Protein AF-0000000069705086 (afdb_homodimer)

InterPro domains:
  IPR003439 ABC transporter-like, ATP-binding domain [PF00005] (368-516)
  IPR003439 ABC transporter-like, ATP-binding domain [PS50893] (351-586)
  IPR003593 AAA+ ATPase domain [SM00382] (377-563)
  IPR011527 ABC transporter type 1, transmembrane domain [PF00664] (18-307)
  IPR011527 ABC transporter type 1, transmembrane domain [PS50929] (19-319)
  IPR017871 ABC transporter-like, conserved site [PS00211] (489-503)
  IPR027417 P-loop containing nucleoside triphosphate hydrolase [G3DSA:3.40.50.300] (343-595)
  IPR027417 P-loop containing nucleoside triphosphate hydrolase [SSF52540] (345-587)
  IPR036640 ABC transporter type 1, transmembrane domain superfamily [G3DSA:1.20.1560.10] (1-334)
  IPR036640 ABC transporter type 1, transmembrane domain superfamily [SSF90123] (6-336)
  IPR039421 Type 1 protein exporter [PTHR43394] (4-590)

Structure (mmCIF, N/CA/C/O backbone):
data_AF-0000000069705086-model_v1
#
loop_
_entity.id
_entity.type
_entity.pdbx_description
1 polymer 'ATP-binding cassette subfamily B protein'
#
loop_
_atom_site.group_PDB
_atom_site.id
_atom_site.type_symbol
_atom_site.label_atom_id
_atom_site.label_alt_id
_atom_site.label_comp_id
_atom_site.label_asym_id
_atom_site.label_entity_id
_atom_site.label_seq_id
_atom_site.pdbx_PDB_ins_code
_atom_site.Cartn_x
_atom_site.Cartn_y
_atom_site.Cartn_z
_atom_site.occupancy
_atom_site.B_iso_or_equiv
_atom_site.auth_seq_id
_atom_site.auth_comp_id
_atom_site.auth_asym_id
_atom_site.auth_atom_id
_atom_site.pdbx_PDB_model_num
ATOM 1 N N . MET A 1 1 ? 15.562 -1.798 -23.812 1 63.78 1 MET A N 1
ATOM 2 C CA . MET A 1 1 ? 15.875 -2.342 -22.5 1 63.78 1 MET A CA 1
ATOM 3 C C . MET A 1 1 ? 17.094 -1.66 -21.891 1 63.78 1 MET A C 1
ATOM 5 O O . MET A 1 1 ? 17.828 -2.27 -21.125 1 63.78 1 MET A O 1
ATOM 9 N N . LYS A 1 2 ? 17.266 -0.542 -22.422 1 75.88 2 LYS A N 1
ATOM 10 C CA . LYS A 1 2 ? 18.422 0.333 -22.25 1 75.88 2 LYS A CA 1
ATOM 11 C C . LYS A 1 2 ? 18.625 0.719 -20.797 1 75.88 2 LYS A C 1
ATOM 13 O O . LYS A 1 2 ? 19.734 0.63 -20.266 1 75.88 2 LYS A O 1
ATOM 18 N N . PRO A 1 3 ? 17.5 0.874 -20.062 1 84.94 3 PRO A N 1
ATOM 19 C CA . PRO A 1 3 ? 17.719 1.307 -18.688 1 84.94 3 PRO A CA 1
ATOM 20 C C . PRO A 1 3 ? 18.234 0.184 -17.781 1 84.94 3 PRO A C 1
ATOM 22 O O . PRO A 1 3 ? 18.891 0.449 -16.766 1 84.94 3 PRO A O 1
ATOM 25 N N . LEU A 1 4 ? 18.078 -1.014 -18.234 1 91.62 4 LEU A N 1
ATOM 26 C CA . LEU A 1 4 ? 18.453 -2.146 -17.406 1 91.62 4 LEU A CA 1
ATOM 27 C C . LEU A 1 4 ? 19.938 -2.453 -17.547 1 91.62 4 LEU A C 1
ATOM 29 O O . LEU A 1 4 ? 20.5 -3.238 -16.766 1 91.62 4 LEU A O 1
ATOM 33 N N . TRP A 1 5 ? 20.641 -1.789 -18.438 1 90.75 5 TRP A N 1
ATOM 34 C CA . TRP A 1 5 ? 22.062 -2.043 -18.688 1 90.75 5 TRP A CA 1
ATOM 35 C C . TRP A 1 5 ? 22.906 -1.62 -17.5 1 90.75 5 TRP A C 1
ATOM 37 O O . TRP A 1 5 ? 24 -2.166 -17.281 1 90.75 5 TRP A O 1
ATOM 47 N N . ARG A 1 6 ? 22.469 -0.673 -16.781 1 91.69 6 ARG A N 1
ATOM 48 C CA . ARG A 1 6 ? 23.219 -0.196 -15.609 1 91.69 6 ARG A CA 1
ATOM 49 C C . ARG A 1 6 ? 23.312 -1.278 -14.539 1 91.69 6 ARG A C 1
ATOM 51 O O . ARG A 1 6 ? 24.172 -1.22 -13.664 1 91.69 6 ARG A O 1
ATOM 58 N N . LEU A 1 7 ? 22.438 -2.26 -14.664 1 94.06 7 LEU A N 1
ATOM 59 C CA . LEU A 1 7 ? 22.422 -3.34 -13.688 1 94.06 7 LEU A CA 1
ATOM 60 C C . LEU A 1 7 ? 23.531 -4.348 -13.961 1 94.06 7 LEU A C 1
ATOM 62 O O . LEU A 1 7 ? 23.844 -5.18 -13.109 1 94.06 7 LEU A O 1
ATOM 66 N N . ASN A 1 8 ? 24.188 -4.238 -15.125 1 93.62 8 ASN A N 1
ATOM 67 C CA . ASN A 1 8 ? 25.234 -5.176 -15.516 1 93.62 8 ASN A CA 1
ATOM 68 C C . ASN A 1 8 ? 26.422 -5.121 -14.562 1 93.62 8 ASN A C 1
ATOM 70 O O . ASN A 1 8 ? 27.125 -6.113 -14.383 1 93.62 8 ASN A O 1
ATOM 74 N N . LYS A 1 9 ? 26.641 -3.955 -13.945 1 93.94 9 LYS A N 1
ATOM 75 C CA . LYS A 1 9 ? 27.734 -3.838 -12.984 1 93.94 9 LYS A CA 1
ATOM 76 C C . LYS A 1 9 ? 27.531 -4.781 -11.805 1 93.94 9 LYS A C 1
ATOM 78 O O . LYS A 1 9 ? 28.484 -5.379 -11.305 1 93.94 9 LYS A O 1
ATOM 83 N N . TYR A 1 10 ? 26.297 -4.961 -11.406 1 95.12 10 TYR A N 1
ATOM 84 C CA . TYR A 1 10 ? 26 -5.859 -10.297 1 95.12 10 TYR A CA 1
ATOM 85 C C . TYR A 1 10 ? 26.078 -7.316 -10.734 1 95.12 10 TYR A C 1
ATOM 87 O O . TYR A 1 10 ? 26.562 -8.172 -9.984 1 95.12 10 TYR A O 1
ATOM 95 N N . LEU A 1 11 ? 25.562 -7.594 -11.953 1 94.94 11 LEU A N 1
ATOM 96 C CA . LEU A 1 11 ? 25.625 -8.953 -12.477 1 94.94 11 LEU A CA 1
ATOM 97 C C . LEU A 1 11 ? 27.062 -9.422 -12.625 1 94.94 11 LEU A C 1
ATOM 99 O O . LEU A 1 11 ? 27.359 -10.602 -12.422 1 94.94 11 LEU A O 1
ATOM 103 N N . PHE A 1 12 ? 27.938 -8.477 -12.953 1 94.62 12 PHE A N 1
ATOM 104 C CA . PHE A 1 12 ? 29.359 -8.789 -13.086 1 94.62 12 PHE A CA 1
ATOM 105 C C . PHE A 1 12 ? 29.984 -9.039 -11.719 1 94.62 12 PHE A C 1
ATOM 107 O O . PHE A 1 12 ? 30.859 -9.898 -11.57 1 94.62 12 PHE A O 1
ATOM 114 N N . LYS A 1 13 ? 29.578 -8.297 -10.766 1 95.81 13 LYS A N 1
ATOM 115 C CA . LYS A 1 13 ? 30.078 -8.484 -9.406 1 95.81 13 LYS A CA 1
ATOM 116 C C . LYS A 1 13 ? 29.75 -9.883 -8.883 1 95.81 13 LYS A C 1
ATOM 118 O O . LYS A 1 13 ? 30.562 -10.523 -8.227 1 95.81 13 LYS A O 1
ATOM 123 N N . TYR A 1 14 ? 28.562 -10.305 -9.211 1 96.94 14 TYR A N 1
ATOM 124 C CA . TYR A 1 14 ? 28.109 -11.617 -8.742 1 96.94 14 TYR A CA 1
ATOM 125 C C . TYR A 1 14 ? 28.078 -12.617 -9.891 1 96.94 14 TYR A C 1
ATOM 127 O O . TYR A 1 14 ? 27.156 -13.445 -9.969 1 96.94 14 TYR A O 1
ATOM 135 N N . LYS A 1 15 ? 29 -12.586 -10.781 1 96.44 15 LYS A N 1
ATOM 136 C CA . LYS A 1 15 ? 29.062 -13.438 -11.961 1 96.44 15 LYS A CA 1
ATOM 137 C C . LYS A 1 15 ? 29.172 -14.914 -11.578 1 96.44 15 LYS A C 1
ATOM 139 O O . LYS A 1 15 ? 28.672 -15.781 -12.297 1 96.44 15 LYS A O 1
ATOM 144 N N . GLY A 1 16 ? 29.766 -15.172 -10.43 1 96.75 16 GLY A N 1
ATOM 145 C CA . GLY A 1 16 ? 29.859 -16.547 -9.961 1 96.75 16 GLY A CA 1
ATOM 146 C C . GLY A 1 16 ? 28.5 -17.203 -9.742 1 96.75 16 GLY A C 1
ATOM 147 O O . GLY A 1 16 ? 28.266 -18.328 -10.164 1 96.75 16 GLY A O 1
ATOM 148 N N . TYR A 1 17 ? 27.609 -16.453 -9.094 1 96.94 17 TYR A N 1
ATOM 149 C CA . TYR A 1 17 ? 26.266 -16.938 -8.852 1 96.94 17 TYR A CA 1
ATOM 150 C C . TYR A 1 17 ? 25.516 -17.141 -10.172 1 96.94 17 TYR A C 1
ATOM 152 O O . TYR A 1 17 ? 24.812 -18.141 -10.344 1 96.94 17 TYR A O 1
ATOM 160 N N . LEU A 1 18 ? 25.703 -16.203 -11.039 1 96.69 18 LEU A N 1
ATOM 161 C CA . LEU A 1 18 ? 25.016 -16.266 -12.312 1 96.69 18 LEU A CA 1
ATOM 162 C C . LEU A 1 18 ? 25.5 -17.453 -13.148 1 96.69 18 LEU A C 1
ATOM 164 O O . LEU A 1 18 ? 24.688 -18.203 -13.695 1 96.69 18 LEU A O 1
ATOM 168 N N . LEU A 1 19 ? 26.797 -17.656 -13.242 1 97.38 19 LEU A N 1
ATOM 169 C CA . LEU A 1 19 ? 27.359 -18.75 -14.031 1 97.38 19 LEU A CA 1
ATOM 170 C C . LEU A 1 19 ? 26.984 -20.109 -13.438 1 97.38 19 LEU A C 1
ATOM 172 O O . LEU A 1 19 ? 26.672 -21.047 -14.172 1 97.38 19 LEU A O 1
ATOM 176 N N . LEU A 1 20 ? 27.031 -20.141 -12.164 1 97.19 20 LEU A N 1
ATOM 177 C CA . LEU A 1 20 ? 26.609 -21.375 -11.508 1 97.19 20 LEU A CA 1
ATOM 178 C C . LEU A 1 20 ? 25.125 -21.641 -11.742 1 97.19 20 LEU A C 1
ATOM 180 O O . LEU A 1 20 ? 24.719 -22.797 -11.93 1 97.19 20 LEU A O 1
ATOM 184 N N . GLY A 1 21 ? 24.391 -20.562 -11.656 1 96.94 21 GLY A N 1
ATOM 185 C CA . GLY A 1 21 ? 22.969 -20.703 -11.938 1 96.94 21 GLY A CA 1
ATOM 186 C C . GLY A 1 21 ? 22.688 -21.219 -13.344 1 96.94 21 GLY A C 1
ATOM 187 O O . GLY A 1 21 ? 21.828 -22.078 -13.539 1 96.94 21 GLY A O 1
ATOM 188 N N . ILE A 1 22 ? 23.391 -20.719 -14.281 1 97.31 22 ILE A N 1
ATOM 189 C CA . ILE A 1 22 ? 23.25 -21.156 -15.664 1 97.31 22 ILE A CA 1
ATOM 190 C C . ILE A 1 22 ? 23.625 -22.625 -15.781 1 97.31 22 ILE A C 1
ATOM 192 O O . ILE A 1 22 ? 22.906 -23.422 -16.406 1 97.31 22 ILE A O 1
ATOM 196 N N . LEU A 1 23 ? 24.656 -23 -15.125 1 97.62 23 LEU A N 1
ATOM 197 C CA . LEU A 1 23 ? 25.125 -24.375 -15.148 1 97.62 23 LEU A CA 1
ATOM 198 C C . LEU A 1 23 ? 24.094 -25.312 -14.531 1 97.62 23 LEU A C 1
ATOM 200 O O . LEU A 1 23 ? 23.766 -26.344 -15.109 1 97.62 23 LEU A O 1
ATOM 204 N N . PHE A 1 24 ? 23.625 -24.922 -13.406 1 97.38 24 PHE A N 1
ATOM 205 C CA . PHE A 1 24 ? 22.641 -25.75 -12.727 1 97.38 24 PHE A CA 1
ATOM 206 C C . PHE A 1 24 ? 21.359 -25.844 -13.539 1 97.38 24 PHE A C 1
ATOM 208 O O . PHE A 1 24 ? 20.688 -26.875 -13.531 1 97.38 24 PHE A O 1
ATOM 215 N N . THR A 1 25 ? 21.047 -24.75 -14.25 1 96.19 25 THR A N 1
ATOM 216 C CA . THR A 1 25 ? 19.859 -24.766 -15.102 1 96.19 25 THR A CA 1
ATOM 217 C C . THR A 1 25 ? 20.031 -25.75 -16.25 1 96.19 25 THR A C 1
ATOM 219 O O . THR A 1 25 ? 19.125 -26.516 -16.578 1 96.19 25 THR A O 1
ATOM 222 N N . ILE A 1 26 ? 21.156 -25.812 -16.844 1 96.75 26 ILE A N 1
ATOM 223 C CA . ILE A 1 26 ? 21.453 -26.734 -17.938 1 96.75 26 ILE A CA 1
ATOM 224 C C . ILE A 1 26 ? 21.344 -28.188 -17.438 1 96.75 26 ILE A C 1
ATOM 226 O O . ILE A 1 26 ? 20.672 -29.016 -18.047 1 96.75 26 ILE A O 1
ATOM 230 N N . ILE A 1 27 ? 21.906 -28.422 -16.312 1 96.69 27 ILE A N 1
ATOM 231 C CA . ILE A 1 27 ? 21.922 -29.766 -15.75 1 96.69 27 ILE A CA 1
ATOM 232 C C . ILE A 1 27 ? 20.5 -30.188 -15.383 1 96.69 27 ILE A C 1
ATOM 234 O O . ILE A 1 27 ? 20.094 -31.312 -15.664 1 96.69 27 ILE A O 1
ATOM 238 N N . SER A 1 28 ? 19.828 -29.25 -14.773 1 93.88 28 SER A N 1
ATOM 239 C CA . SER A 1 28 ? 18.469 -29.547 -14.383 1 93.88 28 SER A CA 1
ATOM 240 C C . SER A 1 28 ? 17.609 -29.891 -15.594 1 93.88 28 SER A C 1
ATOM 242 O O . SER A 1 28 ? 16.781 -30.812 -15.531 1 93.88 28 SER A O 1
ATOM 244 N N . ASN A 1 29 ? 17.797 -29.172 -16.672 1 94.25 29 ASN A N 1
ATOM 245 C CA . ASN A 1 29 ? 17.016 -29.406 -17.891 1 94.25 29 ASN A CA 1
ATOM 246 C C . ASN A 1 29 ? 17.391 -30.75 -18.531 1 94.25 29 ASN A C 1
ATOM 248 O O . ASN A 1 29 ? 16.531 -31.406 -19.141 1 94.25 29 ASN A O 1
ATOM 252 N N . ILE A 1 30 ? 18.562 -31.203 -18.359 1 94.5 30 ILE A N 1
ATOM 253 C CA . ILE A 1 30 ? 18.969 -32.5 -18.844 1 94.5 30 ILE A CA 1
ATOM 254 C C . ILE A 1 30 ? 18.203 -33.594 -18.109 1 94.5 30 ILE A C 1
ATOM 256 O O . ILE A 1 30 ? 17.719 -34.562 -18.719 1 94.5 30 ILE A O 1
ATOM 260 N N . PHE A 1 31 ? 18.031 -33.406 -16.859 1 92 31 PHE A N 1
ATOM 261 C CA . PHE A 1 31 ? 17.375 -34.406 -16.031 1 92 31 PHE A CA 1
ATOM 262 C C . PHE A 1 31 ? 15.875 -34.438 -16.281 1 92 31 PHE A C 1
ATOM 264 O O . PHE A 1 31 ? 15.195 -35.406 -15.953 1 92 31 PHE A O 1
ATOM 271 N N . VAL A 1 32 ? 15.375 -33.406 -16.875 1 88.06 32 VAL A N 1
ATOM 272 C CA . VAL A 1 32 ? 13.945 -33.406 -17.172 1 88.06 32 VAL A CA 1
ATOM 273 C C . VAL A 1 32 ? 13.711 -34 -18.562 1 88.06 32 VAL A C 1
ATOM 275 O O . VAL A 1 32 ? 12.641 -34.562 -18.828 1 88.06 32 VAL A O 1
ATOM 278 N N . ILE A 1 33 ? 14.695 -34.031 -19.391 1 90.94 33 ILE A N 1
ATOM 279 C CA . ILE A 1 33 ? 14.578 -34.5 -20.766 1 90.94 33 ILE A CA 1
ATOM 280 C C . ILE A 1 33 ? 14.789 -36.031 -20.797 1 90.94 33 ILE A C 1
ATOM 282 O O . ILE A 1 33 ? 14.078 -36.719 -21.5 1 90.94 33 ILE A O 1
ATOM 286 N N . ILE A 1 34 ? 15.602 -36.562 -19.953 1 89 34 ILE A N 1
ATOM 287 C CA . ILE A 1 34 ? 16.047 -37.969 -19.984 1 89 34 ILE A CA 1
ATOM 288 C C . ILE A 1 34 ? 14.875 -38.906 -19.703 1 89 34 ILE A C 1
ATOM 290 O O . ILE A 1 34 ? 14.719 -39.938 -20.359 1 89 34 ILE A O 1
ATOM 294 N N . PRO A 1 35 ? 14.062 -38.5 -18.812 1 85.19 35 PRO A N 1
ATOM 295 C CA . PRO A 1 35 ? 12.945 -39.406 -18.516 1 85.19 35 PRO A CA 1
ATOM 296 C C . PRO A 1 35 ? 12.062 -39.656 -19.734 1 85.19 35 PRO A C 1
ATOM 298 O O . PRO A 1 35 ? 11.523 -40.75 -19.906 1 85.19 35 PRO A O 1
ATOM 301 N N . ALA A 1 36 ? 11.875 -38.656 -20.562 1 84.06 36 ALA A N 1
ATOM 302 C CA . ALA A 1 36 ? 11.086 -38.844 -21.781 1 84.06 36 ALA A CA 1
ATOM 303 C C . ALA A 1 36 ? 11.734 -39.906 -22.688 1 84.06 36 ALA A C 1
ATOM 305 O O . ALA A 1 36 ? 11.039 -40.688 -23.312 1 84.06 36 ALA A O 1
ATOM 306 N N . GLN A 1 37 ? 13.016 -40 -22.734 1 86.06 37 GLN A N 1
ATOM 307 C CA . GLN A 1 37 ? 13.734 -40.969 -23.531 1 86.06 37 GLN A CA 1
ATOM 308 C C . GLN A 1 37 ? 13.617 -42.375 -22.906 1 86.06 37 GLN A C 1
ATOM 310 O O . GLN A 1 37 ? 13.508 -43.375 -23.625 1 86.06 37 GLN A O 1
ATOM 315 N N . LEU A 1 38 ? 13.664 -42.344 -21.625 1 81.19 38 LEU A N 1
ATOM 316 C CA . LEU A 1 38 ? 13.523 -43.625 -20.922 1 81.19 38 LEU A CA 1
ATOM 317 C C . LEU A 1 38 ? 12.141 -44.219 -21.141 1 81.19 38 LEU A C 1
ATOM 319 O O . LEU A 1 38 ? 11.992 -45.438 -21.266 1 81.19 38 LEU A O 1
ATOM 323 N N . VAL A 1 39 ? 11.188 -43.375 -21.172 1 76.12 39 VAL A N 1
ATOM 324 C CA . VAL A 1 39 ? 9.82 -43.812 -21.422 1 76.12 39 VAL A CA 1
ATOM 325 C C . VAL A 1 39 ? 9.727 -44.406 -22.844 1 76.12 39 VAL A C 1
ATOM 327 O O . VAL A 1 39 ? 9.062 -45.406 -23.062 1 76.12 39 VAL A O 1
ATOM 330 N N . ARG A 1 40 ? 10.367 -43.844 -23.781 1 79.75 40 ARG A N 1
ATOM 331 C CA . ARG A 1 40 ? 10.406 -44.344 -25.141 1 79.75 40 ARG A CA 1
ATOM 332 C C . ARG A 1 40 ? 10.992 -45.75 -25.172 1 79.75 40 ARG A C 1
ATOM 334 O O . ARG A 1 40 ? 10.391 -46.688 -25.734 1 79.75 40 ARG A O 1
ATOM 341 N N . ILE A 1 41 ? 12.109 -45.906 -24.516 1 77.88 41 ILE A N 1
ATOM 342 C CA . ILE A 1 41 ? 12.805 -47.188 -24.516 1 77.88 41 ILE A CA 1
ATOM 343 C C . ILE A 1 41 ? 11.945 -48.219 -23.812 1 77.88 41 ILE A C 1
ATOM 345 O O . ILE A 1 41 ? 11.859 -49.375 -24.266 1 77.88 41 ILE A O 1
ATOM 349 N N . ALA A 1 42 ? 11.352 -47.781 -22.766 1 72.25 42 ALA A N 1
ATOM 350 C CA . ALA A 1 42 ? 10.508 -48.688 -22.016 1 72.25 42 ALA A CA 1
ATOM 351 C C . ALA A 1 42 ? 9.336 -49.188 -22.859 1 72.25 42 ALA A C 1
ATOM 353 O O . ALA A 1 42 ? 9.031 -50.375 -22.891 1 72.25 42 ALA A O 1
ATOM 354 N N . ILE A 1 43 ? 8.734 -48.312 -23.578 1 69 43 ILE A N 1
ATOM 355 C CA . ILE A 1 43 ? 7.578 -48.656 -24.406 1 69 43 ILE A CA 1
ATOM 356 C C . ILE A 1 43 ? 8.023 -49.531 -25.578 1 69 43 ILE A C 1
ATOM 358 O O . ILE A 1 43 ? 7.375 -50.562 -25.875 1 69 43 ILE A O 1
ATOM 362 N N . ASP A 1 44 ? 9.133 -49.281 -26.156 1 70.56 44 ASP A N 1
ATOM 363 C CA . ASP A 1 44 ? 9.641 -50.062 -27.266 1 70.56 44 ASP A CA 1
ATOM 364 C C . ASP A 1 44 ? 10.023 -51.469 -26.797 1 70.56 44 ASP A C 1
ATOM 366 O O . ASP A 1 44 ? 9.773 -52.469 -27.5 1 70.56 44 ASP A O 1
ATOM 370 N N . TYR A 1 45 ? 10.586 -51.469 -25.578 1 68.06 45 TYR A N 1
ATOM 371 C CA . TYR A 1 45 ? 10.992 -52.75 -25.031 1 68.06 45 TYR A CA 1
ATOM 372 C C . TYR A 1 45 ? 9.781 -53.625 -24.688 1 68.06 45 TYR A C 1
ATOM 374 O O . TYR A 1 45 ? 9.789 -54.844 -24.891 1 68.06 45 TYR A O 1
ATOM 382 N N . VAL A 1 46 ? 8.828 -53.031 -24.141 1 64.5 46 VAL A N 1
ATOM 383 C CA . VAL A 1 46 ? 7.613 -53.75 -23.781 1 64.5 46 VAL A CA 1
ATOM 384 C C . VAL A 1 46 ? 6.953 -54.312 -25.047 1 64.5 46 VAL A C 1
ATOM 386 O O . VAL A 1 46 ? 6.512 -55.469 -25.062 1 64.5 46 VAL A O 1
ATOM 389 N N . VAL A 1 47 ? 6.988 -53.594 -26.031 1 62.56 47 VAL A N 1
ATOM 390 C CA . VAL A 1 47 ? 6.363 -54 -27.281 1 62.56 47 VAL A CA 1
ATOM 391 C C . VAL A 1 47 ? 7.168 -55.125 -27.906 1 62.56 47 VAL A C 1
ATOM 393 O O . VAL A 1 47 ? 6.598 -56.125 -28.391 1 62.56 47 VAL A O 1
ATOM 396 N N . GLU A 1 48 ? 8.43 -55.031 -27.781 1 63.38 48 GLU A N 1
ATOM 397 C CA . GLU A 1 48 ? 9.289 -56.031 -28.375 1 63.38 48 GLU A CA 1
ATOM 398 C C . GLU A 1 48 ? 9.25 -57.344 -27.562 1 63.38 48 GLU A C 1
ATOM 400 O O . GLU A 1 48 ? 9.25 -58.406 -28.141 1 63.38 48 GLU A O 1
ATOM 405 N N . SER A 1 49 ? 9.312 -57.156 -26.234 1 61.97 49 SER A N 1
ATOM 406 C CA . SER A 1 49 ? 9.305 -58.344 -25.375 1 61.97 49 SER A CA 1
ATOM 407 C C . SER A 1 49 ? 7.988 -59.094 -25.484 1 61.97 49 SER A C 1
ATOM 409 O O . SER A 1 49 ? 7.969 -60.312 -25.438 1 61.97 49 SER A O 1
ATOM 411 N N . PHE A 1 50 ? 7.07 -58.375 -25.5 1 56.75 50 PHE A N 1
ATOM 412 C CA . PHE A 1 50 ? 5.77 -59.031 -25.641 1 56.75 50 PHE A CA 1
ATOM 413 C C . PHE A 1 50 ? 5.699 -59.812 -26.938 1 56.75 50 PHE A C 1
ATOM 415 O O . PHE A 1 50 ? 5.129 -60.906 -26.969 1 56.75 50 PHE A O 1
ATOM 422 N N . SER A 1 51 ? 6.332 -59.281 -27.891 1 55.31 51 SER A N 1
ATOM 423 C CA . SER A 1 51 ? 6.391 -60 -29.156 1 55.31 51 SER A CA 1
ATOM 424 C C . SER A 1 51 ? 7.184 -61.281 -29.016 1 55.31 51 SER A C 1
ATOM 426 O O . SER A 1 51 ? 6.801 -62.312 -29.578 1 55.31 51 SER A O 1
ATOM 428 N N . PHE A 1 52 ? 8.117 -61.156 -28.25 1 53.22 52 PHE A N 1
ATOM 429 C CA . PHE A 1 52 ? 8.969 -62.312 -28.062 1 53.22 52 PHE A CA 1
ATOM 430 C C . PHE A 1 52 ? 8.281 -63.344 -27.188 1 53.22 52 PHE A C 1
ATOM 432 O O . PHE A 1 52 ? 8.367 -64.562 -27.469 1 53.22 52 PHE A O 1
ATOM 439 N N . TYR A 1 53 ? 7.672 -62.969 -26.141 1 54.41 53 TYR A N 1
ATOM 440 C CA . TYR A 1 53 ? 7.016 -63.875 -25.219 1 54.41 53 TYR A CA 1
ATOM 441 C C . TYR A 1 53 ? 5.879 -64.625 -25.906 1 54.41 53 TYR A C 1
ATOM 443 O O . TYR A 1 53 ? 5.699 -65.812 -25.672 1 54.41 53 TYR A O 1
ATOM 451 N N . GLN A 1 54 ? 5.047 -64.062 -26.484 1 49.81 54 GLN A N 1
ATOM 452 C CA . GLN A 1 54 ? 3.928 -64.688 -27.125 1 49.81 54 GLN A CA 1
ATOM 453 C C . GLN A 1 54 ? 4.414 -65.688 -28.172 1 49.81 54 GLN A C 1
ATOM 455 O O . GLN A 1 54 ? 3.807 -66.75 -28.375 1 49.81 54 GLN A O 1
ATOM 460 N N . ALA A 1 55 ? 5.531 -65.375 -28.734 1 49.62 55 ALA A N 1
ATOM 461 C CA . ALA A 1 55 ? 6.094 -66.312 -29.719 1 49.62 55 ALA A CA 1
ATOM 462 C C . ALA A 1 55 ? 6.656 -67.562 -29.062 1 49.62 55 ALA A C 1
ATOM 464 O O . ALA A 1 55 ? 6.609 -68.688 -29.625 1 49.62 55 ALA A O 1
ATOM 465 N N . PHE A 1 56 ? 7.098 -67.375 -27.891 1 48.34 56 PHE A N 1
ATOM 466 C CA . PHE A 1 56 ? 7.723 -68.5 -27.266 1 48.34 56 PHE A CA 1
ATOM 467 C C . PHE A 1 56 ? 6.895 -69 -26.078 1 48.34 56 PHE A C 1
ATOM 469 O O . PHE A 1 56 ? 7.402 -69.688 -25.219 1 48.34 56 PHE A O 1
ATOM 476 N N . SER A 1 57 ? 5.766 -68.438 -25.703 1 52.19 57 SER A N 1
ATOM 477 C CA . SER A 1 57 ? 4.906 -68.875 -24.609 1 52.19 57 SER A CA 1
ATOM 478 C C . SER A 1 57 ? 4.742 -70.375 -24.625 1 52.19 57 SER A C 1
ATOM 480 O O . SER A 1 57 ? 4.527 -71 -23.578 1 52.19 57 SER A O 1
ATOM 482 N N . GLY A 1 58 ? 4.711 -71.125 -25.625 1 47.59 58 GLY A N 1
ATOM 483 C CA . GLY A 1 58 ? 4.582 -72.562 -25.641 1 47.59 58 GLY A CA 1
ATOM 484 C C . GLY A 1 58 ? 5.793 -73.25 -25.062 1 47.59 58 GLY A C 1
ATOM 485 O O . GLY A 1 58 ? 5.73 -74.438 -24.766 1 47.59 58 GLY A O 1
ATOM 486 N N . LEU A 1 59 ? 6.922 -72.75 -25.094 1 46.03 59 LEU A N 1
ATOM 487 C CA . LEU A 1 59 ? 8.102 -73.5 -24.781 1 46.03 59 LEU A CA 1
ATOM 488 C C . LEU A 1 59 ? 8.586 -73.25 -23.359 1 46.03 59 LEU A C 1
ATOM 490 O O . LEU A 1 59 ? 9.727 -73.562 -23.016 1 46.03 59 LEU A O 1
ATOM 494 N N . GLY A 1 60 ? 7.691 -72.812 -22.344 1 51.06 60 GLY A N 1
ATOM 495 C CA . GLY A 1 60 ? 8.086 -72.75 -20.938 1 51.06 60 GLY A CA 1
ATOM 496 C C . GLY A 1 60 ? 8.875 -71.5 -20.609 1 51.06 60 GLY A C 1
ATOM 497 O O . GLY A 1 60 ? 9.25 -71.312 -19.453 1 51.06 60 GLY A O 1
ATOM 498 N N . LEU A 1 61 ? 9.406 -70.75 -21.484 1 51.41 61 LEU A N 1
ATOM 499 C CA . LEU A 1 61 ? 10.32 -69.625 -21.297 1 51.41 61 LEU A CA 1
ATOM 500 C C . LEU A 1 61 ? 9.555 -68.375 -20.922 1 51.41 61 LEU A C 1
ATOM 502 O O . LEU A 1 61 ? 10.156 -67.312 -20.719 1 51.41 61 LEU A O 1
ATOM 506 N N . ALA A 1 62 ? 8.336 -68.562 -20.766 1 56.31 62 ALA A N 1
ATOM 507 C CA . ALA A 1 62 ? 7.445 -67.438 -20.469 1 56.31 62 ALA A CA 1
ATOM 508 C C . ALA A 1 62 ? 7.766 -66.875 -19.094 1 56.31 62 ALA A C 1
ATOM 510 O O . ALA A 1 62 ? 7.746 -65.625 -18.922 1 56.31 62 ALA A O 1
ATOM 511 N N . GLY A 1 63 ? 8.062 -67.75 -18.156 1 55.88 63 GLY A N 1
ATOM 512 C CA . GLY A 1 63 ? 8.352 -67.312 -16.812 1 55.88 63 GLY A CA 1
ATOM 513 C C . GLY A 1 63 ? 9.602 -66.438 -16.719 1 55.88 63 GLY A C 1
ATOM 514 O O . GLY A 1 63 ? 9.594 -65.375 -16.062 1 55.88 63 GLY A O 1
ATOM 515 N N . VAL A 1 64 ? 10.664 -66.875 -17.391 1 53.94 64 VAL A N 1
ATOM 516 C CA . VAL A 1 64 ? 11.938 -66.125 -17.359 1 53.94 64 VAL A CA 1
ATOM 517 C C . VAL A 1 64 ? 11.789 -64.812 -18.062 1 53.94 64 VAL A C 1
ATOM 519 O O . VAL A 1 64 ? 12.305 -63.781 -17.594 1 53.94 64 VAL A O 1
ATOM 522 N N . ALA A 1 65 ? 11.062 -64.812 -19.094 1 58.12 65 ALA A N 1
ATOM 523 C CA . ALA A 1 65 ? 10.844 -63.562 -19.859 1 58.12 65 ALA A CA 1
ATOM 524 C C . ALA A 1 65 ? 10.031 -62.562 -19.047 1 58.12 65 ALA A C 1
ATOM 526 O O . ALA A 1 65 ? 10.305 -61.375 -19.094 1 58.12 65 ALA A O 1
ATOM 527 N N . ARG A 1 66 ? 9.211 -63.156 -18.266 1 61.94 66 ARG A N 1
ATOM 528 C CA . ARG A 1 66 ? 8.383 -62.312 -17.422 1 61.94 66 ARG A CA 1
ATOM 529 C C . ARG A 1 66 ? 9.211 -61.656 -16.328 1 61.94 66 ARG A C 1
ATOM 531 O O . ARG A 1 66 ? 9.031 -60.469 -16.031 1 61.94 66 ARG A O 1
ATOM 538 N N . SER A 1 67 ? 10.062 -62.438 -15.789 1 61.84 67 SER A N 1
ATOM 539 C CA . SER A 1 67 ? 10.906 -61.906 -14.719 1 61.84 67 SER A CA 1
ATOM 540 C C . SER A 1 67 ? 11.867 -60.844 -15.242 1 61.84 67 SER A C 1
ATOM 542 O O . SER A 1 67 ? 12.109 -59.844 -14.578 1 61.84 67 SER A O 1
ATOM 544 N N . GLN A 1 68 ? 12.375 -61 -16.375 1 64.31 68 GLN A N 1
ATOM 545 C CA . GLN A 1 68 ? 13.297 -60.031 -16.953 1 64.31 68 GLN A CA 1
ATOM 546 C C . GLN A 1 68 ? 12.578 -58.75 -17.328 1 64.31 68 GLN A C 1
ATOM 548 O O . GLN A 1 68 ? 13.133 -57.656 -17.156 1 64.31 68 GLN A O 1
ATOM 553 N N . PHE A 1 69 ? 11.398 -58.875 -17.672 1 65.5 69 PHE A N 1
ATOM 554 C CA . PHE A 1 69 ? 10.578 -57.719 -18.016 1 65.5 69 PHE A CA 1
ATOM 555 C C . PHE A 1 69 ? 10.336 -56.844 -16.797 1 65.5 69 PHE A C 1
ATOM 557 O O . PHE A 1 69 ? 10.484 -55.625 -16.859 1 65.5 69 PHE A O 1
ATOM 564 N N . LEU A 1 70 ? 10.07 -57.469 -15.734 1 65.44 70 LEU A N 1
ATOM 565 C CA . LEU A 1 70 ? 9.805 -56.719 -14.508 1 65.44 70 LEU A CA 1
ATOM 566 C C . LEU A 1 70 ? 11.062 -56.031 -14 1 65.44 70 LEU A C 1
ATOM 568 O O . LEU A 1 70 ? 11 -54.906 -13.469 1 65.44 70 LEU A O 1
ATOM 572 N N . GLN A 1 71 ? 12.047 -56.75 -14.18 1 71.12 71 GLN A N 1
ATOM 573 C CA . GLN A 1 71 ? 13.305 -56.156 -13.742 1 71.12 71 GLN A CA 1
ATOM 574 C C . GLN A 1 71 ? 13.648 -54.906 -14.57 1 71.12 71 GLN A C 1
ATOM 576 O O . GLN A 1 71 ? 14.125 -53.906 -14.023 1 71.12 71 GLN A O 1
ATOM 581 N N . TYR A 1 72 ? 13.312 -54.906 -15.797 1 71.44 72 TYR A N 1
ATOM 582 C CA . TYR A 1 72 ? 13.602 -53.75 -16.656 1 71.44 72 TYR A CA 1
ATOM 583 C C . TYR A 1 72 ? 12.688 -52.594 -16.344 1 71.44 72 TYR A C 1
ATOM 585 O O . TYR A 1 72 ? 13.133 -51.438 -16.281 1 71.44 72 TYR A O 1
ATOM 593 N N . ILE A 1 73 ? 11.523 -52.906 -16.094 1 71 73 ILE A N 1
ATOM 594 C CA . ILE A 1 73 ? 10.57 -51.844 -15.789 1 71 73 ILE A CA 1
ATOM 595 C C . ILE A 1 73 ? 10.938 -51.188 -14.461 1 71 73 ILE A C 1
ATOM 597 O O . ILE A 1 73 ? 10.836 -49.969 -14.32 1 71 73 ILE A O 1
ATOM 601 N N . LEU A 1 74 ? 11.344 -52 -13.562 1 73.12 74 LEU A N 1
ATOM 602 C CA . LEU A 1 74 ? 11.758 -51.5 -12.266 1 73.12 74 LEU A CA 1
ATOM 603 C C . LEU A 1 74 ? 13 -50.625 -12.398 1 73.12 74 LEU A C 1
ATOM 605 O O . LEU A 1 74 ? 13.109 -49.562 -11.758 1 73.12 74 LEU A O 1
ATOM 609 N N . VAL A 1 75 ? 13.867 -51.125 -13.219 1 78.44 75 VAL A N 1
ATOM 610 C CA . VAL A 1 75 ? 15.102 -50.375 -13.406 1 78.44 75 VAL A CA 1
ATOM 611 C C . VAL A 1 75 ? 14.789 -49 -14.055 1 78.44 75 VAL A C 1
ATOM 613 O O . VAL A 1 75 ? 15.312 -47.969 -13.641 1 78.44 75 VAL A O 1
ATOM 616 N N . PHE A 1 76 ? 13.891 -48.969 -15.008 1 76.56 76 PHE A N 1
ATOM 617 C CA . PHE A 1 76 ? 13.523 -47.719 -15.68 1 76.56 76 PHE A CA 1
ATOM 618 C C . PHE A 1 76 ? 12.758 -46.812 -14.734 1 76.56 76 PHE A C 1
ATOM 620 O O . PHE A 1 76 ? 12.961 -45.594 -14.75 1 76.56 76 PHE A O 1
ATOM 627 N N . GLY A 1 77 ? 11.906 -47.406 -13.93 1 74 77 GLY A N 1
ATOM 628 C CA . GLY A 1 77 ? 11.188 -46.625 -12.938 1 74 77 GLY A CA 1
ATOM 629 C C . GLY A 1 77 ? 12.109 -45.969 -11.93 1 74 77 GLY A C 1
ATOM 630 O O . GLY A 1 77 ? 11.945 -44.781 -11.625 1 74 77 GLY A O 1
ATOM 631 N N . VAL A 1 78 ? 13.047 -46.688 -11.469 1 79.69 78 VAL A N 1
ATOM 632 C CA . VAL A 1 78 ? 13.992 -46.188 -10.492 1 79.69 78 VAL A CA 1
ATOM 633 C C . VAL A 1 78 ? 14.852 -45.094 -11.141 1 79.69 78 VAL A C 1
ATOM 635 O O . VAL A 1 78 ? 15.164 -44.062 -10.516 1 79.69 78 VAL A O 1
ATOM 638 N N . LEU A 1 79 ? 15.188 -45.344 -12.391 1 85.25 79 LEU A N 1
ATOM 639 C CA . LEU A 1 79 ? 16 -44.344 -13.102 1 85.25 79 LEU A CA 1
ATOM 640 C C . LEU A 1 79 ? 15.242 -43.031 -13.273 1 85.25 79 LEU A C 1
ATOM 642 O O . LEU A 1 79 ? 15.82 -41.969 -13.133 1 85.25 79 LEU A O 1
ATOM 646 N N . ILE A 1 80 ? 14 -43.125 -13.617 1 82.12 80 ILE A N 1
ATOM 647 C CA . ILE A 1 80 ? 13.18 -41.938 -13.789 1 82.12 80 ILE A CA 1
ATOM 648 C C . ILE A 1 80 ? 13.062 -41.188 -12.461 1 82.12 80 ILE A C 1
ATOM 650 O O . ILE A 1 80 ? 13.133 -39.969 -12.422 1 82.12 80 ILE A O 1
ATOM 654 N N . LEU A 1 81 ? 12.969 -41.875 -11.367 1 81.06 81 LEU A N 1
ATOM 655 C CA . LEU A 1 81 ? 12.875 -41.281 -10.039 1 81.06 81 LEU A CA 1
ATOM 656 C C . LEU A 1 81 ? 14.172 -40.562 -9.672 1 81.06 81 LEU A C 1
ATOM 658 O O . LEU A 1 81 ? 14.148 -39.469 -9.117 1 81.06 81 LEU A O 1
ATOM 662 N N . VAL A 1 82 ? 15.227 -41.281 -9.898 1 86.69 82 VAL A N 1
ATOM 663 C CA . VAL A 1 82 ? 16.531 -40.688 -9.602 1 86.69 82 VAL A CA 1
ATOM 664 C C . VAL A 1 82 ? 16.703 -39.406 -10.391 1 86.69 82 VAL A C 1
ATOM 666 O O . VAL A 1 82 ? 17.203 -38.406 -9.867 1 86.69 82 VAL A O 1
ATOM 669 N N . MET A 1 83 ? 16.25 -39.406 -11.625 1 87.94 83 MET A N 1
ATOM 670 C CA . MET A 1 83 ? 16.359 -38.219 -12.461 1 87.94 83 MET A CA 1
ATOM 671 C C . MET A 1 83 ? 15.461 -37.094 -11.914 1 87.94 83 MET A C 1
ATOM 673 O O . MET A 1 83 ? 15.844 -35.938 -11.953 1 87.94 83 MET A O 1
ATOM 677 N N . ALA A 1 84 ? 14.344 -37.5 -11.469 1 85 84 ALA A N 1
ATOM 678 C CA . ALA A 1 84 ? 13.438 -36.5 -10.891 1 85 84 ALA A CA 1
ATOM 679 C C . ALA A 1 84 ? 14.023 -35.875 -9.633 1 85 84 ALA A C 1
ATOM 681 O O . ALA A 1 84 ? 13.938 -34.656 -9.422 1 85 84 ALA A O 1
ATOM 682 N N . LEU A 1 85 ? 14.602 -36.656 -8.773 1 87.81 85 LEU A N 1
ATOM 683 C CA . LEU A 1 85 ? 15.211 -36.188 -7.539 1 87.81 85 LEU A CA 1
ATOM 684 C C . LEU A 1 85 ? 16.406 -35.281 -7.84 1 87.81 85 LEU A C 1
ATOM 686 O O . LEU A 1 85 ? 16.609 -34.281 -7.176 1 87.81 85 LEU A O 1
ATOM 690 N N . LEU A 1 86 ? 17.156 -35.75 -8.828 1 91.5 86 LEU A N 1
ATOM 691 C CA . LEU A 1 86 ? 18.281 -34.906 -9.219 1 91.5 86 LEU A CA 1
ATOM 692 C C . LEU A 1 86 ? 17.812 -33.594 -9.797 1 91.5 86 LEU A C 1
ATOM 694 O O . LEU A 1 86 ? 18.422 -32.531 -9.531 1 91.5 86 LEU A O 1
ATOM 698 N N . ARG A 1 87 ? 16.781 -33.656 -10.539 1 91 87 ARG A N 1
ATOM 699 C CA . ARG A 1 87 ? 16.219 -32.406 -11.062 1 91 87 ARG A CA 1
ATOM 700 C C . ARG A 1 87 ? 15.773 -31.484 -9.938 1 91 87 ARG A C 1
ATOM 702 O O . ARG A 1 87 ? 16.047 -30.297 -9.969 1 91 87 ARG A O 1
ATOM 709 N N . GLY A 1 88 ? 15.086 -32.094 -8.953 1 89.31 88 GLY A N 1
ATOM 710 C CA . GLY A 1 88 ? 14.672 -31.297 -7.801 1 89.31 88 GLY A CA 1
ATOM 711 C C . GLY A 1 88 ? 15.828 -30.672 -7.055 1 89.31 88 GLY A C 1
ATOM 712 O O . GLY A 1 88 ? 15.75 -29.516 -6.637 1 89.31 88 GLY A O 1
ATOM 713 N N . PHE A 1 89 ? 16.828 -31.391 -6.938 1 91.5 89 PHE A N 1
ATOM 714 C CA . PHE A 1 89 ? 18.031 -30.906 -6.258 1 91.5 89 PHE A CA 1
ATOM 715 C C . PHE A 1 89 ? 18.641 -29.734 -7.012 1 91.5 89 PHE A C 1
ATOM 717 O O . PHE A 1 89 ? 19.016 -28.734 -6.406 1 91.5 89 PHE A O 1
ATOM 724 N N . PHE A 1 90 ? 18.719 -29.859 -8.273 1 93.88 90 PHE A N 1
ATOM 725 C CA . PHE A 1 90 ? 19.344 -28.797 -9.047 1 93.88 90 PHE A CA 1
ATOM 726 C C . PHE A 1 90 ? 18.406 -27.594 -9.148 1 93.88 90 PHE A C 1
ATOM 728 O O . PHE A 1 90 ? 18.875 -26.453 -9.234 1 93.88 90 PHE A O 1
ATOM 735 N N . LEU A 1 91 ? 17.141 -27.828 -9.102 1 91.94 91 LEU A N 1
ATOM 736 C CA . LEU A 1 91 ? 16.219 -26.703 -9.031 1 91.94 91 LEU A CA 1
ATOM 737 C C . LEU A 1 91 ? 16.422 -25.922 -7.742 1 91.94 91 LEU A C 1
ATOM 739 O O . LEU A 1 91 ? 16.328 -24.688 -7.742 1 91.94 91 LEU A O 1
ATOM 743 N N . PHE A 1 92 ? 16.656 -26.703 -6.73 1 92.31 92 PHE A N 1
ATOM 744 C CA . PHE A 1 92 ? 16.984 -26.094 -5.449 1 92.31 92 PHE A CA 1
ATOM 745 C C . PHE A 1 92 ? 18.234 -25.234 -5.555 1 92.31 92 PHE A C 1
ATOM 747 O O . PHE A 1 92 ? 18.266 -24.094 -5.082 1 92.31 92 PHE A O 1
ATOM 754 N N . LEU A 1 93 ? 19.141 -25.734 -6.215 1 95.25 93 LEU A N 1
ATOM 755 C CA . LEU A 1 93 ? 20.422 -25.031 -6.344 1 95.25 93 LEU A CA 1
ATOM 756 C C . LEU A 1 93 ? 20.281 -23.797 -7.227 1 95.25 93 LEU A C 1
ATOM 758 O O . LEU A 1 93 ? 20.953 -22.797 -7.004 1 95.25 93 LEU A O 1
ATOM 762 N N . ILE A 1 94 ? 19.453 -23.875 -8.18 1 95.44 94 ILE A N 1
ATOM 763 C CA . ILE A 1 94 ? 19.203 -22.719 -9.039 1 95.44 94 ILE A CA 1
ATOM 764 C C . ILE A 1 94 ? 18.672 -21.562 -8.203 1 95.44 94 ILE A C 1
ATOM 766 O O . ILE A 1 94 ? 19.125 -20.422 -8.359 1 95.44 94 ILE A O 1
ATOM 770 N N . ARG A 1 95 ? 17.828 -21.875 -7.324 1 94.06 95 ARG A N 1
ATOM 771 C CA . ARG A 1 95 ? 17.234 -20.828 -6.488 1 94.06 95 ARG A CA 1
ATOM 772 C C . ARG A 1 95 ? 18.266 -20.297 -5.496 1 94.06 95 ARG A C 1
ATOM 774 O O . ARG A 1 95 ? 18.25 -19.109 -5.172 1 94.06 95 ARG A O 1
ATOM 781 N N . GLN A 1 96 ? 19.172 -21.25 -5.098 1 94.5 96 GLN A N 1
ATOM 782 C CA . GLN A 1 96 ? 20.188 -20.844 -4.145 1 94.5 96 GLN A CA 1
ATOM 783 C C . GLN A 1 96 ? 21.281 -20.031 -4.824 1 94.5 96 GLN A C 1
ATOM 785 O O . GLN A 1 96 ? 22.156 -19.469 -4.152 1 94.5 96 GLN A O 1
ATOM 790 N N . THR A 1 97 ? 21.219 -19.906 -6.082 1 96.69 97 THR A N 1
ATOM 791 C CA . THR A 1 97 ? 22.203 -19.109 -6.793 1 96.69 97 THR A CA 1
ATOM 792 C C . THR A 1 97 ? 21.562 -17.875 -7.414 1 96.69 97 THR A C 1
ATOM 794 O O . THR A 1 97 ? 21.766 -16.766 -6.934 1 96.69 97 THR A O 1
ATOM 797 N N . ILE A 1 98 ? 20.562 -18.109 -8.25 1 96.62 98 ILE A N 1
ATOM 798 C CA . ILE A 1 98 ? 19.984 -17 -9.016 1 96.62 98 ILE A CA 1
ATOM 799 C C . ILE A 1 98 ? 19.141 -16.125 -8.094 1 96.62 98 ILE A C 1
ATOM 801 O O . ILE A 1 98 ? 19.266 -14.891 -8.117 1 96.62 98 ILE A O 1
ATOM 805 N N . ILE A 1 99 ? 18.344 -16.656 -7.234 1 96.19 99 ILE A N 1
ATOM 806 C CA . ILE A 1 99 ? 17.469 -15.875 -6.371 1 96.19 99 ILE A CA 1
ATOM 807 C C . ILE A 1 99 ? 18.281 -15.195 -5.277 1 96.19 99 ILE A C 1
ATOM 809 O O . ILE A 1 99 ? 18.016 -14.047 -4.922 1 96.19 99 ILE A O 1
ATOM 813 N N . ILE A 1 100 ? 19.25 -15.93 -4.781 1 95.94 100 ILE A N 1
ATOM 814 C CA . ILE A 1 100 ? 20.109 -15.328 -3.773 1 95.94 100 ILE A CA 1
ATOM 815 C C . ILE A 1 100 ? 20.891 -14.172 -4.387 1 95.94 100 ILE A C 1
ATOM 817 O O . ILE A 1 100 ? 21.094 -13.133 -3.746 1 95.94 100 ILE A O 1
ATOM 821 N N . MET A 1 101 ? 21.359 -14.406 -5.578 1 96.81 101 MET A N 1
ATOM 822 C CA . MET A 1 101 ? 22.031 -13.32 -6.285 1 96.81 101 MET A CA 1
ATOM 823 C C . MET A 1 101 ? 21.141 -12.086 -6.355 1 96.81 101 MET A C 1
ATOM 825 O O . MET A 1 101 ? 21.609 -10.969 -6.125 1 96.81 101 MET A O 1
ATOM 829 N N . SER A 1 102 ? 19.844 -12.258 -6.668 1 97 102 SER A N 1
ATOM 830 C CA . SER A 1 102 ? 18.922 -11.133 -6.762 1 97 102 SER A CA 1
ATOM 831 C C . SER A 1 102 ? 18.781 -10.422 -5.426 1 97 102 SER A C 1
ATOM 833 O O . SER A 1 102 ? 18.656 -9.195 -5.383 1 97 102 SER A O 1
ATOM 835 N N . ARG A 1 103 ? 18.906 -11.172 -4.344 1 95.25 103 ARG A N 1
ATOM 836 C CA . ARG A 1 103 ? 18.797 -10.578 -3.014 1 95.25 103 ARG A CA 1
ATOM 837 C C . ARG A 1 103 ? 20.062 -9.797 -2.66 1 95.25 103 ARG A C 1
ATOM 839 O O . ARG A 1 103 ? 20 -8.75 -2.023 1 95.25 103 ARG A O 1
ATOM 846 N N . LEU A 1 104 ? 21.156 -10.328 -3.049 1 96.75 104 LEU A N 1
ATOM 847 C CA . LEU A 1 104 ? 22.422 -9.641 -2.814 1 96.75 104 LEU A CA 1
ATOM 848 C C . LEU A 1 104 ? 22.484 -8.328 -3.594 1 96.75 104 LEU A C 1
ATOM 850 O O . LEU A 1 104 ? 22.938 -7.309 -3.07 1 96.75 104 LEU A O 1
ATOM 854 N N . ILE A 1 105 ? 21.984 -8.398 -4.746 1 97.19 105 ILE A N 1
ATOM 855 C CA . ILE A 1 105 ? 21.969 -7.199 -5.574 1 97.19 105 ILE A CA 1
ATOM 856 C C . ILE A 1 105 ? 20.984 -6.188 -4.996 1 97.19 105 ILE A C 1
ATOM 858 O O . ILE A 1 105 ? 21.234 -4.98 -5.023 1 97.19 105 ILE A O 1
ATOM 862 N N . GLU A 1 106 ? 19.859 -6.699 -4.559 1 96.31 106 GLU A N 1
ATOM 863 C CA . GLU A 1 106 ? 18.891 -5.828 -3.893 1 96.31 106 GLU A CA 1
ATOM 864 C C . GLU A 1 106 ? 19.531 -5.07 -2.734 1 96.31 106 GLU A C 1
ATOM 866 O O . GLU A 1 106 ? 19.297 -3.875 -2.557 1 96.31 106 GLU A O 1
ATOM 871 N N . TYR A 1 107 ? 20.328 -5.738 -1.993 1 95.31 107 TYR A N 1
ATOM 872 C CA . TYR A 1 107 ? 21.062 -5.156 -0.88 1 95.31 107 TYR A CA 1
ATOM 873 C C . TYR A 1 107 ? 22 -4.062 -1.365 1 95.31 107 TYR A C 1
ATOM 875 O O . TYR A 1 107 ? 22.047 -2.965 -0.8 1 95.31 107 TYR A O 1
ATOM 883 N N . ASP A 1 108 ? 22.703 -4.344 -2.393 1 96.31 108 ASP A N 1
ATOM 884 C CA . ASP A 1 108 ? 23.656 -3.385 -2.938 1 96.31 108 ASP A CA 1
ATOM 885 C C . ASP A 1 108 ? 22.938 -2.152 -3.488 1 96.31 108 ASP A C 1
ATOM 887 O O . ASP A 1 108 ? 23.406 -1.024 -3.299 1 96.31 108 ASP A O 1
ATOM 891 N N . MET A 1 109 ? 21.875 -2.408 -4.105 1 96 109 MET A N 1
ATOM 892 C CA . MET A 1 109 ? 21.125 -1.312 -4.707 1 96 109 MET A CA 1
ATOM 893 C C . MET A 1 109 ? 20.547 -0.393 -3.637 1 96 109 MET A C 1
ATOM 895 O O . MET A 1 109 ? 20.594 0.832 -3.766 1 96 109 MET A O 1
ATOM 899 N N . LYS A 1 110 ? 19.984 -0.97 -2.65 1 95.62 110 LYS A N 1
ATOM 900 C CA . LYS A 1 110 ? 19.422 -0.161 -1.568 1 95.62 110 LYS A CA 1
ATOM 901 C C . LYS A 1 110 ? 20.5 0.687 -0.907 1 95.62 110 LYS A C 1
ATOM 903 O O . LYS A 1 110 ? 20.281 1.862 -0.608 1 95.62 110 LYS A O 1
ATOM 908 N N . ASN A 1 111 ? 21.656 0.121 -0.735 1 94.88 111 ASN A N 1
ATOM 909 C CA . ASN A 1 111 ? 22.766 0.854 -0.134 1 94.88 111 ASN A CA 1
ATOM 910 C C . ASN A 1 111 ? 23.25 1.973 -1.047 1 94.88 111 ASN A C 1
ATOM 912 O O . ASN A 1 111 ? 23.562 3.072 -0.581 1 94.88 111 ASN A O 1
ATOM 916 N N . GLU A 1 112 ? 23.312 1.66 -2.266 1 94.62 112 GLU A N 1
ATOM 917 C CA . GLU A 1 112 ? 23.75 2.668 -3.229 1 94.62 112 GLU A CA 1
ATOM 918 C C . GLU A 1 112 ? 22.766 3.83 -3.295 1 94.62 112 GLU A C 1
ATOM 920 O O . GLU A 1 112 ? 23.172 4.992 -3.334 1 94.62 112 GLU A O 1
ATOM 925 N N . ILE A 1 113 ? 21.516 3.502 -3.338 1 94.88 113 ILE A N 1
ATOM 926 C CA . ILE A 1 113 ? 20.469 4.52 -3.408 1 94.88 113 ILE A CA 1
ATOM 927 C C . ILE A 1 113 ? 20.484 5.371 -2.141 1 94.88 113 ILE A C 1
ATOM 929 O O . ILE A 1 113 ? 20.406 6.598 -2.209 1 94.88 113 ILE A O 1
ATOM 933 N N . PHE A 1 114 ? 20.672 4.738 -1.067 1 94.25 114 PHE A N 1
ATOM 934 C CA . PHE A 1 114 ? 20.688 5.484 0.187 1 94.25 114 PHE A CA 1
ATOM 935 C C . PHE A 1 114 ? 21.922 6.375 0.271 1 94.25 114 PHE A C 1
ATOM 937 O O . PHE A 1 114 ? 21.844 7.5 0.77 1 94.25 114 PHE A O 1
ATOM 944 N N . GLU A 1 115 ? 23 5.902 -0.126 1 93.44 115 GLU A N 1
ATOM 945 C CA . GLU A 1 115 ? 24.219 6.711 -0.165 1 93.44 115 GLU A CA 1
ATOM 946 C C . GLU A 1 115 ? 24.047 7.934 -1.058 1 93.44 115 GLU A C 1
ATOM 948 O O . GLU A 1 115 ? 24.5 9.023 -0.724 1 93.44 115 GLU A O 1
ATOM 953 N N . GLN A 1 116 ? 23.406 7.66 -2.148 1 93.38 116 GLN A N 1
ATOM 954 C CA . GLN A 1 116 ? 23.125 8.773 -3.049 1 93.38 116 GLN A CA 1
ATOM 955 C C . GLN A 1 116 ? 22.219 9.797 -2.387 1 93.38 116 GLN A C 1
ATOM 957 O O . GLN A 1 116 ? 22.391 11.008 -2.578 1 93.38 116 GLN A O 1
ATOM 962 N N . TYR A 1 117 ? 21.25 9.375 -1.638 1 92.69 117 TYR A N 1
ATOM 963 C CA . TYR A 1 117 ? 20.375 10.273 -0.887 1 92.69 117 TYR A CA 1
ATOM 964 C C . TYR A 1 117 ? 21.188 11.18 0.029 1 92.69 117 TYR A C 1
ATOM 966 O O . TYR A 1 117 ? 20.922 12.383 0.126 1 92.69 117 TYR A O 1
ATOM 974 N N . GLN A 1 118 ? 22.172 10.617 0.602 1 89.75 118 GLN A N 1
ATOM 975 C CA . GLN A 1 118 ? 22.969 11.359 1.563 1 89.75 118 GLN A CA 1
ATOM 976 C C . GLN A 1 118 ? 23.859 12.391 0.863 1 89.75 118 GLN A C 1
ATOM 978 O O . GLN A 1 118 ? 24.188 13.422 1.443 1 89.75 118 GLN A O 1
ATOM 983 N N . ASN A 1 119 ? 24.109 12.18 -0.358 1 90.94 119 ASN A N 1
ATOM 984 C CA . ASN A 1 119 ? 25.047 13.031 -1.085 1 90.94 119 ASN A CA 1
ATOM 985 C C . ASN A 1 119 ? 24.328 14.203 -1.751 1 90.94 119 ASN A C 1
ATOM 987 O O . ASN A 1 119 ? 24.969 15.203 -2.098 1 90.94 119 ASN A O 1
ATOM 991 N N . LEU A 1 120 ? 23.078 14.172 -1.867 1 91.81 120 LEU A N 1
ATOM 992 C CA . LEU A 1 120 ? 22.344 15.195 -2.604 1 91.81 120 LEU A CA 1
ATOM 993 C C . LEU A 1 120 ? 22.094 16.422 -1.728 1 91.81 120 LEU A C 1
ATOM 995 O O . LEU A 1 120 ? 22.047 16.312 -0.5 1 91.81 120 LEU A O 1
ATOM 999 N N . PRO A 1 121 ? 21.984 17.547 -2.387 1 90.69 121 PRO A N 1
ATOM 1000 C CA . PRO A 1 121 ? 21.781 18.781 -1.63 1 90.69 121 PRO A CA 1
ATOM 1001 C C . PRO A 1 121 ? 20.359 18.906 -1.08 1 90.69 121 PRO A C 1
ATOM 1003 O O . PRO A 1 121 ? 19.453 18.188 -1.518 1 90.69 121 PRO A O 1
ATOM 1006 N N . LEU A 1 122 ? 20.203 19.797 -0.188 1 87.88 122 LEU A N 1
ATOM 1007 C CA . LEU A 1 122 ? 18.922 20.016 0.465 1 87.88 122 LEU A CA 1
ATOM 1008 C C . LEU A 1 122 ? 17.859 20.422 -0.552 1 87.88 122 LEU A C 1
ATOM 1010 O O . LEU A 1 122 ? 16.672 20.109 -0.386 1 87.88 122 LEU A O 1
ATOM 1014 N N . SER A 1 123 ? 18.266 21.125 -1.6 1 87.62 123 SER A N 1
ATOM 1015 C CA . SER A 1 123 ? 17.328 21.578 -2.631 1 87.62 123 SER A CA 1
ATOM 1016 C C . SER A 1 123 ? 16.594 20.406 -3.264 1 87.62 123 SER A C 1
ATOM 1018 O O . SER A 1 123 ? 15.43 20.531 -3.646 1 87.62 123 SER A O 1
ATOM 1020 N N . PHE A 1 124 ? 17.266 19.312 -3.285 1 89.44 124 PHE A N 1
ATOM 1021 C CA . PHE A 1 124 ? 16.672 18.125 -3.861 1 89.44 124 PHE A CA 1
ATOM 1022 C C . PHE A 1 124 ? 15.484 17.656 -3.021 1 89.44 124 PHE A C 1
ATOM 1024 O O . PHE A 1 124 ? 14.438 17.281 -3.561 1 89.44 124 PHE A O 1
ATOM 1031 N N . TYR A 1 125 ? 15.617 17.641 -1.749 1 87.56 125 TYR A N 1
ATOM 1032 C CA . TYR A 1 125 ? 14.602 17.125 -0.832 1 87.56 125 TYR A CA 1
ATOM 1033 C C . TYR A 1 125 ? 13.391 18.047 -0.785 1 87.56 125 TYR A C 1
ATOM 1035 O O . TYR A 1 125 ? 12.273 17.609 -0.507 1 87.56 125 TYR A O 1
ATOM 1043 N N . ARG A 1 126 ? 13.602 19.266 -1.004 1 82.25 126 ARG A N 1
ATOM 1044 C CA . ARG A 1 126 ? 12.5 20.219 -1.032 1 82.25 126 ARG A CA 1
ATOM 1045 C C . ARG A 1 126 ? 11.68 20.062 -2.305 1 82.25 126 ARG A C 1
ATOM 1047 O O . ARG A 1 126 ? 10.477 20.344 -2.311 1 82.25 126 ARG A O 1
ATOM 1054 N N . ARG A 1 127 ? 12.359 19.594 -3.359 1 84.62 127 ARG A N 1
ATOM 1055 C CA . ARG A 1 127 ? 11.703 19.469 -4.656 1 84.62 127 ARG A CA 1
ATOM 1056 C C . ARG A 1 127 ? 10.977 18.125 -4.762 1 84.62 127 ARG A C 1
ATOM 1058 O O . ARG A 1 127 ? 10.117 17.953 -5.629 1 84.62 127 ARG A O 1
ATOM 1065 N N . ASN A 1 128 ? 11.352 17.219 -3.881 1 86.56 128 ASN A N 1
ATOM 1066 C CA . ASN A 1 128 ? 10.773 15.883 -3.963 1 86.56 128 ASN A CA 1
ATOM 1067 C C . ASN A 1 128 ? 10 15.531 -2.695 1 86.56 128 ASN A C 1
ATOM 1069 O O . ASN A 1 128 ? 10.422 15.875 -1.59 1 86.56 128 ASN A O 1
ATOM 1073 N N . SER A 1 129 ? 8.906 14.859 -2.881 1 84.81 129 SER A N 1
ATOM 1074 C CA . SER A 1 129 ? 8.109 14.438 -1.733 1 84.81 129 SER A CA 1
ATOM 1075 C C . SER A 1 129 ? 8.727 13.227 -1.047 1 84.81 129 SER A C 1
ATOM 1077 O O . SER A 1 129 ? 9.391 12.406 -1.693 1 84.81 129 SER A O 1
ATOM 1079 N N . THR A 1 130 ? 8.508 13.148 0.224 1 84.38 130 THR A N 1
ATOM 1080 C CA . THR A 1 130 ? 9.031 12.031 1.009 1 84.38 130 THR A CA 1
ATOM 1081 C C . THR A 1 130 ? 8.484 10.703 0.488 1 84.38 130 THR A C 1
ATOM 1083 O O . THR A 1 130 ? 9.203 9.711 0.433 1 84.38 130 THR A O 1
ATOM 1086 N N . GLY A 1 131 ? 7.258 10.711 0.109 1 79.69 131 GLY A N 1
ATOM 1087 C CA . GLY A 1 131 ? 6.66 9.5 -0.437 1 79.69 131 GLY A CA 1
ATOM 1088 C C . GLY A 1 131 ? 7.371 8.992 -1.676 1 79.69 131 GLY A C 1
ATOM 1089 O O . GLY A 1 131 ? 7.598 7.789 -1.815 1 79.69 131 GLY A O 1
ATOM 1090 N N . ASP A 1 132 ? 7.664 9.859 -2.484 1 84.94 132 ASP A N 1
ATOM 1091 C CA . ASP A 1 132 ? 8.352 9.5 -3.721 1 84.94 132 ASP A CA 1
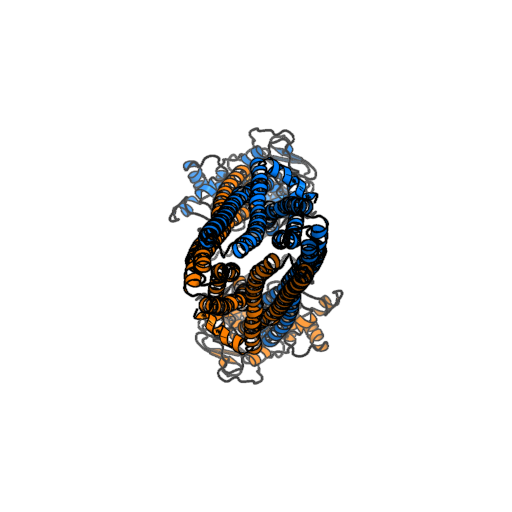ATOM 1092 C C . ASP A 1 132 ? 9.742 8.945 -3.434 1 84.94 132 ASP A C 1
ATOM 1094 O O . ASP A 1 132 ? 10.18 7.984 -4.074 1 84.94 132 ASP A O 1
ATOM 1098 N N . LEU A 1 133 ? 10.367 9.586 -2.525 1 88.62 133 LEU A N 1
ATOM 1099 C CA . LEU A 1 133 ? 11.703 9.133 -2.15 1 88.62 133 LEU A CA 1
ATOM 1100 C C . LEU A 1 133 ? 11.648 7.734 -1.542 1 88.62 133 LEU A C 1
ATOM 1102 O O . LEU A 1 133 ? 12.477 6.883 -1.866 1 88.62 133 LEU A O 1
ATOM 1106 N N . MET A 1 134 ? 10.672 7.555 -0.805 1 89.62 134 MET A N 1
ATOM 1107 C CA . MET A 1 134 ? 10.492 6.25 -0.17 1 89.62 134 MET A CA 1
ATOM 1108 C C . MET A 1 134 ? 10.164 5.18 -1.205 1 89.62 134 MET A C 1
ATOM 1110 O O . MET A 1 134 ? 10.664 4.059 -1.123 1 89.62 134 MET A O 1
ATOM 1114 N N . ALA A 1 135 ? 9.383 5.426 -2.156 1 87.19 135 ALA A N 1
ATOM 1115 C CA . ALA A 1 135 ? 8.953 4.477 -3.18 1 87.19 135 ALA A CA 1
ATOM 1116 C C . ALA A 1 135 ? 10.148 3.967 -3.984 1 87.19 135 ALA A C 1
ATOM 1118 O O . ALA A 1 135 ? 10.18 2.805 -4.395 1 87.19 135 ALA A O 1
ATOM 1119 N N . ARG A 1 136 ? 11.047 4.766 -4.191 1 88.62 136 ARG A N 1
ATOM 1120 C CA . ARG A 1 136 ? 12.211 4.395 -4.996 1 88.62 136 ARG A CA 1
ATOM 1121 C C . ARG A 1 136 ? 13.016 3.297 -4.312 1 88.62 136 ARG A C 1
ATOM 1123 O O . ARG A 1 136 ? 13.383 2.307 -4.945 1 88.62 136 ARG A O 1
ATOM 1130 N N . ILE A 1 137 ? 13.203 3.445 -3.066 1 90.56 137 ILE A N 1
ATOM 1131 C CA . ILE A 1 137 ? 14.094 2.521 -2.371 1 90.56 137 ILE A CA 1
ATOM 1132 C C . ILE A 1 137 ? 13.328 1.25 -2.006 1 90.56 137 ILE A C 1
ATOM 1134 O O . ILE A 1 137 ? 13.93 0.184 -1.844 1 90.56 137 ILE A O 1
ATOM 1138 N N . THR A 1 138 ? 12.031 1.316 -1.954 1 88.06 138 THR A N 1
ATOM 1139 C CA . THR A 1 138 ? 11.266 0.15 -1.533 1 88.06 138 THR A CA 1
ATOM 1140 C C . THR A 1 138 ? 10.602 -0.524 -2.732 1 88.06 138 THR A C 1
ATOM 1142 O O . THR A 1 138 ? 11.039 -1.59 -3.172 1 88.06 138 THR A O 1
ATOM 1145 N N . GLU A 1 139 ? 9.773 0.17 -3.439 1 88.81 139 GLU A N 1
ATOM 1146 C CA . GLU A 1 139 ? 8.961 -0.424 -4.5 1 88.81 139 GLU A CA 1
ATOM 1147 C C . GLU A 1 139 ? 9.781 -0.628 -5.77 1 88.81 139 GLU A C 1
ATOM 1149 O O . GLU A 1 139 ? 9.781 -1.718 -6.348 1 88.81 139 GLU A O 1
ATOM 1154 N N . ASP A 1 140 ? 10.438 0.404 -6.164 1 92.88 140 ASP A N 1
ATOM 1155 C CA . ASP A 1 140 ? 11.18 0.336 -7.422 1 92.88 140 ASP A CA 1
ATOM 1156 C C . ASP A 1 140 ? 12.289 -0.714 -7.348 1 92.88 140 ASP A C 1
ATOM 1158 O O . ASP A 1 140 ? 12.469 -1.491 -8.289 1 92.88 140 ASP A O 1
ATOM 1162 N N . VAL A 1 141 ? 12.977 -0.721 -6.234 1 95.5 141 VAL A N 1
ATOM 1163 C CA . VAL A 1 141 ? 14.055 -1.693 -6.078 1 95.5 141 VAL A CA 1
ATOM 1164 C C . VAL A 1 141 ? 13.477 -3.107 -6.07 1 95.5 141 VAL A C 1
ATOM 1166 O O . VAL A 1 141 ? 14.086 -4.035 -6.613 1 95.5 141 VAL A O 1
ATOM 1169 N N . SER A 1 142 ? 12.352 -3.268 -5.535 1 94.25 142 SER A N 1
ATOM 1170 C CA . SER A 1 142 ? 11.703 -4.574 -5.5 1 94.25 142 SER A CA 1
ATOM 1171 C C . SER A 1 142 ? 11.32 -5.043 -6.898 1 94.25 142 SER A C 1
ATOM 1173 O O . SER A 1 142 ? 11.461 -6.223 -7.227 1 94.25 142 SER A O 1
ATOM 1175 N N . ARG A 1 143 ? 10.828 -4.172 -7.715 1 94 143 ARG A N 1
ATOM 1176 C CA . ARG A 1 143 ? 10.492 -4.504 -9.094 1 94 143 ARG A CA 1
ATOM 1177 C C . ARG A 1 143 ? 11.734 -4.918 -9.875 1 94 143 ARG A C 1
ATOM 1179 O O . ARG A 1 143 ? 11.68 -5.852 -10.68 1 94 143 ARG A O 1
ATOM 1186 N N . VAL A 1 144 ? 12.758 -4.215 -9.617 1 96.12 144 VAL A N 1
ATOM 1187 C CA . VAL A 1 144 ? 14.016 -4.539 -10.289 1 96.12 144 VAL A CA 1
ATOM 1188 C C . VAL A 1 144 ? 14.523 -5.898 -9.812 1 96.12 144 VAL A C 1
ATOM 1190 O O . VAL A 1 144 ? 15.07 -6.672 -10.594 1 96.12 144 VAL A O 1
ATOM 1193 N N . ARG A 1 145 ? 14.352 -6.129 -8.539 1 95.62 145 ARG A N 1
ATOM 1194 C CA . ARG A 1 145 ? 14.75 -7.422 -7.992 1 95.62 145 ARG A CA 1
ATOM 1195 C C . ARG A 1 145 ? 14 -8.562 -8.672 1 95.62 145 ARG A C 1
ATOM 1197 O O . ARG A 1 145 ? 14.57 -9.625 -8.93 1 95.62 145 ARG A O 1
ATOM 1204 N N . MET A 1 146 ? 12.805 -8.391 -9.008 1 95.62 146 MET A N 1
ATOM 1205 C CA . MET A 1 146 ? 12.016 -9.414 -9.688 1 95.62 146 MET A CA 1
ATOM 1206 C C . MET A 1 146 ? 12.594 -9.719 -11.062 1 95.62 146 MET A C 1
ATOM 1208 O O . MET A 1 146 ? 12.516 -10.859 -11.539 1 95.62 146 MET A O 1
ATOM 1212 N N . TYR A 1 147 ? 13.141 -8.758 -11.68 1 95.38 147 TYR A N 1
ATOM 1213 C CA . TYR A 1 147 ? 13.828 -8.953 -12.953 1 95.38 147 TYR A CA 1
ATOM 1214 C C . TYR A 1 147 ? 15.109 -9.758 -12.766 1 95.38 147 TYR A C 1
ATOM 1216 O O . TYR A 1 147 ? 15.359 -10.719 -13.492 1 95.38 147 TYR A O 1
ATOM 1224 N N . LEU A 1 148 ? 15.828 -9.461 -11.703 1 96.06 148 LEU A N 1
ATOM 1225 C CA . LEU A 1 148 ? 17.141 -10.039 -11.469 1 96.06 148 LEU A CA 1
ATOM 1226 C C . LEU A 1 148 ? 17.031 -11.469 -10.945 1 96.06 148 LEU A C 1
ATOM 1228 O O . LEU A 1 148 ? 17.984 -12.242 -11.016 1 96.06 148 LEU A O 1
ATOM 1232 N N . GLY A 1 149 ? 15.891 -11.719 -10.438 1 95.44 149 GLY A N 1
ATOM 1233 C CA . GLY A 1 149 ? 15.695 -13.047 -9.883 1 95.44 149 GLY A CA 1
ATOM 1234 C C . GLY A 1 149 ? 14.766 -13.914 -10.719 1 95.44 149 GLY A C 1
ATOM 1235 O O . GLY A 1 149 ? 15.219 -14.641 -11.602 1 95.44 149 GLY A O 1
ATOM 1236 N N . PRO A 1 150 ? 13.492 -13.789 -10.516 1 93.88 150 PRO A N 1
ATOM 1237 C CA . PRO A 1 150 ? 12.531 -14.656 -11.203 1 93.88 150 PRO A CA 1
ATOM 1238 C C . PRO A 1 150 ? 12.57 -14.5 -12.719 1 93.88 150 PRO A C 1
ATOM 1240 O O . PRO A 1 150 ? 12.523 -15.492 -13.445 1 93.88 150 PRO A O 1
ATOM 1243 N N . ALA A 1 151 ? 12.625 -13.336 -13.234 1 94.88 151 ALA A N 1
ATOM 1244 C CA . ALA A 1 151 ? 12.609 -13.125 -14.68 1 94.88 151 ALA A CA 1
ATOM 1245 C C . ALA A 1 151 ? 13.836 -13.766 -15.328 1 94.88 151 ALA A C 1
ATOM 1247 O O . ALA A 1 151 ? 13.727 -14.391 -16.391 1 94.88 151 ALA A O 1
ATOM 1248 N N . ILE A 1 152 ? 14.93 -13.609 -14.719 1 95.25 152 ILE A N 1
ATOM 1249 C CA . ILE A 1 152 ? 16.141 -14.219 -15.242 1 95.25 152 ILE A CA 1
ATOM 1250 C C . ILE A 1 152 ? 16.047 -15.742 -15.141 1 95.25 152 ILE A C 1
ATOM 1252 O O . ILE A 1 152 ? 16.422 -16.453 -16.062 1 95.25 152 ILE A O 1
ATOM 1256 N N . MET A 1 153 ? 15.578 -16.172 -14.023 1 94.62 153 MET A N 1
ATOM 1257 C CA . MET A 1 153 ? 15.461 -17.609 -13.805 1 94.62 153 MET A CA 1
ATOM 1258 C C . MET A 1 153 ? 14.562 -18.25 -14.852 1 94.62 153 MET A C 1
ATOM 1260 O O . MET A 1 153 ? 14.945 -19.219 -15.508 1 94.62 153 MET A O 1
ATOM 1264 N N . TYR A 1 154 ? 13.375 -17.719 -15.078 1 93.12 154 TYR A N 1
ATOM 1265 C CA . TYR A 1 154 ? 12.43 -18.297 -16.031 1 93.12 154 TYR A CA 1
ATOM 1266 C C . TYR A 1 154 ? 12.883 -18.031 -17.469 1 93.12 154 TYR A C 1
ATOM 1268 O O . TYR A 1 154 ? 12.68 -18.875 -18.359 1 93.12 154 TYR A O 1
ATOM 1276 N N . GLY A 1 155 ? 13.5 -16.938 -17.688 1 92.88 155 GLY A N 1
ATOM 1277 C CA . GLY A 1 155 ? 14.055 -16.656 -19 1 92.88 155 GLY A CA 1
ATOM 1278 C C . GLY A 1 155 ? 15.172 -17.609 -19.406 1 92.88 155 GLY A C 1
ATOM 1279 O O . GLY A 1 155 ? 15.188 -18.109 -20.531 1 92.88 155 GLY A O 1
ATOM 1280 N N . LEU A 1 156 ? 16.047 -17.875 -18.469 1 94.38 156 LEU A N 1
ATOM 1281 C CA . LEU A 1 156 ? 17.141 -18.812 -18.719 1 94.38 156 LEU A CA 1
ATOM 1282 C C . LEU A 1 156 ? 16.594 -20.203 -19 1 94.38 156 LEU A C 1
ATOM 1284 O O . LEU A 1 156 ? 17.125 -20.922 -19.859 1 94.38 156 LEU A O 1
ATOM 1288 N N . ASN A 1 157 ? 15.641 -20.516 -18.25 1 93.81 157 ASN A N 1
ATOM 1289 C CA . ASN A 1 157 ? 15.039 -21.828 -18.469 1 93.81 157 ASN A CA 1
ATOM 1290 C C . ASN A 1 157 ? 14.469 -21.953 -19.875 1 93.81 157 ASN A C 1
ATOM 1292 O O . ASN A 1 157 ? 14.641 -23 -20.531 1 93.81 157 ASN A O 1
ATOM 1296 N N . LEU A 1 158 ? 13.82 -20.984 -20.312 1 92.44 158 LEU A N 1
ATOM 1297 C CA . LEU A 1 158 ? 13.266 -20.984 -21.656 1 92.44 158 LEU A CA 1
ATOM 1298 C C . LEU A 1 158 ? 14.367 -21.062 -22.703 1 92.44 158 LEU A C 1
ATOM 1300 O O . LEU A 1 158 ? 14.305 -21.875 -23.625 1 92.44 158 LEU A O 1
ATOM 1304 N N . LEU A 1 159 ? 15.391 -20.359 -22.562 1 93.62 159 LEU A N 1
ATOM 1305 C CA . LEU A 1 159 ? 16.469 -20.234 -23.547 1 93.62 159 LEU A CA 1
ATOM 1306 C C . LEU A 1 159 ? 17.281 -21.531 -23.625 1 93.62 159 LEU A C 1
ATOM 1308 O O . LEU A 1 159 ? 17.844 -21.844 -24.672 1 93.62 159 LEU A O 1
ATOM 1312 N N . ILE A 1 160 ? 17.328 -22.203 -22.531 1 95.38 160 ILE A N 1
ATOM 1313 C CA . ILE A 1 160 ? 18.141 -23.406 -22.484 1 95.38 160 ILE A CA 1
ATOM 1314 C C . ILE A 1 160 ? 17.297 -24.625 -22.844 1 95.38 160 ILE A C 1
ATOM 1316 O O . ILE A 1 160 ? 17.703 -25.469 -23.656 1 95.38 160 ILE A O 1
ATOM 1320 N N . LEU A 1 161 ? 16.109 -24.688 -22.281 1 94.81 161 LEU A N 1
ATOM 1321 C CA . LEU A 1 161 ? 15.242 -25.844 -22.469 1 94.81 161 LEU A CA 1
ATOM 1322 C C . LEU A 1 161 ? 14.789 -25.969 -23.922 1 94.81 161 LEU A C 1
ATOM 1324 O O . LEU A 1 161 ? 14.766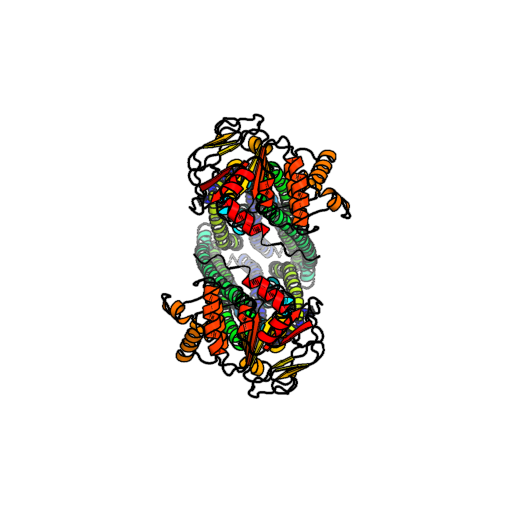 -27.062 -24.484 1 94.81 161 LEU A O 1
ATOM 1328 N N . PHE A 1 162 ? 14.484 -24.906 -24.547 1 93.81 162 PHE A N 1
ATOM 1329 C CA . PHE A 1 162 ? 13.938 -24.906 -25.906 1 93.81 162 PHE A CA 1
ATOM 1330 C C . PHE A 1 162 ? 14.922 -25.5 -26.891 1 93.81 162 PHE A C 1
ATOM 1332 O O . PHE A 1 162 ? 14.602 -26.469 -27.594 1 93.81 162 PHE A O 1
ATOM 1339 N N . PRO A 1 163 ? 16.125 -24.938 -26.969 1 94.56 163 PRO A N 1
ATOM 1340 C CA . PRO A 1 163 ? 17.062 -25.531 -27.922 1 94.56 163 PRO A CA 1
ATOM 1341 C C . PRO A 1 163 ? 17.422 -26.984 -27.594 1 94.56 163 PRO A C 1
ATOM 1343 O O . PRO A 1 163 ? 17.625 -27.781 -28.5 1 94.56 163 PRO A O 1
ATOM 1346 N N . MET A 1 164 ? 17.453 -27.328 -26.359 1 95.38 164 MET A N 1
ATOM 1347 C CA . MET A 1 164 ? 17.812 -28.688 -25.969 1 95.38 164 MET A CA 1
ATOM 1348 C C . MET A 1 164 ? 16.734 -29.672 -26.375 1 95.38 164 MET A C 1
ATOM 1350 O O . MET A 1 164 ? 17.016 -30.688 -27.016 1 95.38 164 MET A O 1
ATOM 1354 N N . VAL A 1 165 ? 15.484 -29.375 -26.062 1 95.19 165 VAL A N 1
ATOM 1355 C CA . VAL A 1 165 ? 14.375 -30.281 -26.359 1 95.19 165 VAL A CA 1
ATOM 1356 C C . VAL A 1 165 ? 14.133 -30.328 -27.859 1 95.19 165 VAL A C 1
ATOM 1358 O O . VAL A 1 165 ? 13.969 -31.406 -28.438 1 95.19 165 VAL A O 1
ATOM 1361 N N . ILE A 1 166 ? 14.117 -29.203 -28.5 1 95 166 ILE A N 1
ATOM 1362 C CA . ILE A 1 166 ? 13.891 -29.156 -29.953 1 95 166 ILE A CA 1
ATOM 1363 C C . ILE A 1 166 ? 15.039 -29.844 -30.672 1 95 166 ILE A C 1
ATOM 1365 O O . ILE A 1 166 ? 14.82 -30.562 -31.656 1 95 166 ILE A O 1
ATOM 1369 N N . GLY A 1 167 ? 16.281 -29.578 -30.25 1 94.88 167 GLY A N 1
ATOM 1370 C CA . GLY A 1 167 ? 17.422 -30.25 -30.844 1 94.88 167 GLY A CA 1
ATOM 1371 C C . GLY A 1 167 ? 17.312 -31.766 -30.766 1 94.88 167 GLY A C 1
ATOM 1372 O O . GLY A 1 167 ? 17.578 -32.438 -31.766 1 94.88 167 GLY A O 1
ATOM 1373 N N . TYR A 1 168 ? 16.875 -32.25 -29.641 1 93.25 168 TYR A N 1
ATOM 1374 C CA . TYR A 1 168 ? 16.719 -33.688 -29.469 1 93.25 168 TYR A CA 1
ATOM 1375 C C . TYR A 1 168 ? 15.578 -34.188 -30.328 1 93.25 168 TYR A C 1
ATOM 1377 O O . TYR A 1 168 ? 15.688 -35.281 -30.922 1 93.25 168 TYR A O 1
ATOM 1385 N N . MET A 1 169 ? 14.492 -33.531 -30.391 1 95 169 MET A N 1
ATOM 1386 C CA . MET A 1 169 ? 13.352 -33.938 -31.203 1 95 169 MET A CA 1
ATOM 1387 C C . MET A 1 169 ? 13.734 -34 -32.688 1 95 169 MET A C 1
ATOM 1389 O O . MET A 1 169 ? 13.359 -34.938 -33.375 1 95 169 MET A O 1
ATOM 1393 N N . LEU A 1 170 ? 14.516 -33.094 -33.156 1 95.44 170 LEU A N 1
ATOM 1394 C CA . LEU A 1 170 ? 14.953 -33.062 -34.531 1 95.44 170 LEU A CA 1
ATOM 1395 C C . LEU A 1 170 ? 15.898 -34.219 -34.844 1 95.44 170 LEU A C 1
ATOM 1397 O O . LEU A 1 170 ? 15.93 -34.719 -35.969 1 95.44 170 LEU A O 1
ATOM 1401 N N . SER A 1 171 ? 16.672 -34.656 -33.875 1 94.12 171 SER A N 1
ATOM 1402 C CA . SER A 1 171 ? 17.594 -35.781 -34.062 1 94.12 171 SER A CA 1
ATOM 1403 C C . SER A 1 171 ? 16.859 -37.094 -34.156 1 94.12 171 SER A C 1
ATOM 1405 O O . SER A 1 171 ? 17.375 -38.062 -34.75 1 94.12 171 SER A O 1
ATOM 1407 N N . VAL A 1 172 ? 15.703 -37.156 -33.594 1 92.38 172 VAL A N 1
ATOM 1408 C CA . VAL A 1 172 ? 14.914 -38.375 -33.625 1 92.38 172 VAL A CA 1
ATOM 1409 C C . VAL A 1 172 ? 14.109 -38.438 -34.906 1 92.38 172 VAL A C 1
ATOM 1411 O O . VAL A 1 172 ? 14.219 -39.406 -35.688 1 92.38 172 VAL A O 1
ATOM 1414 N N . ASN A 1 173 ? 13.266 -37.375 -35.188 1 94.94 173 ASN A N 1
ATOM 1415 C CA . ASN A 1 173 ? 12.469 -37.312 -36.406 1 94.94 173 ASN A CA 1
ATOM 1416 C C . ASN A 1 173 ? 12.086 -35.875 -36.719 1 94.94 173 ASN A C 1
ATOM 1418 O O . ASN A 1 173 ? 11.305 -35.25 -36.031 1 94.94 173 ASN A O 1
ATOM 1422 N N . VAL A 1 174 ? 12.508 -35.344 -37.812 1 95.12 174 VAL A N 1
ATOM 1423 C CA . VAL A 1 174 ? 12.344 -33.969 -38.188 1 95.12 174 VAL A CA 1
ATOM 1424 C C . VAL A 1 174 ? 10.883 -33.688 -38.562 1 95.12 174 VAL A C 1
ATOM 1426 O O . VAL A 1 174 ? 10.305 -32.688 -38.094 1 95.12 174 VAL A O 1
ATOM 1429 N N . GLU A 1 175 ? 10.234 -34.594 -39.281 1 94.56 175 GLU A N 1
ATOM 1430 C CA . GLU A 1 175 ? 8.852 -34.406 -39.719 1 94.56 175 GLU A CA 1
ATOM 1431 C C . GLU A 1 175 ? 7.895 -34.375 -38.531 1 94.56 175 GLU A C 1
ATOM 1433 O O . GLU A 1 175 ? 7.043 -33.469 -38.438 1 94.56 175 GLU A O 1
ATOM 1438 N N . LEU A 1 176 ? 8.094 -35.25 -37.625 1 94.38 176 LEU A N 1
ATOM 1439 C CA . LEU A 1 176 ? 7.242 -35.312 -36.438 1 94.38 176 LEU A CA 1
ATOM 1440 C C . LEU A 1 176 ? 7.445 -34.094 -35.562 1 94.38 176 LEU A C 1
ATOM 1442 O O . LEU A 1 176 ? 6.496 -33.625 -34.938 1 94.38 176 LEU A O 1
ATOM 1446 N N . THR A 1 177 ? 8.664 -33.656 -35.531 1 95.94 177 THR A N 1
ATOM 1447 C CA . THR A 1 177 ? 8.984 -32.469 -34.719 1 95.94 177 THR A CA 1
ATOM 1448 C C . THR A 1 177 ? 8.25 -31.25 -35.25 1 95.94 177 THR A C 1
ATOM 1450 O O . THR A 1 177 ? 7.645 -30.516 -34.438 1 95.94 177 THR A O 1
ATOM 1453 N N . ILE A 1 178 ? 8.211 -30.984 -36.438 1 95.38 178 ILE A N 1
ATOM 1454 C CA . ILE A 1 178 ? 7.598 -29.797 -37.031 1 95.38 178 ILE A CA 1
ATOM 1455 C C . ILE A 1 178 ? 6.09 -29.812 -36.781 1 95.38 178 ILE A C 1
ATOM 1457 O O . ILE A 1 178 ? 5.52 -28.812 -36.344 1 95.38 178 ILE A O 1
ATOM 1461 N N . TYR A 1 179 ? 5.477 -30.953 -36.938 1 92.31 179 TYR A N 1
ATOM 1462 C CA . TYR A 1 179 ? 4.031 -31.047 -36.75 1 92.31 179 TYR A CA 1
ATOM 1463 C C . TYR A 1 179 ? 3.646 -30.938 -35.281 1 92.31 179 TYR A C 1
ATOM 1465 O O . TYR A 1 179 ? 2.631 -30.328 -34.938 1 92.31 179 TYR A O 1
ATOM 1473 N N . SER A 1 180 ? 4.469 -31.547 -34.438 1 93.06 180 SER A N 1
ATOM 1474 C CA . SER A 1 180 ? 4.164 -31.531 -33.031 1 93.06 180 SER A CA 1
ATOM 1475 C C . SER A 1 180 ? 4.328 -30.125 -32.438 1 93.06 180 SER A C 1
ATOM 1477 O O . SER A 1 180 ? 3.639 -29.75 -31.5 1 93.06 180 SER A O 1
ATOM 1479 N N . LEU A 1 181 ? 5.219 -29.312 -33 1 94.25 181 LEU A N 1
ATOM 1480 C CA . LEU A 1 181 ? 5.543 -28.016 -32.406 1 94.25 181 LEU A CA 1
ATOM 1481 C C . LEU A 1 181 ? 4.793 -26.906 -33.125 1 94.25 181 LEU A C 1
ATOM 1483 O O . LEU A 1 181 ? 4.777 -25.75 -32.656 1 94.25 181 LEU A O 1
ATOM 1487 N N . LEU A 1 182 ? 4.066 -27.156 -34.125 1 92.31 182 LEU A N 1
ATOM 1488 C CA . LEU A 1 182 ? 3.367 -26.188 -34.938 1 92.31 182 LEU A CA 1
ATOM 1489 C C . LEU A 1 182 ? 2.379 -25.375 -34.094 1 92.31 182 LEU A C 1
ATOM 1491 O O . LEU A 1 182 ? 2.25 -24.156 -34.281 1 92.31 182 LEU A O 1
ATOM 1495 N N . PRO A 1 183 ? 1.723 -25.969 -33.094 1 90.69 183 PRO A N 1
ATOM 1496 C CA . PRO A 1 183 ? 0.746 -25.219 -32.312 1 90.69 183 PRO A CA 1
ATOM 1497 C C . PRO A 1 183 ? 1.402 -24.266 -31.297 1 90.69 183 PRO A C 1
ATOM 1499 O O . PRO A 1 183 ? 0.746 -23.359 -30.781 1 90.69 183 PRO A O 1
ATOM 1502 N N . LEU A 1 184 ? 2.631 -24.484 -31.062 1 88.81 184 LEU A N 1
ATOM 1503 C CA . LEU A 1 184 ? 3.287 -23.75 -29.984 1 88.81 184 LEU A CA 1
ATOM 1504 C C . LEU A 1 184 ? 3.408 -22.266 -30.328 1 88.81 184 LEU A C 1
ATOM 1506 O O . LEU A 1 184 ? 3.131 -21.406 -29.5 1 88.81 184 LEU A O 1
ATOM 1510 N N . PRO A 1 185 ? 3.82 -21.891 -31.531 1 87.75 185 PRO A N 1
ATOM 1511 C CA . PRO A 1 185 ? 3.84 -20.469 -31.891 1 87.75 185 PRO A CA 1
ATOM 1512 C C . PRO A 1 185 ? 2.457 -19.828 -31.812 1 87.75 185 PRO A C 1
ATOM 1514 O O . PRO A 1 185 ? 2.338 -18.656 -31.453 1 87.75 185 PRO A O 1
ATOM 1517 N N . ILE A 1 186 ? 1.452 -20.562 -32.094 1 89.06 186 ILE A N 1
ATOM 1518 C CA . ILE A 1 186 ? 0.081 -20.078 -32 1 89.06 186 ILE A CA 1
ATOM 1519 C C . ILE A 1 186 ? -0.288 -19.859 -30.531 1 89.06 186 ILE A C 1
ATOM 1521 O O . ILE A 1 186 ? -0.947 -18.859 -30.203 1 89.06 186 ILE A O 1
ATOM 1525 N N . LEU A 1 187 ? 0.184 -20.75 -29.797 1 86.25 187 LEU A N 1
ATOM 1526 C CA . LEU A 1 187 ? -0.047 -20.609 -28.359 1 86.25 187 LEU A CA 1
ATOM 1527 C C . LEU A 1 187 ? 0.632 -19.359 -27.812 1 86.25 187 LEU A C 1
ATOM 1529 O O . LEU A 1 187 ? 0.03 -18.609 -27.047 1 86.25 187 LEU A O 1
ATOM 1533 N N . SER A 1 188 ? 1.839 -19.141 -28.25 1 86.44 188 SER A N 1
ATOM 1534 C CA . SER A 1 188 ? 2.607 -18 -27.781 1 86.44 188 SER A CA 1
ATOM 1535 C C . SER A 1 188 ? 1.932 -16.688 -28.156 1 86.44 188 SER A C 1
ATOM 1537 O O . SER A 1 188 ? 1.835 -15.766 -27.344 1 86.44 188 SER A O 1
ATOM 1539 N N . LEU A 1 189 ? 1.432 -16.625 -29.281 1 86.94 189 LEU A N 1
ATOM 1540 C CA . LEU A 1 189 ? 0.756 -15.422 -29.766 1 86.94 189 LEU A CA 1
ATOM 1541 C C . LEU A 1 189 ? -0.58 -15.227 -29.062 1 86.94 189 LEU A C 1
ATOM 1543 O O . LEU A 1 189 ? -0.943 -14.109 -28.703 1 86.94 189 LEU A O 1
ATOM 1547 N N . SER A 1 190 ? -1.279 -16.312 -28.828 1 88.12 190 SER A N 1
ATOM 1548 C CA . SER A 1 190 ? -2.562 -16.266 -28.141 1 88.12 190 SER A CA 1
ATOM 1549 C C . SER A 1 190 ? -2.393 -15.797 -26.703 1 88.12 190 SER A C 1
ATOM 1551 O O . SER A 1 190 ? -3.162 -14.969 -26.219 1 88.12 190 SER A O 1
ATOM 1553 N N . ILE A 1 191 ? -1.39 -16.297 -26.125 1 84.94 191 ILE A N 1
ATOM 1554 C CA . ILE A 1 191 ? -1.131 -15.945 -24.734 1 84.94 191 ILE A CA 1
ATOM 1555 C C . ILE A 1 191 ? -0.732 -14.477 -24.641 1 84.94 191 ILE A C 1
ATOM 1557 O O . ILE A 1 191 ? -1.137 -13.773 -23.719 1 84.94 191 ILE A O 1
ATOM 1561 N N . TYR A 1 192 ? -0.007 -14.102 -25.625 1 83.62 192 TYR A N 1
ATOM 1562 C CA . TYR A 1 192 ? 0.403 -12.703 -25.656 1 83.62 192 TYR A CA 1
ATOM 1563 C C . TYR A 1 192 ? -0.806 -11.781 -25.766 1 83.62 192 TYR A C 1
ATOM 1565 O O . TYR A 1 192 ? -0.911 -10.781 -25.047 1 83.62 192 TYR A O 1
ATOM 1573 N N . PHE A 1 193 ? -1.688 -12.125 -26.547 1 87.25 193 PHE A N 1
ATOM 1574 C CA . PHE A 1 193 ? -2.883 -11.32 -26.766 1 87.25 193 PHE A CA 1
ATOM 1575 C C . PHE A 1 193 ? -3.766 -11.312 -25.531 1 87.25 193 PHE A C 1
ATOM 1577 O O . PHE A 1 193 ? -4.27 -10.258 -25.125 1 87.25 193 PHE A O 1
ATOM 1584 N N . VAL A 1 194 ? -3.959 -12.391 -24.969 1 87.69 194 VAL A N 1
ATOM 1585 C CA . VAL A 1 194 ? -4.809 -12.516 -23.797 1 87.69 194 VAL A CA 1
ATOM 1586 C C . VAL A 1 194 ? -4.18 -11.766 -22.625 1 87.69 194 VAL A C 1
ATOM 1588 O O . VAL A 1 194 ? -4.879 -11.078 -21.859 1 87.69 194 VAL A O 1
ATOM 1591 N N . ASN A 1 195 ? -2.957 -11.891 -22.5 1 85.81 195 ASN A N 1
ATOM 1592 C CA . ASN A 1 195 ? -2.264 -11.203 -21.422 1 85.81 195 ASN A CA 1
ATOM 1593 C C . ASN A 1 195 ? -2.363 -9.688 -21.562 1 85.81 195 ASN A C 1
ATOM 1595 O O . ASN A 1 195 ? -2.484 -8.977 -20.578 1 85.81 195 ASN A O 1
ATOM 1599 N N . ASN A 1 196 ? -2.287 -9.242 -22.766 1 85.06 196 ASN A N 1
ATOM 1600 C CA . ASN A 1 196 ? -2.445 -7.812 -23 1 85.06 196 ASN A CA 1
ATOM 1601 C C . ASN A 1 196 ? -3.852 -7.34 -22.656 1 85.06 196 ASN A C 1
ATOM 1603 O O . ASN A 1 196 ? -4.023 -6.246 -22.109 1 85.06 196 ASN A O 1
ATOM 1607 N N . MET A 1 197 ? -4.762 -8.164 -22.938 1 89.56 197 MET A N 1
ATOM 1608 C CA . MET A 1 197 ? -6.145 -7.848 -22.594 1 89.56 197 MET A CA 1
ATOM 1609 C C . MET A 1 197 ? -6.336 -7.848 -21.078 1 89.56 197 MET A C 1
ATOM 1611 O O . MET A 1 197 ? -7.062 -7.012 -20.531 1 89.56 197 MET A O 1
ATOM 1615 N N . ILE A 1 198 ? -5.746 -8.719 -20.469 1 89.38 198 ILE A N 1
ATOM 1616 C CA . ILE A 1 198 ? -5.812 -8.812 -19.016 1 89.38 198 ILE A CA 1
ATOM 1617 C C . ILE A 1 198 ? -5.203 -7.562 -18.391 1 89.38 198 ILE A C 1
ATOM 1619 O O . ILE A 1 198 ? -5.797 -6.957 -17.484 1 89.38 198 ILE A O 1
ATOM 1623 N N . ASN A 1 199 ? -4.156 -7.141 -18.953 1 85.81 199 ASN A N 1
ATOM 1624 C CA . ASN A 1 199 ? -3.475 -5.965 -18.406 1 85.81 199 ASN A CA 1
ATOM 1625 C C . ASN A 1 199 ? -4.312 -4.703 -18.594 1 85.81 199 ASN A C 1
ATOM 1627 O O . ASN A 1 199 ? -4.418 -3.893 -17.672 1 85.81 199 ASN A O 1
ATOM 1631 N N . GLU A 1 200 ? -4.891 -4.574 -19.656 1 90.25 200 GLU A N 1
ATOM 1632 C CA . GLU A 1 200 ? -5.727 -3.414 -19.953 1 90.25 200 GLU A CA 1
ATOM 1633 C C . GLU A 1 200 ? -6.934 -3.363 -19.016 1 90.25 200 GLU A C 1
ATOM 1635 O O . GLU A 1 200 ? -7.25 -2.312 -18.453 1 90.25 200 GLU A O 1
ATOM 1640 N N . ARG A 1 201 ? -7.551 -4.465 -18.891 1 91.5 201 ARG A N 1
ATOM 1641 C CA . ARG A 1 201 ? -8.734 -4.523 -18.047 1 91.5 201 ARG A CA 1
ATOM 1642 C C . ARG A 1 201 ? -8.367 -4.387 -16.578 1 91.5 201 ARG A C 1
ATOM 1644 O O . ARG A 1 201 ? -9.125 -3.816 -15.789 1 91.5 201 ARG A O 1
ATOM 1651 N N . SER A 1 202 ? -7.234 -4.852 -16.266 1 90.44 202 SER A N 1
ATOM 1652 C CA . SER A 1 202 ? -6.742 -4.699 -14.898 1 90.44 202 SER A CA 1
ATOM 1653 C C . SER A 1 202 ? -6.512 -3.234 -14.555 1 90.44 202 SER A C 1
ATOM 1655 O O . SER A 1 202 ? -6.82 -2.797 -13.438 1 90.44 202 SER A O 1
ATOM 1657 N N . GLU A 1 203 ? -6.059 -2.521 -15.477 1 89.19 203 GLU A N 1
ATOM 1658 C CA . GLU A 1 203 ? -5.836 -1.093 -15.273 1 89.19 203 GLU A CA 1
ATOM 1659 C C . GLU A 1 203 ? -7.156 -0.351 -15.078 1 89.19 203 GLU A C 1
ATOM 1661 O O . GLU A 1 203 ? -7.246 0.562 -14.25 1 89.19 203 GLU A O 1
ATOM 1666 N N . LYS A 1 204 ? -8.109 -0.754 -15.758 1 91.94 204 LYS A N 1
ATOM 1667 C CA . LYS A 1 204 ? -9.43 -0.138 -15.641 1 91.94 204 LYS A CA 1
ATOM 1668 C C . LYS A 1 204 ? -10.031 -0.406 -14.266 1 91.94 204 LYS A C 1
ATOM 1670 O O . LYS A 1 204 ? -10.648 0.481 -13.664 1 91.94 204 LYS A O 1
ATOM 1675 N N . ILE A 1 205 ? -9.859 -1.529 -13.758 1 91.31 205 ILE A N 1
ATOM 1676 C CA . ILE A 1 205 ? -10.359 -1.903 -12.438 1 91.31 205 ILE A CA 1
ATOM 1677 C C . ILE A 1 205 ? -9.625 -1.104 -11.359 1 91.31 205 ILE A C 1
ATOM 1679 O O . ILE A 1 205 ? -10.242 -0.649 -10.391 1 91.31 205 ILE A O 1
ATOM 1683 N N . GLN A 1 206 ? -8.375 -0.963 -11.617 1 87.94 206 GLN A N 1
ATOM 1684 C CA . GLN A 1 206 ? -7.59 -0.219 -10.641 1 87.94 206 GLN A CA 1
ATOM 1685 C C . GLN A 1 206 ? -8.023 1.243 -10.578 1 87.94 206 GLN A C 1
ATOM 1687 O O . GLN A 1 206 ? -8.125 1.824 -9.5 1 87.94 206 GLN A O 1
ATOM 1692 N N . ARG A 1 207 ? -8.336 1.815 -11.664 1 89.38 207 ARG A N 1
ATOM 1693 C CA . ARG A 1 207 ? -8.836 3.184 -11.711 1 89.38 207 ARG A CA 1
ATOM 1694 C C . ARG A 1 207 ? -10.195 3.297 -11.023 1 89.38 207 ARG A C 1
ATOM 1696 O O . ARG A 1 207 ? -10.453 4.266 -10.312 1 89.38 207 ARG A O 1
ATOM 1703 N N . SER A 1 208 ? -10.953 2.316 -11.242 1 91.56 208 SER A N 1
ATOM 1704 C CA . SER A 1 208 ? -12.266 2.305 -10.609 1 91.56 208 SER A CA 1
ATOM 1705 C C . SER A 1 208 ? -12.156 2.148 -9.102 1 91.56 208 SER A C 1
ATOM 1707 O O . SER A 1 208 ? -12.922 2.758 -8.352 1 91.56 208 SER A O 1
ATOM 1709 N N . LEU A 1 209 ? -11.266 1.373 -8.719 1 89.62 209 LEU A N 1
ATOM 1710 C CA . LEU A 1 209 ? -11.039 1.183 -7.293 1 89.62 209 LEU A CA 1
ATOM 1711 C C . LEU A 1 209 ? -10.531 2.467 -6.648 1 89.62 209 LEU A C 1
ATOM 1713 O O . LEU A 1 209 ? -10.914 2.801 -5.527 1 89.62 209 LEU A O 1
ATOM 1717 N N . SER A 1 210 ? -9.727 3.123 -7.328 1 86.88 210 SER A N 1
ATOM 1718 C CA . SER A 1 210 ? -9.234 4.41 -6.852 1 86.88 210 SER A CA 1
ATOM 1719 C C . SER A 1 210 ? -10.367 5.422 -6.719 1 86.88 210 SER A C 1
ATOM 1721 O O . SER A 1 210 ? -10.414 6.18 -5.746 1 86.88 210 SER A O 1
ATOM 1723 N N . GLY A 1 211 ? -11.156 5.434 -7.652 1 88.56 211 GLY A N 1
ATOM 1724 C CA . GLY A 1 211 ? -12.32 6.301 -7.574 1 88.56 211 GLY A CA 1
ATOM 1725 C C . GLY A 1 211 ? -13.227 5.98 -6.398 1 88.56 211 GLY A C 1
ATOM 1726 O O . GLY A 1 211 ? -13.695 6.887 -5.703 1 88.56 211 GLY A O 1
ATOM 1727 N N . LEU A 1 212 ? -13.422 4.754 -6.195 1 90.06 212 LEU A N 1
ATOM 1728 C CA . LEU A 1 212 ? -14.234 4.305 -5.066 1 90.06 212 LEU A CA 1
ATOM 1729 C C . LEU A 1 212 ? -13.594 4.703 -3.742 1 90.06 212 LEU A C 1
ATOM 1731 O O . LEU A 1 212 ? -14.289 5.156 -2.826 1 90.06 212 LEU A O 1
ATOM 1735 N N . SER A 1 213 ? -12.359 4.523 -3.699 1 87.88 213 SER A N 1
ATOM 1736 C CA . SER A 1 213 ? -11.625 4.883 -2.494 1 87.88 213 SER A CA 1
ATOM 1737 C C . SER A 1 213 ? -11.695 6.383 -2.23 1 87.88 213 SER A C 1
ATOM 1739 O O . SER A 1 213 ? -11.852 6.809 -1.085 1 87.88 213 SER A O 1
ATOM 1741 N N . THR A 1 214 ? -11.617 7.113 -3.221 1 87.62 214 THR A N 1
ATOM 1742 C CA . THR A 1 214 ? -11.727 8.562 -3.102 1 87.62 214 THR A CA 1
ATOM 1743 C C . THR A 1 214 ? -13.117 8.969 -2.635 1 87.62 214 THR A C 1
ATOM 1745 O O . THR A 1 214 ? -13.266 9.859 -1.796 1 87.62 214 THR A O 1
ATOM 1748 N N . PHE A 1 215 ? -14.039 8.375 -3.178 1 90.25 215 PHE A N 1
ATOM 1749 C CA . PHE A 1 215 ? -15.422 8.656 -2.797 1 90.25 215 PHE A CA 1
ATOM 1750 C C . PHE A 1 215 ? -15.641 8.383 -1.312 1 90.25 215 PHE A C 1
ATOM 1752 O O . PHE A 1 215 ? -16.234 9.195 -0.609 1 90.25 215 PHE A O 1
ATOM 1759 N N . VAL A 1 216 ? -15.195 7.316 -0.893 1 91.06 216 VAL A N 1
ATOM 1760 C CA . VAL A 1 216 ? -15.359 6.926 0.503 1 91.06 216 VAL A CA 1
ATOM 1761 C C . VAL A 1 216 ? -14.594 7.895 1.406 1 91.06 216 VAL A C 1
ATOM 1763 O O . VAL A 1 216 ? -15.102 8.305 2.453 1 91.06 216 VAL A O 1
ATOM 1766 N N . GLN A 1 217 ? -13.461 8.203 1.017 1 89.69 217 GLN A N 1
ATOM 1767 C CA . GLN A 1 217 ? -12.641 9.133 1.788 1 89.69 217 GLN A CA 1
ATOM 1768 C C . GLN A 1 217 ? -13.328 10.492 1.913 1 89.69 217 GLN A C 1
ATOM 1770 O O . GLN A 1 217 ? -13.328 11.094 2.986 1 89.69 217 GLN A O 1
ATOM 1775 N N . GLU A 1 218 ? -13.891 10.953 0.887 1 89 218 GLU A N 1
ATOM 1776 C CA . GLU A 1 218 ? -14.625 12.211 0.903 1 89 218 GLU A CA 1
ATOM 1777 C C . GLU A 1 218 ? -15.859 12.117 1.8 1 89 218 GLU A C 1
ATOM 1779 O O . GLU A 1 218 ? -16.172 13.062 2.525 1 89 218 GLU A O 1
ATOM 1784 N N . ALA A 1 219 ? -16.484 11.062 1.68 1 90.81 219 ALA A N 1
ATOM 1785 C CA . ALA A 1 219 ? -17.672 10.852 2.506 1 90.81 219 ALA A CA 1
ATOM 1786 C C . ALA A 1 219 ? -17.328 10.875 3.99 1 90.81 219 ALA A C 1
ATOM 1788 O O . ALA A 1 219 ? -18.062 11.438 4.801 1 90.81 219 ALA A O 1
ATOM 1789 N N . PHE A 1 220 ? -16.188 10.414 4.289 1 89.62 220 PHE A N 1
ATOM 1790 C CA . PHE A 1 220 ? -15.758 10.375 5.68 1 89.62 220 PHE A CA 1
ATOM 1791 C C . PHE A 1 220 ? -15.305 11.75 6.148 1 89.62 220 PHE A C 1
ATOM 1793 O O . PHE A 1 220 ? -15.625 12.172 7.262 1 89.62 220 PHE A O 1
ATOM 1800 N N . SER A 1 221 ? -14.641 12.352 5.277 1 87.19 221 SER A N 1
ATOM 1801 C CA . SER A 1 221 ? -14.203 13.703 5.609 1 87.19 221 SER A CA 1
ATOM 1802 C C . SER A 1 221 ? -15.391 14.648 5.773 1 87.19 221 SER A C 1
ATOM 1804 O O . SER A 1 221 ? -15.344 15.57 6.594 1 87.19 221 SER A O 1
ATOM 1806 N N . GLY A 1 222 ? -16.359 14.422 5.023 1 90.06 222 GLY A N 1
ATOM 1807 C CA . GLY A 1 222 ? -17.547 15.258 5.062 1 90.06 222 GLY A CA 1
ATOM 1808 C C . GLY A 1 222 ? -18.703 14.617 5.816 1 90.06 222 GLY A C 1
ATOM 1809 O O . GLY A 1 222 ? -19.875 14.945 5.578 1 90.06 222 GLY A O 1
ATOM 1810 N N . ILE A 1 223 ? -18.438 13.734 6.691 1 90.94 223 ILE A N 1
ATOM 1811 C CA . ILE A 1 223 ? -19.484 12.953 7.336 1 90.94 223 ILE A CA 1
ATOM 1812 C C . ILE A 1 223 ? -20.406 13.875 8.125 1 90.94 223 ILE A C 1
ATOM 1814 O O . ILE A 1 223 ? -21.609 13.641 8.195 1 90.94 223 ILE A O 1
ATOM 1818 N N . ARG A 1 224 ? -19.859 14.906 8.766 1 89.19 224 ARG A N 1
ATOM 1819 C CA . ARG A 1 224 ? -20.641 15.859 9.531 1 89.19 224 ARG A CA 1
ATOM 1820 C C . ARG A 1 224 ? -21.641 16.578 8.641 1 89.19 224 ARG A C 1
ATOM 1822 O O . ARG A 1 224 ? -22.797 16.781 9.031 1 89.19 224 ARG A O 1
ATOM 1829 N N . VAL A 1 225 ? -21.188 16.953 7.535 1 91.38 225 VAL A N 1
ATOM 1830 C CA . VAL A 1 225 ? -22.047 17.641 6.578 1 91.38 225 VAL A CA 1
ATOM 1831 C C . VAL A 1 225 ? -23.094 16.688 6.027 1 91.38 225 VAL A C 1
ATOM 1833 O O . VAL A 1 225 ? -24.266 17.047 5.902 1 91.38 225 VAL A O 1
ATOM 1836 N N . LEU A 1 226 ? -22.719 15.516 5.742 1 92.88 226 LEU A N 1
ATOM 1837 C CA . LEU A 1 226 ? -23.641 14.508 5.227 1 92.88 226 LEU A CA 1
ATOM 1838 C C . LEU A 1 226 ? -24.781 14.266 6.207 1 92.88 226 LEU A C 1
ATOM 1840 O O . LEU A 1 226 ? -25.938 14.172 5.805 1 92.88 226 LEU A O 1
ATOM 1844 N N . LYS A 1 227 ? -24.438 14.25 7.422 1 91.56 227 LYS A N 1
ATOM 1845 C CA . LYS A 1 227 ? -25.438 13.992 8.445 1 91.56 227 LYS A CA 1
ATOM 1846 C C . LYS A 1 227 ? -26.281 15.234 8.711 1 91.56 227 LYS A C 1
ATOM 1848 O O . LYS A 1 227 ? -27.5 15.141 8.906 1 91.56 227 LYS A O 1
ATOM 1853 N N . ALA A 1 228 ? -25.609 16.344 8.766 1 91.75 228 ALA A N 1
ATOM 1854 C CA . ALA A 1 228 ? -26.297 17.594 9.047 1 91.75 228 ALA A CA 1
ATOM 1855 C C . ALA A 1 228 ? -27.344 17.906 7.973 1 91.75 228 ALA A C 1
ATOM 1857 O O . ALA A 1 228 ? -28.391 18.484 8.258 1 91.75 228 ALA A O 1
ATOM 1858 N N . PHE A 1 229 ? -27.094 17.422 6.809 1 92.38 229 PHE A N 1
ATOM 1859 C CA . PHE A 1 229 ? -27.984 17.766 5.707 1 92.38 229 PHE A CA 1
ATOM 1860 C C . PHE A 1 229 ? -28.766 16.547 5.25 1 92.38 229 PHE A C 1
ATOM 1862 O O . PHE A 1 229 ? -29.438 16.578 4.215 1 92.38 229 PHE A O 1
ATOM 1869 N N . VAL A 1 230 ? -28.719 15.445 5.902 1 91.19 230 VAL A N 1
ATOM 1870 C CA . VAL A 1 230 ? -29.516 14.25 5.727 1 91.19 230 VAL A CA 1
ATOM 1871 C C . VAL A 1 230 ? -29.359 13.719 4.305 1 91.19 230 VAL A C 1
ATOM 1873 O O . VAL A 1 230 ? -30.344 13.508 3.592 1 91.19 230 VAL A O 1
ATOM 1876 N N . ARG A 1 231 ? -28.125 13.547 3.938 1 91.38 231 ARG A N 1
ATOM 1877 C CA . ARG A 1 231 ? -27.844 13.086 2.582 1 91.38 231 ARG A CA 1
ATOM 1878 C C . ARG A 1 231 ? -27.172 11.719 2.6 1 91.38 231 ARG A C 1
ATOM 1880 O O . ARG A 1 231 ? -26.469 11.352 1.646 1 91.38 231 ARG A O 1
ATOM 1887 N N . GLU A 1 232 ? -27.391 10.969 3.598 1 91.94 232 GLU A N 1
ATOM 1888 C CA . GLU A 1 232 ? -26.781 9.656 3.744 1 91.94 232 GLU A CA 1
ATOM 1889 C C . GLU A 1 232 ? -27.266 8.695 2.662 1 91.94 232 GLU A C 1
ATOM 1891 O O . GLU A 1 232 ? -26.484 7.961 2.068 1 91.94 232 GLU A O 1
ATOM 1896 N N . ASN A 1 233 ? -28.547 8.75 2.365 1 90.94 233 ASN A N 1
ATOM 1897 C CA . ASN A 1 233 ? -29.125 7.855 1.365 1 90.94 233 ASN A CA 1
ATOM 1898 C C . ASN A 1 233 ? -28.609 8.18 -0.035 1 90.94 233 ASN A C 1
ATOM 1900 O O . ASN A 1 233 ? -28.344 7.277 -0.832 1 90.94 233 ASN A O 1
ATOM 1904 N N . ASP A 1 234 ? -28.469 9.461 -0.276 1 91.12 234 ASP A N 1
ATOM 1905 C CA . ASP A 1 234 ? -27.922 9.859 -1.568 1 91.12 234 ASP A CA 1
ATOM 1906 C C . ASP A 1 234 ? -26.484 9.398 -1.72 1 91.12 234 ASP A C 1
ATOM 1908 O O . ASP A 1 234 ? -26.078 8.938 -2.791 1 91.12 234 ASP A O 1
ATOM 1912 N N . SER A 1 235 ? -25.812 9.578 -0.688 1 92.88 235 SER A N 1
ATOM 1913 C CA . SER A 1 235 ? -24.422 9.133 -0.684 1 92.88 235 SER A CA 1
ATOM 1914 C C . SER A 1 235 ? -24.328 7.621 -0.877 1 92.88 235 SER A C 1
ATOM 1916 O O . SER A 1 235 ? -23.469 7.141 -1.634 1 92.88 235 SER A O 1
ATOM 1918 N N . ALA A 1 236 ? -25.203 6.922 -0.26 1 93.44 236 ALA A N 1
ATOM 1919 C CA . ALA A 1 236 ? -25.234 5.465 -0.39 1 93.44 236 ALA A CA 1
ATOM 1920 C C . ALA A 1 236 ? -25.594 5.051 -1.812 1 93.44 236 ALA A C 1
ATOM 1922 O O . ALA A 1 236 ? -25.016 4.102 -2.354 1 93.44 236 ALA A O 1
ATOM 1923 N N . ASN A 1 237 ? -26.516 5.734 -2.357 1 93.38 237 ASN A N 1
ATOM 1924 C CA . ASN A 1 237 ? -26.938 5.434 -3.723 1 93.38 237 ASN A CA 1
ATOM 1925 C C . ASN A 1 237 ? -25.828 5.727 -4.727 1 93.38 237 ASN A C 1
ATOM 1927 O O . ASN A 1 237 ? -25.625 4.969 -5.68 1 93.38 237 ASN A O 1
ATOM 1931 N N . GLU A 1 238 ? -25.172 6.789 -4.496 1 92.31 238 GLU A N 1
ATOM 1932 C CA . GLU A 1 238 ? -24.062 7.125 -5.379 1 92.31 238 GLU A CA 1
ATOM 1933 C C . GLU A 1 238 ? -22.922 6.102 -5.258 1 92.31 238 GLU A C 1
ATOM 1935 O O . GLU A 1 238 ? -22.297 5.754 -6.25 1 92.31 238 GLU A O 1
ATOM 1940 N N . PHE A 1 239 ? -22.734 5.656 -4.094 1 94.12 239 PHE A N 1
ATOM 1941 C CA . PHE A 1 239 ? -21.734 4.617 -3.887 1 94.12 239 PHE A CA 1
ATOM 1942 C C . PHE A 1 239 ? -22.109 3.338 -4.617 1 94.12 239 PHE A C 1
ATOM 1944 O O . PHE A 1 239 ? -21.266 2.691 -5.238 1 94.12 239 PHE A O 1
ATOM 1951 N N . ALA A 1 240 ? -23.328 3.01 -4.5 1 94.06 240 ALA A N 1
ATOM 1952 C CA . ALA A 1 240 ? -23.812 1.8 -5.16 1 94.06 240 ALA A CA 1
ATOM 1953 C C . ALA A 1 240 ? -23.625 1.879 -6.668 1 94.06 240 ALA A C 1
ATOM 1955 O O . ALA A 1 240 ? -23.266 0.889 -7.309 1 94.06 240 ALA A O 1
ATOM 1956 N N . LYS A 1 241 ? -23.812 3.023 -7.152 1 93.5 241 LYS A N 1
ATOM 1957 C CA . LYS A 1 241 ? -23.625 3.219 -8.586 1 93.5 241 LYS A CA 1
ATOM 1958 C C . LYS A 1 241 ? -22.156 3.086 -8.977 1 93.5 241 LYS A C 1
ATOM 1960 O O . LYS A 1 241 ? -21.828 2.42 -9.961 1 93.5 241 LYS A O 1
ATOM 1965 N N . THR A 1 242 ? -21.328 3.674 -8.219 1 92.31 242 THR A N 1
ATOM 1966 C CA . THR A 1 242 ? -19.891 3.6 -8.484 1 92.31 242 THR A CA 1
ATOM 1967 C C . THR A 1 242 ? -19.375 2.174 -8.289 1 92.31 242 THR A C 1
ATOM 1969 O O . THR A 1 242 ? -18.531 1.71 -9.047 1 92.31 242 THR A O 1
ATOM 1972 N N . SER A 1 243 ? -19.906 1.573 -7.34 1 94.25 243 SER A N 1
ATOM 1973 C CA . SER A 1 243 ? -19.531 0.19 -7.062 1 94.25 243 SER A CA 1
ATOM 1974 C C . SER A 1 243 ? -20.016 -0.743 -8.172 1 94.25 243 SER A C 1
ATOM 1976 O O . SER A 1 243 ? -19.391 -1.773 -8.438 1 94.25 243 SER A O 1
ATOM 1978 N N . GLU A 1 244 ? -21.109 -0.408 -8.805 1 95 244 GLU A N 1
ATOM 1979 C CA . GLU A 1 244 ? -21.625 -1.199 -9.922 1 95 244 GLU A CA 1
ATOM 1980 C C . GLU A 1 244 ? -20.656 -1.168 -11.109 1 95 244 GLU A C 1
ATOM 1982 O O . GLU A 1 244 ? -20.438 -2.191 -11.758 1 95 244 GLU A O 1
ATOM 1987 N N . ASP A 1 245 ? -20.141 -0.055 -11.328 1 93.56 245 ASP A N 1
ATOM 1988 C CA . ASP A 1 245 ? -19.141 0.073 -12.383 1 93.56 245 ASP A CA 1
ATOM 1989 C C . ASP A 1 245 ? -17.922 -0.798 -12.094 1 93.56 245 ASP A C 1
ATOM 1991 O O . ASP A 1 245 ? -17.406 -1.475 -12.984 1 93.56 245 ASP A O 1
ATOM 1995 N N . TYR A 1 246 ? -17.469 -0.785 -10.914 1 94 246 TYR A N 1
ATOM 1996 C CA . TYR A 1 246 ? -16.344 -1.624 -10.484 1 94 246 TYR A CA 1
ATOM 1997 C C . TYR A 1 246 ? -16.672 -3.102 -10.68 1 94 246 TYR A C 1
ATOM 1999 O O . TYR A 1 246 ? -15.844 -3.865 -11.172 1 94 246 TYR A O 1
ATOM 2007 N N . LYS A 1 247 ? -17.859 -3.424 -10.289 1 94.69 247 LYS A N 1
ATOM 2008 C CA . LYS A 1 247 ? -18.312 -4.805 -10.43 1 94.69 247 LYS A CA 1
ATOM 2009 C C . LYS A 1 247 ? -18.312 -5.242 -11.891 1 94.69 247 LYS A C 1
ATOM 2011 O O . LYS A 1 247 ? -17.797 -6.309 -12.219 1 94.69 247 LYS A O 1
ATOM 2016 N N . GLU A 1 248 ? -18.812 -4.492 -12.766 1 95.81 248 GLU A N 1
ATOM 2017 C CA . GLU A 1 248 ? -18.891 -4.832 -14.18 1 95.81 248 GLU A CA 1
ATOM 2018 C C . GLU A 1 248 ? -17.5 -5.008 -14.789 1 95.81 248 GLU A C 1
ATOM 2020 O O . GLU A 1 248 ? -17.266 -5.941 -15.555 1 95.81 248 GLU A O 1
ATOM 2025 N N . LYS A 1 249 ? -16.672 -4.121 -14.445 1 94.88 249 LYS A N 1
ATOM 2026 C CA . LYS A 1 249 ? -15.305 -4.211 -14.945 1 94.88 249 LYS A CA 1
ATOM 2027 C C . LYS A 1 249 ? -14.602 -5.438 -14.383 1 94.88 249 LYS A C 1
ATOM 2029 O O . LYS A 1 249 ? -13.82 -6.09 -15.086 1 94.88 249 LYS A O 1
ATOM 2034 N N . SER A 1 250 ? -14.852 -5.758 -13.156 1 94.12 250 SER A N 1
ATOM 2035 C CA . SER A 1 250 ? -14.266 -6.934 -12.531 1 94.12 250 SER A CA 1
ATOM 2036 C C . SER A 1 250 ? -14.75 -8.219 -13.195 1 94.12 250 SER A C 1
ATOM 2038 O O . SER A 1 250 ? -13.969 -9.156 -13.391 1 94.12 250 SER A O 1
ATOM 2040 N N . ILE A 1 251 ? -16.031 -8.227 -13.531 1 94.19 251 ILE A N 1
ATOM 2041 C CA . ILE A 1 251 ? -16.625 -9.391 -14.188 1 94.19 251 ILE A CA 1
ATOM 2042 C C . ILE A 1 251 ? -16.031 -9.539 -15.594 1 94.19 251 ILE A C 1
ATOM 2044 O O . ILE A 1 251 ? -15.734 -10.648 -16.031 1 94.19 251 ILE A O 1
ATOM 2048 N N . SER A 1 252 ? -15.781 -8.438 -16.234 1 93.75 252 SER A N 1
ATOM 2049 C CA . SER A 1 252 ? -15.188 -8.469 -17.578 1 93.75 252 SER A CA 1
ATOM 2050 C C . SER A 1 252 ? -13.766 -9.031 -17.531 1 93.75 252 SER A C 1
ATOM 2052 O O . SER A 1 252 ? -13.359 -9.758 -18.453 1 93.75 252 SER A O 1
ATOM 2054 N N . LEU A 1 253 ? -13.055 -8.688 -16.516 1 91.94 253 LEU A N 1
ATOM 2055 C CA . LEU A 1 253 ? -11.711 -9.219 -16.344 1 91.94 253 LEU A CA 1
ATOM 2056 C C . LEU A 1 253 ? -11.742 -10.727 -16.125 1 91.94 253 LEU A C 1
ATOM 2058 O O . LEU A 1 253 ? -10.914 -11.453 -16.672 1 91.94 253 LEU A O 1
ATOM 2062 N N . THR A 1 254 ? -12.727 -11.133 -15.383 1 91.31 254 THR A N 1
ATOM 2063 C CA . THR A 1 254 ? -12.844 -12.555 -15.078 1 91.31 254 THR A CA 1
ATOM 2064 C C . THR A 1 254 ? -13.109 -13.359 -16.344 1 91.31 254 THR A C 1
ATOM 2066 O O . THR A 1 254 ? -12.594 -14.469 -16.5 1 91.31 254 THR A O 1
ATOM 2069 N N . LEU A 1 255 ? -13.82 -12.844 -17.234 1 92.31 255 LEU A N 1
ATOM 2070 C CA . LEU A 1 255 ? -14.109 -13.508 -18.5 1 92.31 255 LEU A CA 1
ATOM 2071 C C . LEU A 1 255 ? -12.836 -13.742 -19.312 1 92.31 255 LEU A C 1
ATOM 2073 O O . LEU A 1 255 ? -12.609 -14.844 -19.797 1 92.31 255 LEU A O 1
ATOM 2077 N N . VAL A 1 256 ? -12.031 -12.75 -19.328 1 90.81 256 VAL A N 1
ATOM 2078 C CA . VAL A 1 256 ? -10.805 -12.836 -20.109 1 90.81 256 VAL A CA 1
ATOM 2079 C C . VAL A 1 256 ? -9.82 -13.781 -19.422 1 90.81 256 VAL A C 1
ATOM 2081 O O . VAL A 1 256 ? -9.164 -14.586 -20.078 1 90.81 256 VAL A O 1
ATOM 2084 N N . GLN A 1 257 ? -9.734 -13.758 -18.141 1 90.19 257 GLN A N 1
ATOM 2085 C CA . GLN A 1 257 ? -8.836 -14.609 -17.375 1 90.19 257 GLN A CA 1
ATOM 2086 C C . GLN A 1 257 ? -9.219 -16.078 -17.516 1 90.19 257 GLN A C 1
ATOM 2088 O O . GLN A 1 257 ? -8.352 -16.953 -17.484 1 90.19 257 GLN A O 1
ATOM 2093 N N . SER A 1 258 ? -10.516 -16.297 -17.641 1 89.94 258 SER A N 1
ATOM 2094 C CA . SER A 1 258 ? -11.008 -17.656 -17.688 1 89.94 258 SER A CA 1
ATOM 2095 C C . SER A 1 258 ? -10.648 -18.344 -19 1 89.94 258 SER A C 1
ATOM 2097 O O . SER A 1 258 ? -10.688 -19.562 -19.109 1 89.94 258 SER A O 1
ATOM 2099 N N . LEU A 1 259 ? -10.133 -17.562 -19.906 1 87.5 259 LEU A N 1
ATOM 2100 C CA . LEU A 1 259 ? -9.812 -18.109 -21.234 1 87.5 259 LEU A CA 1
ATOM 2101 C C . LEU A 1 259 ? -8.391 -18.656 -21.25 1 87.5 259 LEU A C 1
ATOM 2103 O O . LEU A 1 259 ? -8.031 -19.422 -22.156 1 87.5 259 LEU A O 1
ATOM 2107 N N . PHE A 1 260 ? -7.613 -18.391 -20.297 1 84.44 260 PHE A N 1
ATOM 2108 C CA . PHE A 1 260 ? -6.188 -18.703 -20.312 1 84.44 260 PHE A CA 1
ATOM 2109 C C . PHE A 1 260 ? -5.957 -20.203 -20.312 1 84.44 260 PHE A C 1
ATOM 2111 O O . PHE A 1 260 ? -5.316 -20.734 -21.219 1 84.44 260 PHE A O 1
ATOM 2118 N N . PHE A 1 261 ? -6.508 -20.922 -19.422 1 82.62 261 PHE A N 1
ATOM 2119 C CA . PHE A 1 261 ? -6.238 -22.344 -19.234 1 82.62 261 PHE A CA 1
ATOM 2120 C C . PHE A 1 261 ? -6.871 -23.172 -20.344 1 82.62 261 PHE A C 1
ATOM 2122 O O . PHE A 1 261 ? -6.23 -24.047 -20.906 1 82.62 261 PHE A O 1
ATOM 2129 N N . PRO A 1 262 ? -8.125 -22.812 -20.734 1 82 262 PRO A N 1
ATOM 2130 C CA . PRO A 1 262 ? -8.719 -23.547 -21.859 1 82 262 PRO A CA 1
ATOM 2131 C C . PRO A 1 262 ? -7.906 -23.406 -23.141 1 82 262 PRO A C 1
ATOM 2133 O O . PRO A 1 262 ? -7.805 -24.375 -23.906 1 82 262 PRO A O 1
ATOM 2136 N N . LEU A 1 263 ? -7.34 -22.281 -23.281 1 84.38 263 LEU A N 1
ATOM 2137 C CA . LEU A 1 263 ? -6.531 -22.078 -24.484 1 84.38 263 LEU A CA 1
ATOM 2138 C C . LEU A 1 263 ? -5.27 -22.938 -24.453 1 84.38 263 LEU A C 1
ATOM 2140 O O . LEU A 1 263 ? -4.879 -23.5 -25.469 1 84.38 263 LEU A O 1
ATOM 2144 N N . ILE A 1 264 ? -4.68 -23.094 -23.344 1 86 264 ILE A N 1
ATOM 2145 C CA . ILE A 1 264 ? -3.484 -23.906 -23.172 1 86 264 ILE A CA 1
ATOM 2146 C C . ILE A 1 264 ? -3.826 -25.375 -23.406 1 86 264 ILE A C 1
ATOM 2148 O O . ILE A 1 264 ? -3.135 -26.078 -24.156 1 86 264 ILE A O 1
ATOM 2152 N N . MET A 1 265 ? -4.914 -25.797 -22.906 1 83.06 265 MET A N 1
ATOM 2153 C CA . MET A 1 265 ? -5.336 -27.188 -23.047 1 83.06 265 MET A CA 1
ATOM 2154 C C . MET A 1 265 ? -5.672 -27.516 -24.5 1 83.06 265 MET A C 1
ATOM 2156 O O . MET A 1 265 ? -5.336 -28.594 -24.984 1 83.06 265 MET A O 1
ATOM 2160 N N . ALA A 1 266 ? -6.328 -26.547 -25.125 1 83.38 266 ALA A N 1
ATOM 2161 C CA . ALA A 1 266 ? -6.707 -26.734 -26.516 1 83.38 266 ALA A CA 1
ATOM 2162 C C . ALA A 1 266 ? -5.477 -26.891 -27.406 1 83.38 266 ALA A C 1
ATOM 2164 O O . ALA A 1 266 ? -5.422 -27.781 -28.266 1 83.38 266 ALA A O 1
ATOM 2165 N N . LEU A 1 267 ? -4.535 -26.156 -27.188 1 84.81 267 LEU A N 1
ATOM 2166 C CA . LEU A 1 267 ? -3.361 -26.172 -28.047 1 84.81 267 LEU A CA 1
ATOM 2167 C C . LEU A 1 267 ? -2.484 -27.391 -27.75 1 84.81 267 LEU A C 1
ATOM 2169 O O . LEU A 1 267 ? -1.904 -27.969 -28.672 1 84.81 267 LEU A O 1
ATOM 2173 N N . ILE A 1 268 ? -2.338 -27.797 -26.516 1 84.62 268 ILE A N 1
ATOM 2174 C CA . ILE A 1 268 ? -1.64 -29.016 -26.156 1 84.62 268 ILE A CA 1
ATOM 2175 C C . ILE A 1 268 ? -2.367 -30.219 -26.766 1 84.62 268 ILE A C 1
ATOM 2177 O O . ILE A 1 268 ? -1.732 -31.141 -27.281 1 84.62 268 ILE A O 1
ATOM 2181 N N . GLY A 1 269 ? -3.701 -30.094 -26.719 1 80.25 269 GLY A N 1
ATOM 2182 C CA . GLY A 1 269 ? -4.5 -31.156 -27.312 1 80.25 269 GLY A CA 1
ATOM 2183 C C . GLY A 1 269 ? -4.277 -31.281 -28.812 1 80.25 269 GLY A C 1
ATOM 2184 O O . GLY A 1 269 ? -4.098 -32.375 -29.328 1 80.25 269 GLY A O 1
ATOM 2185 N N . ILE A 1 270 ? -4.262 -30.188 -29.438 1 84.19 270 ILE A N 1
ATOM 2186 C CA . ILE A 1 270 ? -4.039 -30.188 -30.875 1 84.19 270 ILE A CA 1
ATOM 2187 C C . ILE A 1 270 ? -2.652 -30.75 -31.188 1 84.19 270 ILE A C 1
ATOM 2189 O O . ILE A 1 270 ? -2.488 -31.531 -32.125 1 84.19 270 ILE A O 1
ATOM 2193 N N . SER A 1 271 ? -1.676 -30.359 -30.438 1 88.56 271 SER A N 1
ATOM 2194 C CA . SER A 1 271 ? -0.321 -30.875 -30.625 1 88.56 271 SER A CA 1
ATOM 2195 C C . SER A 1 271 ? -0.269 -32.375 -30.422 1 88.56 271 SER A C 1
ATOM 2197 O O . SER A 1 271 ? 0.443 -33.094 -31.141 1 88.56 271 SER A O 1
ATOM 2199 N N . THR A 1 272 ? -0.972 -32.812 -29.469 1 81.62 272 THR A N 1
ATOM 2200 C CA . THR A 1 272 ? -1.014 -34.25 -29.172 1 81.62 272 THR A CA 1
ATOM 2201 C C . THR A 1 272 ? -1.673 -35 -30.312 1 81.62 272 THR A C 1
ATOM 2203 O O . THR A 1 272 ? -1.181 -36.062 -30.734 1 81.62 272 THR A O 1
ATOM 2206 N N . ILE A 1 273 ? -2.742 -34.469 -30.844 1 80 273 ILE A N 1
ATOM 2207 C CA . ILE A 1 273 ? -3.459 -35.125 -31.938 1 80 273 ILE A CA 1
ATOM 2208 C C . ILE A 1 273 ? -2.561 -35.188 -33.188 1 80 273 ILE A C 1
ATOM 2210 O O . ILE A 1 273 ? -2.5 -36.219 -33.844 1 80 273 ILE A O 1
ATOM 2214 N N . LEU A 1 274 ? -1.893 -34.188 -33.438 1 85.94 274 LEU A N 1
ATOM 2215 C CA . LEU A 1 274 ? -0.995 -34.156 -34.594 1 85.94 274 LEU A CA 1
ATOM 2216 C C . LEU A 1 274 ? 0.15 -35.125 -34.406 1 85.94 274 LEU A C 1
ATOM 2218 O O . LEU A 1 274 ? 0.533 -35.812 -35.344 1 85.94 274 LEU A O 1
ATOM 2222 N N . THR A 1 275 ? 0.664 -35.25 -33.219 1 86.69 275 THR A N 1
ATOM 2223 C CA . THR A 1 275 ? 1.777 -36.125 -32.906 1 86.69 275 THR A CA 1
ATOM 2224 C C . THR A 1 275 ? 1.347 -37.594 -33.062 1 86.69 275 THR A C 1
ATOM 2226 O O . THR A 1 275 ? 2.066 -38.406 -33.625 1 86.69 275 THR A O 1
ATOM 2229 N N . VAL A 1 276 ? 0.191 -37.844 -32.531 1 78.31 276 VAL A N 1
ATOM 2230 C CA . VAL A 1 276 ? -0.298 -39.219 -32.594 1 78.31 276 VAL A CA 1
ATOM 2231 C C . VAL A 1 276 ? -0.647 -39.625 -34.031 1 78.31 276 VAL A C 1
ATOM 2233 O O . VAL A 1 276 ? -0.351 -40.719 -34.469 1 78.31 276 VAL A O 1
ATOM 2236 N N . TYR A 1 277 ? -1.276 -38.688 -34.719 1 79.06 277 TYR A N 1
ATOM 2237 C CA . TYR A 1 277 ? -1.692 -38.969 -36.094 1 79.06 277 TYR A CA 1
ATOM 2238 C C . TYR A 1 277 ? -0.484 -39.188 -37 1 79.06 277 TYR A C 1
ATOM 2240 O O . TYR A 1 277 ? -0.346 -40.219 -37.625 1 79.06 277 TYR A O 1
ATOM 2248 N N . ILE A 1 278 ? 0.348 -38.25 -37 1 86 278 ILE A N 1
ATOM 2249 C CA . ILE A 1 278 ? 1.513 -38.312 -37.875 1 86 278 ILE A CA 1
ATOM 2250 C C . ILE A 1 278 ? 2.477 -39.375 -37.375 1 86 278 ILE A C 1
ATOM 2252 O O . ILE A 1 278 ? 3.051 -40.125 -38.156 1 86 278 ILE A O 1
ATOM 2256 N N . GLY A 1 279 ? 2.721 -39.406 -36.062 1 83.88 279 GLY A N 1
ATOM 2257 C CA . GLY A 1 279 ? 3.557 -40.438 -35.5 1 83.88 279 GLY A CA 1
ATOM 2258 C C . GLY A 1 279 ? 3.029 -41.844 -35.781 1 83.88 279 GLY A C 1
ATOM 2259 O O . GLY A 1 279 ? 3.805 -42.75 -36.062 1 83.88 279 GLY A O 1
ATOM 2260 N N . GLY A 1 280 ? 1.714 -42 -35.688 1 76.94 280 GLY A N 1
ATOM 2261 C CA . GLY A 1 280 ? 1.099 -43.281 -36 1 76.94 280 GLY A CA 1
ATOM 2262 C C . GLY A 1 280 ? 1.338 -43.719 -37.438 1 76.94 280 GLY A C 1
ATOM 2263 O O . GLY A 1 280 ? 1.612 -44.875 -37.719 1 76.94 280 GLY A O 1
ATOM 2264 N N . MET A 1 281 ? 1.241 -42.781 -38.344 1 80.25 281 MET A N 1
ATOM 2265 C CA . MET A 1 281 ? 1.499 -43.094 -39.75 1 80.25 281 MET A CA 1
ATOM 2266 C C . MET A 1 281 ? 2.949 -43.5 -39.969 1 80.25 281 MET A C 1
ATOM 2268 O O . MET A 1 281 ? 3.227 -44.438 -40.719 1 80.25 281 MET A O 1
ATOM 2272 N N . GLN A 1 282 ? 3.793 -42.938 -39.219 1 86.62 282 GLN A N 1
ATOM 2273 C CA . GLN A 1 282 ? 5.211 -43.25 -39.375 1 86.62 282 GLN A CA 1
ATOM 2274 C C . GLN A 1 282 ? 5.551 -44.562 -38.719 1 86.62 282 GLN A C 1
ATOM 2276 O O . GLN A 1 282 ? 6.449 -45.281 -39.156 1 86.62 282 GLN A O 1
ATOM 2281 N N . VAL A 1 283 ? 4.934 -44.844 -37.688 1 77.5 283 VAL A N 1
ATOM 2282 C CA . VAL A 1 283 ? 5.113 -46.156 -37.031 1 77.5 283 VAL A CA 1
ATOM 2283 C C . VAL A 1 283 ? 4.664 -47.25 -37.969 1 77.5 283 VAL A C 1
ATOM 2285 O O . VAL A 1 283 ? 5.324 -48.312 -38.094 1 77.5 283 VAL A O 1
ATOM 2288 N N . MET A 1 284 ? 3.602 -47 -38.719 1 73.88 284 MET A N 1
ATOM 2289 C CA . MET A 1 284 ? 3.062 -47.969 -39.656 1 73.88 284 MET A CA 1
ATOM 2290 C C . MET A 1 284 ? 4.02 -48.188 -40.844 1 73.88 284 MET A C 1
ATOM 2292 O O . MET A 1 284 ? 4.145 -49.312 -41.344 1 73.88 284 MET A O 1
ATOM 2296 N N . ASN A 1 285 ? 4.57 -47.125 -41.156 1 79 285 ASN A N 1
ATOM 2297 C CA . ASN A 1 285 ? 5.527 -47.219 -42.25 1 79 285 ASN A CA 1
ATOM 2298 C C . ASN A 1 285 ? 6.871 -47.75 -41.781 1 79 285 ASN A C 1
ATOM 2300 O O . ASN A 1 285 ? 7.777 -48 -42.594 1 79 285 ASN A O 1
ATOM 2304 N N . GLY A 1 286 ? 7.055 -48.031 -40.406 1 77.88 286 GLY A N 1
ATOM 2305 C CA . GLY A 1 286 ? 8.25 -48.625 -39.844 1 77.88 286 GLY A CA 1
ATOM 2306 C C . GLY A 1 286 ? 9.383 -47.625 -39.656 1 77.88 286 GLY A C 1
ATOM 2307 O O . GLY A 1 286 ? 10.531 -48.031 -39.438 1 77.88 286 GLY A O 1
ATOM 2308 N N . THR A 1 287 ? 9.062 -46.438 -39.781 1 83.06 287 THR A N 1
ATOM 2309 C CA . THR A 1 287 ? 10.102 -45.406 -39.719 1 83.06 287 THR A CA 1
ATOM 2310 C C . THR A 1 287 ? 10.477 -45.094 -38.281 1 83.06 287 THR A C 1
ATOM 2312 O O . THR A 1 287 ? 11.625 -44.781 -37.969 1 83.06 287 THR A O 1
ATOM 2315 N N . ILE A 1 288 ? 9.477 -45.125 -37.344 1 85.31 288 ILE A N 1
ATOM 2316 C CA . ILE A 1 288 ? 9.75 -44.844 -35.938 1 85.31 288 ILE A CA 1
ATOM 2317 C C . ILE A 1 288 ? 9.07 -45.906 -35.062 1 85.31 288 ILE A C 1
ATOM 2319 O O . ILE A 1 288 ? 8.211 -46.656 -35.562 1 85.31 288 ILE A O 1
ATOM 2323 N N . GLY A 1 289 ? 9.609 -45.906 -33.875 1 77.38 289 GLY A N 1
ATOM 2324 C CA . GLY A 1 289 ? 8.992 -46.781 -32.875 1 77.38 289 GLY A CA 1
ATOM 2325 C C . GLY A 1 289 ? 7.82 -46.156 -32.156 1 77.38 289 GLY A C 1
ATOM 2326 O O . GLY A 1 289 ? 7.617 -44.938 -32.25 1 77.38 289 GLY A O 1
ATOM 2327 N N . TYR A 1 290 ? 7.016 -47 -31.5 1 71.25 290 TYR A N 1
ATOM 2328 C CA . TYR A 1 290 ? 5.871 -46.531 -30.734 1 71.25 290 TYR A CA 1
ATOM 2329 C C . TYR A 1 290 ? 6.309 -45.594 -29.609 1 71.25 290 TYR A C 1
ATOM 2331 O O . TYR A 1 290 ? 5.609 -44.625 -29.281 1 71.25 290 TYR A O 1
ATOM 2339 N N . GLY A 1 291 ? 7.41 -45.812 -29.109 1 77.88 291 GLY A N 1
ATOM 2340 C CA . GLY A 1 291 ? 7.914 -45.031 -27.984 1 77.88 291 GLY A CA 1
ATOM 2341 C C . GLY A 1 291 ? 8.219 -43.594 -28.359 1 77.88 291 GLY A C 1
ATOM 2342 O O . GLY A 1 291 ? 8.156 -42.719 -27.5 1 77.88 291 GLY A O 1
ATOM 2343 N N . VAL A 1 292 ? 8.406 -43.406 -29.641 1 87.5 292 VAL A N 1
ATOM 2344 C CA . VAL A 1 292 ? 8.734 -42.062 -30.109 1 87.5 292 VAL A CA 1
ATOM 2345 C C . VAL A 1 292 ? 7.516 -41.156 -29.969 1 87.5 292 VAL A C 1
ATOM 2347 O O . VAL A 1 292 ? 7.652 -39.969 -29.656 1 87.5 292 VAL A O 1
ATOM 2350 N N . ILE A 1 293 ? 6.363 -41.656 -30.141 1 82.19 293 ILE A N 1
ATOM 2351 C CA . ILE A 1 293 ? 5.137 -40.875 -30.016 1 82.19 293 ILE A CA 1
ATOM 2352 C C . ILE A 1 293 ? 4.984 -40.406 -28.562 1 82.19 293 ILE A C 1
ATOM 2354 O O . ILE A 1 293 ? 4.738 -39.219 -28.328 1 82.19 293 ILE A O 1
ATOM 2358 N N . ALA A 1 294 ? 5.188 -41.312 -27.625 1 77.62 294 ALA A N 1
ATOM 2359 C CA . ALA A 1 294 ? 5.09 -40.969 -26.203 1 77.62 294 ALA A CA 1
ATOM 2360 C C . ALA A 1 294 ? 6.148 -39.938 -25.828 1 77.62 294 ALA A C 1
ATOM 2362 O O . ALA A 1 294 ? 5.863 -39 -25.094 1 77.62 294 ALA A O 1
ATOM 2363 N N . GLU A 1 295 ? 7.238 -40.156 -26.359 1 86.81 295 GLU A N 1
ATOM 2364 C CA . GLU A 1 295 ? 8.352 -39.25 -26.094 1 86.81 295 GLU A CA 1
ATOM 2365 C C . GLU A 1 295 ? 8.039 -37.844 -26.578 1 86.81 295 GLU A C 1
ATOM 2367 O O . GLU A 1 295 ? 8.305 -36.875 -25.875 1 86.81 295 GLU A O 1
ATOM 2372 N N . PHE A 1 296 ? 7.488 -37.688 -27.703 1 89.44 296 PHE A N 1
ATOM 2373 C CA . PHE A 1 296 ? 7.195 -36.406 -28.297 1 89.44 296 PHE A CA 1
ATOM 2374 C C . PHE A 1 296 ? 6.066 -35.688 -27.547 1 89.44 296 PHE A C 1
ATOM 2376 O O . PHE A 1 296 ? 6.07 -34.469 -27.406 1 89.44 296 PHE A O 1
ATOM 2383 N N . ILE A 1 297 ? 5.117 -36.438 -27.078 1 83.88 297 ILE A N 1
ATOM 2384 C CA . ILE A 1 297 ? 4.027 -35.844 -26.297 1 83.88 297 ILE A CA 1
ATOM 2385 C C . ILE A 1 297 ? 4.578 -35.25 -25 1 83.88 297 ILE A C 1
ATOM 2387 O O . ILE A 1 297 ? 4.191 -34.156 -24.609 1 83.88 297 ILE A O 1
ATOM 2391 N N . LEU A 1 298 ? 5.457 -35.938 -24.359 1 86.44 298 LEU A N 1
ATOM 2392 C CA . LEU A 1 298 ? 6.074 -35.438 -23.125 1 86.44 298 LEU A CA 1
ATOM 2393 C C . LEU A 1 298 ? 6.887 -34.188 -23.391 1 86.44 298 LEU A C 1
ATOM 2395 O O . LEU A 1 298 ? 6.867 -33.25 -22.578 1 86.44 298 LEU A O 1
ATOM 2399 N N . TYR A 1 299 ? 7.559 -34.188 -24.562 1 90.81 299 TYR A N 1
ATOM 2400 C CA . TYR A 1 299 ? 8.359 -33.031 -24.906 1 90.81 299 TYR A CA 1
ATOM 2401 C C . TYR A 1 299 ? 7.473 -31.812 -25.125 1 90.81 299 TYR A C 1
ATOM 2403 O O . TYR A 1 299 ? 7.805 -30.703 -24.688 1 90.81 299 TYR A O 1
ATOM 2411 N N . VAL A 1 300 ? 6.395 -32 -25.766 1 88.56 300 VAL A N 1
ATOM 2412 C CA . VAL A 1 300 ? 5.473 -30.891 -26.016 1 88.56 300 VAL A CA 1
ATOM 2413 C C . VAL A 1 300 ? 4.969 -30.328 -24.688 1 88.56 300 VAL A C 1
ATOM 2415 O O . VAL A 1 300 ? 4.883 -29.109 -24.516 1 88.56 300 VAL A O 1
ATOM 2418 N N . ASN A 1 301 ? 4.66 -31.156 -23.734 1 85.06 301 ASN A N 1
ATOM 2419 C CA . ASN A 1 301 ? 4.191 -30.734 -22.406 1 85.06 301 ASN A CA 1
ATOM 2420 C C . ASN A 1 301 ? 5.27 -29.953 -21.656 1 85.06 301 ASN A C 1
ATOM 2422 O O . ASN A 1 301 ? 4.965 -28.984 -20.969 1 85.06 301 ASN A O 1
ATOM 2426 N N . MET A 1 302 ? 6.441 -30.391 -21.828 1 89.06 302 MET A N 1
ATOM 2427 C CA . MET A 1 302 ? 7.562 -29.75 -21.156 1 89.06 302 MET A CA 1
ATOM 2428 C C . MET A 1 302 ? 7.762 -28.328 -21.688 1 89.06 302 MET A C 1
ATOM 2430 O O . MET A 1 302 ? 8.219 -27.453 -20.953 1 89.06 302 MET A O 1
ATOM 2434 N N . LEU A 1 303 ? 7.41 -28.078 -22.922 1 90.38 303 LEU A N 1
ATOM 2435 C CA . LEU A 1 303 ? 7.672 -26.797 -23.562 1 90.38 303 LEU A CA 1
ATOM 2436 C C . LEU A 1 303 ? 6.508 -25.844 -23.359 1 90.38 303 LEU A C 1
ATOM 2438 O O . LEU A 1 303 ? 6.645 -24.641 -23.578 1 90.38 303 LEU A O 1
ATOM 2442 N N . THR A 1 304 ? 5.434 -26.297 -22.859 1 85.94 304 THR A N 1
ATOM 2443 C CA . THR A 1 304 ? 4.223 -25.5 -22.75 1 85.94 304 THR A CA 1
ATOM 2444 C C . THR A 1 304 ? 4.395 -24.406 -21.688 1 85.94 304 THR A C 1
ATOM 2446 O O . THR A 1 304 ? 4.086 -23.234 -21.953 1 85.94 304 THR A O 1
ATOM 2449 N N . TRP A 1 305 ? 4.93 -24.75 -20.531 1 83.69 305 TRP A N 1
ATOM 2450 C CA . TRP A 1 305 ? 5.043 -23.781 -19.453 1 83.69 305 TRP A CA 1
ATOM 2451 C C . TRP A 1 305 ? 6.043 -22.688 -19.797 1 83.69 305 TRP A C 1
ATOM 2453 O O . TRP A 1 305 ? 5.754 -21.5 -19.641 1 83.69 305 TRP A O 1
ATOM 2463 N N . PRO A 1 306 ? 7.188 -23.031 -20.312 1 86.56 306 PRO A N 1
ATOM 2464 C CA . PRO A 1 306 ? 8.125 -21.984 -20.688 1 86.56 306 PRO A CA 1
ATOM 2465 C C . PRO A 1 306 ? 7.527 -21 -21.688 1 86.56 306 PRO A C 1
ATOM 2467 O O . PRO A 1 306 ? 7.801 -19.797 -21.609 1 86.56 306 PRO A O 1
ATOM 2470 N N . VAL A 1 307 ? 6.691 -21.469 -22.516 1 84 307 VAL A N 1
ATOM 2471 C CA . VAL A 1 307 ? 6.082 -20.594 -23.516 1 84 307 VAL A CA 1
ATOM 2472 C C . VAL A 1 307 ? 5.02 -19.719 -22.844 1 84 307 VAL A C 1
ATOM 2474 O O . VAL A 1 307 ? 4.918 -18.531 -23.141 1 84 307 VAL A O 1
ATOM 2477 N N . THR A 1 308 ? 4.305 -20.281 -21.953 1 83.88 308 THR A N 1
ATOM 2478 C CA . THR A 1 308 ? 3.23 -19.562 -21.281 1 83.88 308 THR A CA 1
ATOM 2479 C C . THR A 1 308 ? 3.799 -18.516 -20.328 1 83.88 308 THR A C 1
ATOM 2481 O O . THR A 1 308 ? 3.205 -17.453 -20.141 1 83.88 308 THR A O 1
ATOM 2484 N N . SER A 1 309 ? 4.922 -18.781 -19.766 1 86.38 309 SER A N 1
ATOM 2485 C CA . SER A 1 309 ? 5.523 -17.875 -18.797 1 86.38 309 SER A CA 1
ATOM 2486 C C . SER A 1 309 ? 6.109 -16.641 -19.469 1 86.38 309 SER A C 1
ATOM 2488 O O . SER A 1 309 ? 6.406 -15.648 -18.797 1 86.38 309 SER A O 1
ATOM 2490 N N . LEU A 1 310 ? 6.234 -16.734 -20.734 1 83.38 310 LEU A N 1
ATOM 2491 C CA . LEU A 1 310 ? 6.84 -15.633 -21.484 1 83.38 310 LEU A CA 1
ATOM 2492 C C . LEU A 1 310 ? 6.043 -14.344 -21.297 1 83.38 310 LEU A C 1
ATOM 2494 O O . LEU A 1 310 ? 6.625 -13.258 -21.188 1 83.38 310 LEU A O 1
ATOM 2498 N N . GLY A 1 311 ? 4.785 -14.453 -21.281 1 77.5 311 GLY A N 1
ATOM 2499 C CA . GLY A 1 311 ? 3.963 -13.273 -21.062 1 77.5 311 GLY A CA 1
ATOM 2500 C C . GLY A 1 311 ? 4.215 -12.609 -19.719 1 77.5 311 GLY A C 1
ATOM 2501 O O . GLY A 1 311 ? 4.352 -11.391 -19.641 1 77.5 311 GLY A O 1
ATOM 2502 N N . TRP A 1 312 ? 4.32 -13.391 -18.75 1 82.69 312 TRP A N 1
ATOM 2503 C CA . TRP A 1 312 ? 4.551 -12.898 -17.406 1 82.69 312 TRP A CA 1
ATOM 2504 C C . TRP A 1 312 ? 5.953 -12.328 -17.266 1 82.69 312 TRP A C 1
ATOM 2506 O O . TRP A 1 312 ? 6.141 -11.273 -16.641 1 82.69 312 TRP A O 1
ATOM 2516 N N . VAL A 1 313 ? 6.914 -12.977 -17.859 1 88.94 313 VAL A N 1
ATOM 2517 C CA . VAL A 1 313 ? 8.297 -12.523 -17.797 1 88.94 313 VAL A CA 1
ATOM 2518 C C . VAL A 1 313 ? 8.422 -11.164 -18.484 1 88.94 313 VAL A C 1
ATOM 2520 O O . VAL A 1 313 ? 9.109 -10.273 -17.984 1 88.94 313 VAL A O 1
ATOM 2523 N N . THR A 1 314 ? 7.738 -11 -19.562 1 86.06 314 THR A N 1
ATOM 2524 C CA . THR A 1 314 ? 7.773 -9.734 -20.297 1 86.06 314 THR A CA 1
ATOM 2525 C C . THR A 1 314 ? 7.207 -8.609 -19.438 1 86.06 314 THR A C 1
ATOM 2527 O O . THR A 1 314 ? 7.738 -7.496 -19.422 1 86.06 314 THR A O 1
ATOM 2530 N N . SER A 1 315 ? 6.199 -8.93 -18.719 1 83.75 315 SER A N 1
ATOM 2531 C CA . SER A 1 315 ? 5.594 -7.926 -17.844 1 83.75 315 SER A CA 1
ATOM 2532 C C . SER A 1 315 ? 6.543 -7.527 -16.719 1 83.75 315 SER A C 1
ATOM 2534 O O . SER A 1 315 ? 6.648 -6.348 -16.375 1 83.75 315 SER A O 1
ATOM 2536 N N . ILE A 1 316 ? 7.227 -8.477 -16.188 1 90.88 316 ILE A N 1
ATOM 2537 C CA . ILE A 1 316 ? 8.188 -8.211 -15.117 1 90.88 316 ILE A CA 1
ATOM 2538 C C . ILE A 1 316 ? 9.312 -7.324 -15.648 1 90.88 316 ILE A C 1
ATOM 2540 O O . ILE A 1 316 ? 9.695 -6.34 -15.008 1 90.88 316 ILE A O 1
ATOM 2544 N N . VAL A 1 317 ? 9.719 -7.602 -16.844 1 92.5 317 VAL A N 1
ATOM 2545 C CA . VAL A 1 317 ? 10.836 -6.875 -17.438 1 92.5 317 VAL A CA 1
ATOM 2546 C C . VAL A 1 317 ? 10.414 -5.438 -17.734 1 92.5 317 VAL A C 1
ATOM 2548 O O . VAL A 1 317 ? 11.172 -4.496 -17.484 1 92.5 317 VAL A O 1
ATOM 2551 N N . GLN A 1 318 ? 9.289 -5.301 -18.203 1 88.5 318 GLN A N 1
ATOM 2552 C CA . GLN A 1 318 ? 8.797 -3.967 -18.531 1 88.5 318 GLN A CA 1
ATOM 2553 C C . GLN A 1 318 ? 8.641 -3.115 -17.281 1 88.5 318 GLN A C 1
ATOM 2555 O O . GLN A 1 318 ? 9.031 -1.946 -17.266 1 88.5 318 GLN A O 1
ATOM 2560 N N . ARG A 1 319 ? 8.148 -3.699 -16.297 1 88.69 319 ARG A N 1
ATOM 2561 C CA . ARG A 1 319 ? 7.973 -2.969 -15.039 1 88.69 319 ARG A CA 1
ATOM 2562 C C . ARG A 1 319 ? 9.32 -2.625 -14.414 1 88.69 319 ARG A C 1
ATOM 2564 O O . ARG A 1 319 ? 9.5 -1.525 -13.883 1 88.69 319 ARG A O 1
ATOM 2571 N N . ALA A 1 320 ? 10.172 -3.545 -14.477 1 94.56 320 ALA A N 1
ATOM 2572 C CA . ALA A 1 320 ? 11.523 -3.312 -13.953 1 94.56 320 ALA A CA 1
ATOM 2573 C C . ALA A 1 320 ? 12.227 -2.217 -14.742 1 94.56 320 ALA A C 1
ATOM 2575 O O . ALA A 1 320 ? 12.953 -1.402 -14.172 1 94.56 320 ALA A O 1
ATOM 2576 N N . ALA A 1 321 ? 12 -2.215 -16.031 1 94.62 321 ALA A N 1
ATOM 2577 C CA . ALA A 1 321 ? 12.609 -1.193 -16.875 1 94.62 321 ALA A CA 1
ATOM 2578 C C . ALA A 1 321 ? 12.086 0.196 -16.531 1 94.62 321 ALA A C 1
ATOM 2580 O O . ALA A 1 321 ? 12.852 1.157 -16.469 1 94.62 321 ALA A O 1
ATOM 2581 N N . ALA A 1 322 ? 10.898 0.275 -16.328 1 91.81 322 ALA A N 1
ATOM 2582 C CA . ALA A 1 322 ? 10.297 1.55 -15.953 1 91.81 322 ALA A CA 1
ATOM 2583 C C . ALA A 1 322 ? 10.844 2.033 -14.609 1 91.81 322 ALA A C 1
ATOM 2585 O O . ALA A 1 322 ? 11.164 3.213 -14.453 1 91.81 322 ALA A O 1
ATOM 2586 N N . SER A 1 323 ? 10.922 1.147 -13.672 1 94.38 323 SER A N 1
ATOM 2587 C CA 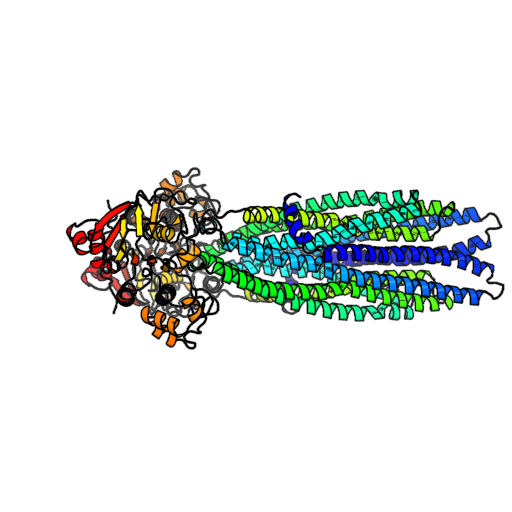. SER A 1 323 ? 11.453 1.486 -12.359 1 94.38 323 SER A CA 1
ATOM 2588 C C . SER A 1 323 ? 12.93 1.854 -12.438 1 94.38 323 SER A C 1
ATOM 2590 O O . SER A 1 323 ? 13.383 2.777 -11.758 1 94.38 323 SER A O 1
ATOM 2592 N N . GLN A 1 324 ? 13.594 1.177 -13.258 1 95.12 324 GLN A N 1
ATOM 2593 C CA . GLN A 1 324 ? 15.031 1.427 -13.383 1 95.12 324 GLN A CA 1
ATOM 2594 C C . GLN A 1 324 ? 15.297 2.789 -14.016 1 95.12 324 GLN A C 1
ATOM 2596 O O . GLN A 1 324 ? 16.281 3.445 -13.688 1 95.12 324 GLN A O 1
ATOM 2601 N N . VAL A 1 325 ? 14.461 3.201 -14.875 1 94.75 325 VAL A N 1
ATOM 2602 C CA . VAL A 1 325 ? 14.586 4.531 -15.461 1 94.75 325 VAL A CA 1
ATOM 2603 C C . VAL A 1 325 ? 14.531 5.586 -14.359 1 94.75 325 VAL A C 1
ATOM 2605 O O . VAL A 1 325 ? 15.359 6.504 -14.328 1 94.75 325 VAL A O 1
ATOM 2608 N N . ARG A 1 326 ? 13.656 5.406 -13.445 1 92.56 326 ARG A N 1
ATOM 2609 C CA . ARG A 1 326 ? 13.516 6.34 -12.336 1 92.56 326 ARG A CA 1
ATOM 2610 C C . ARG A 1 326 ? 14.734 6.293 -11.422 1 92.56 326 ARG A C 1
ATOM 2612 O O . ARG A 1 326 ? 15.234 7.336 -10.992 1 92.56 326 ARG A O 1
ATOM 2619 N N . ILE A 1 327 ? 15.172 5.18 -11.195 1 94.62 327 ILE A N 1
ATOM 2620 C CA . ILE A 1 327 ? 16.344 5.004 -10.336 1 94.62 327 ILE A CA 1
ATOM 2621 C C . ILE A 1 327 ? 17.562 5.617 -11 1 94.62 327 ILE A C 1
ATOM 2623 O O . ILE A 1 327 ? 18.359 6.293 -10.344 1 94.62 327 ILE A O 1
ATOM 2627 N N . ASN A 1 328 ? 17.672 5.387 -12.344 1 94.88 328 ASN A N 1
ATOM 2628 C CA . ASN A 1 328 ? 18.812 5.93 -13.078 1 94.88 328 ASN A CA 1
ATOM 2629 C C . ASN A 1 328 ? 18.812 7.457 -13.062 1 94.88 328 ASN A C 1
ATOM 2631 O O . ASN A 1 328 ? 19.844 8.078 -12.844 1 94.88 328 ASN A O 1
ATOM 2635 N N . GLU A 1 329 ? 17.672 7.996 -13.25 1 92.56 329 GLU A N 1
ATOM 2636 C CA . GLU A 1 329 ? 17.547 9.453 -13.203 1 92.56 329 GLU A CA 1
ATOM 2637 C C . GLU A 1 329 ? 17.938 9.992 -11.836 1 92.56 329 GLU A C 1
ATOM 2639 O O . GLU A 1 329 ? 18.625 11.016 -11.742 1 92.56 329 GLU A O 1
ATOM 2644 N N . PHE A 1 330 ? 17.578 9.266 -10.945 1 92.94 330 PHE A N 1
ATOM 2645 C CA . PHE A 1 330 ? 17.891 9.648 -9.578 1 92.94 330 PHE A CA 1
ATOM 2646 C C . PHE A 1 330 ? 19.375 9.516 -9.305 1 92.94 330 PHE A C 1
ATOM 2648 O O . PHE A 1 330 ? 19.984 10.414 -8.727 1 92.94 330 PHE A O 1
ATOM 2655 N N . LEU A 1 331 ? 19.984 8.469 -9.688 1 93.5 331 LEU A N 1
ATOM 2656 C CA . LEU A 1 331 ? 21.391 8.219 -9.438 1 93.5 331 LEU A CA 1
ATOM 2657 C C . LEU A 1 331 ? 22.266 9.18 -10.234 1 93.5 331 LEU A C 1
ATOM 2659 O O . LEU A 1 331 ? 23.422 9.43 -9.867 1 93.5 331 LEU A O 1
ATOM 2663 N N . ASP A 1 332 ? 21.688 9.711 -11.273 1 93.12 332 ASP A N 1
ATOM 2664 C CA . ASP A 1 332 ? 22.453 10.617 -12.125 1 93.12 332 ASP A CA 1
ATOM 2665 C C . ASP A 1 332 ? 22.359 12.055 -11.625 1 93.12 332 ASP A C 1
ATOM 2667 O O . ASP A 1 332 ? 23.078 12.938 -12.117 1 93.12 332 ASP A O 1
ATOM 2671 N N . GLU A 1 333 ? 21.516 12.211 -10.641 1 91.69 333 GLU A N 1
ATOM 2672 C CA . GLU A 1 333 ? 21.453 13.539 -10.039 1 91.69 333 GLU A CA 1
ATOM 2673 C C . GLU A 1 333 ? 22.781 13.93 -9.406 1 91.69 333 GLU A C 1
ATOM 2675 O O . GLU A 1 333 ? 23.422 13.102 -8.758 1 91.69 333 GLU A O 1
ATOM 2680 N N . LYS A 1 334 ? 23.188 15.18 -9.695 1 90.44 334 LYS A N 1
ATOM 2681 C CA . LYS A 1 334 ? 24.469 15.625 -9.18 1 90.44 334 LYS A CA 1
ATOM 2682 C C . LYS A 1 334 ? 24.297 16.672 -8.078 1 90.44 334 LYS A C 1
ATOM 2684 O O . LYS A 1 334 ? 23.266 17.328 -8.008 1 90.44 334 LYS A O 1
ATOM 2689 N N . ASN A 1 335 ? 25.219 16.609 -7.18 1 90.88 335 ASN A N 1
ATOM 2690 C CA . ASN A 1 335 ? 25.312 17.641 -6.148 1 90.88 335 ASN A CA 1
ATOM 2691 C C . ASN A 1 335 ? 26.062 18.875 -6.645 1 90.88 335 ASN A C 1
ATOM 2693 O O . ASN A 1 335 ? 27.25 18.797 -6.965 1 90.88 335 ASN A O 1
ATOM 2697 N N . ASP A 1 336 ? 25.391 20 -6.668 1 87.62 336 ASP A N 1
ATOM 2698 C CA . ASP A 1 336 ? 25.969 21.234 -7.207 1 87.62 336 ASP A CA 1
ATOM 2699 C C . ASP A 1 336 ? 26.781 21.969 -6.141 1 87.62 336 ASP A C 1
ATOM 2701 O O . ASP A 1 336 ? 27.484 22.922 -6.445 1 87.62 336 ASP A O 1
ATOM 2705 N N . ILE A 1 337 ? 26.734 21.531 -4.945 1 92.38 337 ILE A N 1
ATOM 2706 C CA . ILE A 1 337 ? 27.5 22.172 -3.871 1 92.38 337 ILE A CA 1
ATOM 2707 C C . ILE A 1 337 ? 28.859 21.484 -3.723 1 92.38 337 ILE A C 1
ATOM 2709 O O . ILE A 1 337 ? 28.984 20.5 -3 1 92.38 337 ILE A O 1
ATOM 2713 N N . VAL A 1 338 ? 29.875 22.062 -4.379 1 92.19 338 VAL A N 1
ATOM 2714 C CA . VAL A 1 338 ? 31.203 21.484 -4.367 1 92.19 338 VAL A CA 1
ATOM 2715 C C . VAL A 1 338 ? 32.219 22.5 -3.848 1 92.19 338 VAL A C 1
ATOM 2717 O O . VAL A 1 338 ? 32.125 23.688 -4.152 1 92.19 338 VAL A O 1
ATOM 2720 N N . SER A 1 339 ? 33.125 21.938 -3.062 1 93.31 339 SER A N 1
ATOM 2721 C CA . SER A 1 339 ? 34.188 22.797 -2.539 1 93.31 339 SER A CA 1
ATOM 2722 C C . SER A 1 339 ? 35.219 23.109 -3.605 1 93.31 339 SER A C 1
ATOM 2724 O O . SER A 1 339 ? 35.625 22.219 -4.367 1 93.31 339 SER A O 1
ATOM 2726 N N . THR A 1 340 ? 35.719 24.281 -3.684 1 91 340 THR A N 1
ATOM 2727 C CA . THR A 1 340 ? 36.688 24.688 -4.676 1 91 340 THR A CA 1
ATOM 2728 C C . THR A 1 340 ? 38.094 24.281 -4.238 1 91 340 THR A C 1
ATOM 2730 O O . THR A 1 340 ? 38.906 23.812 -5.055 1 91 340 THR A O 1
ATOM 2733 N N . GLU A 1 341 ? 38.375 24.469 -2.963 1 93.5 341 GLU A N 1
ATOM 2734 C CA . GLU A 1 341 ? 39.719 24.188 -2.473 1 93.5 341 GLU A CA 1
ATOM 2735 C C . GLU A 1 341 ? 39.688 23.125 -1.368 1 93.5 341 GLU A C 1
ATOM 2737 O O . GLU A 1 341 ? 40.719 22.547 -1.03 1 93.5 341 GLU A O 1
ATOM 2742 N N . SER A 1 342 ? 38.688 22.828 -0.842 1 93.25 342 SER A N 1
ATOM 2743 C CA . SER A 1 342 ? 38.5 21.844 0.229 1 93.25 342 SER A CA 1
ATOM 2744 C C . SER A 1 342 ? 39.406 22.156 1.414 1 93.25 342 SER A C 1
ATOM 2746 O O . SER A 1 342 ? 40.156 21.281 1.899 1 93.25 342 SER A O 1
ATOM 2748 N N . LEU A 1 343 ? 39.344 23.312 1.863 1 94.25 343 LEU A N 1
ATOM 2749 C CA . LEU A 1 343 ? 40.188 23.766 2.963 1 94.25 343 LEU A CA 1
ATOM 2750 C C . LEU A 1 343 ? 39.656 23.25 4.301 1 94.25 343 LEU A C 1
ATOM 2752 O O . LEU A 1 343 ? 38.469 23.375 4.594 1 94.25 343 LEU A O 1
ATOM 2756 N N . GLU A 1 344 ? 40.594 22.656 5.059 1 95.31 344 GLU A N 1
ATOM 2757 C CA . GLU A 1 344 ? 40.281 22.234 6.422 1 95.31 344 GLU A CA 1
ATOM 2758 C C . GLU A 1 344 ? 41.062 23.047 7.445 1 95.31 344 GLU A C 1
ATOM 2760 O O . GLU A 1 344 ? 42.094 22.594 7.953 1 95.31 344 GLU A O 1
ATOM 2765 N N . VAL A 1 345 ? 40.562 24.25 7.691 1 94.38 345 VAL A N 1
ATOM 2766 C CA . VAL A 1 345 ? 41.25 25.141 8.625 1 94.38 345 VAL A CA 1
ATOM 2767 C C . VAL A 1 345 ? 40.281 25.562 9.727 1 94.38 345 VAL A C 1
ATOM 2769 O O . VAL A 1 345 ? 39.062 25.641 9.508 1 94.38 345 VAL A O 1
ATOM 2772 N N . PRO A 1 346 ? 40.844 25.766 10.93 1 94.81 346 PRO A N 1
ATOM 2773 C CA . PRO A 1 346 ? 39.969 26.266 12 1 94.81 346 PRO A CA 1
ATOM 2774 C C . PRO A 1 346 ? 39.438 27.656 11.703 1 94.81 346 PRO A C 1
ATOM 2776 O O . PRO A 1 346 ? 40.125 28.516 11.164 1 94.81 346 PRO A O 1
ATOM 2779 N N . ILE A 1 347 ? 38.219 27.828 12.039 1 94.88 347 ILE A N 1
ATOM 2780 C CA . ILE A 1 347 ? 37.531 29.094 11.781 1 94.88 347 ILE A CA 1
ATOM 2781 C C . ILE A 1 347 ? 37.562 29.969 13.039 1 94.88 347 ILE A C 1
ATOM 2783 O O . ILE A 1 347 ? 37.25 29.5 14.141 1 94.88 347 ILE A O 1
ATOM 2787 N N . GLN A 1 348 ? 37.875 31.203 12.852 1 94.06 348 GLN A N 1
ATOM 2788 C CA . GLN A 1 348 ? 37.875 32.156 13.961 1 94.06 348 GLN A CA 1
ATOM 2789 C C . GLN A 1 348 ? 36.5 32.688 14.227 1 94.06 348 GLN A C 1
ATOM 2791 O O . GLN A 1 348 ? 36.125 32.938 15.383 1 94.06 348 GLN A O 1
ATOM 2796 N N . GLY A 1 349 ? 35.719 32.875 13.164 1 95.12 349 GLY A N 1
ATOM 2797 C CA . GLY A 1 349 ? 34.344 33.281 13.383 1 95.12 349 GLY A CA 1
ATOM 2798 C C . GLY A 1 349 ? 33.969 34.594 12.727 1 95.12 349 GLY A C 1
ATOM 2799 O O . GLY A 1 349 ? 32.875 35.094 12.945 1 95.12 349 GLY A O 1
ATOM 2800 N N . ASN A 1 350 ? 34.875 35.219 11.938 1 96.75 350 ASN A N 1
ATOM 2801 C CA . ASN A 1 350 ? 34.5 36.406 11.156 1 96.75 350 ASN A CA 1
ATOM 2802 C C . ASN A 1 350 ? 33.594 36.031 9.984 1 96.75 350 ASN A C 1
ATOM 2804 O O . ASN A 1 350 ? 33.906 35.156 9.203 1 96.75 350 ASN A O 1
ATOM 2808 N N . VAL A 1 351 ? 32.469 36.719 9.844 1 97.62 351 VAL A N 1
ATOM 2809 C CA . VAL A 1 351 ? 31.531 36.438 8.758 1 97.62 351 VAL A CA 1
ATOM 2810 C C . VAL A 1 351 ? 31.234 37.75 8.008 1 97.62 351 VAL A C 1
ATOM 2812 O O . VAL A 1 351 ? 30.984 38.781 8.633 1 97.62 351 VAL A O 1
ATOM 2815 N N . GLU A 1 352 ? 31.266 37.688 6.742 1 97.88 352 GLU A N 1
ATOM 2816 C CA . GLU A 1 352 ? 30.984 38.875 5.926 1 97.88 352 GLU A CA 1
ATOM 2817 C C . GLU A 1 352 ? 30.125 38.531 4.715 1 97.88 352 GLU A C 1
ATOM 2819 O O . GLU A 1 352 ? 30.453 37.594 3.961 1 97.88 352 GLU A O 1
ATOM 2824 N N . PHE A 1 353 ? 29.016 39.156 4.609 1 97.88 353 PHE A N 1
ATOM 2825 C CA . PHE A 1 353 ? 28.188 39.094 3.414 1 97.88 353 PHE A CA 1
ATOM 2826 C C . PHE A 1 353 ? 28.469 40.281 2.508 1 97.88 353 PHE A C 1
ATOM 2828 O O . PHE A 1 353 ? 28.391 41.438 2.945 1 97.88 353 PHE A O 1
ATOM 2835 N N . ARG A 1 354 ? 28.781 40 1.271 1 97.75 354 ARG A N 1
ATOM 2836 C CA . ARG A 1 354 ? 29.062 41.062 0.304 1 97.75 354 ARG A CA 1
ATOM 2837 C C . ARG A 1 354 ? 28.062 41.031 -0.842 1 97.75 354 ARG A C 1
ATOM 2839 O O . ARG A 1 354 ? 28.219 40.281 -1.803 1 97.75 354 ARG A O 1
ATOM 2846 N N . LYS A 1 355 ? 27.062 41.906 -0.804 1 97.38 355 LYS A N 1
ATOM 2847 C CA . LYS A 1 355 ? 26.062 42.094 -1.844 1 97.38 355 LYS A CA 1
ATOM 2848 C C . LYS A 1 355 ? 25.453 40.75 -2.254 1 97.38 355 LYS A C 1
ATOM 2850 O O . LYS A 1 355 ? 25.406 40.438 -3.439 1 97.38 355 LYS A O 1
ATOM 2855 N N . VAL A 1 356 ? 25.062 40.062 -1.286 1 97.81 356 VAL A N 1
ATOM 2856 C CA . VAL A 1 356 ? 24.594 38.688 -1.502 1 97.81 356 VAL A CA 1
ATOM 2857 C C . VAL A 1 356 ? 23.125 38.719 -1.93 1 97.81 356 VAL A C 1
ATOM 2859 O O . VAL A 1 356 ? 22.297 39.344 -1.283 1 97.81 356 VAL A O 1
ATOM 2862 N N . SER A 1 357 ? 22.828 38.062 -3.045 1 97.75 357 SER A N 1
ATOM 2863 C CA . SER A 1 357 ? 21.484 37.781 -3.521 1 97.75 357 SER A CA 1
ATOM 2864 C C . SER A 1 357 ? 21.234 36.312 -3.699 1 97.75 357 SER A C 1
ATOM 2866 O O . SER A 1 357 ? 22.172 35.531 -3.977 1 97.75 357 SER A O 1
ATOM 2868 N N . PHE A 1 358 ? 20.016 35.906 -3.428 1 96.44 358 PHE A N 1
ATOM 2869 C CA . PHE A 1 358 ? 19.734 34.469 -3.529 1 96.44 358 PHE A CA 1
ATOM 2870 C C . PHE A 1 358 ? 18.328 34.219 -4.039 1 96.44 358 PHE A C 1
ATOM 2872 O O . PHE A 1 358 ? 17.359 34.812 -3.52 1 96.44 358 PHE A O 1
ATOM 2879 N N . VAL A 1 359 ? 18.297 33.406 -5.023 1 95 359 VAL A N 1
ATOM 2880 C CA . VAL A 1 359 ? 17.016 32.938 -5.574 1 95 359 VAL A CA 1
ATOM 2881 C C . VAL A 1 359 ? 16.875 31.438 -5.387 1 95 359 VAL A C 1
ATOM 2883 O O . VAL A 1 359 ? 17.766 30.672 -5.789 1 95 359 VAL A O 1
ATOM 2886 N N . TYR A 1 360 ? 15.859 31.047 -4.676 1 90.5 360 TYR A N 1
ATOM 2887 C CA . TYR A 1 360 ? 15.617 29.625 -4.527 1 90.5 360 TYR A CA 1
ATOM 2888 C C . TYR A 1 360 ? 15.359 28.969 -5.879 1 90.5 360 TYR A C 1
ATOM 2890 O O . TYR A 1 360 ? 14.453 29.375 -6.609 1 90.5 360 TYR A O 1
ATOM 2898 N N . PRO A 1 361 ? 16.078 28.016 -6.16 1 84.69 361 PRO A N 1
ATOM 2899 C CA . PRO A 1 361 ? 15.945 27.406 -7.484 1 84.69 361 PRO A CA 1
ATOM 2900 C C . PRO A 1 361 ? 14.609 26.688 -7.672 1 84.69 361 PRO A C 1
ATOM 2902 O O . PRO A 1 361 ? 14.125 26.578 -8.797 1 84.69 361 PRO A O 1
ATOM 2905 N N . ASP A 1 362 ? 14.031 26.219 -6.676 1 77 362 ASP A N 1
ATOM 2906 C CA . ASP A 1 362 ? 12.805 25.422 -6.758 1 77 362 ASP A CA 1
ATOM 2907 C C . ASP A 1 362 ? 11.578 26.328 -6.91 1 77 362 ASP A C 1
ATOM 2909 O O . ASP A 1 362 ? 10.695 26.031 -7.719 1 77 362 ASP A O 1
ATOM 2913 N N . SER A 1 363 ? 11.586 27.453 -6.184 1 78.19 363 SER A N 1
ATOM 2914 C CA . SER A 1 363 ? 10.406 28.312 -6.184 1 78.19 363 SER A CA 1
ATOM 2915 C C . SER A 1 363 ? 10.617 29.531 -7.066 1 78.19 363 SER A C 1
ATOM 2917 O O . SER A 1 363 ? 9.648 30.141 -7.531 1 78.19 363 SER A O 1
ATOM 2919 N N . GLY A 1 364 ? 11.797 29.891 -7.305 1 85.75 364 GLY A N 1
ATOM 2920 C CA . GLY A 1 364 ? 12.094 31.094 -8.07 1 85.75 364 GLY A CA 1
ATOM 2921 C C . GLY A 1 364 ? 11.984 32.344 -7.246 1 85.75 364 GLY A C 1
ATOM 2922 O O . GLY A 1 364 ? 12.258 33.438 -7.75 1 85.75 364 GLY A O 1
ATOM 2923 N N . ILE A 1 365 ? 11.664 32.25 -6 1 88.75 365 ILE A N 1
ATOM 2924 C CA . ILE A 1 365 ? 11.5 33.375 -5.109 1 88.75 365 ILE A CA 1
ATOM 2925 C C . ILE A 1 365 ? 12.867 33.969 -4.766 1 88.75 365 ILE A C 1
ATOM 2927 O O . ILE A 1 365 ? 13.773 33.25 -4.359 1 88.75 365 ILE A O 1
ATOM 2931 N N . GLN A 1 366 ? 12.961 35.219 -5.039 1 93.06 366 GLN A N 1
ATOM 2932 C CA . GLN A 1 366 ? 14.164 35.938 -4.594 1 93.06 366 GLN A CA 1
ATOM 2933 C C . GLN A 1 366 ? 14.094 36.25 -3.102 1 93.06 366 GLN A C 1
ATOM 2935 O O . GLN A 1 366 ? 13.469 37.219 -2.697 1 93.06 366 GLN A O 1
ATOM 2940 N N . ALA A 1 367 ? 14.82 35.5 -2.346 1 93.5 367 ALA A N 1
ATOM 2941 C CA . ALA A 1 367 ? 14.719 35.562 -0.893 1 93.5 367 ALA A CA 1
ATOM 2942 C C . ALA A 1 367 ? 15.617 36.688 -0.338 1 93.5 367 ALA A C 1
ATOM 2944 O O . ALA A 1 367 ? 15.328 37.25 0.71 1 93.5 367 ALA A O 1
ATOM 2945 N N . LEU A 1 368 ? 16.797 36.906 -0.944 1 96.38 368 LEU A N 1
ATOM 2946 C CA . LEU A 1 368 ? 17.719 37.938 -0.536 1 96.38 368 LEU A CA 1
ATOM 2947 C C . LEU A 1 368 ? 18.109 38.844 -1.721 1 96.38 368 LEU A C 1
ATOM 2949 O O . LEU A 1 368 ? 18.297 38.344 -2.832 1 96.38 368 LEU A O 1
ATOM 2953 N N . LYS A 1 369 ? 18.156 40.125 -1.448 1 96.88 369 LYS A N 1
ATOM 2954 C CA . LYS A 1 369 ? 18.484 41.125 -2.465 1 96.88 369 LYS A CA 1
ATOM 2955 C C . LYS A 1 369 ? 19.641 42 -2.02 1 96.88 369 LYS A C 1
ATOM 2957 O O . LYS A 1 369 ? 19.453 42.969 -1.298 1 96.88 369 LYS A O 1
ATOM 2962 N N . ASN A 1 370 ? 20.75 41.75 -2.521 1 96.25 370 ASN A N 1
ATOM 2963 C CA . ASN A 1 370 ? 21.938 42.562 -2.324 1 96.25 370 ASN A CA 1
ATOM 2964 C C . ASN A 1 370 ? 22.188 42.844 -0.843 1 96.25 370 ASN A C 1
ATOM 2966 O O . ASN A 1 370 ? 22.328 44 -0.431 1 96.25 370 ASN A O 1
ATOM 2970 N N . VAL A 1 371 ? 22.25 41.844 -0.046 1 96.75 371 VAL A N 1
ATOM 2971 C CA . VAL A 1 371 ? 22.406 41.938 1.402 1 96.75 371 VAL A CA 1
ATOM 2972 C C . VAL A 1 371 ? 23.891 42 1.757 1 96.75 371 VAL A C 1
ATOM 2974 O O . VAL A 1 371 ? 24.672 41.156 1.315 1 96.75 371 VAL A O 1
ATOM 2977 N N . SER A 1 372 ? 24.266 43.031 2.502 1 97.38 372 SER A N 1
ATOM 2978 C CA . SER A 1 372 ? 25.656 43.156 2.945 1 97.38 372 SER A CA 1
ATOM 2979 C C . SER A 1 372 ? 25.734 43.469 4.441 1 97.38 372 SER A C 1
ATOM 2981 O O . SER A 1 372 ? 25 44.312 4.949 1 97.38 372 SER A O 1
ATOM 2983 N N . PHE A 1 373 ? 26.547 42.688 5.199 1 96.38 373 PHE A N 1
ATOM 2984 C CA . PHE A 1 373 ? 26.828 42.938 6.605 1 96.38 373 PHE A CA 1
ATOM 2985 C C . PHE A 1 373 ? 28.094 42.219 7.055 1 96.38 373 PHE A C 1
ATOM 2987 O O . PHE A 1 373 ? 28.609 41.375 6.332 1 96.38 373 PHE A O 1
ATOM 2994 N N . LYS A 1 374 ? 28.609 42.625 8.164 1 96 374 LYS A N 1
ATOM 2995 C CA . LYS A 1 374 ? 29.812 42.031 8.719 1 96 374 LYS A CA 1
ATOM 2996 C C . LYS A 1 374 ? 29.688 41.812 10.219 1 96 374 LYS A C 1
ATOM 2998 O O . LYS A 1 374 ? 29.109 42.625 10.93 1 96 374 LYS A O 1
ATOM 3003 N N . ILE A 1 375 ? 30.156 40.656 10.617 1 95.12 375 ILE A N 1
ATOM 3004 C CA . ILE A 1 375 ? 30.234 40.344 12.031 1 95.12 375 ILE A CA 1
ATOM 3005 C C . ILE A 1 375 ? 31.641 39.875 12.391 1 95.12 375 ILE A C 1
ATOM 3007 O O . ILE A 1 375 ? 32.219 39.062 11.68 1 95.12 375 ILE A O 1
ATOM 3011 N N . ASN A 1 376 ? 32.125 40.469 13.477 1 94.94 376 ASN A N 1
ATOM 3012 C CA . ASN A 1 376 ? 33.469 40.094 13.914 1 94.94 376 ASN A CA 1
ATOM 3013 C C . ASN A 1 376 ? 33.438 38.875 14.836 1 94.94 376 ASN A C 1
ATOM 3015 O O . ASN A 1 376 ? 32.406 38.594 15.453 1 94.94 376 ASN A O 1
ATOM 3019 N N . 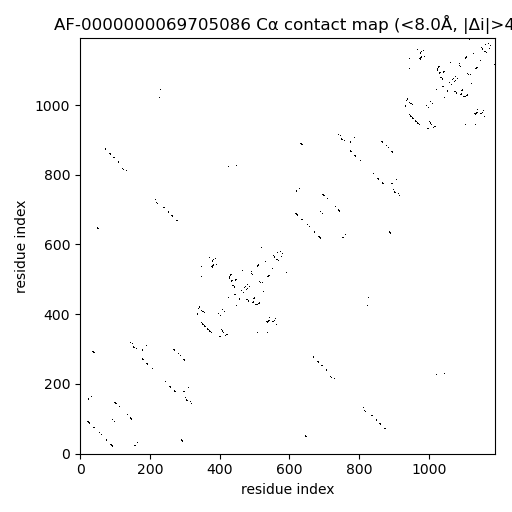ALA A 1 377 ? 34.656 38.219 14.906 1 95.44 377 ALA A N 1
ATOM 3020 C CA . ALA A 1 377 ? 34.781 37.062 15.766 1 95.44 377 ALA A CA 1
ATOM 3021 C C . ALA A 1 377 ? 34.406 37.406 17.203 1 95.44 377 ALA A C 1
ATOM 3023 O O . ALA A 1 377 ? 34.875 38.406 17.75 1 95.44 377 ALA A O 1
ATOM 3024 N N . GLY A 1 378 ? 33.469 36.625 17.75 1 92.31 378 GLY A N 1
ATOM 3025 C CA . GLY A 1 378 ? 33.094 36.781 19.156 1 92.31 378 GLY A CA 1
ATOM 3026 C C . GLY A 1 378 ? 31.891 37.688 19.344 1 92.31 378 GLY A C 1
ATOM 3027 O O . GLY A 1 378 ? 31.375 37.812 20.453 1 92.31 378 GLY A O 1
ATOM 3028 N N . GLN A 1 379 ? 31.453 38.312 18.266 1 93.38 379 GLN A N 1
ATOM 3029 C CA . GLN A 1 379 ? 30.312 39.219 18.344 1 93.38 379 GLN A CA 1
ATOM 3030 C C . GLN A 1 379 ? 29.016 38.5 18.078 1 93.38 379 GLN A C 1
ATOM 3032 O O . GLN A 1 379 ? 29.016 37.406 17.469 1 93.38 379 GLN A O 1
ATOM 3037 N N . SER A 1 380 ? 27.953 39.031 18.609 1 93.56 380 SER A N 1
ATOM 3038 C CA . SER A 1 380 ? 26.625 38.5 18.359 1 93.56 380 SER A CA 1
ATOM 3039 C C . SER A 1 380 ? 25.797 39.406 17.469 1 93.56 380 SER A C 1
ATOM 3041 O O . SER A 1 380 ? 25.844 40.625 17.609 1 93.56 380 SER A O 1
ATOM 3043 N N . LEU A 1 381 ? 25.141 38.781 16.484 1 94.25 381 LEU A N 1
ATOM 3044 C CA . LEU A 1 381 ? 24.281 39.5 15.539 1 94.25 381 LEU A CA 1
ATOM 3045 C C . LEU A 1 381 ? 22.844 38.969 15.594 1 94.25 381 LEU A C 1
ATOM 3047 O O . LEU A 1 381 ? 22.625 37.75 15.547 1 94.25 381 LEU A O 1
ATOM 3051 N N . ALA A 1 382 ? 21.891 39.875 15.781 1 93.69 382 ALA A N 1
ATOM 3052 C CA . ALA A 1 382 ? 20.469 39.5 15.703 1 93.69 382 ALA A CA 1
ATOM 3053 C C . ALA A 1 382 ? 19.875 39.938 14.367 1 93.69 382 ALA A C 1
ATOM 3055 O O . ALA A 1 382 ? 20.062 41.062 13.938 1 93.69 382 ALA A O 1
ATOM 3056 N N . ILE A 1 383 ? 19.281 39.031 13.773 1 94.06 383 ILE A N 1
ATOM 3057 C CA . ILE A 1 383 ? 18.562 39.312 12.539 1 94.06 383 ILE A CA 1
ATOM 3058 C C . ILE A 1 383 ? 17.047 39.219 12.789 1 94.06 383 ILE A C 1
ATOM 3060 O O . ILE A 1 383 ? 16.531 38.156 13.094 1 94.06 383 ILE A O 1
ATOM 3064 N N . ILE A 1 384 ? 16.359 40.344 12.648 1 91.19 384 ILE A N 1
ATOM 3065 C CA . ILE A 1 384 ? 14.93 40.406 12.93 1 91.19 384 ILE A CA 1
ATOM 3066 C C . ILE A 1 384 ? 14.172 40.781 11.656 1 91.19 384 ILE A C 1
ATOM 3068 O O . ILE A 1 384 ? 14.719 41.438 10.773 1 91.19 384 ILE A O 1
ATOM 3072 N N . GLY A 1 385 ? 12.992 40.281 11.555 1 86.06 385 GLY A N 1
ATOM 3073 C CA . GLY A 1 385 ? 12.133 40.594 10.422 1 86.06 385 GLY A CA 1
ATOM 3074 C C . GLY A 1 385 ? 10.852 39.781 10.43 1 86.06 385 GLY A C 1
ATOM 3075 O O . GLY A 1 385 ? 10.672 38.875 11.266 1 86.06 385 GLY A O 1
ATOM 3076 N N . THR A 1 386 ? 10.016 40.125 9.547 1 78.62 386 THR A N 1
ATOM 3077 C CA . THR A 1 386 ? 8.75 39.406 9.43 1 78.62 386 THR A CA 1
ATOM 3078 C C . THR A 1 386 ? 8.945 38.062 8.773 1 78.62 386 THR A C 1
ATOM 3080 O O . THR A 1 386 ? 10.016 37.75 8.234 1 78.62 386 THR A O 1
ATOM 3083 N N . THR A 1 387 ? 7.98 37.25 8.93 1 75.06 387 THR A N 1
ATOM 3084 C CA . THR A 1 387 ? 8.031 35.938 8.289 1 75.06 387 TH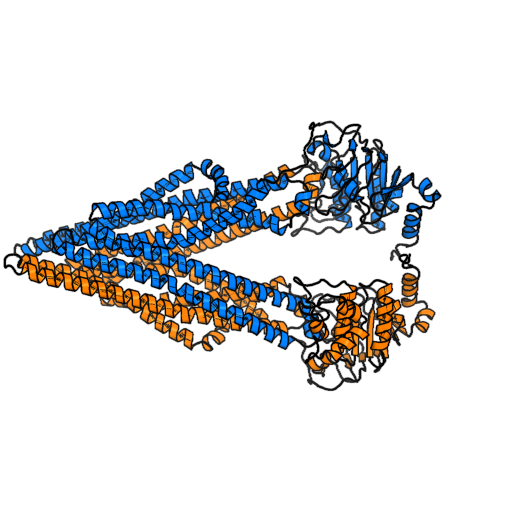R A CA 1
ATOM 3085 C C . THR A 1 387 ? 8.141 36.094 6.77 1 75.06 387 THR A C 1
ATOM 3087 O O . THR A 1 387 ? 7.449 36.906 6.172 1 75.06 387 THR A O 1
ATOM 3090 N N . GLY A 1 388 ? 9.031 35.375 6.203 1 78.62 388 GLY A N 1
ATOM 3091 C CA . GLY A 1 388 ? 9.219 35.438 4.762 1 78.62 388 GLY A CA 1
ATOM 3092 C C . GLY A 1 388 ? 10.195 36.5 4.336 1 78.62 388 GLY A C 1
ATOM 3093 O O . GLY A 1 388 ? 10.414 36.719 3.141 1 78.62 388 GLY A O 1
ATOM 3094 N N . SER A 1 389 ? 10.789 37.125 5.305 1 85.12 389 SER A N 1
ATOM 3095 C CA . SER A 1 389 ? 11.672 38.25 4.98 1 85.12 389 SER A CA 1
ATOM 3096 C C . SER A 1 389 ? 13.047 37.75 4.539 1 85.12 389 SER A C 1
ATOM 3098 O O . SER A 1 389 ? 13.875 38.562 4.086 1 85.12 389 SER A O 1
ATOM 3100 N N . GLY A 1 390 ? 13.344 36.469 4.633 1 88.75 390 GLY A N 1
ATOM 3101 C CA . GLY A 1 390 ? 14.602 35.906 4.156 1 88.75 390 GLY A CA 1
ATOM 3102 C C . GLY A 1 390 ? 15.562 35.562 5.277 1 88.75 390 GLY A C 1
ATOM 3103 O O . GLY A 1 390 ? 16.703 35.156 5.023 1 88.75 390 GLY A O 1
ATOM 3104 N N . LYS A 1 391 ? 15.156 35.625 6.469 1 90 391 LYS A N 1
ATOM 3105 C CA . LYS A 1 391 ? 16 35.375 7.633 1 90 391 LYS A CA 1
ATOM 3106 C C . LYS A 1 391 ? 16.594 33.969 7.605 1 90 391 LYS A C 1
ATOM 3108 O O . LYS A 1 391 ? 17.812 33.812 7.727 1 90 391 LYS A O 1
ATOM 3113 N N . SER A 1 392 ? 15.766 33 7.348 1 90.56 392 SER A N 1
ATOM 3114 C CA . SER A 1 392 ? 16.203 31.609 7.363 1 90.56 392 SER A CA 1
ATOM 3115 C C . SER A 1 392 ? 17.125 31.312 6.191 1 90.56 392 SER A C 1
ATOM 3117 O O . SER A 1 392 ? 17.953 30.391 6.262 1 90.56 392 SER A O 1
ATOM 3119 N N . THR A 1 393 ? 17.016 32.062 5.164 1 93.94 393 THR A N 1
ATOM 3120 C CA . THR A 1 393 ? 17.875 31.922 3.996 1 93.94 393 THR A CA 1
ATOM 3121 C C . THR A 1 393 ? 19.328 32.219 4.355 1 93.94 393 THR A C 1
ATOM 3123 O O . THR A 1 393 ? 20.25 31.547 3.848 1 93.94 393 THR A O 1
ATOM 3126 N N . ILE A 1 394 ? 19.484 33.156 5.23 1 95.25 394 ILE A N 1
ATOM 3127 C CA . ILE A 1 394 ? 20.828 33.5 5.664 1 95.25 394 ILE A CA 1
ATOM 3128 C C . ILE A 1 394 ? 21.469 32.281 6.367 1 95.25 394 ILE A C 1
ATOM 3130 O O . ILE A 1 394 ? 22.625 31.969 6.117 1 95.25 394 ILE A O 1
ATOM 3134 N N . ALA A 1 395 ? 20.703 31.656 7.18 1 94.06 395 ALA A N 1
ATOM 3135 C CA . ALA A 1 395 ? 21.188 30.469 7.867 1 94.06 395 ALA A CA 1
ATOM 3136 C C . ALA A 1 395 ? 21.531 29.359 6.871 1 94.06 395 ALA A C 1
ATOM 3138 O O . ALA A 1 395 ? 22.562 28.703 7.004 1 94.06 395 ALA A O 1
ATOM 3139 N N . ASN A 1 396 ? 20.766 29.188 5.871 1 94 396 ASN A N 1
ATOM 3140 C CA . ASN A 1 396 ? 20.969 28.156 4.859 1 94 396 ASN A CA 1
ATOM 3141 C C . ASN A 1 396 ? 22.25 28.406 4.055 1 94 396 ASN A C 1
ATOM 3143 O O . ASN A 1 396 ? 22.953 27.469 3.699 1 94 396 ASN A O 1
ATOM 3147 N N . LEU A 1 397 ? 22.453 29.656 3.803 1 96.06 397 LEU A N 1
ATOM 3148 C CA . LEU A 1 397 ? 23.641 30.016 3.027 1 96.06 397 LEU A CA 1
ATOM 3149 C C . LEU A 1 397 ? 24.906 29.844 3.854 1 96.06 397 LEU A C 1
ATOM 3151 O O . LEU A 1 397 ? 25.938 29.406 3.338 1 96.06 397 LEU A O 1
ATOM 3155 N N . LEU A 1 398 ? 24.781 30.188 5.121 1 96.25 398 LEU A N 1
ATOM 3156 C CA . LEU A 1 398 ? 25.938 30.062 6 1 96.25 398 LEU A CA 1
ATOM 3157 C C . LEU A 1 398 ? 26.312 28.594 6.207 1 96.25 398 LEU A C 1
ATOM 3159 O O . LEU A 1 398 ? 27.484 28.266 6.355 1 96.25 398 LEU A O 1
ATOM 3163 N N . MET A 1 399 ? 25.312 27.75 6.164 1 95.06 399 MET A N 1
ATOM 3164 C CA . MET A 1 399 ? 25.531 26.312 6.305 1 95.06 399 MET A CA 1
ATOM 3165 C C . MET A 1 399 ? 25.859 25.672 4.957 1 95.06 399 MET A C 1
ATOM 3167 O O . MET A 1 399 ? 26.078 24.469 4.871 1 95.06 399 MET A O 1
ATOM 3171 N N . ARG A 1 400 ? 25.828 26.484 3.977 1 95.12 400 ARG A N 1
ATOM 3172 C CA . ARG A 1 400 ? 26.094 26.094 2.596 1 95.12 400 ARG A CA 1
ATOM 3173 C C . ARG A 1 400 ? 25.172 24.953 2.176 1 95.12 400 ARG A C 1
ATOM 3175 O O . ARG A 1 400 ? 25.609 23.969 1.568 1 95.12 400 ARG A O 1
ATOM 3182 N N . MET A 1 401 ? 24 25.094 2.676 1 93.12 401 MET A N 1
ATOM 3183 C CA . MET A 1 401 ? 22.953 24.25 2.105 1 93.12 401 MET A CA 1
ATOM 3184 C C . MET A 1 401 ? 22.641 24.672 0.677 1 93.12 401 MET A C 1
ATOM 3186 O O . MET A 1 401 ? 22.156 23.859 -0.118 1 93.12 401 MET A O 1
ATOM 3190 N N . TYR A 1 402 ? 22.844 25.953 0.48 1 93.5 402 TYR A N 1
ATOM 3191 C CA . TYR A 1 402 ? 22.766 26.594 -0.825 1 93.5 402 TYR A CA 1
ATOM 3192 C C . TYR A 1 402 ? 23.969 27.5 -1.054 1 93.5 402 TYR A C 1
ATOM 3194 O O . TYR A 1 402 ? 24.625 27.922 -0.1 1 93.5 402 TYR A O 1
ATOM 3202 N N . ASP A 1 403 ? 24.172 27.703 -2.307 1 95.12 403 ASP A N 1
ATOM 3203 C CA . ASP A 1 403 ? 25.141 28.734 -2.666 1 95.12 403 ASP A CA 1
ATOM 3204 C C . ASP A 1 403 ? 24.438 30 -3.137 1 95.12 403 ASP A C 1
ATOM 3206 O O . ASP A 1 403 ? 23.375 29.938 -3.762 1 95.12 403 ASP A O 1
ATOM 3210 N N . ALA A 1 404 ? 25.047 31.047 -2.779 1 96.44 404 ALA A N 1
ATOM 3211 C CA . ALA A 1 404 ? 24.469 32.344 -3.164 1 96.44 404 ALA A CA 1
ATOM 3212 C C . ALA A 1 404 ? 24.375 32.469 -4.68 1 96.44 404 ALA A C 1
ATOM 3214 O O . ALA A 1 404 ? 25.25 31.984 -5.402 1 96.44 404 ALA A O 1
ATOM 3215 N N . SER A 1 405 ? 23.375 33.156 -5.168 1 95.69 405 SER A N 1
ATOM 3216 C CA . SER A 1 405 ? 23.203 33.406 -6.598 1 95.69 405 SER A CA 1
ATOM 3217 C C . SER A 1 405 ? 24.141 34.5 -7.094 1 95.69 405 SER A C 1
ATOM 3219 O O . SER A 1 405 ? 24.688 34.406 -8.188 1 95.69 405 SER A O 1
ATOM 3221 N N . GLU A 1 406 ? 24.156 35.562 -6.379 1 96.44 406 GLU A N 1
ATOM 3222 C CA . GLU A 1 406 ? 25.062 36.656 -6.637 1 96.44 406 GLU A CA 1
ATOM 3223 C C . GLU A 1 406 ? 25.75 37.125 -5.352 1 96.44 406 GLU A C 1
ATOM 3225 O O . GLU A 1 406 ? 25.25 36.875 -4.254 1 96.44 406 GLU A O 1
ATOM 3230 N N . GLY A 1 407 ? 26.891 37.656 -5.527 1 96.81 407 GLY A N 1
ATOM 3231 C CA . GLY A 1 407 ? 27.656 38.125 -4.371 1 96.81 407 GLY A CA 1
ATOM 3232 C C . GLY A 1 407 ? 28.516 37.031 -3.762 1 96.81 407 GLY A C 1
ATOM 3233 O O . GLY A 1 407 ? 28.75 36 -4.387 1 96.81 407 GLY A O 1
ATOM 3234 N N . GLU A 1 408 ? 29.062 37.375 -2.584 1 96.56 408 GLU A N 1
ATOM 3235 C CA . GLU A 1 408 ? 29.938 36.406 -1.963 1 96.56 408 GLU A CA 1
ATOM 3236 C C . GLU A 1 408 ? 29.828 36.438 -0.441 1 96.56 408 GLU A C 1
ATOM 3238 O O . GLU A 1 408 ? 29.531 37.5 0.135 1 96.56 408 GLU A O 1
ATOM 3243 N N . ILE A 1 409 ? 30.031 35.312 0.134 1 97.75 409 ILE A N 1
ATOM 3244 C CA . ILE A 1 409 ? 30.094 35.188 1.584 1 97.75 409 ILE A CA 1
ATOM 3245 C C . ILE A 1 409 ? 31.5 34.781 2.01 1 97.75 409 ILE A C 1
ATOM 3247 O O . ILE A 1 409 ? 32.094 33.844 1.469 1 97.75 409 ILE A O 1
ATOM 3251 N N . LEU A 1 410 ? 31.969 35.594 2.928 1 97.88 410 LEU A N 1
ATOM 3252 C CA . LEU A 1 410 ? 33.312 35.312 3.402 1 97.88 410 LEU A CA 1
ATOM 3253 C C . LEU A 1 410 ? 33.312 34.906 4.871 1 97.88 410 LEU A C 1
ATOM 3255 O O . LEU A 1 410 ? 32.562 35.469 5.672 1 97.88 410 LEU A O 1
ATOM 3259 N N . ILE A 1 411 ? 34.125 33.938 5.191 1 97.19 411 ILE A N 1
ATOM 3260 C CA . ILE A 1 411 ? 34.406 33.531 6.562 1 97.19 411 ILE A CA 1
ATOM 3261 C C . ILE A 1 411 ? 35.906 33.656 6.844 1 97.19 411 ILE A C 1
ATOM 3263 O O . ILE A 1 411 ? 36.75 33.031 6.184 1 97.19 411 ILE A O 1
ATOM 3267 N N . ASP A 1 412 ? 36.25 34.469 7.75 1 96.81 412 ASP A N 1
ATOM 3268 C CA . ASP A 1 412 ? 37.625 34.75 8.086 1 96.81 412 ASP A CA 1
ATOM 3269 C C . ASP A 1 412 ? 38.406 35.219 6.855 1 96.81 412 ASP A C 1
ATOM 3271 O O . ASP A 1 412 ? 39.531 34.781 6.617 1 96.81 412 ASP A O 1
ATOM 3275 N N . GLY A 1 413 ? 37.688 35.875 6.023 1 95.19 413 GLY A N 1
ATOM 3276 C CA . GLY A 1 413 ? 38.344 36.531 4.891 1 95.19 413 GLY A CA 1
ATOM 3277 C C . GLY A 1 413 ? 38.406 35.625 3.654 1 95.19 413 GLY A C 1
ATOM 3278 O O . GLY A 1 413 ? 38.844 36.094 2.59 1 95.19 413 GLY A O 1
ATOM 3279 N N . ARG A 1 414 ? 38 34.469 3.711 1 96.12 414 ARG A N 1
ATOM 3280 C CA . ARG A 1 414 ? 37.969 33.562 2.578 1 96.12 414 ARG A CA 1
ATOM 3281 C C . ARG A 1 414 ? 36.562 33.219 2.143 1 96.12 414 ARG A C 1
ATOM 3283 O O . ARG A 1 414 ? 35.656 33.188 2.973 1 96.12 414 ARG A O 1
ATOM 3290 N N . SER A 1 415 ? 36.531 32.969 0.856 1 96.75 415 SER A N 1
ATOM 3291 C CA . SER A 1 415 ? 35.219 32.594 0.345 1 96.75 415 SER A CA 1
ATOM 3292 C C . SER A 1 415 ? 34.719 31.312 1.005 1 96.75 415 SER A C 1
ATOM 3294 O O . SER A 1 415 ? 35.5 30.359 1.219 1 96.75 415 SER A O 1
ATOM 3296 N N . ILE A 1 416 ? 33.469 31.266 1.312 1 97 416 ILE A N 1
ATOM 3297 C CA . ILE A 1 416 ? 32.875 30.125 1.979 1 97 416 ILE A CA 1
ATOM 3298 C C . ILE A 1 416 ? 32.969 28.891 1.083 1 97 416 ILE A C 1
ATOM 3300 O O . ILE A 1 416 ? 32.969 27.766 1.573 1 97 416 ILE A O 1
ATOM 3304 N N . LYS A 1 417 ? 33.094 29.047 -0.247 1 96.31 417 LYS A N 1
ATOM 3305 C CA . LYS A 1 417 ? 33.156 27.969 -1.219 1 96.31 417 LYS A CA 1
ATOM 3306 C C . LYS A 1 417 ? 34.531 27.281 -1.162 1 96.31 417 LYS A C 1
ATOM 3308 O O . LYS A 1 417 ? 34.688 26.156 -1.653 1 96.31 417 LYS A O 1
ATOM 3313 N N . ALA A 1 418 ? 35.469 27.922 -0.537 1 96.12 418 ALA A N 1
ATOM 3314 C CA . ALA A 1 418 ? 36.812 27.375 -0.471 1 96.12 418 ALA A CA 1
ATOM 3315 C C . ALA A 1 418 ? 36.938 26.312 0.608 1 96.12 418 ALA A C 1
ATOM 3317 O O . ALA A 1 418 ? 37.781 25.406 0.521 1 96.12 418 ALA A O 1
ATOM 3318 N N . TYR A 1 419 ? 36.094 26.328 1.584 1 96.38 419 TYR A N 1
ATOM 3319 C CA . TYR A 1 419 ? 36.156 25.406 2.715 1 96.38 419 TYR A CA 1
ATOM 3320 C C . TYR A 1 419 ? 35.562 24.047 2.346 1 96.38 419 TYR A C 1
ATOM 3322 O O . TYR A 1 419 ? 34.656 23.969 1.513 1 96.38 419 TYR A O 1
ATOM 3330 N N . ASP A 1 420 ? 36.219 23.109 2.938 1 96.06 420 ASP A N 1
ATOM 3331 C CA . ASP A 1 420 ? 35.562 21.797 2.885 1 96.06 420 ASP A CA 1
ATOM 3332 C C . ASP A 1 420 ? 34.219 21.844 3.594 1 96.06 420 ASP A C 1
ATOM 3334 O O . ASP A 1 420 ? 34.125 22.312 4.727 1 96.06 420 ASP A O 1
ATOM 3338 N N . ILE A 1 421 ? 33.25 21.312 2.994 1 94.38 421 ILE A N 1
ATOM 3339 C CA . ILE A 1 421 ? 31.891 21.469 3.467 1 94.38 421 ILE A CA 1
ATOM 3340 C C . ILE A 1 421 ? 31.734 20.812 4.84 1 94.38 421 ILE A C 1
ATOM 3342 O O . ILE A 1 421 ? 31.125 21.375 5.746 1 94.38 421 ILE A O 1
ATOM 3346 N N . ALA A 1 422 ? 32.25 19.656 4.984 1 92.88 422 ALA A N 1
ATOM 3347 C CA . ALA A 1 422 ? 32.125 18.938 6.254 1 92.88 422 ALA A CA 1
ATOM 3348 C C . ALA A 1 422 ? 32.875 19.672 7.363 1 92.88 422 ALA A C 1
ATOM 3350 O O . ALA A 1 422 ? 32.344 19.797 8.477 1 92.88 422 ALA A O 1
ATOM 3351 N N . SER A 1 423 ? 34 20.141 7 1 94.19 423 SER A N 1
ATOM 3352 C CA . SER A 1 423 ? 34.812 20.875 7.973 1 94.19 423 SER A CA 1
ATOM 3353 C C . SER A 1 423 ? 34.125 22.172 8.391 1 94.19 423 SER A C 1
ATOM 3355 O O . SER A 1 423 ? 34.125 22.531 9.57 1 94.19 423 SER A O 1
ATOM 3357 N N . LEU A 1 424 ? 33.594 22.812 7.445 1 95.69 424 LEU A N 1
ATOM 3358 C CA . LEU A 1 424 ? 32.875 24.047 7.711 1 95.69 424 LEU A CA 1
ATOM 3359 C C . LEU A 1 424 ? 31.688 23.797 8.648 1 95.69 424 LEU A C 1
ATOM 3361 O O . LEU A 1 424 ? 31.547 24.453 9.68 1 95.69 424 LEU A O 1
ATOM 3365 N N . ARG A 1 425 ? 30.906 22.828 8.359 1 94.88 425 ARG A N 1
ATOM 3366 C CA . ARG A 1 425 ? 29.688 22.531 9.109 1 94.88 425 ARG A CA 1
ATOM 3367 C C . ARG A 1 425 ? 30.016 22.016 10.5 1 94.88 425 ARG A C 1
ATOM 3369 O O . ARG A 1 425 ? 29.266 22.266 11.453 1 94.88 425 ARG A O 1
ATOM 3376 N N . LYS A 1 426 ? 31.141 21.391 10.648 1 93 426 LYS A N 1
ATOM 3377 C CA . LYS A 1 426 ? 31.547 20.891 11.953 1 93 426 LYS A CA 1
ATOM 3378 C C . LYS A 1 426 ? 31.844 22.031 12.922 1 93 426 LYS A C 1
ATOM 3380 O O . LYS A 1 426 ? 31.734 21.875 14.133 1 93 426 LYS A O 1
ATOM 3385 N N . GLN A 1 427 ? 32.125 23.094 12.359 1 94.31 427 GLN A N 1
ATOM 3386 C CA . GLN A 1 427 ? 32.531 24.234 13.18 1 94.31 427 GLN A CA 1
ATOM 3387 C C . GLN A 1 427 ? 31.406 25.219 13.391 1 94.31 427 GLN A C 1
ATOM 3389 O O . GLN A 1 427 ? 31.578 26.25 14.047 1 94.31 427 GLN A O 1
ATOM 3394 N N . ILE A 1 428 ? 30.328 24.875 12.836 1 95.31 428 ILE A N 1
ATOM 3395 C CA . ILE A 1 428 ? 29.141 25.719 13 1 95.31 428 ILE A CA 1
ATOM 3396 C C . ILE A 1 428 ? 28.078 24.953 13.773 1 95.31 428 ILE A C 1
ATOM 3398 O O . ILE A 1 428 ? 27.734 23.812 13.422 1 95.31 428 ILE A O 1
ATOM 3402 N N . GLY A 1 429 ? 27.609 25.453 14.891 1 93.88 429 GLY A N 1
ATOM 3403 C CA . GLY A 1 429 ? 26.438 24.938 15.586 1 93.88 429 GLY A CA 1
ATOM 3404 C C . GLY A 1 429 ? 25.141 25.516 15.062 1 93.88 429 GLY A C 1
ATOM 3405 O O . GLY A 1 429 ? 25 26.734 14.938 1 93.88 429 GLY A O 1
ATOM 3406 N N . TYR A 1 430 ? 24.234 24.625 14.719 1 93.81 430 TYR A N 1
ATOM 3407 C CA . TYR A 1 430 ? 23.016 25.078 14.055 1 93.81 430 TYR A CA 1
ATOM 3408 C C . TYR A 1 430 ? 21.781 24.578 14.781 1 93.81 430 TYR A C 1
ATOM 3410 O O . TYR A 1 430 ? 21.672 23.375 15.078 1 93.81 430 TYR A O 1
ATOM 3418 N N . VAL A 1 431 ? 20.875 25.469 15.125 1 92.25 431 VAL A N 1
ATOM 3419 C CA . VAL A 1 431 ? 19.562 25.156 15.664 1 92.25 431 VAL A CA 1
ATOM 3420 C C . VAL A 1 431 ? 18.469 25.625 14.703 1 92.25 431 VAL A C 1
ATOM 3422 O O . VAL A 1 431 ? 18.156 26.828 14.664 1 92.25 431 VAL A O 1
ATOM 3425 N N . PRO A 1 432 ? 17.844 24.719 14.023 1 90.62 432 PRO A N 1
ATOM 3426 C CA . PRO A 1 432 ? 16.859 25.109 13.023 1 90.62 432 PRO A CA 1
ATOM 3427 C C . PRO A 1 432 ? 15.531 25.531 13.641 1 90.62 432 PRO A C 1
ATOM 3429 O O . PRO A 1 432 ? 15.273 25.266 14.812 1 90.62 432 PRO A O 1
ATOM 3432 N N . GLN A 1 433 ? 14.789 26.203 12.742 1 84.44 433 GLN A N 1
ATOM 3433 C CA . GLN A 1 433 ? 13.453 26.641 13.141 1 84.44 433 GLN A CA 1
ATOM 3434 C C . GLN A 1 433 ? 12.555 25.453 13.445 1 84.44 433 GLN A C 1
ATOM 3436 O O . GLN A 1 433 ? 11.898 25.406 14.492 1 84.44 433 GLN A O 1
ATOM 3441 N N . ASP A 1 434 ? 12.602 24.484 12.523 1 83.19 434 ASP A N 1
ATOM 3442 C CA . ASP A 1 434 ? 11.875 23.25 12.742 1 83.19 434 ASP A CA 1
ATOM 3443 C C . ASP A 1 434 ? 12.781 22.188 13.383 1 83.19 434 ASP A C 1
ATOM 3445 O O . ASP A 1 434 ? 13.523 21.5 12.68 1 83.19 434 ASP A O 1
ATOM 3449 N N . VAL A 1 435 ? 12.516 22.094 14.711 1 87.12 435 VAL A N 1
ATOM 3450 C CA . VAL A 1 435 ? 13.406 21.203 15.469 1 87.12 435 VAL A CA 1
ATOM 3451 C C . VAL A 1 435 ? 13.055 19.75 15.172 1 87.12 435 VAL A C 1
ATOM 3453 O O . VAL A 1 435 ? 11.883 19.375 15.141 1 87.12 435 VAL A O 1
ATOM 3456 N N . PHE A 1 436 ? 14.078 19.031 14.914 1 89.88 436 PHE A N 1
ATOM 3457 C CA . PHE A 1 436 ? 13.93 17.594 14.664 1 89.88 436 PHE A CA 1
ATOM 3458 C C . PHE A 1 436 ? 14.867 16.797 15.562 1 89.88 436 PHE A C 1
ATOM 3460 O O . PHE A 1 436 ? 16.062 17.078 15.633 1 89.88 436 PHE A O 1
ATOM 3467 N N . LEU A 1 437 ? 14.266 15.867 16.266 1 91.38 437 LEU A N 1
ATOM 3468 C CA . LEU A 1 437 ? 15.047 14.93 17.078 1 91.38 437 LEU A CA 1
ATOM 3469 C C . LEU A 1 437 ? 14.875 13.5 16.562 1 91.38 437 LEU A C 1
ATOM 3471 O O . LEU A 1 437 ? 13.766 13.094 16.203 1 91.38 437 LEU A O 1
ATOM 3475 N N . PHE A 1 438 ? 15.93 12.805 16.5 1 91.25 438 PHE A N 1
ATOM 3476 C CA . PHE A 1 438 ? 15.906 11.438 15.992 1 91.25 438 PHE A CA 1
ATOM 3477 C C . PHE A 1 438 ? 15.336 10.484 17.047 1 91.25 438 PHE A C 1
ATOM 3479 O O . PHE A 1 438 ? 15.359 10.789 18.234 1 91.25 438 PHE A O 1
ATOM 3486 N N . SER A 1 439 ? 14.828 9.312 16.547 1 88.94 439 SER A N 1
ATOM 3487 C CA . SER A 1 439 ? 14.328 8.273 17.438 1 88.94 439 SER A CA 1
ATOM 3488 C C . SER A 1 439 ? 15.477 7.527 18.109 1 88.94 439 SER A C 1
ATOM 3490 O O . SER A 1 439 ? 15.805 6.402 17.734 1 88.94 439 SER A O 1
ATOM 3492 N N . ASP A 1 440 ? 15.961 8.133 19.062 1 90.06 440 ASP A N 1
ATOM 3493 C CA . ASP A 1 440 ? 17.109 7.645 19.828 1 90.06 440 ASP A CA 1
ATOM 3494 C C . ASP A 1 440 ? 17.109 8.227 21.234 1 90.06 440 ASP A C 1
ATOM 3496 O O . ASP A 1 440 ? 16.172 8.914 21.641 1 90.06 440 ASP A O 1
ATOM 3500 N N . SER A 1 441 ? 18.125 7.918 21.984 1 92.19 441 SER A N 1
ATOM 3501 C CA . SER A 1 441 ? 18.234 8.445 23.344 1 92.19 441 SER A CA 1
ATOM 3502 C C . SER A 1 441 ? 18.516 9.938 23.344 1 92.19 441 SER A C 1
ATOM 3504 O O . SER A 1 441 ? 19.016 10.477 22.344 1 92.19 441 SER A O 1
ATOM 3506 N N . ILE A 1 442 ? 18.141 10.594 24.438 1 94.19 442 ILE A N 1
ATOM 3507 C CA . ILE A 1 442 ? 18.438 12.016 24.578 1 94.19 442 ILE A CA 1
ATOM 3508 C C . ILE A 1 442 ? 19.938 12.258 24.5 1 94.19 442 ILE A C 1
ATOM 3510 O O . ILE A 1 442 ? 20.391 13.211 23.875 1 94.19 442 ILE A O 1
ATOM 3514 N N . ALA A 1 443 ? 20.625 11.344 25.062 1 94.25 443 ALA A N 1
ATOM 3515 C CA . ALA A 1 443 ? 22.094 11.445 25.047 1 94.25 443 ALA A CA 1
ATOM 3516 C C . ALA A 1 443 ? 22.625 11.438 23.609 1 94.25 443 ALA A C 1
ATOM 3518 O O . ALA A 1 443 ? 23.453 12.266 23.25 1 94.25 443 ALA A O 1
ATOM 3519 N N . ASN A 1 444 ? 22.156 10.555 22.844 1 92.19 444 ASN A N 1
ATOM 3520 C CA . ASN A 1 444 ? 22.609 10.422 21.453 1 92.19 444 ASN A CA 1
ATOM 3521 C C . ASN A 1 444 ? 22.188 11.617 20.609 1 92.19 444 ASN A C 1
ATOM 3523 O O . ASN A 1 444 ? 22.891 12.008 19.688 1 92.19 444 ASN A O 1
ATOM 3527 N N . ASN A 1 445 ? 21.031 12.133 20.938 1 94.25 445 ASN A N 1
ATOM 3528 C CA . ASN A 1 445 ? 20.578 13.328 20.219 1 94.25 445 ASN A CA 1
ATOM 3529 C C . ASN A 1 445 ? 21.453 14.531 20.531 1 94.25 445 ASN A C 1
ATOM 3531 O O . ASN A 1 445 ? 21.766 15.312 19.625 1 94.25 445 ASN A O 1
ATOM 3535 N N . ILE A 1 446 ? 21.859 14.602 21.766 1 94.75 446 ILE A N 1
ATOM 3536 C CA . ILE A 1 446 ? 22.734 15.703 22.156 1 94.75 446 ILE A CA 1
ATOM 3537 C C . ILE A 1 446 ? 24.141 15.492 21.578 1 94.75 446 ILE A C 1
ATOM 3539 O O . ILE A 1 446 ? 24.766 16.438 21.094 1 94.75 446 ILE A O 1
ATOM 3543 N N . ALA A 1 447 ? 24.531 14.266 21.578 1 93.31 447 ALA A N 1
ATOM 3544 C CA . ALA A 1 447 ? 25.875 13.938 21.125 1 93.31 447 ALA A CA 1
ATOM 3545 C C . ALA A 1 447 ? 25.906 13.703 19.609 1 93.31 447 ALA A C 1
ATOM 3547 O O . ALA A 1 447 ? 26.891 13.18 19.078 1 93.31 447 ALA A O 1
ATOM 3548 N N . PHE A 1 448 ? 24.922 14.016 18.953 1 90 448 PHE A N 1
ATOM 3549 C CA . PHE A 1 448 ? 24.719 13.664 17.547 1 90 448 PHE A CA 1
ATOM 3550 C C . PHE A 1 448 ? 25.875 14.18 16.703 1 90 448 PHE A C 1
ATOM 3552 O O . PHE A 1 448 ? 26.281 13.523 15.742 1 90 448 PHE A O 1
ATOM 3559 N N . GLY A 1 449 ? 26.406 15.328 17.016 1 86.62 449 GLY A N 1
ATOM 3560 C CA . GLY A 1 449 ? 27.469 15.945 16.234 1 86.62 449 GLY A CA 1
ATOM 3561 C C . GLY A 1 449 ? 28.859 15.547 16.688 1 86.62 449 GLY A C 1
ATOM 3562 O O . GLY A 1 449 ? 29.859 15.984 16.109 1 86.62 449 GLY A O 1
ATOM 3563 N N . LEU A 1 450 ? 28.906 14.734 17.672 1 88.5 450 LEU A N 1
ATOM 3564 C CA . LEU A 1 450 ? 30.188 14.352 18.25 1 88.5 450 LEU A CA 1
ATOM 3565 C C . LEU A 1 450 ? 30.625 12.984 17.734 1 88.5 450 LEU A C 1
ATOM 3567 O O . LEU A 1 450 ? 29.797 12.125 17.453 1 88.5 450 LEU A O 1
ATOM 3571 N N . ASP A 1 451 ? 31.891 12.859 17.578 1 82.12 451 ASP A N 1
ATOM 3572 C CA . ASP A 1 451 ? 32.438 11.57 17.141 1 82.12 451 ASP A CA 1
ATOM 3573 C C . ASP A 1 451 ? 32.406 10.555 18.281 1 82.12 451 ASP A C 1
ATOM 3575 O O . ASP A 1 451 ? 32.281 9.352 18.047 1 82.12 451 ASP A O 1
ATOM 3579 N N . SER A 1 452 ? 32.656 11.141 19.516 1 81.75 452 SER A N 1
ATOM 3580 C CA . SER A 1 452 ? 32.594 10.273 20.688 1 81.75 452 SER A CA 1
ATOM 3581 C C . SER A 1 452 ? 31.641 10.805 21.75 1 81.75 452 SER A C 1
ATOM 3583 O O . SER A 1 452 ? 31.578 12.016 21.984 1 81.75 452 SER A O 1
ATOM 3585 N N . VAL A 1 453 ? 30.938 9.898 22.219 1 77.81 453 VAL A N 1
ATOM 3586 C CA . VAL A 1 453 ? 29.953 10.258 23.234 1 77.81 453 VAL A CA 1
ATOM 3587 C C . VAL A 1 453 ? 30.641 10.359 24.594 1 77.81 453 VAL A C 1
ATOM 3589 O O . VAL A 1 453 ? 31.094 9.359 25.156 1 77.81 453 VAL A O 1
ATOM 3592 N N . ARG A 1 454 ? 30.953 11.492 25.078 1 81.69 454 ARG A N 1
ATOM 3593 C CA . ARG A 1 454 ? 31.469 11.711 26.422 1 81.69 454 ARG A CA 1
ATOM 3594 C C . ARG A 1 454 ? 30.391 12.266 27.344 1 81.69 454 ARG A C 1
ATOM 3596 O O . ARG A 1 454 ? 29.875 13.359 27.109 1 81.69 454 ARG A O 1
ATOM 3603 N N . LYS A 1 455 ? 30.078 11.625 28.297 1 90.5 455 LYS A N 1
ATOM 3604 C CA . LYS A 1 455 ? 29 11.945 29.219 1 90.5 455 LYS A CA 1
ATOM 3605 C C . LYS A 1 455 ? 29.172 13.344 29.797 1 90.5 455 LYS A C 1
ATOM 3607 O O . LYS A 1 455 ? 28.203 14.086 29.953 1 90.5 455 LYS A O 1
ATOM 3612 N N . THR A 1 456 ? 30.344 13.68 30.047 1 91.88 456 THR A N 1
ATOM 3613 C CA . THR A 1 456 ? 30.625 14.969 30.672 1 91.88 456 THR A CA 1
ATOM 3614 C C . THR A 1 456 ? 30.234 16.109 29.734 1 91.88 456 THR A C 1
ATOM 3616 O O . THR A 1 456 ? 29.672 17.125 30.172 1 91.88 456 THR A O 1
ATOM 3619 N N . VAL A 1 457 ? 30.531 15.945 28.484 1 92.06 457 VAL A N 1
ATOM 3620 C CA . VAL A 1 457 ? 30.234 16.984 27.5 1 92.06 457 VAL A CA 1
ATOM 3621 C C . VAL A 1 457 ? 28.719 17.094 27.328 1 92.06 457 VAL A C 1
ATOM 3623 O O . VAL A 1 457 ? 28.188 18.188 27.219 1 92.06 457 VAL A O 1
ATOM 3626 N N . ILE A 1 458 ? 28.062 15.969 27.359 1 94.38 458 ILE A N 1
ATOM 3627 C CA . ILE A 1 458 ? 26.609 15.914 27.188 1 94.38 458 ILE A CA 1
ATOM 3628 C C . ILE A 1 458 ? 25.922 16.594 28.375 1 94.38 458 ILE A C 1
ATOM 3630 O O . ILE A 1 458 ? 25 17.391 28.188 1 94.38 458 ILE A O 1
ATOM 3634 N N . GLU A 1 459 ? 26.391 16.281 29.531 1 94.56 459 GLU A N 1
ATOM 3635 C CA . GLU A 1 459 ? 25.797 16.875 30.719 1 94.56 459 GLU A CA 1
ATOM 3636 C C . GLU A 1 459 ? 26.031 18.375 30.781 1 94.56 459 GLU A C 1
ATOM 3638 O O . GLU A 1 459 ? 25.141 19.141 31.156 1 94.56 459 GLU A O 1
ATOM 3643 N N . LYS A 1 460 ? 27.219 18.766 30.422 1 91.5 460 LYS A N 1
ATOM 3644 C CA . LYS A 1 460 ? 27.516 20.188 30.391 1 91.5 460 LYS A CA 1
ATOM 3645 C C . LYS A 1 460 ? 26.625 20.922 29.406 1 91.5 460 LYS A C 1
ATOM 3647 O O . LYS A 1 460 ? 26.078 21.984 29.719 1 91.5 460 LYS A O 1
ATOM 3652 N N . ALA A 1 461 ? 26.547 20.359 28.219 1 92.5 461 ALA A N 1
ATOM 3653 C CA . ALA A 1 461 ? 25.703 20.984 27.203 1 92.5 461 ALA A CA 1
ATOM 3654 C C . ALA A 1 461 ? 24.25 21.062 27.656 1 92.5 461 ALA A C 1
ATOM 3656 O O . ALA A 1 461 ? 23.578 22.062 27.406 1 92.5 461 ALA A O 1
ATOM 3657 N N . ALA A 1 462 ? 23.781 20.047 28.359 1 93.81 462 ALA A N 1
ATOM 3658 C CA . ALA A 1 462 ? 22.422 20.016 28.859 1 93.81 462 ALA A CA 1
ATOM 3659 C C . ALA A 1 462 ? 22.203 21.078 29.938 1 93.81 462 ALA A C 1
ATOM 3661 O O . ALA A 1 462 ? 21.141 21.703 30 1 93.81 462 ALA A O 1
ATOM 3662 N N . LYS A 1 463 ? 23.188 21.219 30.75 1 90.62 463 LYS A N 1
ATOM 3663 C CA . LYS A 1 463 ? 23.109 22.25 31.781 1 90.62 463 LYS A CA 1
ATOM 3664 C C . LYS A 1 463 ? 23.125 23.641 31.172 1 90.62 463 LYS A C 1
ATOM 3666 O O . LYS A 1 463 ? 22.328 24.5 31.578 1 90.62 463 LYS A O 1
ATOM 3671 N N . ASP A 1 464 ? 23.969 23.781 30.203 1 86.62 464 ASP A N 1
ATOM 3672 C CA . ASP A 1 464 ? 24.078 25.078 29.547 1 86.62 464 ASP A CA 1
ATOM 3673 C C . ASP A 1 464 ? 22.781 25.453 28.828 1 86.62 464 ASP A C 1
ATOM 3675 O O . ASP A 1 464 ? 22.391 26.625 28.781 1 86.62 464 ASP A O 1
ATOM 3679 N N . ALA A 1 465 ? 22.172 24.484 28.297 1 88.44 465 ALA A N 1
ATOM 3680 C CA . ALA A 1 465 ? 20.922 24.703 27.562 1 88.44 465 ALA A CA 1
ATOM 3681 C C . ALA A 1 465 ? 19.719 24.672 28.484 1 88.44 465 ALA A C 1
ATOM 3683 O O . ALA A 1 465 ? 18.578 24.703 28.031 1 88.44 465 ALA A O 1
ATOM 3684 N N . ASP A 1 466 ? 19.906 24.438 29.766 1 86.44 466 ASP A N 1
ATOM 3685 C CA . ASP A 1 466 ? 18.875 24.453 30.797 1 86.44 466 ASP A CA 1
ATOM 3686 C C . ASP A 1 466 ? 17.859 23.344 30.594 1 86.44 466 ASP A C 1
ATOM 3688 O O . ASP A 1 466 ? 16.656 23.578 30.656 1 86.44 466 ASP A O 1
ATOM 3692 N N . VAL A 1 467 ? 18.312 22.188 30.234 1 89.5 467 VAL A N 1
ATOM 3693 C CA . VAL A 1 467 ? 17.391 21.078 30.031 1 89.5 467 VAL A CA 1
ATOM 3694 C C . VAL A 1 467 ? 17.828 19.891 30.891 1 89.5 467 VAL A C 1
ATOM 3696 O O . VAL A 1 467 ? 17.125 18.875 30.953 1 89.5 467 VAL A O 1
ATOM 3699 N N . TYR A 1 468 ? 18.859 20.062 31.656 1 92.06 468 TYR A N 1
ATOM 3700 C CA . TYR A 1 468 ? 19.438 18.984 32.469 1 92.06 468 TYR A CA 1
ATOM 3701 C C . TYR A 1 468 ? 18.422 18.438 33.469 1 92.06 468 TYR A C 1
ATOM 3703 O O . TYR A 1 468 ? 18.219 17.219 33.531 1 92.06 468 TYR A O 1
ATOM 3711 N N . GLN A 1 469 ? 17.828 19.297 34.188 1 90.81 469 GLN A N 1
ATOM 3712 C CA . GLN A 1 469 ? 16.906 18.875 35.219 1 90.81 469 GLN A CA 1
ATOM 3713 C C . GLN A 1 469 ? 15.719 18.125 34.625 1 90.81 469 GLN A C 1
ATOM 3715 O O . GLN A 1 469 ? 15.25 17.141 35.188 1 90.81 469 GLN A O 1
ATOM 3720 N N . ASN A 1 470 ? 15.227 18.641 33.5 1 89.69 470 ASN A N 1
ATOM 3721 C CA . ASN A 1 470 ? 14.133 17.953 32.812 1 89.69 470 ASN A CA 1
ATOM 3722 C C . ASN A 1 470 ? 14.516 16.516 32.469 1 89.69 470 ASN A C 1
ATOM 3724 O O . ASN A 1 470 ? 13.68 15.617 32.531 1 89.69 470 ASN A O 1
ATOM 3728 N N . ILE A 1 471 ? 15.742 16.328 32.031 1 93.38 471 ILE A N 1
ATOM 3729 C CA . ILE A 1 471 ? 16.219 15.039 31.578 1 93.38 471 ILE A CA 1
ATOM 3730 C C . ILE A 1 471 ? 16.359 14.078 32.75 1 93.38 471 ILE A C 1
ATOM 3732 O O . ILE A 1 471 ? 15.969 12.914 32.656 1 93.38 471 ILE A O 1
ATOM 3736 N N . ILE A 1 472 ? 16.859 14.617 33.812 1 92.81 472 ILE A N 1
ATOM 3737 C CA . ILE A 1 472 ? 17.109 13.789 35 1 92.81 472 ILE A CA 1
ATOM 3738 C C . ILE A 1 472 ? 15.781 13.344 35.594 1 92.81 472 ILE A C 1
ATOM 3740 O O . ILE A 1 472 ? 15.695 12.273 36.219 1 92.81 472 ILE A O 1
ATOM 3744 N N . ASP A 1 473 ? 14.766 14.086 35.375 1 91.44 473 ASP A N 1
ATOM 3745 C CA . ASP A 1 473 ? 13.453 13.789 35.938 1 91.44 473 ASP A CA 1
ATOM 3746 C C . ASP A 1 473 ? 12.773 12.664 35.156 1 91.44 473 ASP A C 1
ATOM 3748 O O . ASP A 1 473 ? 11.812 12.062 35.656 1 91.44 473 ASP A O 1
ATOM 3752 N N . PHE A 1 474 ? 13.242 12.414 34.031 1 91.81 474 PHE A N 1
ATOM 3753 C CA . PHE A 1 474 ? 12.711 11.266 33.312 1 91.81 474 PHE A CA 1
ATOM 3754 C C . PHE A 1 474 ? 13.164 9.961 33.938 1 91.81 474 PHE A C 1
ATOM 3756 O O . PHE A 1 474 ? 14.273 9.883 34.469 1 91.81 474 PHE A O 1
ATOM 3763 N N . PRO A 1 475 ? 12.43 8.938 33.812 1 89.44 475 PRO A N 1
ATOM 3764 C CA . PRO A 1 475 ? 12.766 7.66 34.438 1 89.44 475 PRO A CA 1
ATOM 3765 C C . PRO A 1 475 ? 14.109 7.105 33.969 1 89.44 475 PRO A C 1
ATOM 3767 O O . PRO A 1 475 ? 14.859 6.535 34.781 1 89.44 475 PRO A O 1
ATOM 3770 N N . ASN A 1 476 ? 14.484 7.309 32.781 1 92.44 476 ASN A N 1
ATOM 3771 C CA . ASN A 1 476 ? 15.727 6.762 32.219 1 92.44 476 ASN A CA 1
ATOM 3772 C C . ASN A 1 476 ? 16.766 7.859 31.984 1 92.44 476 ASN A C 1
ATOM 3774 O O . ASN A 1 476 ? 17.75 7.641 31.281 1 92.44 476 ASN A O 1
ATOM 3778 N N . GLY A 1 477 ? 16.422 9.016 32.438 1 93.31 477 GLY A N 1
ATOM 3779 C CA . GLY A 1 477 ? 17.359 10.117 32.312 1 93.31 477 GLY A CA 1
ATOM 3780 C C . GLY A 1 477 ? 17.812 10.352 30.891 1 93.31 477 GLY A C 1
ATOM 3781 O O . GLY A 1 477 ? 16.969 10.461 29.984 1 93.31 477 GLY A O 1
ATOM 3782 N N . PHE A 1 478 ? 19.141 10.297 30.734 1 93.44 478 PHE A N 1
ATOM 3783 C CA . PHE A 1 478 ? 19.734 10.578 29.438 1 93.44 478 PHE A CA 1
ATOM 3784 C C . PHE A 1 478 ? 19.516 9.422 28.469 1 93.44 478 PHE A C 1
ATOM 3786 O O . PHE A 1 478 ? 19.625 9.586 27.25 1 93.44 478 PHE A O 1
ATOM 3793 N N . GLU A 1 479 ? 19.141 8.344 28.969 1 92.12 479 GLU A N 1
ATOM 3794 C CA . GLU A 1 479 ? 18.938 7.164 28.141 1 92.12 479 GLU A CA 1
ATOM 3795 C C . GLU A 1 479 ? 17.484 7.062 27.672 1 92.12 479 GLU A C 1
ATOM 3797 O O . GLU A 1 479 ? 17.125 6.156 26.922 1 92.12 479 GLU A O 1
ATOM 3802 N N . THR A 1 480 ? 16.766 8.055 28.047 1 91.5 480 THR A N 1
ATOM 3803 C CA . THR A 1 480 ? 15.367 8.078 27.625 1 91.5 480 THR A CA 1
ATOM 3804 C C . THR A 1 480 ? 15.266 8.109 26.094 1 91.5 480 THR A C 1
ATOM 3806 O O . THR A 1 480 ? 15.914 8.93 25.453 1 91.5 480 THR A O 1
ATOM 3809 N N . LYS A 1 481 ? 14.508 7.23 25.531 1 90.69 481 LYS A N 1
ATOM 3810 C CA . LYS A 1 481 ? 14.328 7.148 24.078 1 90.69 481 LYS A CA 1
ATOM 3811 C C . LYS A 1 481 ? 13.234 8.109 23.609 1 90.69 481 LYS A C 1
ATOM 3813 O O . LYS A 1 481 ? 12.203 8.25 24.266 1 90.69 481 LYS A O 1
ATOM 3818 N N . LEU A 1 482 ? 13.523 8.781 22.438 1 87.62 482 LEU A N 1
ATOM 3819 C CA . LEU A 1 482 ? 12.57 9.703 21.828 1 87.62 482 LEU A CA 1
ATOM 3820 C C . LEU A 1 482 ? 11.945 9.086 20.578 1 87.62 482 LEU A C 1
ATOM 3822 O O . LEU A 1 482 ? 12.43 8.078 20.062 1 87.62 482 LEU A O 1
ATOM 3826 N N . GLY A 1 483 ? 10.812 9.703 20.031 1 73.69 483 GLY A N 1
ATOM 3827 C CA . GLY A 1 483 ? 10.219 9.32 18.766 1 73.69 483 GLY A CA 1
ATOM 3828 C C . GLY A 1 483 ? 8.977 8.461 18.906 1 73.69 483 GLY A C 1
ATOM 3829 O O . GLY A 1 483 ? 8.266 8.562 19.922 1 73.69 483 GLY A O 1
ATOM 3830 N N . GLU A 1 484 ? 8.547 7.812 17.797 1 59.78 484 GLU A N 1
ATOM 3831 C CA . GLU A 1 484 ? 7.266 7.109 17.734 1 59.78 484 GLU A CA 1
ATOM 3832 C C . GLU A 1 484 ? 7.082 6.172 18.922 1 59.78 484 GLU A C 1
ATOM 3834 O O . GLU A 1 484 ? 5.977 6.039 19.438 1 59.78 484 GLU A O 1
ATOM 3839 N N . ARG A 1 485 ? 8.195 5.539 19.375 1 54.44 485 ARG A N 1
ATOM 3840 C CA . ARG A 1 485 ? 8.039 4.586 20.469 1 54.44 485 ARG A CA 1
ATOM 3841 C C . ARG A 1 485 ? 8.586 5.148 21.766 1 54.44 485 ARG A C 1
ATOM 3843 O O . ARG A 1 485 ? 8.773 4.41 22.734 1 54.44 485 ARG A O 1
ATOM 3850 N N . GLY A 1 486 ? 8.891 6.469 21.766 1 61.12 486 GLY A N 1
ATOM 3851 C CA . GLY A 1 486 ? 9.438 7.039 22.984 1 61.12 486 GLY A CA 1
ATOM 3852 C C . GLY A 1 486 ? 8.609 8.188 23.531 1 61.12 486 GLY A C 1
ATOM 3853 O O . GLY A 1 486 ? 7.41 8.281 23.25 1 61.12 486 GLY A O 1
ATOM 3854 N N . ILE A 1 487 ? 9.195 8.828 24.422 1 65.44 487 ILE A N 1
ATOM 3855 C CA . ILE A 1 487 ? 8.547 9.977 25.047 1 65.44 487 ILE A CA 1
ATOM 3856 C C . ILE A 1 487 ? 8.555 11.164 24.078 1 65.44 487 ILE A C 1
ATOM 3858 O O . ILE A 1 487 ? 9.477 11.305 23.281 1 65.44 487 ILE A O 1
ATOM 3862 N N . THR A 1 488 ? 7.449 11.781 24.078 1 76.44 488 THR A N 1
ATOM 3863 C CA . THR A 1 488 ? 7.383 13.016 23.312 1 76.44 488 THR A CA 1
ATOM 3864 C C . THR A 1 488 ? 7.738 14.219 24.188 1 76.44 488 THR A C 1
ATOM 3866 O O . THR A 1 488 ? 7.156 14.398 25.266 1 76.44 488 THR A O 1
ATOM 3869 N N . LEU A 1 489 ? 8.836 14.883 23.875 1 83.19 489 LEU A N 1
ATOM 3870 C CA . LEU A 1 489 ? 9.242 16.094 24.578 1 83.19 489 LEU A CA 1
ATOM 3871 C C . LEU A 1 489 ? 8.305 17.25 24.25 1 83.19 489 LEU A C 1
ATOM 3873 O O . LEU A 1 489 ? 7.699 17.281 23.172 1 83.19 489 LEU A O 1
ATOM 3877 N N . SER A 1 490 ? 8.172 18.094 25.234 1 78.69 490 SER A N 1
ATOM 3878 C CA . SER A 1 490 ? 7.441 19.328 24.953 1 78.69 490 SER A CA 1
ATOM 3879 C C . SER A 1 490 ? 8.188 20.188 23.938 1 78.69 490 SER A C 1
ATOM 3881 O O . SER A 1 490 ? 9.359 19.938 23.656 1 78.69 490 SER A O 1
ATOM 3883 N N . GLY A 1 491 ? 7.477 21.094 23.297 1 77.75 491 GLY A N 1
ATOM 3884 C CA . GLY A 1 491 ? 8.102 21.969 22.328 1 77.75 491 GLY A CA 1
ATOM 3885 C C . GLY A 1 491 ? 9.336 22.672 22.859 1 77.75 491 GLY A C 1
ATOM 3886 O O . GLY A 1 491 ? 10.375 22.703 22.203 1 77.75 491 GLY A O 1
ATOM 3887 N N . GLY A 1 492 ? 9.234 23.141 24.078 1 80.19 492 GLY A N 1
ATOM 3888 C CA . GLY A 1 492 ? 10.359 23.828 24.703 1 80.19 492 GLY A CA 1
ATOM 3889 C C . GLY A 1 492 ? 11.523 22.906 25.016 1 80.19 492 GLY A C 1
ATOM 3890 O O . GLY A 1 492 ? 12.68 23.281 24.844 1 80.19 492 GLY A O 1
ATOM 3891 N N . GLN A 1 493 ? 11.18 21.734 25.531 1 85.25 493 GLN A N 1
ATOM 3892 C CA . GLN A 1 493 ? 12.219 20.75 25.812 1 85.25 493 GLN A CA 1
ATOM 3893 C C . GLN A 1 493 ? 12.953 20.344 24.531 1 85.25 493 GLN A C 1
ATOM 3895 O O . GLN A 1 493 ? 14.18 20.203 24.547 1 85.25 493 GLN A O 1
ATOM 3900 N N . LYS A 1 494 ? 12.242 20.156 23.453 1 89.06 494 LYS A N 1
ATOM 3901 C CA . LYS A 1 494 ? 12.828 19.797 22.172 1 89.06 494 LYS A CA 1
ATOM 3902 C C . LYS A 1 494 ? 13.812 20.859 21.688 1 89.06 494 LYS A C 1
ATOM 3904 O O . LYS A 1 494 ? 14.891 20.531 21.188 1 89.06 494 LYS A O 1
ATOM 3909 N N . GLN A 1 495 ? 13.414 22.062 21.875 1 87.5 495 GLN A N 1
ATOM 3910 C CA . GLN A 1 495 ? 14.258 23.172 21.469 1 87.5 495 GLN A CA 1
ATOM 3911 C C . GLN A 1 495 ? 15.547 23.219 22.297 1 87.5 495 GLN A C 1
ATOM 3913 O O . GLN A 1 495 ? 16.625 23.438 21.75 1 87.5 495 GLN A O 1
ATOM 3918 N N . ARG A 1 496 ? 15.391 23.062 23.562 1 88.81 496 ARG A N 1
ATOM 3919 C CA . ARG A 1 496 ? 16.547 23.125 24.438 1 88.81 496 ARG A CA 1
ATOM 3920 C C . ARG A 1 496 ? 17.5 21.969 24.188 1 88.81 496 ARG A C 1
ATOM 3922 O O . ARG A 1 496 ? 18.719 22.125 24.266 1 88.81 496 ARG A O 1
ATOM 3929 N N . VAL A 1 497 ? 16.938 20.828 23.875 1 91.94 497 VAL A N 1
ATOM 3930 C CA . VAL A 1 497 ? 17.766 19.688 23.516 1 91.94 497 VAL A CA 1
ATOM 3931 C C . VAL A 1 497 ? 18.516 19.984 22.219 1 91.94 497 VAL A C 1
ATOM 3933 O O . VAL A 1 497 ? 19.672 19.609 22.062 1 91.94 497 VAL A O 1
ATOM 3936 N N . SER A 1 498 ? 17.844 20.609 21.312 1 92.81 498 SER A N 1
ATOM 3937 C CA . SER A 1 498 ? 18.453 21 20.047 1 92.81 498 SER A CA 1
ATOM 3938 C C . SER A 1 498 ? 19.594 22 20.25 1 92.81 498 SER A C 1
ATOM 3940 O O . SER A 1 498 ? 20.609 21.938 19.578 1 92.81 498 SER A O 1
ATOM 3942 N N . ILE A 1 499 ? 19.344 22.891 21.172 1 90.88 499 ILE A N 1
ATOM 3943 C CA . ILE A 1 499 ? 20.391 23.859 21.516 1 90.88 499 ILE A CA 1
ATOM 3944 C C . ILE A 1 499 ? 21.578 23.125 22.125 1 90.88 499 ILE A C 1
ATOM 3946 O O . ILE A 1 499 ? 22.734 23.406 21.781 1 90.88 499 ILE A O 1
ATOM 3950 N N . ALA A 1 500 ? 21.234 22.219 23.047 1 92.75 500 ALA A N 1
ATOM 3951 C CA . ALA A 1 500 ? 22.297 21.422 23.656 1 92.75 500 ALA A CA 1
ATOM 3952 C C . ALA A 1 500 ? 23.109 20.688 22.578 1 92.75 500 ALA A C 1
ATOM 3954 O O . ALA A 1 500 ? 24.344 20.609 22.688 1 92.75 500 ALA A O 1
ATOM 3955 N N . ARG A 1 501 ? 22.469 20.156 21.609 1 94.56 501 ARG A N 1
ATOM 3956 C CA . ARG A 1 501 ? 23.125 19.469 20.516 1 94.56 501 ARG A CA 1
ATOM 3957 C C . ARG A 1 501 ? 24.062 20.406 19.766 1 94.56 501 ARG A C 1
ATOM 3959 O O . ARG A 1 501 ? 25.188 20.031 19.438 1 94.56 501 ARG A O 1
ATOM 3966 N N . ALA A 1 502 ? 23.656 21.578 19.516 1 93.06 502 ALA A N 1
ATOM 3967 C CA . ALA A 1 502 ? 24.422 22.562 18.766 1 93.06 502 ALA A CA 1
ATOM 3968 C C . ALA A 1 502 ? 25.672 23 19.531 1 93.06 502 ALA A C 1
ATOM 3970 O O . ALA A 1 502 ? 26.734 23.219 18.938 1 93.06 502 ALA A O 1
ATOM 3971 N N . ILE A 1 503 ? 25.609 23.094 20.844 1 91.75 503 ILE A N 1
ATOM 3972 C CA . ILE A 1 503 ? 26.719 23.672 21.594 1 91.75 503 ILE A CA 1
ATOM 3973 C C . ILE A 1 503 ? 27.672 22.562 22.031 1 91.75 503 ILE A C 1
ATOM 3975 O O . ILE A 1 503 ? 28.812 22.828 22.406 1 91.75 503 ILE A O 1
ATOM 3979 N N . ALA A 1 504 ? 27.141 21.344 22.031 1 92.62 504 ALA A N 1
ATOM 3980 C CA . ALA A 1 504 ? 27.953 20.219 22.469 1 92.62 504 ALA A CA 1
ATOM 3981 C C . ALA A 1 504 ? 29.25 20.125 21.672 1 92.62 504 ALA A C 1
ATOM 3983 O O . ALA A 1 504 ? 30.281 19.719 22.188 1 92.62 504 ALA A O 1
ATOM 3984 N N . LYS A 1 505 ? 29.297 20.516 20.469 1 89.75 505 LYS A N 1
ATOM 3985 C CA . LYS A 1 505 ? 30.484 20.391 19.641 1 89.75 505 LYS A CA 1
ATOM 3986 C C . LYS A 1 505 ? 31.375 21.625 19.781 1 89.75 505 LYS A C 1
ATOM 3988 O O . LYS A 1 505 ? 32.406 21.719 19.125 1 89.75 505 LYS A O 1
ATOM 3993 N N . GLU A 1 506 ? 30.984 22.594 20.625 1 88.25 506 GLU A N 1
ATOM 3994 C CA . GLU A 1 506 ? 31.766 23.797 20.875 1 88.25 506 GLU A CA 1
ATOM 3995 C C . GLU A 1 506 ? 32.125 24.516 19.578 1 88.25 506 GLU A C 1
ATOM 3997 O O . GLU A 1 506 ? 33.281 24.734 19.281 1 88.25 506 GLU A O 1
ATOM 4002 N N . PRO A 1 507 ? 31.125 24.969 18.875 1 93.44 507 PRO A N 1
ATOM 4003 C CA . PRO A 1 507 ? 31.328 25.609 17.562 1 93.44 507 PRO A CA 1
ATOM 4004 C C . PRO A 1 507 ? 31.922 27 17.672 1 93.44 507 PRO A C 1
ATOM 4006 O O . PRO A 1 507 ? 31.797 27.656 18.703 1 93.44 507 PRO A O 1
ATOM 4009 N N . SER A 1 508 ? 32.562 27.422 16.609 1 94.38 508 SER A N 1
ATOM 4010 C CA . SER A 1 508 ? 33.094 28.781 16.5 1 94.38 508 SER A CA 1
ATOM 4011 C C . SER A 1 508 ? 31.984 29.781 16.156 1 94.38 508 SER A C 1
ATOM 4013 O O . SER A 1 508 ? 32.031 30.938 16.547 1 94.38 508 SER A O 1
ATOM 4015 N N . ILE A 1 509 ? 31.078 29.25 15.414 1 95.75 509 ILE A N 1
ATOM 4016 C CA . ILE A 1 509 ? 29.922 30.062 15.023 1 95.75 509 ILE A CA 1
ATOM 4017 C C . ILE A 1 509 ? 28.641 29.375 15.461 1 95.75 509 ILE A C 1
ATOM 4019 O O . ILE A 1 509 ? 28.453 28.172 15.242 1 95.75 509 ILE A O 1
ATOM 4023 N N . LEU A 1 510 ? 27.797 30.062 16.125 1 94.75 510 LEU A N 1
ATOM 4024 C CA . LEU A 1 510 ? 26.516 29.547 16.578 1 94.75 510 LEU A CA 1
ATOM 4025 C C . LEU A 1 510 ? 25.375 30.203 15.812 1 94.75 510 LEU A C 1
ATOM 4027 O O . LEU A 1 510 ? 25.266 31.438 15.789 1 94.75 510 LEU A O 1
ATOM 4031 N N . LEU A 1 511 ? 24.609 29.375 15.156 1 94.88 511 LEU A N 1
ATOM 4032 C CA . LEU A 1 511 ? 23.484 29.859 14.367 1 94.88 511 LEU A CA 1
ATOM 4033 C C . LEU A 1 511 ? 22.156 29.406 14.984 1 94.88 511 LEU A C 1
ATOM 4035 O O . LEU A 1 511 ? 21.859 28.203 15.031 1 94.88 511 LEU A O 1
ATOM 4039 N N . LEU A 1 512 ? 21.328 30.344 15.445 1 92.38 512 LEU A N 1
ATOM 4040 C CA . LEU A 1 512 ? 20.031 30.078 16.047 1 92.38 512 LEU A CA 1
ATOM 4041 C C . LEU A 1 512 ? 18.906 30.609 15.164 1 92.38 512 LEU A C 1
ATOM 4043 O O . LEU A 1 512 ? 18.656 31.812 15.117 1 92.38 512 LEU A O 1
ATOM 4047 N N . ASP A 1 513 ? 18.219 29.75 14.539 1 91.31 513 ASP A N 1
ATOM 4048 C CA . ASP A 1 513 ? 17.188 30.125 13.586 1 91.31 513 ASP A CA 1
ATOM 4049 C C . ASP A 1 513 ? 15.797 30 14.211 1 91.31 513 ASP A C 1
ATOM 4051 O O . ASP A 1 513 ? 15.156 28.953 14.109 1 91.31 513 ASP A O 1
ATOM 4055 N N . ASP A 1 514 ? 15.266 31.047 14.734 1 85 514 ASP A N 1
ATOM 4056 C CA . ASP A 1 514 ? 13.945 31.188 15.344 1 85 514 ASP A CA 1
ATOM 4057 C C . ASP A 1 514 ? 13.688 30.047 16.344 1 85 514 ASP A C 1
ATOM 4059 O O . ASP A 1 514 ? 12.641 29.406 16.297 1 85 514 ASP A O 1
ATOM 4063 N N . CYS A 1 515 ? 14.625 29.859 17.156 1 76.62 515 CYS A N 1
ATOM 4064 C CA . CYS A 1 515 ? 14.602 28.656 18 1 76.62 515 CYS A CA 1
ATOM 4065 C C . CYS A 1 515 ? 13.734 28.875 19.234 1 76.62 515 CYS A C 1
ATOM 4067 O O . CYS A 1 515 ? 13.547 27.953 20.031 1 76.62 515 CYS A O 1
ATOM 4069 N N . LEU A 1 516 ? 13.164 30.047 19.375 1 73.75 516 LEU A N 1
ATOM 4070 C CA . LEU A 1 516 ? 12.344 30.297 20.562 1 73.75 516 LEU A CA 1
ATOM 4071 C C . LEU A 1 516 ? 10.891 30.531 20.188 1 73.75 516 LEU A C 1
ATOM 4073 O O . LEU A 1 516 ? 10.086 30.969 21.016 1 73.75 516 LEU A O 1
ATOM 4077 N N . SER A 1 517 ? 10.602 30.281 18.969 1 66.5 517 SER A N 1
ATOM 4078 C CA . SER A 1 517 ? 9.273 30.609 18.453 1 66.5 517 SER A CA 1
ATOM 4079 C C . SER A 1 517 ? 8.195 29.766 19.156 1 66.5 517 SER A C 1
ATOM 4081 O O . SER A 1 517 ? 7.07 30.234 19.344 1 66.5 517 SER A O 1
ATOM 4083 N N . ALA A 1 518 ? 8.531 28.609 19.594 1 62.38 518 ALA A N 1
ATOM 4084 C CA . ALA A 1 518 ? 7.508 27.703 20.125 1 62.38 518 ALA A CA 1
ATOM 4085 C C . ALA A 1 518 ? 7.551 27.656 21.656 1 62.38 518 ALA A C 1
ATOM 4087 O O . ALA A 1 518 ? 6.949 26.766 22.266 1 62.38 518 ALA A O 1
ATOM 4088 N N . VAL A 1 519 ? 8.219 28.625 22.234 1 66.75 519 VAL A N 1
ATOM 4089 C CA . VAL A 1 519 ? 8.398 28.547 23.672 1 66.75 519 VAL A CA 1
ATOM 4090 C C . VAL A 1 519 ? 7.621 29.688 24.344 1 66.75 519 VAL A C 1
ATOM 4092 O O . VAL A 1 519 ? 7.477 30.766 23.781 1 66.75 519 VAL A O 1
ATOM 4095 N N . ASP A 1 520 ? 7.07 29.344 25.406 1 61.81 520 ASP A N 1
ATOM 4096 C CA . ASP A 1 520 ? 6.363 30.359 26.188 1 61.81 520 ASP A CA 1
ATOM 4097 C C . ASP A 1 520 ? 7.328 31.406 26.719 1 61.81 520 ASP A C 1
ATOM 4099 O O . ASP A 1 520 ? 8.539 31.172 26.781 1 61.81 520 ASP A O 1
ATOM 4103 N N . THR A 1 521 ? 6.801 32.531 27.125 1 61.88 521 THR A N 1
ATOM 4104 C CA . THR A 1 521 ? 7.57 33.719 27.516 1 61.88 521 THR A CA 1
ATOM 4105 C C . THR A 1 521 ? 8.469 33.406 28.703 1 61.88 521 THR A C 1
ATOM 4107 O O . THR A 1 521 ? 9.617 33.844 28.75 1 61.88 521 THR A O 1
ATOM 4110 N N . LYS A 1 522 ? 7.918 32.688 29.609 1 63.19 522 LYS A N 1
ATOM 4111 C CA . LYS A 1 522 ? 8.719 32.344 30.797 1 63.19 522 LYS A CA 1
ATOM 4112 C C . LYS A 1 522 ? 9.93 31.5 30.422 1 63.19 522 LYS A C 1
ATOM 4114 O O . LYS A 1 522 ? 11.047 31.797 30.844 1 63.19 522 LYS A O 1
ATOM 4119 N N . THR A 1 523 ? 9.664 30.516 29.75 1 70.31 523 THR A N 1
ATOM 4120 C CA . THR A 1 523 ? 10.727 29.625 29.297 1 70.31 523 THR A CA 1
ATOM 4121 C C . THR A 1 523 ? 11.695 30.359 28.375 1 70.31 523 THR A C 1
ATOM 4123 O O . THR A 1 523 ? 12.906 30.109 28.406 1 70.31 523 THR A O 1
ATOM 4126 N N . GLU A 1 524 ? 11.102 31.234 27.641 1 74.5 524 GLU A N 1
ATOM 4127 C CA . GLU A 1 524 ? 11.93 32.031 26.734 1 74.5 524 GLU A CA 1
ATOM 4128 C C . GLU A 1 524 ? 12.992 32.812 27.5 1 74.5 524 GLU A C 1
ATOM 4130 O O . GLU A 1 524 ? 14.156 32.844 27.078 1 74.5 524 GLU A O 1
ATOM 4135 N N . ASN A 1 525 ? 12.578 33.406 28.578 1 72.06 525 ASN A N 1
ATOM 4136 C CA . ASN A 1 525 ? 13.516 34.188 29.359 1 72.06 525 ASN A CA 1
ATOM 4137 C C . ASN A 1 525 ? 14.633 33.344 29.938 1 72.06 525 ASN A C 1
ATOM 4139 O O . ASN A 1 525 ? 15.789 33.75 29.984 1 72.06 525 ASN A O 1
ATOM 4143 N N . ALA A 1 526 ? 14.266 32.188 30.344 1 71.81 526 ALA A N 1
ATOM 4144 C CA . ALA A 1 526 ? 15.258 31.25 30.875 1 71.81 526 ALA A CA 1
ATOM 4145 C C . ALA A 1 526 ? 16.266 30.844 29.797 1 71.81 526 ALA A C 1
ATOM 4147 O O . ALA A 1 526 ? 17.469 30.797 30.047 1 71.81 526 ALA A O 1
ATOM 4148 N N . ILE A 1 527 ? 15.773 30.609 28.641 1 76.88 527 ILE A N 1
ATOM 4149 C CA . ILE A 1 527 ? 16.625 30.188 27.531 1 76.88 527 ILE A CA 1
ATOM 4150 C C . ILE A 1 527 ? 17.516 31.359 27.109 1 76.88 527 ILE A C 1
ATOM 4152 O O . ILE A 1 527 ? 18.703 31.156 26.812 1 76.88 527 ILE A O 1
ATOM 4156 N N . LEU A 1 528 ? 16.891 32.5 27.141 1 78.81 528 LEU A N 1
ATOM 4157 C CA . LEU A 1 528 ? 17.641 33.688 26.719 1 78.81 528 LEU A CA 1
ATOM 4158 C C . LEU A 1 528 ? 18.797 33.969 27.656 1 78.81 528 LEU A C 1
ATOM 4160 O O . LEU A 1 528 ? 19.891 34.312 27.219 1 78.81 528 LEU A O 1
ATOM 4164 N N . THR A 1 529 ? 18.562 33.781 28.906 1 77.12 529 THR A N 1
ATOM 4165 C CA . THR A 1 529 ? 19.609 33.969 29.891 1 77.12 529 THR A CA 1
ATOM 4166 C C . THR A 1 529 ? 20.734 32.938 29.672 1 77.12 529 THR A C 1
ATOM 4168 O O . THR A 1 529 ? 21.922 33.281 29.734 1 77.12 529 THR A O 1
ATOM 4171 N N . ALA A 1 530 ? 20.359 31.75 29.453 1 77.06 530 ALA A N 1
ATOM 4172 C CA . ALA A 1 530 ? 21.344 30.703 29.172 1 77.06 530 ALA A CA 1
ATOM 4173 C C . ALA A 1 530 ? 22.109 30.984 27.891 1 77.06 530 ALA A C 1
ATOM 4175 O O . ALA A 1 530 ? 23.328 30.734 27.812 1 77.06 530 ALA A O 1
ATOM 4176 N N . LEU A 1 531 ? 21.438 31.5 26.953 1 82.12 531 LEU A N 1
ATOM 4177 C CA . LEU A 1 531 ? 22.031 31.797 25.641 1 82.12 531 LEU A CA 1
ATOM 4178 C C . LEU A 1 531 ? 23.094 32.875 25.766 1 82.12 531 LEU A C 1
ATOM 4180 O O . LEU A 1 531 ? 24.094 32.875 25.047 1 82.12 531 LEU A O 1
ATOM 4184 N N . LYS A 1 532 ? 22.797 33.844 26.656 1 82.31 532 LYS A N 1
ATOM 4185 C CA . LYS A 1 532 ? 23.766 34.906 26.844 1 82.31 532 LYS A CA 1
ATOM 4186 C C . LYS A 1 532 ? 25.141 34.375 27.219 1 82.31 532 LYS A C 1
ATOM 4188 O O . LYS A 1 532 ? 26.156 34.844 26.703 1 82.31 532 LYS A O 1
ATOM 4193 N N . ASP A 1 533 ? 25.094 33.375 28.062 1 82.5 533 ASP A N 1
ATOM 4194 C CA . ASP A 1 533 ? 26.344 32.781 28.5 1 82.5 533 ASP A CA 1
ATOM 4195 C C . ASP A 1 533 ? 26.984 31.922 27.406 1 82.5 533 ASP A C 1
ATOM 4197 O O . ASP A 1 533 ? 28.203 31.906 27.25 1 82.5 533 ASP A O 1
ATOM 4201 N N . ILE A 1 534 ? 26.188 31.234 26.672 1 83.94 534 ILE A N 1
ATOM 4202 C CA . ILE A 1 534 ? 26.641 30.328 25.625 1 83.94 534 ILE A CA 1
ATOM 4203 C C . ILE A 1 534 ? 27.25 31.141 24.469 1 83.94 534 ILE A C 1
ATOM 4205 O O . ILE A 1 534 ? 28.219 30.703 23.859 1 83.94 534 ILE A O 1
ATOM 4209 N N . MET A 1 535 ? 26.703 32.25 24.25 1 85.31 535 MET A N 1
ATOM 4210 C CA . MET A 1 535 ? 27.125 33.062 23.125 1 85.31 535 MET A CA 1
ATOM 4211 C C . MET A 1 535 ? 28.422 33.812 23.438 1 85.31 535 MET A C 1
ATOM 4213 O O . MET A 1 535 ? 29.109 34.281 22.531 1 85.31 535 MET A O 1
ATOM 4217 N N . ALA A 1 536 ? 28.703 33.812 24.75 1 80.25 536 ALA A N 1
ATOM 4218 C CA . ALA A 1 536 ? 29.906 34.562 25.141 1 80.25 536 ALA A CA 1
ATOM 4219 C C . ALA A 1 536 ? 31.156 33.969 24.484 1 80.25 536 ALA A C 1
ATOM 4221 O O . ALA A 1 536 ? 31.344 32.75 24.5 1 80.25 536 ALA A O 1
ATOM 4222 N N . LYS A 1 537 ? 31.953 34.656 23.766 1 81.62 537 LYS A N 1
ATOM 4223 C CA . LYS A 1 537 ? 33.25 34.312 23.156 1 81.62 537 LYS A CA 1
ATOM 4224 C C . LYS A 1 537 ? 33.031 33.562 21.844 1 81.62 537 LYS A C 1
ATOM 4226 O O . LYS A 1 537 ? 33.938 32.844 21.391 1 81.62 537 LYS A O 1
ATOM 4231 N N . ARG A 1 538 ? 31.828 33.469 21.375 1 90.19 538 ARG A N 1
ATOM 4232 C CA . ARG A 1 538 ? 31.531 32.844 20.094 1 90.19 538 ARG A CA 1
ATOM 4233 C C . ARG A 1 538 ? 30.797 33.812 19.172 1 90.19 538 ARG A C 1
ATOM 4235 O O . ARG A 1 538 ? 30.078 34.688 19.641 1 90.19 538 ARG A O 1
ATOM 4242 N N . THR A 1 539 ? 31.109 33.656 17.938 1 95.19 539 THR A N 1
ATOM 4243 C CA . THR A 1 539 ? 30.297 34.438 16.984 1 95.19 539 THR A CA 1
ATOM 4244 C C . THR A 1 539 ? 28.891 33.844 16.891 1 95.19 539 THR A C 1
ATOM 4246 O O . THR A 1 539 ? 28.719 32.656 16.594 1 95.19 539 THR A O 1
ATOM 4249 N N . SER A 1 540 ? 27.891 34.594 17.266 1 94.62 540 SER A N 1
ATOM 4250 C CA . SER A 1 540 ? 26.531 34.062 17.328 1 94.62 540 SER A CA 1
ATOM 4251 C C . SER A 1 540 ? 25.594 34.875 16.453 1 94.62 540 SER A C 1
ATOM 4253 O O . SER A 1 540 ? 25.625 36.094 16.453 1 94.62 540 SER A O 1
ATOM 4255 N N . ILE A 1 541 ? 24.859 34.156 15.633 1 94.56 541 ILE A N 1
ATOM 4256 C CA . ILE A 1 541 ? 23.828 34.781 14.797 1 94.56 541 ILE A CA 1
ATOM 4257 C C . ILE A 1 541 ? 22.453 34.281 15.219 1 94.56 541 ILE A C 1
ATOM 4259 O O . ILE A 1 541 ? 22.172 33.062 15.141 1 94.56 541 ILE A O 1
ATOM 4263 N N . ILE A 1 542 ? 21.625 35.188 15.641 1 92.44 542 ILE A N 1
ATOM 4264 C CA . ILE A 1 542 ? 20.297 34.844 16.141 1 92.44 542 ILE A CA 1
ATOM 4265 C C . ILE A 1 542 ? 19.234 35.406 15.18 1 92.44 542 ILE A C 1
ATOM 4267 O O . ILE A 1 542 ? 19.125 36.625 14.992 1 92.44 542 ILE A O 1
ATOM 4271 N N . ILE A 1 543 ? 18.594 34.5 14.586 1 92.12 543 ILE A N 1
ATOM 4272 C CA . ILE A 1 543 ? 17.469 34.844 13.734 1 92.12 543 ILE A CA 1
ATOM 4273 C C . ILE A 1 543 ? 16.156 34.719 14.508 1 92.12 543 ILE A C 1
ATOM 4275 O O . ILE A 1 543 ? 15.883 33.656 15.078 1 92.12 543 ILE A O 1
ATOM 4279 N N . SER A 1 544 ? 15.414 35.781 14.617 1 85.81 544 SER A N 1
ATOM 4280 C CA . SER A 1 544 ? 14.172 35.719 15.383 1 85.81 544 SER A CA 1
ATOM 4281 C C . SER A 1 544 ? 13.156 36.719 14.852 1 85.81 544 SER A C 1
ATOM 4283 O O . SER A 1 544 ? 13.516 37.688 14.164 1 85.81 544 SER A O 1
ATOM 4285 N N . HIS A 1 545 ? 11.992 36.5 15.117 1 80 545 HIS A N 1
ATOM 4286 C CA . HIS A 1 545 ? 10.945 37.469 14.859 1 80 545 HIS A CA 1
ATOM 4287 C C . HIS A 1 545 ? 10.594 38.25 16.125 1 80 545 HIS A C 1
ATOM 4289 O O . HIS A 1 545 ? 9.82 39.219 16.078 1 80 545 HIS A O 1
ATOM 4295 N N . ARG A 1 546 ? 11.234 37.844 17.188 1 76.88 546 ARG A N 1
ATOM 4296 C CA . ARG A 1 546 ? 10.945 38.5 18.469 1 76.88 546 ARG A CA 1
ATOM 4297 C C . ARG A 1 546 ? 12.031 39.469 18.859 1 76.88 546 ARG A C 1
ATOM 4299 O O . ARG A 1 546 ? 13.227 39.188 18.75 1 76.88 546 ARG A O 1
ATOM 4306 N N . VAL A 1 547 ? 11.625 40.562 19.391 1 79.69 547 VAL A N 1
ATOM 4307 C CA . VAL A 1 547 ? 12.547 41.656 19.719 1 79.69 547 VAL A CA 1
ATOM 4308 C C . VAL A 1 547 ? 13.281 41.312 21.016 1 79.69 547 VAL A C 1
ATOM 4310 O O . VAL A 1 547 ? 14.398 41.812 21.25 1 79.69 547 VAL A O 1
ATOM 4313 N N . SER A 1 548 ? 12.695 40.469 21.844 1 77.5 548 SER A N 1
ATOM 4314 C CA . SER A 1 548 ? 13.312 40.094 23.109 1 77.5 548 SER A CA 1
ATOM 4315 C C . SER A 1 548 ? 14.664 39.406 22.891 1 77.5 548 SER A C 1
ATOM 4317 O O . SER A 1 548 ? 15.602 39.625 23.672 1 77.5 548 SER A O 1
ATOM 4319 N N . SER A 1 549 ? 14.844 38.688 21.844 1 80.69 549 SER A N 1
ATOM 4320 C CA . SER A 1 549 ? 16.078 38 21.516 1 80.69 549 SER A CA 1
ATOM 4321 C C . SER A 1 549 ? 17.109 38.969 20.906 1 80.69 549 SER A C 1
ATOM 4323 O O . SER A 1 549 ? 18.312 38.75 21.062 1 80.69 549 SER A O 1
ATOM 4325 N N . ALA A 1 550 ? 16.594 39.938 20.297 1 82 550 ALA A N 1
ATOM 4326 C CA . ALA A 1 550 ? 17.453 40.875 19.609 1 82 550 ALA A CA 1
ATOM 4327 C C . ALA A 1 550 ? 18.219 41.75 20.625 1 82 550 ALA A C 1
ATOM 4329 O O . ALA A 1 550 ? 19.344 42.188 20.344 1 82 550 ALA A O 1
ATOM 4330 N N . LYS A 1 551 ? 17.625 41.906 21.766 1 81.12 551 LYS A N 1
ATOM 4331 C CA . LYS A 1 551 ? 18.219 42.75 22.797 1 81.12 551 LYS A CA 1
ATOM 4332 C C . LYS A 1 551 ? 19.531 42.156 23.297 1 81.12 551 LYS A C 1
ATOM 4334 O O . LYS A 1 551 ? 20.391 42.875 23.812 1 81.12 551 LYS A O 1
ATOM 4339 N N . LEU A 1 552 ? 19.766 40.906 23.094 1 80.88 552 LEU A N 1
ATOM 4340 C CA . LEU A 1 552 ? 20.922 40.219 23.609 1 80.88 552 LEU A CA 1
ATOM 4341 C C . LEU A 1 552 ? 22.125 40.406 22.672 1 80.88 552 LEU A C 1
ATOM 4343 O O . LEU A 1 552 ? 23.266 40.156 23.078 1 80.88 552 LEU A O 1
ATOM 4347 N N . ALA A 1 553 ? 21.938 40.875 21.516 1 89.69 553 ALA A N 1
ATOM 4348 C CA . ALA A 1 553 ? 23 40.875 20.5 1 89.69 553 ALA A CA 1
ATOM 4349 C C . ALA A 1 553 ? 23.75 42.219 20.5 1 89.69 553 ALA A C 1
ATOM 4351 O O . ALA A 1 553 ? 23.188 43.25 20.891 1 89.69 553 ALA A O 1
ATOM 4352 N N . ASP A 1 554 ? 24.969 42.125 20.047 1 91.06 554 ASP A N 1
ATOM 4353 C CA . ASP A 1 554 ? 25.797 43.344 19.906 1 91.06 554 ASP A CA 1
ATOM 4354 C C . ASP A 1 554 ? 25.312 44.188 18.75 1 91.06 554 ASP A C 1
ATOM 4356 O O . ASP A 1 554 ? 25.391 45.438 18.812 1 91.06 554 ASP A O 1
ATOM 4360 N N . LYS A 1 555 ? 24.938 43.531 17.75 1 93.38 555 LYS A N 1
ATOM 4361 C CA . LYS A 1 555 ? 24.453 44.188 16.531 1 93.38 555 LYS A CA 1
ATOM 4362 C C . LYS A 1 555 ? 23.094 43.625 16.109 1 93.38 555 LYS A C 1
ATOM 4364 O O . LYS A 1 555 ? 22.812 42.438 16.328 1 93.38 555 LYS A O 1
ATOM 4369 N N . ILE A 1 556 ? 22.281 44.5 15.531 1 95.12 556 ILE A N 1
ATOM 4370 C CA . ILE A 1 556 ? 20.953 44.094 15.078 1 95.12 556 ILE A CA 1
ATOM 4371 C C . ILE A 1 556 ? 20.75 44.531 13.625 1 95.12 556 ILE A C 1
ATOM 4373 O O . ILE A 1 556 ? 21.078 45.656 13.258 1 95.12 556 ILE A O 1
ATOM 4377 N N . ILE A 1 557 ? 20.266 43.594 12.867 1 94.94 557 ILE A N 1
ATOM 4378 C CA . ILE A 1 557 ? 19.859 43.906 11.5 1 94.94 557 ILE A CA 1
ATOM 4379 C C . ILE A 1 557 ? 18.375 43.594 11.32 1 94.94 557 ILE A C 1
ATOM 4381 O O . ILE A 1 557 ? 17.891 42.562 11.805 1 94.94 557 ILE A O 1
ATOM 4385 N N . VAL A 1 558 ? 17.672 44.531 10.68 1 94.5 558 VAL A N 1
ATOM 4386 C CA . VAL A 1 558 ? 16.25 44.312 10.375 1 94.5 558 VAL A CA 1
ATOM 4387 C C . VAL A 1 558 ? 16.078 44.031 8.891 1 94.5 558 VAL A C 1
ATOM 4389 O O . VAL A 1 558 ? 16.484 44.844 8.039 1 94.5 558 VAL A O 1
ATOM 4392 N N . LEU A 1 559 ? 15.57 42.844 8.68 1 93.81 559 LEU A N 1
ATOM 4393 C CA . LEU A 1 559 ? 15.344 42.406 7.305 1 93.81 559 LEU A CA 1
ATOM 4394 C C . LEU A 1 559 ? 13.875 42.562 6.918 1 93.81 559 LEU A C 1
ATOM 4396 O O . LEU A 1 559 ? 12.984 42.219 7.691 1 93.81 559 LEU A O 1
ATOM 4400 N N . ASP A 1 560 ? 13.641 43.156 5.777 1 91.44 560 ASP A N 1
ATOM 4401 C CA . ASP A 1 560 ? 12.305 43.281 5.207 1 91.44 560 ASP A CA 1
ATOM 4402 C C . ASP A 1 560 ? 12.305 43 3.711 1 91.44 560 ASP A C 1
ATOM 4404 O O . ASP A 1 560 ? 13.016 43.625 2.941 1 91.44 560 ASP A O 1
ATOM 4408 N N . ASP A 1 561 ? 11.555 42.031 3.336 1 91.75 561 ASP A N 1
ATOM 4409 C CA . ASP A 1 561 ? 11.391 41.594 1.945 1 91.75 561 ASP A CA 1
ATOM 4410 C C . ASP A 1 561 ? 12.742 41.344 1.284 1 91.75 561 ASP A C 1
ATOM 4412 O O . ASP A 1 561 ? 13 41.844 0.182 1 91.75 561 ASP A O 1
ATOM 4416 N N . GLY A 1 562 ? 13.648 40.812 1.99 1 93.44 562 GLY A N 1
ATOM 4417 C CA . GLY A 1 562 ? 14.922 40.375 1.436 1 93.44 562 GLY A CA 1
ATOM 4418 C C . GLY A 1 562 ? 16 41.438 1.475 1 93.44 562 GLY A C 1
ATOM 4419 O O . GLY A 1 562 ? 17.125 41.188 1.015 1 93.44 562 GLY A O 1
ATOM 4420 N N . GLU A 1 563 ? 15.664 42.594 2.006 1 95.12 563 GLU A N 1
ATOM 4421 C CA . GLU A 1 563 ? 16.625 43.688 2.078 1 95.12 563 GLU A CA 1
ATOM 4422 C C . GLU A 1 563 ? 16.828 44.156 3.518 1 95.12 563 GLU A C 1
ATOM 4424 O O . GLU A 1 563 ? 15.922 44.062 4.344 1 95.12 563 GLU A O 1
ATOM 4429 N N . ILE A 1 564 ? 18.031 44.625 3.791 1 95.06 564 ILE A N 1
ATOM 4430 C CA . ILE A 1 564 ? 18.297 45.219 5.102 1 95.06 564 ILE A CA 1
ATOM 4431 C C . ILE A 1 564 ? 17.734 46.625 5.148 1 95.06 564 ILE A C 1
ATOM 4433 O O . ILE A 1 564 ? 18.172 47.5 4.379 1 95.06 564 ILE A O 1
ATOM 4437 N N . VAL A 1 565 ? 16.891 46.938 6.066 1 93.81 565 VAL A N 1
ATOM 4438 C CA . VAL A 1 565 ? 16.25 48.25 6.133 1 93.81 565 VAL A CA 1
ATOM 4439 C C . VAL A 1 565 ? 16.844 49.062 7.281 1 93.81 565 VAL A C 1
ATOM 4441 O O . VAL A 1 565 ? 16.812 50.281 7.266 1 93.81 565 VAL A O 1
ATOM 4444 N N . GLU A 1 566 ? 17.203 48.312 8.336 1 94.19 566 GLU A N 1
ATOM 4445 C CA . GLU A 1 566 ? 17.812 48.969 9.484 1 94.19 566 GLU A CA 1
ATOM 4446 C C . GLU A 1 566 ? 19 48.156 10.016 1 94.19 566 GLU A C 1
ATOM 4448 O O . GLU A 1 566 ? 19.047 46.938 9.891 1 94.19 566 GLU A O 1
ATOM 4453 N N . ASN A 1 567 ? 20.062 48.812 10.492 1 93.81 567 ASN A N 1
ATOM 4454 C CA . ASN A 1 567 ? 21.219 48.219 11.133 1 93.81 567 ASN A CA 1
ATOM 4455 C C . ASN A 1 567 ? 21.734 49.094 12.281 1 93.81 567 ASN A C 1
ATOM 4457 O O . ASN A 1 567 ? 21.812 50.312 12.164 1 93.81 567 ASN A O 1
ATOM 4461 N N . GLY A 1 568 ? 21.984 48.469 13.398 1 92.88 568 GLY A N 1
ATOM 4462 C CA . GLY A 1 568 ? 22.484 49.219 14.555 1 92.88 568 GLY A CA 1
ATOM 4463 C C . GLY A 1 568 ? 22.344 48.438 15.852 1 92.88 568 GLY A C 1
ATOM 4464 O O . GLY A 1 568 ? 22.344 47.219 15.852 1 92.88 568 GLY A O 1
ATOM 4465 N N . THR A 1 569 ? 22.406 49.094 16.969 1 92.44 569 THR A N 1
ATOM 4466 C CA . THR A 1 569 ? 22.203 48.531 18.297 1 92.44 569 THR A CA 1
ATOM 4467 C C . THR A 1 569 ? 20.766 48.75 18.766 1 92.44 569 THR A C 1
ATOM 4469 O O . THR A 1 569 ? 20.016 49.531 18.141 1 92.44 569 THR A O 1
ATOM 4472 N N . HIS A 1 570 ? 20.438 48.094 19.828 1 90.56 570 HIS A N 1
ATOM 4473 C CA . HIS A 1 570 ? 19.094 48.25 20.375 1 90.56 570 HIS A CA 1
ATOM 4474 C C . HIS A 1 570 ? 18.781 49.719 20.641 1 90.56 570 HIS A C 1
ATOM 4476 O O . HIS A 1 570 ? 17.734 50.219 20.219 1 90.56 570 HIS A O 1
ATOM 4482 N N . GLU A 1 571 ? 19.766 50.406 21.234 1 89.81 571 GLU A N 1
ATOM 4483 C CA . GLU A 1 571 ? 19.562 51.781 21.625 1 89.81 571 GLU A CA 1
ATOM 4484 C C . GLU A 1 571 ? 19.453 52.688 20.406 1 89.81 571 GLU A C 1
ATOM 4486 O O . GLU A 1 571 ? 18.531 53.531 20.328 1 89.81 571 GLU A O 1
ATOM 4491 N N . THR A 1 572 ? 20.281 52.438 19.469 1 92.69 572 THR A N 1
ATOM 4492 C CA . THR A 1 572 ? 20.312 53.312 18.297 1 92.69 572 THR A CA 1
ATOM 4493 C C . THR A 1 572 ? 19.078 53.094 17.438 1 92.69 572 THR A C 1
ATOM 4495 O O . THR A 1 572 ? 18.547 54.031 16.859 1 92.69 572 THR A O 1
ATOM 4498 N N . LEU A 1 573 ? 18.609 51.875 17.406 1 91.88 573 LEU A N 1
ATOM 4499 C CA . LEU A 1 573 ? 17.469 51.594 16.547 1 91.88 573 LEU A CA 1
ATOM 4500 C C . LEU A 1 573 ? 16.172 52.062 17.203 1 91.88 573 LEU A C 1
ATOM 4502 O O . LEU A 1 573 ? 15.227 52.438 16.5 1 91.88 573 LEU A O 1
ATOM 4506 N N . MET A 1 574 ? 16.125 52.031 18.516 1 90.5 574 MET A N 1
ATOM 4507 C CA . MET A 1 574 ? 14.969 52.562 19.219 1 90.5 574 MET A CA 1
ATOM 4508 C C . MET A 1 574 ? 14.852 54.094 19.016 1 90.5 574 MET A C 1
ATOM 4510 O O . MET A 1 574 ? 13.75 54.625 18.891 1 90.5 574 MET A O 1
ATOM 4514 N N . GLU A 1 575 ? 15.984 54.719 18.953 1 90.5 575 GLU A N 1
ATOM 4515 C CA . GLU A 1 575 ? 16.016 56.156 18.797 1 90.5 575 GLU A CA 1
ATOM 4516 C C . GLU A 1 575 ? 15.609 56.562 17.375 1 90.5 575 GLU A C 1
ATOM 4518 O O . GLU A 1 575 ? 15.008 57.625 17.188 1 90.5 575 GLU A O 1
ATOM 4523 N N . LYS A 1 576 ? 15.891 55.75 16.484 1 90.81 576 LYS A N 1
ATOM 4524 C CA . LYS A 1 576 ? 15.594 56.031 15.094 1 90.81 576 LYS A CA 1
ATOM 4525 C C . LYS A 1 576 ? 14.102 55.906 14.805 1 90.81 576 LYS A C 1
ATOM 4527 O O . LYS A 1 576 ? 13.602 56.406 13.805 1 90.81 576 LYS A O 1
ATOM 4532 N N . LYS A 1 577 ? 13.281 55.25 15.641 1 86.44 577 LYS A N 1
ATOM 4533 C CA . LYS A 1 577 ? 11.836 55.062 15.555 1 86.44 577 LYS A CA 1
ATOM 4534 C C . LYS A 1 577 ? 11.43 54.469 14.203 1 86.44 577 LYS A C 1
ATOM 4536 O O . LYS A 1 577 ? 10.5 54.969 13.562 1 86.44 577 LYS A O 1
ATOM 4541 N N . GLY A 1 578 ? 12.195 53.594 13.742 1 89.12 578 GLY A N 1
ATOM 4542 C CA . GLY A 1 578 ? 11.898 52.938 12.477 1 89.12 578 GLY A CA 1
ATOM 4543 C C . GLY A 1 578 ? 11.148 51.625 12.641 1 89.12 578 GLY A C 1
ATOM 4544 O O . GLY A 1 578 ? 10.273 51.5 13.508 1 89.12 578 GLY A O 1
ATOM 4545 N N . VAL A 1 579 ? 11.461 50.688 11.734 1 87.25 579 VAL A N 1
ATOM 4546 C CA . VAL A 1 579 ? 10.758 49.406 11.688 1 87.25 579 VAL A CA 1
ATOM 4547 C C . VAL A 1 579 ? 11 48.625 12.977 1 87.25 579 VAL A C 1
ATOM 4549 O O . VAL A 1 579 ? 10.086 48 13.516 1 87.25 579 VAL A O 1
ATOM 4552 N N . TYR A 1 580 ? 12.141 48.688 13.477 1 90.06 580 TYR A N 1
ATOM 4553 C CA . TYR A 1 580 ? 12.508 48 14.703 1 90.06 580 TYR A CA 1
ATOM 4554 C C . TYR A 1 580 ? 11.695 48.5 15.891 1 90.06 580 TYR A C 1
ATOM 4556 O O . TYR A 1 580 ? 11.172 47.719 16.672 1 90.06 580 TYR A O 1
ATOM 4564 N N . ALA A 1 581 ? 11.68 49.75 16 1 88.31 581 ALA A N 1
ATOM 4565 C CA . ALA A 1 581 ? 10.938 50.375 17.094 1 88.31 581 ALA A CA 1
ATOM 4566 C C . ALA A 1 581 ? 9.453 50.031 17.016 1 88.31 581 ALA A C 1
ATOM 4568 O O . ALA A 1 581 ? 8.805 49.812 18.047 1 88.31 581 ALA A O 1
ATOM 4569 N N . GLU A 1 582 ? 9 50.031 15.852 1 84.69 582 GLU A N 1
ATOM 4570 C CA . GLU A 1 582 ? 7.602 49.656 15.656 1 84.69 582 GLU A CA 1
ATOM 4571 C C . GLU A 1 582 ? 7.332 48.219 16.109 1 84.69 582 GLU A C 1
ATOM 4573 O O . GLU A 1 582 ? 6.312 47.969 16.734 1 84.69 582 GLU A O 1
ATOM 4578 N N . LEU A 1 583 ? 8.227 47.406 15.703 1 82.06 583 LEU A N 1
ATOM 4579 C CA . LEU A 1 583 ? 8.094 46 16.078 1 82.06 583 LEU A CA 1
ATOM 4580 C C . LEU A 1 583 ? 8.18 45.844 17.594 1 82.06 583 LEU A C 1
ATOM 4582 O O . LEU A 1 583 ? 7.445 45.031 18.188 1 82.06 583 LEU A O 1
ATOM 4586 N N . TYR A 1 584 ? 9.094 46.562 18.172 1 82.12 584 TYR A N 1
ATOM 4587 C CA . TYR A 1 584 ? 9.297 46.531 19.609 1 82.12 584 TYR A CA 1
ATOM 4588 C C . TYR A 1 584 ? 8.039 46.969 20.344 1 82.12 584 TYR A C 1
ATOM 4590 O O . TYR A 1 584 ? 7.621 46.344 21.328 1 82.12 584 TYR A O 1
ATOM 4598 N N . GLU A 1 585 ? 7.488 48.031 19.938 1 77.88 585 GLU A N 1
ATOM 4599 C CA . GLU A 1 585 ? 6.289 48.562 20.578 1 77.88 585 GLU A CA 1
ATOM 4600 C C . GLU A 1 585 ? 5.105 47.625 20.422 1 77.88 585 GLU A C 1
ATOM 4602 O O . GLU A 1 585 ? 4.328 47.438 21.359 1 77.88 585 GLU A O 1
ATOM 4607 N N . LYS A 1 586 ? 5.078 47.125 19.312 1 71.56 586 LYS A N 1
ATOM 4608 C CA . LYS A 1 586 ? 3.986 46.188 19.031 1 71.56 586 LYS A CA 1
ATOM 4609 C C . LYS A 1 586 ? 4.082 44.938 19.922 1 71.56 586 LYS A C 1
ATOM 4611 O O . LYS A 1 586 ? 3.062 44.438 20.406 1 71.56 586 LYS A O 1
ATOM 4616 N N . GLN A 1 587 ? 5.227 44.469 20.094 1 72.25 587 GLN A N 1
ATOM 4617 C CA . GLN A 1 587 ? 5.43 43.219 20.844 1 72.25 587 GLN A CA 1
ATOM 4618 C C . GLN A 1 587 ? 5.371 43.469 22.344 1 72.25 587 GLN A C 1
ATOM 4620 O O . GLN A 1 587 ? 5.004 42.594 23.125 1 72.25 587 GLN A O 1
ATOM 4625 N N . THR A 1 588 ? 5.848 44.656 22.859 1 62.59 588 THR A N 1
ATOM 4626 C CA . THR A 1 588 ? 5.82 44.969 24.281 1 62.59 588 THR A CA 1
ATOM 4627 C C . THR A 1 588 ? 4.414 45.375 24.719 1 62.59 588 THR A C 1
ATOM 4629 O O . THR A 1 588 ? 4.023 45.156 25.859 1 62.59 588 THR A O 1
ATOM 4632 N N . GLN A 1 589 ? 3.785 46.188 23.906 1 52.34 589 GLN A N 1
ATOM 4633 C CA . GLN A 1 589 ? 2.424 46.562 24.266 1 52.34 589 GLN A CA 1
ATOM 4634 C C . GLN A 1 589 ? 1.492 45.344 24.281 1 52.34 589 GLN A C 1
ATOM 4636 O O . GLN A 1 589 ? 0.436 45.375 24.922 1 52.34 589 GLN A O 1
ATOM 4641 N N . SER A 1 590 ? 1.693 44.531 23.453 1 46.25 590 SER A N 1
ATOM 4642 C CA . SER A 1 590 ? 0.847 43.344 23.531 1 46.25 590 SER A CA 1
ATOM 4643 C C . SER A 1 590 ? 1.205 42.5 24.75 1 46.25 590 SER A C 1
ATOM 4645 O O . SER A 1 590 ? 2.158 41.719 24.703 1 46.25 590 SER A O 1
ATOM 4647 N N . PRO A 1 591 ? 1.102 43.031 25.922 1 40.06 591 PRO A N 1
ATOM 4648 C CA . PRO A 1 591 ? 1.39 42.219 27.109 1 40.06 591 PRO A CA 1
ATOM 4649 C C . PRO A 1 591 ? 0.955 40.781 26.953 1 40.06 591 PRO A C 1
ATOM 4651 O O . PRO A 1 591 ? -0.106 40.5 26.391 1 40.06 591 PRO A O 1
ATOM 4654 N N . GLU A 1 592 ? 1.856 39.906 26.734 1 37.97 592 GLU A N 1
ATOM 4655 C CA . GLU A 1 592 ? 1.466 38.531 27.016 1 37.97 592 GLU A CA 1
ATOM 4656 C C . GLU A 1 592 ? 0.516 38.438 28.203 1 37.97 592 GLU A C 1
ATOM 4658 O O . GLU A 1 592 ? 0.865 38.875 29.312 1 37.97 592 GLU A O 1
ATOM 4663 N N . THR A 1 593 ? -0.678 38.812 28.125 1 33.06 593 THR A N 1
ATOM 4664 C CA . THR A 1 593 ? -1.608 38.406 29.172 1 33.06 593 THR A CA 1
ATOM 4665 C C . THR A 1 593 ? -1.271 37 29.672 1 33.06 593 THR A C 1
ATOM 4667 O O . THR A 1 593 ? -1.525 36 28.984 1 33.06 593 THR A O 1
ATOM 4670 N N . ILE A 1 594 ? -0.099 36.875 30.25 1 32.38 594 ILE A N 1
ATOM 4671 C CA . ILE A 1 594 ? 0.285 35.75 31.094 1 32.38 594 ILE A CA 1
ATOM 4672 C C . ILE A 1 594 ? -0.815 35.469 32.125 1 32.38 594 ILE A C 1
ATOM 4674 O O . ILE A 1 594 ? -1.118 36.344 32.969 1 32.38 594 ILE A O 1
ATOM 4678 N N . GLU A 1 595 ? -1.805 34.688 31.969 1 25.97 595 GLU A N 1
ATOM 4679 C CA . GLU A 1 595 ? -2.34 34.031 33.156 1 25.97 595 GLU A CA 1
ATOM 4680 C C . GLU A 1 595 ? -1.227 33.656 34.125 1 25.97 595 GLU A C 1
ATOM 4682 O O . GLU A 1 595 ? -0.173 33.156 33.719 1 25.97 595 GLU A O 1
ATOM 4687 N N . GLU A 1 596 ? -1.357 34.156 35.375 1 21.73 596 GLU A N 1
ATOM 4688 C CA . GLU A 1 596 ? -1.114 33.406 36.594 1 21.73 596 GLU A CA 1
ATOM 4689 C C . GLU A 1 596 ? -1.597 31.953 36.438 1 21.73 596 GLU A C 1
ATOM 4691 O O . GLU A 1 596 ? -2.695 31.703 35.938 1 21.73 596 GLU A O 1
ATOM 4696 N N . MET B 1 1 ? -14.227 -21.453 12.523 1 63.75 1 MET B N 1
ATOM 4697 C CA . MET B 1 1 ? -14.422 -20.625 11.336 1 63.75 1 MET B CA 1
ATOM 4698 C C . MET B 1 1 ? -15.719 -19.828 11.445 1 63.75 1 MET B C 1
ATOM 4700 O O . MET B 1 1 ? -16.453 -19.688 10.461 1 63.75 1 MET B O 1
ATOM 4704 N N . LYS B 1 2 ? -16 -19.562 12.617 1 76.19 2 LYS B N 1
ATOM 4705 C CA . LYS B 1 2 ? -17.234 -18.984 13.164 1 76.19 2 LYS B CA 1
ATOM 4706 C C . LYS B 1 2 ? -17.531 -17.625 12.547 1 76.19 2 LYS B C 1
ATOM 4708 O O . LYS B 1 2 ? -18.641 -17.359 12.117 1 76.19 2 LYS B O 1
ATOM 4713 N N . PRO B 1 3 ? -16.453 -16.859 12.25 1 84.88 3 PRO B N 1
ATOM 4714 C CA . PRO B 1 3 ? -16.766 -15.523 11.734 1 84.88 3 PRO B CA 1
ATOM 4715 C C . PRO B 1 3 ? -17.219 -15.555 10.273 1 84.88 3 PRO B C 1
ATOM 4717 O O . PRO B 1 3 ? -17.922 -14.641 9.828 1 84.88 3 PRO B O 1
ATOM 4720 N N . LEU B 1 4 ? -16.938 -16.641 9.617 1 91.69 4 LEU B N 1
ATOM 4721 C CA . LEU B 1 4 ? -17.266 -16.703 8.195 1 91.69 4 LEU B CA 1
ATOM 4722 C C . LEU B 1 4 ? -18.703 -17.125 7.98 1 91.69 4 LEU B C 1
ATOM 4724 O O . LEU B 1 4 ? -19.219 -17.047 6.859 1 91.69 4 LEU B O 1
ATOM 4728 N N . TRP B 1 5 ? -19.422 -17.484 9.016 1 90.81 5 TRP B N 1
ATOM 4729 C CA . TRP B 1 5 ? -20.781 -17.969 8.914 1 90.81 5 TRP B CA 1
ATOM 4730 C C . TRP B 1 5 ? -21.734 -16.859 8.477 1 90.81 5 TRP B C 1
ATOM 4732 O O . TRP B 1 5 ? -22.766 -17.125 7.867 1 90.81 5 TRP B O 1
ATOM 4742 N N . ARG B 1 6 ? -21.422 -15.664 8.789 1 91.69 6 ARG B N 1
ATOM 4743 C CA . ARG B 1 6 ? -22.25 -14.531 8.414 1 91.69 6 ARG B CA 1
ATOM 4744 C C . ARG B 1 6 ? -22.297 -14.359 6.902 1 91.69 6 ARG B C 1
ATOM 4746 O O . ARG B 1 6 ? -23.203 -13.711 6.371 1 91.69 6 ARG B O 1
ATOM 4753 N N . LEU B 1 7 ? -21.328 -14.977 6.246 1 94.06 7 LEU B N 1
ATOM 4754 C CA . LEU B 1 7 ? -21.25 -14.867 4.793 1 94.06 7 LEU B CA 1
ATOM 4755 C C . LEU B 1 7 ? -22.266 -15.797 4.125 1 94.06 7 LEU B C 1
ATOM 4757 O O . LEU B 1 7 ? -22.531 -15.672 2.93 1 94.06 7 LEU B O 1
ATOM 4761 N N . ASN B 1 8 ? -22.875 -16.703 4.891 1 93.62 8 ASN B N 1
ATOM 4762 C CA . ASN B 1 8 ? -23.812 -17.688 4.348 1 93.62 8 ASN B CA 1
ATOM 4763 C C . ASN B 1 8 ? -25.047 -17 3.76 1 93.62 8 ASN B C 1
ATOM 4765 O O . ASN B 1 8 ? -25.672 -17.531 2.838 1 93.62 8 ASN B O 1
ATOM 4769 N N . LYS B 1 9 ? -25.391 -15.828 4.285 1 93.88 9 LYS B N 1
ATOM 4770 C CA . LYS B 1 9 ? -26.531 -15.102 3.736 1 93.88 9 LYS B CA 1
ATOM 4771 C C . LYS B 1 9 ? -26.297 -14.727 2.277 1 93.88 9 LYS B C 1
ATOM 4773 O O . LYS B 1 9 ? -27.219 -14.789 1.458 1 93.88 9 LYS B O 1
ATOM 4778 N N . TYR B 1 10 ? -25.094 -14.406 1.937 1 95 10 TYR B N 1
ATOM 4779 C CA . TYR B 1 10 ? -24.75 -14.055 0.562 1 95 10 TYR B CA 1
ATOM 4780 C C . TYR B 1 10 ? -24.688 -15.297 -0.32 1 95 10 TYR B C 1
ATOM 4782 O O . TYR B 1 10 ? -25.109 -15.266 -1.475 1 95 10 TYR B O 1
ATOM 4790 N N . LEU B 1 11 ? -24.094 -16.391 0.235 1 94.94 11 LEU B N 1
ATOM 4791 C CA . LEU B 1 11 ? -24 -17.641 -0.514 1 94.94 11 LEU B CA 1
ATOM 4792 C C . LEU B 1 11 ? -25.391 -18.172 -0.854 1 94.94 11 LEU B C 1
ATOM 4794 O O . LEU B 1 11 ? -25.594 -18.75 -1.922 1 94.94 11 LEU B O 1
ATOM 4798 N N . PHE B 1 12 ? -26.328 -17.922 0.053 1 94.62 12 PHE B N 1
ATOM 4799 C CA . PHE B 1 12 ? -27.703 -18.344 -0.18 1 94.62 12 PHE B CA 1
ATOM 4800 C C . PHE B 1 12 ? -28.359 -17.484 -1.242 1 94.62 12 PHE B C 1
ATOM 4802 O O . PHE B 1 12 ? -29.156 -17.969 -2.047 1 94.62 12 PHE B O 1
ATOM 4809 N N . LYS B 1 13 ? -28.078 -16.25 -1.232 1 95.81 13 LYS B N 1
ATOM 4810 C CA . LYS B 1 13 ? -28.625 -15.336 -2.238 1 95.81 13 LYS B CA 1
ATOM 4811 C C . LYS B 1 13 ? -28.188 -15.742 -3.641 1 95.81 13 LYS B C 1
ATOM 4813 O O . LYS B 1 13 ? -28.984 -15.695 -4.582 1 95.81 13 LYS B O 1
ATOM 4818 N N . TYR B 1 14 ? -26.953 -16.156 -3.725 1 96.94 14 TYR B N 1
ATOM 4819 C CA . TYR B 1 14 ? -26.422 -16.547 -5.023 1 96.94 14 TYR B CA 1
ATOM 4820 C C . TYR B 1 14 ? -26.234 -18.062 -5.105 1 96.94 14 TYR B C 1
ATOM 4822 O O . TYR B 1 14 ? -25.25 -18.531 -5.668 1 96.94 14 TYR B O 1
ATOM 4830 N N . LYS B 1 15 ? -27.109 -18.828 -4.578 1 96.38 15 LYS B N 1
ATOM 4831 C CA . LYS B 1 15 ? -27.031 -20.281 -4.52 1 96.38 15 LYS B CA 1
ATOM 4832 C C . LYS B 1 15 ? -27.016 -20.891 -5.918 1 96.38 15 LYS B C 1
ATOM 4834 O O . LYS B 1 15 ? -26.422 -21.938 -6.141 1 96.38 15 LYS B O 1
ATOM 4839 N N . GLY B 1 16 ? -27.641 -20.203 -6.855 1 96.69 16 GLY B N 1
ATOM 4840 C CA . GLY B 1 16 ? -27.641 -20.688 -8.227 1 96.69 16 GLY B CA 1
ATOM 4841 C C . GLY B 1 16 ? -26.234 -20.781 -8.812 1 96.69 16 GLY B C 1
ATOM 4842 O O . GLY B 1 16 ? -25.891 -21.781 -9.43 1 96.69 16 GLY B O 1
ATOM 4843 N N . TYR B 1 17 ? -25.469 -19.734 -8.586 1 96.94 17 TYR B N 1
ATOM 4844 C CA . TYR B 1 17 ? -24.078 -19.719 -9.062 1 96.94 17 TYR B CA 1
ATOM 4845 C C . TYR B 1 17 ? -23.266 -20.812 -8.375 1 96.94 17 TYR B C 1
ATOM 4847 O O . TYR B 1 17 ? -22.469 -21.484 -9.023 1 96.94 17 TYR B O 1
ATOM 4855 N N . LEU B 1 18 ? -23.5 -20.938 -7.121 1 96.75 18 LEU B N 1
ATOM 4856 C CA . LEU B 1 18 ? -22.734 -21.906 -6.348 1 96.75 18 LEU B CA 1
ATOM 4857 C C . LEU B 1 18 ? -23.078 -23.328 -6.793 1 96.75 18 LEU B C 1
ATOM 4859 O O . LEU B 1 18 ? -22.172 -24.141 -7.008 1 96.75 18 LEU B O 1
ATOM 4863 N N . LEU B 1 19 ? -24.328 -23.656 -6.953 1 97.38 19 LEU B N 1
ATOM 4864 C CA . LEU B 1 19 ? -24.766 -25 -7.348 1 97.38 19 LEU B CA 1
ATOM 4865 C C . LEU B 1 19 ? -24.297 -25.312 -8.766 1 97.38 19 LEU B C 1
ATOM 4867 O O . LEU B 1 19 ? -23.859 -26.438 -9.039 1 97.38 19 LEU B O 1
ATOM 4871 N N . LEU B 1 20 ? -24.406 -24.344 -9.578 1 97.19 20 LEU B N 1
ATOM 4872 C CA . LEU B 1 20 ? -23.906 -24.547 -10.938 1 97.19 20 LEU B CA 1
ATOM 4873 C C . LEU B 1 20 ? -22.391 -24.75 -10.938 1 97.19 20 LEU B C 1
ATOM 4875 O O . LEU B 1 20 ? -21.875 -25.562 -11.711 1 97.19 20 LEU B O 1
ATOM 4879 N N . GLY B 1 21 ? -21.766 -23.953 -10.109 1 96.88 21 GLY B N 1
ATOM 4880 C CA . GLY B 1 21 ? -20.328 -24.141 -9.992 1 96.88 21 GLY B CA 1
ATOM 4881 C C . GLY B 1 21 ? -19.922 -25.531 -9.508 1 96.88 21 GLY B C 1
ATOM 4882 O O . GLY B 1 21 ? -18.984 -26.125 -10.031 1 96.88 21 GLY B O 1
ATOM 4883 N N . ILE B 1 22 ? -20.641 -26.031 -8.586 1 97.25 22 ILE B N 1
ATOM 4884 C CA . ILE B 1 22 ? -20.391 -27.359 -8.07 1 97.25 22 ILE B CA 1
ATOM 4885 C C . ILE B 1 22 ? -20.625 -28.391 -9.172 1 97.25 22 ILE B C 1
ATOM 4887 O O . ILE B 1 22 ? -19.812 -29.297 -9.375 1 97.25 22 ILE B O 1
ATOM 4891 N N . LEU B 1 23 ? -21.656 -28.203 -9.898 1 97.62 23 LEU B N 1
ATOM 4892 C CA . LEU B 1 23 ? -21.984 -29.109 -10.992 1 97.62 23 LEU B CA 1
ATOM 4893 C C . LEU B 1 23 ? -20.891 -29.094 -12.055 1 97.62 23 LEU B C 1
ATOM 4895 O O . LEU B 1 23 ? -20.453 -30.156 -12.508 1 97.62 23 LEU B O 1
ATOM 4899 N N . PHE B 1 24 ? -20.531 -27.922 -12.43 1 97.38 24 PHE B N 1
ATOM 4900 C CA . PHE B 1 24 ? -19.5 -27.797 -13.461 1 97.38 24 PHE B CA 1
ATOM 4901 C C . PHE B 1 24 ? -18.172 -28.391 -12.977 1 97.38 24 PHE B C 1
ATOM 4903 O O . PHE B 1 24 ? -17.422 -28.938 -13.773 1 97.38 24 PHE B O 1
ATOM 4910 N N . THR B 1 25 ? -17.922 -28.25 -11.656 1 96.19 25 THR B N 1
ATOM 4911 C CA . THR B 1 25 ? -16.703 -28.812 -11.109 1 96.19 25 THR B CA 1
ATOM 4912 C C . THR B 1 25 ? -16.734 -30.344 -11.18 1 96.19 25 THR B C 1
ATOM 4914 O O . THR B 1 25 ? -15.75 -30.969 -11.539 1 96.19 25 THR B O 1
ATOM 4917 N N . ILE B 1 26 ? -17.812 -30.953 -10.922 1 96.75 26 ILE B N 1
ATOM 4918 C CA . ILE B 1 26 ? -17.984 -32.406 -10.984 1 96.75 26 ILE B CA 1
ATOM 4919 C C . ILE B 1 26 ? -17.766 -32.875 -12.422 1 96.75 26 ILE B C 1
ATOM 4921 O O . ILE B 1 26 ? -17 -33.812 -12.664 1 96.75 26 ILE B O 1
ATOM 4925 N N . ILE B 1 27 ? -18.344 -32.188 -13.336 1 96.75 27 ILE B N 1
ATOM 4926 C CA . ILE B 1 27 ? -18.266 -32.562 -14.742 1 96.75 27 ILE B CA 1
ATOM 4927 C C . ILE B 1 27 ? -16.844 -32.406 -15.242 1 96.75 27 ILE B C 1
ATOM 4929 O O . ILE B 1 27 ? -16.312 -33.281 -15.938 1 96.75 27 ILE B O 1
ATOM 4933 N N . SER B 1 28 ? -16.281 -31.297 -14.844 1 93.94 28 SER B N 1
ATOM 4934 C CA . SER B 1 28 ? -14.914 -31.047 -15.266 1 93.94 28 SER B CA 1
ATOM 4935 C C . SER B 1 28 ? -13.969 -32.125 -14.758 1 93.94 28 SER B C 1
ATOM 4937 O O . SER B 1 28 ? -13.07 -32.562 -15.477 1 93.94 28 SER B O 1
ATOM 4939 N N . ASN B 1 29 ? -14.188 -32.562 -13.523 1 94.25 29 ASN B N 1
ATOM 4940 C CA . ASN B 1 29 ? -13.336 -33.594 -12.938 1 94.25 29 ASN B CA 1
ATOM 4941 C C . ASN B 1 29 ? -13.539 -34.938 -13.609 1 94.25 29 ASN B C 1
ATOM 4943 O O . ASN B 1 29 ? -12.609 -35.719 -13.719 1 94.25 29 ASN B O 1
ATOM 4947 N N . ILE B 1 30 ? -14.672 -35.188 -14.125 1 94.56 30 ILE B N 1
ATOM 4948 C CA . ILE B 1 30 ? -14.938 -36.406 -14.875 1 94.56 30 ILE B CA 1
ATOM 4949 C C . ILE B 1 30 ? -14.102 -36.438 -16.156 1 94.56 30 ILE B C 1
ATOM 4951 O O . ILE B 1 30 ? -13.492 -37.438 -16.5 1 94.56 30 ILE B O 1
ATOM 4955 N N . PHE B 1 31 ? -14.008 -35.312 -16.766 1 92.06 31 PHE B N 1
ATOM 4956 C CA . PHE B 1 31 ? -13.305 -35.188 -18.031 1 92.06 31 PHE B CA 1
ATOM 4957 C C . PHE B 1 31 ? -11.797 -35.25 -17.828 1 92.06 31 PHE B C 1
ATOM 4959 O O . PHE B 1 31 ? -11.047 -35.531 -18.766 1 92.06 31 PHE B O 1
ATOM 4966 N N . VAL B 1 32 ? -11.359 -35.062 -16.625 1 88.12 32 VAL B N 1
ATOM 4967 C CA . VAL B 1 32 ? -9.93 -35.188 -16.391 1 88.12 32 VAL B CA 1
ATOM 4968 C C . VAL B 1 32 ? -9.57 -36.594 -16 1 88.12 32 VAL B C 1
ATOM 4970 O O . VAL B 1 32 ? -8.438 -37.062 -16.219 1 88.12 32 VAL B O 1
ATOM 4973 N N . ILE B 1 33 ? -10.5 -37.375 -15.547 1 90.88 33 ILE B N 1
ATOM 4974 C CA . ILE B 1 33 ? -10.281 -38.719 -15.07 1 90.88 33 ILE B CA 1
ATOM 4975 C C . ILE B 1 33 ? -10.352 -39.688 -16.25 1 90.88 33 ILE B C 1
ATOM 4977 O O . ILE B 1 33 ? -9.539 -40.625 -16.344 1 90.88 33 ILE B O 1
ATOM 4981 N N . ILE B 1 34 ? -11.148 -39.438 -17.234 1 89 34 ILE B N 1
ATOM 4982 C CA . ILE B 1 34 ? -11.469 -40.375 -18.328 1 89 34 ILE B CA 1
ATOM 4983 C C . ILE B 1 34 ? -10.227 -40.594 -19.188 1 89 34 ILE B C 1
ATOM 4985 O O . ILE B 1 34 ? -9.938 -41.75 -19.578 1 89 34 ILE B O 1
ATOM 4989 N N . PRO B 1 35 ? -9.5 -39.594 -19.391 1 85.19 35 PRO B N 1
ATOM 4990 C CA . PRO B 1 35 ? -8.32 -39.812 -20.234 1 85.19 35 PRO B CA 1
ATOM 4991 C C . PRO B 1 35 ? -7.359 -40.844 -19.641 1 85.19 35 PRO B C 1
ATOM 4993 O O . PRO B 1 35 ? -6.711 -41.562 -20.375 1 85.19 35 PRO B O 1
ATOM 4996 N N . ALA B 1 36 ? -7.215 -40.844 -18.344 1 84.19 36 ALA B N 1
ATOM 4997 C CA . ALA B 1 36 ? -6.355 -41.844 -17.703 1 84.19 36 ALA B CA 1
ATOM 4998 C C . ALA B 1 36 ? -6.855 -43.25 -18 1 84.19 36 ALA B C 1
ATOM 5000 O O . ALA B 1 36 ? -6.059 -44.188 -18.219 1 84.19 36 ALA B O 1
ATOM 5001 N N . GLN B 1 37 ? -8.125 -43.469 -18.094 1 86.06 37 GLN B N 1
ATOM 5002 C CA . GLN B 1 37 ? -8.711 -44.781 -18.422 1 86.06 37 GLN B CA 1
ATOM 5003 C C . GLN B 1 37 ? -8.492 -45.125 -19.891 1 86.06 37 GLN B C 1
ATOM 5005 O O . GLN B 1 37 ? -8.258 -46.281 -20.234 1 86.06 37 GLN B O 1
ATOM 5010 N N . LEU B 1 38 ? -8.609 -44.094 -20.688 1 81.19 38 LEU B N 1
ATOM 5011 C CA . LEU B 1 38 ? -8.383 -44.312 -22.109 1 81.19 38 LEU B CA 1
ATOM 5012 C C . LEU B 1 38 ? -6.941 -44.719 -22.375 1 81.19 38 LEU B C 1
ATOM 5014 O O . LEU B 1 38 ? -6.68 -45.562 -23.25 1 81.19 38 LEU B O 1
ATOM 5018 N N . VAL B 1 39 ? -6.066 -44.125 -21.641 1 76 39 VAL B N 1
ATOM 5019 C CA . VAL B 1 39 ? -4.656 -44.469 -21.781 1 76 39 VAL B CA 1
ATOM 5020 C C . VAL B 1 39 ? -4.441 -45.938 -21.359 1 76 39 VAL B C 1
ATOM 5022 O O . VAL B 1 39 ? -3.676 -46.656 -22 1 76 39 VAL B O 1
ATOM 5025 N N . ARG B 1 40 ? -5.082 -46.375 -20.375 1 79.75 40 ARG B N 1
ATOM 5026 C CA . ARG B 1 40 ? -5.012 -47.781 -19.938 1 79.75 40 ARG B CA 1
ATOM 5027 C C . ARG B 1 40 ? -5.461 -48.719 -21.062 1 79.75 40 ARG B C 1
ATOM 5029 O O . ARG B 1 40 ? -4.75 -49.656 -21.406 1 79.75 40 ARG B O 1
ATOM 5036 N N . ILE B 1 41 ? -6.598 -48.375 -21.625 1 77.81 41 ILE B N 1
ATOM 5037 C CA . ILE B 1 41 ? -7.172 -49.25 -22.656 1 77.81 41 ILE B CA 1
ATOM 5038 C C . ILE B 1 41 ? -6.254 -49.25 -23.891 1 77.81 41 ILE B C 1
ATOM 5040 O O . ILE B 1 41 ? -6.035 -50.281 -24.5 1 77.81 41 ILE B O 1
ATOM 5044 N N . ALA B 1 42 ? -5.754 -48.094 -24.125 1 72.19 42 ALA B N 1
ATOM 5045 C CA . ALA B 1 42 ? -4.863 -47.969 -25.281 1 72.19 42 ALA B CA 1
ATOM 5046 C C . ALA B 1 42 ? -3.613 -48.812 -25.094 1 72.19 42 ALA B C 1
ATOM 5048 O O . ALA B 1 42 ? -3.197 -49.531 -26 1 72.19 42 ALA B O 1
ATOM 5049 N N . ILE B 1 43 ? -3.059 -48.812 -23.938 1 68.75 43 ILE B N 1
ATOM 5050 C CA . ILE B 1 43 ? -1.842 -49.562 -23.656 1 68.75 43 ILE B CA 1
ATOM 5051 C C . ILE B 1 43 ? -2.143 -51.062 -23.656 1 68.75 43 ILE B C 1
ATOM 5053 O O . ILE B 1 43 ? -1.394 -51.844 -24.234 1 68.75 43 ILE B O 1
ATOM 5057 N N . ASP B 1 44 ? -3.244 -51.438 -23.141 1 70.69 44 ASP B N 1
ATOM 5058 C CA . ASP B 1 44 ? -3.621 -52.844 -23.125 1 70.69 44 ASP B CA 1
ATOM 5059 C C . ASP B 1 44 ? -3.889 -53.375 -24.531 1 70.69 44 ASP B C 1
ATOM 5061 O O . ASP B 1 44 ? -3.512 -54.5 -24.859 1 70.69 44 ASP B O 1
ATOM 5065 N N . TYR B 1 45 ? -4.516 -52.5 -25.297 1 68.25 45 TYR B N 1
ATOM 5066 C CA . TYR B 1 45 ? -4.824 -52.875 -26.672 1 68.25 45 TYR B CA 1
ATOM 5067 C C . TYR B 1 45 ? -3.549 -53 -27.484 1 68.25 45 TYR B C 1
ATOM 5069 O O . TYR B 1 45 ? -3.436 -53.906 -28.328 1 68.25 45 TYR B O 1
ATOM 5077 N N . VAL B 1 46 ? -2.689 -52.125 -27.328 1 64.5 46 VAL B N 1
ATOM 5078 C CA . VAL B 1 46 ? -1.428 -52.188 -28.062 1 64.5 46 VAL B CA 1
ATOM 5079 C C . VAL B 1 46 ? -0.659 -53.438 -27.688 1 64.5 46 VAL B C 1
ATOM 5081 O O . VAL B 1 46 ? -0.112 -54.125 -28.562 1 64.5 46 VAL B O 1
ATOM 5084 N N . VAL B 1 47 ? -0.717 -53.781 -26.531 1 62.56 47 VAL B N 1
ATOM 5085 C CA . VAL B 1 47 ? 0.002 -54.969 -26.047 1 62.56 47 VAL B CA 1
ATOM 5086 C C . VAL B 1 47 ? -0.663 -56.219 -26.594 1 62.56 47 VAL B C 1
ATOM 5088 O O . VAL B 1 47 ? 0.019 -57.156 -27.047 1 62.56 47 VAL B O 1
ATOM 5091 N N . GLU B 1 48 ? -1.927 -56.156 -26.641 1 63.44 48 GLU B N 1
ATOM 5092 C CA . GLU B 1 48 ? -2.666 -57.312 -27.125 1 63.44 48 GLU B CA 1
ATOM 5093 C C . GLU B 1 48 ? -2.537 -57.469 -28.641 1 63.44 48 GLU B C 1
ATOM 5095 O O . GLU B 1 48 ? -2.406 -58.594 -29.141 1 63.44 48 GLU B O 1
ATOM 5100 N N . SER B 1 49 ? -2.682 -56.344 -29.328 1 62.06 49 SER B N 1
ATOM 5101 C CA . SER B 1 49 ? -2.602 -56.375 -30.781 1 62.06 49 SER B CA 1
ATOM 5102 C C . SER B 1 49 ? -1.216 -56.812 -31.25 1 62.06 49 SER B C 1
ATOM 5104 O O . SER B 1 49 ? -1.084 -57.5 -32.25 1 62.06 49 SER B O 1
ATOM 5106 N N . PHE B 1 50 ? -0.373 -56.312 -30.641 1 56.84 50 PHE B N 1
ATOM 5107 C CA . PHE B 1 50 ? 0.988 -56.688 -31 1 56.84 50 PHE B CA 1
ATOM 5108 C C . PHE B 1 50 ? 1.188 -58.188 -30.828 1 56.84 50 PHE B C 1
ATOM 5110 O O . PHE B 1 50 ? 1.858 -58.844 -31.641 1 56.84 50 PHE B O 1
ATOM 5117 N N . SER B 1 51 ? 0.549 -58.656 -29.844 1 55.44 51 SER B N 1
ATOM 5118 C CA . SER B 1 51 ? 0.616 -60.094 -29.641 1 55.44 51 SER B CA 1
ATOM 5119 C C . SER B 1 51 ? -0.058 -60.875 -30.781 1 55.44 51 SER B C 1
ATOM 5121 O O . SER B 1 51 ? 0.447 -61.875 -31.234 1 55.44 51 SER B O 1
ATOM 5123 N N . PHE B 1 52 ? -1.031 -60.25 -31.172 1 53.56 52 PHE B N 1
ATOM 5124 C CA . PHE B 1 52 ? -1.783 -60.906 -32.25 1 53.56 52 PHE B CA 1
ATOM 5125 C C . PHE B 1 52 ? -1.034 -60.781 -33.562 1 53.56 52 PHE B C 1
ATOM 5127 O O . PHE B 1 52 ? -0.994 -61.75 -34.344 1 53.56 52 PHE B O 1
ATOM 5134 N N . TYR B 1 53 ? -0.509 -59.656 -33.906 1 54.44 53 TYR B N 1
ATOM 5135 C CA . TYR B 1 53 ? 0.189 -59.406 -35.156 1 54.44 53 TYR B CA 1
ATOM 5136 C C . TYR B 1 53 ? 1.419 -60.312 -35.25 1 54.44 53 TYR B C 1
ATOM 5138 O O . TYR B 1 53 ? 1.702 -60.844 -36.344 1 54.44 53 TYR B O 1
ATOM 5146 N N . GLN B 1 54 ? 2.223 -60.344 -34.406 1 49.91 54 GLN B N 1
ATOM 5147 C CA . GLN B 1 54 ? 3.432 -61.156 -34.5 1 49.91 54 GLN B CA 1
ATOM 5148 C C . GLN B 1 54 ? 3.092 -62.625 -34.656 1 49.91 54 GLN B C 1
ATOM 5150 O O . GLN B 1 54 ? 3.809 -63.375 -35.344 1 49.91 54 GLN B O 1
ATOM 5155 N N . ALA B 1 55 ? 1.973 -63 -34.125 1 49.75 55 ALA B N 1
ATOM 5156 C CA . ALA B 1 55 ? 1.546 -64.375 -34.25 1 49.75 55 ALA B CA 1
ATOM 5157 C C . ALA B 1 55 ? 1.077 -64.688 -35.688 1 49.75 55 ALA B C 1
ATOM 5159 O O . ALA B 1 55 ? 1.246 -65.75 -36.188 1 49.75 55 ALA B O 1
ATOM 5160 N N . PHE B 1 56 ? 0.58 -63.656 -36.25 1 48.56 56 PHE B N 1
ATOM 5161 C CA . PHE B 1 56 ? 0.042 -63.906 -37.594 1 48.56 56 PHE B CA 1
ATOM 5162 C C . PHE B 1 56 ? 0.859 -63.188 -38.656 1 48.56 56 PHE B C 1
ATOM 5164 O O . PHE B 1 56 ? 0.386 -63 -39.781 1 48.56 56 PHE B O 1
ATOM 5171 N N . SER B 1 57 ? 1.918 -62.469 -38.406 1 52.34 57 SER B N 1
ATOM 5172 C CA . SER B 1 57 ? 2.766 -61.781 -39.375 1 52.34 57 SER B CA 1
ATOM 5173 C C . SER B 1 57 ? 3.068 -62.688 -40.562 1 52.34 57 SER B C 1
ATOM 5175 O O . SER B 1 57 ? 3.293 -62.219 -41.688 1 52.34 57 SER B O 1
ATOM 5177 N N . GLY B 1 58 ? 3.195 -63.906 -40.5 1 47.62 58 GLY B N 1
ATOM 5178 C CA . GLY B 1 58 ? 3.463 -64.75 -41.656 1 47.62 58 GLY B CA 1
ATOM 5179 C C . GLY B 1 58 ? 2.299 -64.875 -42.625 1 47.62 58 GLY B C 1
ATOM 5180 O O . GLY B 1 58 ? 2.455 -65.375 -43.75 1 47.62 58 GLY B O 1
ATOM 5181 N N . LEU B 1 59 ? 1.132 -64.688 -42.219 1 46.12 59 LEU B N 1
ATOM 5182 C CA . LEU B 1 59 ? 0.012 -65 -43.094 1 46.12 59 LEU B CA 1
ATOM 5183 C C . LEU B 1 59 ? -0.564 -63.781 -43.75 1 46.12 59 LEU B C 1
ATOM 5185 O O . LEU B 1 59 ? -1.688 -63.812 -44.281 1 46.12 59 LEU B O 1
ATOM 5189 N N . GLY B 1 60 ? 0.255 -62.625 -44.031 1 51.28 60 GLY B N 1
ATOM 5190 C CA . GLY B 1 60 ? -0.214 -61.5 -44.844 1 51.28 60 GLY B CA 1
ATOM 5191 C C . GLY B 1 60 ? -1.14 -60.562 -44.094 1 51.28 60 GLY B C 1
ATOM 5192 O O . GLY B 1 60 ? -1.591 -59.562 -44.656 1 51.28 60 GLY B O 1
ATOM 5193 N N . LEU B 1 61 ? -1.696 -60.875 -43 1 51.72 61 LEU B N 1
ATOM 5194 C CA . LEU B 1 61 ? -2.719 -60.125 -42.281 1 51.72 61 LEU B CA 1
ATOM 5195 C C . LEU B 1 61 ? -2.096 -59 -41.469 1 51.72 61 LEU B C 1
ATOM 5197 O O . LEU B 1 61 ? -2.805 -58.25 -40.781 1 51.72 61 LEU B O 1
ATOM 5201 N N . ALA B 1 62 ? -0.885 -58.875 -41.656 1 56.62 62 ALA B N 1
ATOM 5202 C CA . ALA B 1 62 ? -0.119 -57.875 -40.938 1 56.62 62 ALA B CA 1
ATOM 5203 C C . ALA B 1 62 ? -0.557 -56.469 -41.312 1 56.62 62 ALA B C 1
ATOM 5205 O O . ALA B 1 62 ? -0.659 -55.594 -40.438 1 56.62 62 ALA B O 1
ATOM 5206 N N . GLY B 1 63 ? -0.822 -56.312 -42.562 1 55.97 63 GLY B N 1
ATOM 5207 C CA . GLY B 1 63 ? -1.218 -54.969 -43.062 1 55.97 63 GLY B CA 1
ATOM 5208 C C . GLY B 1 63 ? -2.541 -54.5 -42.469 1 55.97 63 GLY B C 1
ATOM 5209 O O . GLY B 1 63 ? -2.666 -53.375 -42.062 1 55.97 63 GLY B O 1
ATOM 5210 N N . VAL B 1 64 ? -3.533 -55.406 -42.438 1 54.12 64 VAL B N 1
ATOM 5211 C CA . VAL B 1 64 ? -4.867 -55.062 -41.938 1 54.12 64 VAL B CA 1
ATOM 5212 C C . VAL B 1 64 ? -4.809 -54.781 -40.438 1 54.12 64 VAL B C 1
ATOM 5214 O O . VAL B 1 64 ? -5.438 -53.844 -39.969 1 54.12 64 VAL B O 1
ATOM 5217 N N . ALA B 1 65 ? -4.039 -55.531 -39.812 1 58.16 65 ALA B N 1
ATOM 5218 C CA . ALA B 1 65 ? -3.895 -55.375 -38.344 1 58.16 65 ALA B CA 1
ATOM 5219 C C . ALA B 1 65 ? -3.221 -54.031 -38.031 1 58.16 65 ALA B C 1
ATOM 5221 O O . ALA B 1 65 ? -3.602 -53.375 -37.062 1 58.16 65 ALA B O 1
ATOM 5222 N N . ARG B 1 66 ? -2.398 -53.719 -38.938 1 62.16 66 ARG B N 1
ATOM 5223 C CA . ARG B 1 66 ? -1.694 -52.469 -38.75 1 62.16 66 ARG B CA 1
ATOM 5224 C C . ARG B 1 66 ? -2.637 -51.281 -38.938 1 62.16 66 ARG B C 1
ATOM 5226 O O . ARG B 1 66 ? -2.58 -50.312 -38.188 1 62.16 66 ARG B O 1
ATOM 5233 N N . SER B 1 67 ? -3.422 -51.406 -39.906 1 62 67 SER B N 1
ATOM 5234 C CA . SER B 1 67 ? -4.359 -50.312 -40.188 1 62 67 SER B CA 1
ATOM 5235 C C . SER B 1 67 ? -5.391 -50.156 -39.094 1 62 67 SER B C 1
ATOM 5237 O O . SER B 1 67 ? -5.75 -49.062 -38.688 1 62 67 SER B O 1
ATOM 5239 N N . GLN B 1 68 ? -5.816 -51.219 -38.531 1 64.38 68 GLN B N 1
ATOM 5240 C CA . GLN B 1 68 ? -6.793 -51.188 -37.438 1 64.38 68 GLN B CA 1
ATOM 5241 C C . GLN B 1 68 ? -6.18 -50.594 -36.188 1 64.38 68 GLN B C 1
ATOM 5243 O O . GLN B 1 68 ? -6.844 -49.875 -35.438 1 64.38 68 GLN B O 1
ATOM 5248 N N . PHE B 1 69 ? -4.98 -50.844 -36.031 1 65.25 69 PHE B N 1
ATOM 5249 C CA . PHE B 1 69 ? -4.254 -50.312 -34.875 1 65.25 69 PHE B CA 1
ATOM 5250 C C . PHE B 1 69 ? -4.152 -48.812 -34.906 1 65.25 69 PHE B C 1
ATOM 5252 O O . PHE B 1 69 ? -4.41 -48.125 -33.938 1 65.25 69 PHE B O 1
ATOM 5259 N N . LEU B 1 70 ? -3.889 -48.344 -36.031 1 65.31 70 LEU B N 1
ATOM 5260 C CA . LEU B 1 70 ? -3.75 -46.875 -36.219 1 65.31 70 LEU B CA 1
ATOM 5261 C C . LEU B 1 70 ? -5.094 -46.188 -36.031 1 65.31 70 LEU B C 1
ATOM 5263 O O . LEU B 1 70 ? -5.156 -45.094 -35.469 1 65.31 70 LEU B O 1
ATOM 5267 N N . GLN B 1 71 ? -5.996 -46.844 -36.5 1 71.06 71 GLN B N 1
ATOM 5268 C CA . GLN B 1 71 ? -7.324 -46.281 -36.375 1 71.06 71 GLN B CA 1
ATOM 5269 C C . GLN B 1 71 ? -7.738 -46.188 -34.906 1 71.06 71 GLN B C 1
ATOM 5271 O O . GLN B 1 71 ? -8.336 -45.219 -34.469 1 71.06 71 GLN B O 1
ATOM 5276 N N . TYR B 1 72 ? -7.348 -47.125 -34.125 1 71.38 72 TYR B N 1
ATOM 5277 C CA . TYR B 1 72 ? -7.707 -47.125 -32.719 1 71.38 72 TYR B CA 1
ATOM 5278 C C . TYR B 1 72 ? -6.922 -46.094 -31.938 1 71.38 72 TYR B C 1
ATOM 5280 O O . TYR B 1 72 ? -7.477 -45.375 -31.094 1 71.38 72 TYR B O 1
ATOM 5288 N N . ILE B 1 73 ? -5.758 -45.969 -32.281 1 70.81 73 ILE B N 1
ATOM 5289 C CA . ILE B 1 73 ? -4.918 -45 -31.594 1 70.81 73 ILE B CA 1
ATOM 5290 C C . ILE B 1 73 ? -5.41 -43.594 -31.906 1 70.81 73 ILE B C 1
ATOM 5292 O O . ILE B 1 73 ? -5.43 -42.719 -31.031 1 70.81 73 ILE B O 1
ATOM 5296 N N . LEU B 1 74 ? -5.781 -43.438 -33.125 1 73.12 74 LEU B N 1
ATOM 5297 C CA . LEU B 1 74 ? -6.301 -42.125 -33.531 1 73.12 74 LEU B CA 1
ATOM 5298 C C . LEU B 1 74 ? -7.613 -41.812 -32.812 1 73.12 74 LEU B C 1
ATOM 5300 O O . LEU B 1 74 ? -7.844 -40.688 -32.406 1 73.12 74 LEU B O 1
ATOM 5304 N N . VAL B 1 75 ? -8.383 -42.844 -32.75 1 78.62 75 VAL B N 1
ATOM 5305 C CA . VAL B 1 75 ? -9.672 -42.656 -32.094 1 78.62 75 VAL B CA 1
ATOM 5306 C C . VAL B 1 75 ? -9.453 -42.312 -30.625 1 78.62 75 VAL B C 1
ATOM 5308 O O . VAL B 1 75 ? -10.094 -41.406 -30.078 1 78.62 75 VAL B O 1
ATOM 5311 N N . PHE B 1 76 ? -8.531 -42.938 -29.953 1 76.62 76 PHE B N 1
ATOM 5312 C CA . PHE B 1 76 ? -8.25 -42.656 -28.547 1 76.62 76 PHE B CA 1
ATOM 5313 C C . PHE B 1 76 ? -7.621 -41.281 -28.375 1 76.62 76 PHE B C 1
ATOM 5315 O O . PHE B 1 76 ? -7.938 -40.562 -27.422 1 76.62 76 PHE B O 1
ATOM 5322 N N . GLY B 1 77 ? -6.75 -40.938 -29.312 1 74 77 GLY B N 1
ATOM 5323 C CA . GLY B 1 77 ? -6.156 -39.625 -29.266 1 74 77 GLY B CA 1
ATOM 5324 C C . GLY B 1 77 ? -7.18 -38.5 -29.406 1 74 77 GLY B C 1
ATOM 5325 O O . GLY B 1 77 ? -7.148 -37.531 -28.656 1 74 77 GLY B O 1
ATOM 5326 N N . VAL B 1 78 ? -8.07 -38.688 -30.312 1 79.69 78 VAL B N 1
ATOM 5327 C CA . VAL B 1 78 ? -9.109 -37.688 -30.547 1 79.69 78 VAL B CA 1
ATOM 5328 C C . VAL B 1 78 ? -10.031 -37.625 -29.328 1 79.69 78 VAL B C 1
ATOM 5330 O O . VAL B 1 78 ? -10.461 -36.531 -28.938 1 79.69 78 VAL B O 1
ATOM 5333 N N . LEU B 1 79 ? -10.281 -38.781 -28.766 1 85.5 79 LEU B N 1
ATOM 5334 C CA . LEU B 1 79 ? -11.148 -38.812 -27.609 1 85.5 79 LEU B CA 1
ATOM 5335 C C . LEU B 1 79 ? -10.508 -38.094 -26.422 1 85.5 79 LEU B C 1
ATOM 5337 O O . LEU B 1 79 ? -11.188 -37.375 -25.688 1 85.5 79 LEU B O 1
ATOM 5341 N N . ILE B 1 80 ? -9.25 -38.281 -26.234 1 82.12 80 ILE B N 1
ATOM 5342 C CA . ILE B 1 80 ? -8.531 -37.625 -25.156 1 82.12 80 ILE B CA 1
ATOM 5343 C C . ILE B 1 80 ? -8.555 -36.125 -25.391 1 82.12 80 ILE B C 1
ATOM 5345 O O . ILE B 1 80 ? -8.742 -35.344 -24.438 1 82.12 80 ILE B O 1
ATOM 5349 N N . LEU B 1 81 ? -8.438 -35.656 -26.594 1 81.06 81 LEU B N 1
ATOM 5350 C CA . LEU B 1 81 ? -8.461 -34.25 -26.938 1 81.06 81 LEU B CA 1
ATOM 5351 C C . LEU B 1 81 ? -9.844 -33.656 -26.656 1 81.06 81 LEU B C 1
ATOM 5353 O O . LEU B 1 81 ? -9.945 -32.531 -26.125 1 81.06 81 LEU B O 1
ATOM 5357 N N . VAL B 1 82 ? -10.805 -34.375 -27.125 1 86.94 82 VAL B N 1
ATOM 5358 C CA . VAL B 1 82 ? -12.172 -33.875 -26.891 1 86.94 82 VAL B CA 1
ATOM 5359 C C . VAL B 1 82 ? -12.43 -33.75 -25.406 1 86.94 82 VAL B C 1
ATOM 5361 O O . VAL B 1 82 ? -13.047 -32.781 -24.969 1 86.94 82 VAL B O 1
ATOM 5364 N N . MET B 1 83 ? -11.93 -34.688 -24.625 1 88.06 83 MET B N 1
ATOM 5365 C CA . MET B 1 83 ? -12.102 -34.625 -23.188 1 88.06 83 MET B CA 1
ATOM 5366 C C . MET B 1 83 ? -11.344 -33.438 -22.594 1 88.06 83 MET B C 1
ATOM 5368 O O . MET B 1 83 ? -11.828 -32.781 -21.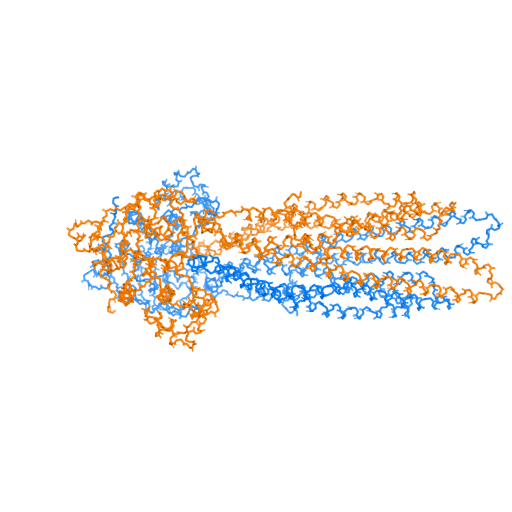672 1 88.06 83 MET B O 1
ATOM 5372 N N . ALA B 1 84 ? -10.219 -33.219 -23.125 1 85.12 84 ALA B N 1
ATOM 5373 C CA . ALA B 1 84 ? -9.43 -32.062 -22.656 1 85.12 84 ALA B CA 1
ATOM 5374 C C . ALA B 1 84 ? -10.133 -30.75 -22.969 1 85.12 84 ALA B C 1
ATOM 5376 O O . ALA B 1 84 ? -10.164 -29.844 -22.141 1 85.12 84 ALA B O 1
ATOM 5377 N N . LEU B 1 85 ? -10.68 -30.609 -24.141 1 87.88 85 LEU B N 1
ATOM 5378 C CA . LEU B 1 85 ? -11.391 -29.406 -24.547 1 87.88 85 LEU B CA 1
ATOM 5379 C C . LEU B 1 85 ? -12.648 -29.203 -23.703 1 87.88 85 LEU B C 1
ATOM 5381 O O . LEU B 1 85 ? -12.969 -28.078 -23.328 1 87.88 85 LEU B O 1
ATOM 5385 N N . LEU B 1 86 ? -13.289 -30.328 -23.5 1 91.56 86 LEU B N 1
ATOM 5386 C CA . LEU B 1 86 ? -14.477 -30.234 -22.656 1 91.56 86 LEU B CA 1
ATOM 5387 C C . LEU B 1 86 ? -14.109 -29.844 -21.234 1 91.56 86 LEU B C 1
ATOM 5389 O O . LEU B 1 86 ? -14.812 -29.047 -20.594 1 91.56 86 LEU B O 1
ATOM 5393 N N . ARG B 1 87 ? -13.039 -30.359 -20.781 1 91.12 87 ARG B N 1
ATOM 5394 C CA . ARG B 1 87 ? -12.562 -29.969 -19.469 1 91.12 87 ARG B CA 1
ATOM 5395 C C . ARG B 1 87 ? -12.266 -28.469 -19.406 1 91.12 87 ARG B C 1
ATOM 5397 O O . ARG B 1 87 ? -12.648 -27.797 -18.453 1 91.12 87 ARG B O 1
ATOM 5404 N N . GLY B 1 88 ? -11.57 -28 -20.453 1 89.38 88 GLY B N 1
ATOM 5405 C CA . GLY B 1 88 ? -11.281 -26.578 -20.516 1 89.38 88 GLY B CA 1
ATOM 5406 C C . GLY B 1 88 ? -12.523 -25.719 -20.531 1 89.38 88 GLY B C 1
ATOM 5407 O O . GLY B 1 88 ? -12.57 -24.672 -19.875 1 89.38 88 GLY B O 1
ATOM 5408 N N . PHE B 1 89 ? -13.469 -26.156 -21.219 1 91.56 89 PHE B N 1
ATOM 5409 C CA . PHE B 1 89 ? -14.734 -25.438 -21.312 1 91.56 89 PHE B CA 1
ATOM 5410 C C . PHE B 1 89 ? -15.422 -25.375 -19.953 1 91.56 89 PHE B C 1
ATOM 5412 O O . PHE B 1 89 ? -15.906 -24.312 -19.531 1 91.56 89 PHE B O 1
ATOM 5419 N N . PHE B 1 90 ? -15.422 -26.438 -19.281 1 93.94 90 PHE B N 1
ATOM 5420 C CA . PHE B 1 90 ? -16.094 -26.469 -17.984 1 93.94 90 PHE B CA 1
ATOM 5421 C C . PHE B 1 90 ? -15.281 -25.719 -16.938 1 93.94 90 PHE B C 1
ATOM 5423 O O . PHE B 1 90 ? -15.836 -25.125 -16 1 93.94 90 PHE B O 1
ATOM 5430 N N . LEU B 1 91 ? -14.008 -25.719 -17.094 1 92.25 91 LEU B N 1
ATOM 5431 C CA . LEU B 1 91 ? -13.18 -24.891 -16.219 1 92.25 91 LEU B CA 1
ATOM 5432 C C . LEU B 1 91 ? -13.516 -23.406 -16.391 1 92.25 91 LEU B C 1
ATOM 5434 O O . LEU B 1 91 ? -13.539 -22.656 -15.422 1 92.25 91 LEU B O 1
ATOM 5438 N N . PHE B 1 92 ? -13.727 -23.109 -17.641 1 92.44 92 PHE B N 1
ATOM 5439 C CA . PHE B 1 92 ? -14.156 -21.75 -17.969 1 92.44 92 PHE B CA 1
ATOM 5440 C C . PHE B 1 92 ? -15.477 -21.438 -17.281 1 92.44 92 PHE B C 1
ATOM 5442 O O . PHE B 1 92 ? -15.633 -20.375 -16.672 1 92.44 92 PHE B O 1
ATOM 5449 N N . LEU B 1 93 ? -16.312 -22.344 -17.312 1 95.31 93 LEU B N 1
ATOM 5450 C CA . LEU B 1 93 ? -17.641 -22.141 -16.734 1 95.31 93 LEU B CA 1
ATOM 5451 C C . LEU B 1 93 ? -17.562 -22.062 -15.211 1 95.31 93 LEU B C 1
ATOM 5453 O O . LEU B 1 93 ? -18.328 -21.344 -14.586 1 95.31 93 LEU B O 1
ATOM 5457 N N . ILE B 1 94 ? -16.703 -22.797 -14.648 1 95.44 94 ILE B N 1
ATOM 5458 C CA . ILE B 1 94 ? -16.516 -22.75 -13.203 1 95.44 94 ILE B CA 1
ATOM 5459 C C . ILE B 1 94 ? -16.141 -21.328 -12.773 1 95.44 94 ILE B C 1
ATOM 5461 O O . ILE B 1 94 ? -16.672 -20.797 -11.805 1 95.44 94 ILE B O 1
ATOM 5465 N N . ARG B 1 95 ? -15.289 -20.75 -13.523 1 94.19 95 ARG B N 1
ATOM 5466 C CA . ARG B 1 95 ? -14.844 -19.406 -13.188 1 94.19 95 ARG B CA 1
ATOM 5467 C C . ARG B 1 95 ? -15.961 -18.391 -13.422 1 94.19 95 ARG B C 1
ATOM 5469 O O . ARG B 1 95 ? -16.062 -17.406 -12.688 1 94.19 95 ARG B O 1
ATOM 5476 N N . GLN B 1 96 ? -16.797 -18.734 -14.461 1 94.56 96 GLN B N 1
ATOM 5477 C CA . GLN B 1 96 ? -17.891 -17.828 -14.781 1 94.56 96 GLN B CA 1
ATOM 5478 C C . GLN B 1 96 ? -19.031 -17.969 -13.766 1 94.56 96 GLN B C 1
ATOM 5480 O O . GLN B 1 96 ? -19.969 -17.188 -13.773 1 94.56 96 GLN B O 1
ATOM 5485 N N . THR B 1 97 ? -18.906 -18.875 -12.898 1 96.75 97 THR B N 1
ATOM 5486 C CA . THR B 1 97 ? -19.938 -19.047 -11.875 1 96.75 97 THR B CA 1
ATOM 5487 C C . THR B 1 97 ? -19.375 -18.719 -10.492 1 96.75 97 THR B C 1
ATOM 5489 O O . THR B 1 97 ? -19.703 -17.688 -9.914 1 96.75 97 THR B O 1
ATOM 5492 N N . ILE B 1 98 ? -18.328 -19.422 -10.109 1 96.62 98 ILE B N 1
ATOM 5493 C CA . ILE B 1 98 ? -17.812 -19.312 -8.742 1 96.62 98 ILE B CA 1
ATOM 5494 C C . ILE B 1 98 ? -17.109 -17.969 -8.578 1 96.62 98 ILE B C 1
ATOM 5496 O O . ILE B 1 98 ? -17.344 -17.25 -7.605 1 96.62 98 ILE B O 1
ATOM 5500 N N . ILE B 1 99 ? -16.297 -17.547 -9.484 1 96.19 99 ILE B N 1
ATOM 5501 C CA . ILE B 1 99 ? -15.531 -16.312 -9.367 1 96.19 99 ILE B CA 1
ATOM 5502 C C . ILE B 1 99 ? -16.453 -15.109 -9.539 1 96.19 99 ILE B C 1
ATOM 5504 O O . ILE B 1 99 ? -16.312 -14.102 -8.836 1 96.19 99 ILE B O 1
ATOM 5508 N N . ILE B 1 100 ? -17.375 -15.258 -10.461 1 96 100 ILE B N 1
ATOM 5509 C CA . ILE B 1 100 ? -18.328 -14.18 -10.648 1 96 100 ILE B CA 1
ATOM 5510 C C . ILE B 1 100 ? -19.188 -14.031 -9.398 1 96 100 ILE B C 1
ATOM 5512 O O . ILE B 1 100 ? -19.5 -12.906 -8.977 1 96 100 ILE B O 1
ATOM 5516 N N . MET B 1 101 ? -19.562 -15.148 -8.859 1 96.88 101 MET B N 1
ATOM 5517 C CA . MET B 1 101 ? -20.312 -15.102 -7.605 1 96.88 101 MET B CA 1
ATOM 5518 C C . MET B 1 101 ? -19.531 -14.32 -6.547 1 96.88 101 MET B C 1
ATOM 5520 O O . MET B 1 101 ? -20.109 -13.5 -5.832 1 96.88 101 MET B O 1
ATOM 5524 N N . SER B 1 102 ? -18.219 -14.555 -6.441 1 97 102 SER B N 1
ATOM 5525 C CA . SER B 1 102 ? -17.406 -13.859 -5.457 1 97 102 SER B CA 1
ATOM 5526 C C . SER B 1 102 ? -17.391 -12.352 -5.711 1 97 102 SER B C 1
ATOM 5528 O O . SER B 1 102 ? -17.375 -11.562 -4.766 1 97 102 SER B O 1
ATOM 5530 N N . ARG B 1 103 ? -17.484 -11.984 -6.969 1 95.31 103 ARG B N 1
ATOM 5531 C CA . ARG B 1 103 ? -17.5 -10.562 -7.316 1 95.31 103 ARG B CA 1
ATOM 5532 C C . ARG B 1 103 ? -18.844 -9.93 -6.977 1 95.31 103 ARG B C 1
ATOM 5534 O O . ARG B 1 103 ? -18.891 -8.781 -6.535 1 95.31 103 ARG B O 1
ATOM 5541 N N . LEU B 1 104 ? -19.859 -10.648 -7.203 1 96.75 104 LEU B N 1
ATOM 5542 C CA . LEU B 1 104 ? -21.188 -10.156 -6.859 1 96.75 104 LEU B CA 1
ATOM 5543 C C . LEU B 1 104 ? -21.328 -9.977 -5.348 1 96.75 104 LEU B C 1
ATOM 5545 O O . LEU B 1 104 ? -21.891 -8.984 -4.887 1 96.75 104 LEU B O 1
ATOM 5549 N N . ILE B 1 105 ? -20.781 -10.883 -4.672 1 97.25 105 ILE B N 1
ATOM 5550 C CA . ILE B 1 105 ? -20.844 -10.797 -3.219 1 97.25 105 ILE B CA 1
ATOM 5551 C C . ILE B 1 105 ? -19.984 -9.633 -2.732 1 97.25 105 ILE B C 1
ATOM 5553 O O . ILE B 1 105 ? -20.344 -8.938 -1.777 1 97.25 105 ILE B O 1
ATOM 5557 N N . GLU B 1 106 ? -18.812 -9.5 -3.355 1 96.31 106 GLU B N 1
ATOM 5558 C CA . GLU B 1 106 ? -17.969 -8.352 -3.037 1 96.31 106 GLU B CA 1
ATOM 5559 C C . GLU B 1 106 ? -18.734 -7.043 -3.186 1 96.31 106 GLU B C 1
ATOM 5561 O O . GLU B 1 106 ? -18.609 -6.148 -2.346 1 96.31 106 GLU B O 1
ATOM 5566 N N . TYR B 1 107 ? -19.484 -6.945 -4.203 1 95.38 107 TYR B N 1
ATOM 5567 C CA . TYR B 1 107 ? -20.328 -5.781 -4.465 1 95.38 107 TYR B CA 1
ATOM 5568 C C . TYR B 1 107 ? -21.344 -5.582 -3.348 1 95.38 107 TYR B C 1
ATOM 5570 O O . TYR B 1 107 ? -21.5 -4.469 -2.834 1 95.38 107 TYR B O 1
ATOM 5578 N N . ASP B 1 108 ? -21.969 -6.617 -2.965 1 96.31 108 ASP B N 1
ATOM 5579 C CA . ASP B 1 108 ? -22.984 -6.547 -1.915 1 96.31 108 ASP B CA 1
ATOM 5580 C C . ASP B 1 108 ? -22.359 -6.164 -0.575 1 96.31 108 ASP B C 1
ATOM 5582 O O . ASP B 1 108 ? -22.922 -5.367 0.175 1 96.31 108 ASP B O 1
ATOM 5586 N N . MET B 1 109 ? -21.25 -6.715 -0.35 1 96.06 109 MET B N 1
ATOM 5587 C CA . MET B 1 109 ? -20.578 -6.449 0.919 1 96.06 109 MET B CA 1
ATOM 5588 C C . MET B 1 109 ? -20.125 -4.992 1.007 1 96.06 109 MET B C 1
ATOM 5590 O O . MET B 1 109 ? -20.297 -4.352 2.047 1 96.06 109 MET B O 1
ATOM 5594 N N . LYS B 1 110 ? -19.562 -4.52 -0.023 1 95.69 110 LYS B N 1
ATOM 5595 C CA . LYS B 1 110 ? -19.125 -3.125 -0.03 1 95.69 110 LYS B CA 1
ATOM 5596 C C . LYS B 1 110 ? -20.312 -2.184 0.182 1 95.69 110 LYS B C 1
ATOM 5598 O O . LYS B 1 110 ? -20.203 -1.211 0.933 1 95.69 110 LYS B O 1
ATOM 5603 N N . ASN B 1 111 ? -21.406 -2.49 -0.425 1 94.94 111 ASN B N 1
ATOM 5604 C CA . ASN B 1 111 ? -22.594 -1.667 -0.269 1 94.94 111 ASN B CA 1
ATOM 5605 C C . ASN B 1 111 ? -23.156 -1.746 1.15 1 94.94 111 ASN B C 1
ATOM 5607 O O . ASN B 1 111 ? -23.578 -0.735 1.714 1 94.94 111 ASN B O 1
ATOM 5611 N N . GLU B 1 112 ? -23.125 -2.908 1.657 1 94.69 112 GLU B N 1
ATOM 5612 C CA . GLU B 1 112 ? -23.609 -3.088 3.021 1 94.69 112 GLU B CA 1
ATOM 5613 C C . GLU B 1 112 ? -22.734 -2.342 4.023 1 94.69 112 GLU B C 1
ATOM 5615 O O . GLU B 1 112 ? -23.25 -1.699 4.945 1 94.69 112 GLU B O 1
ATOM 5620 N N . ILE B 1 113 ? -21.453 -2.457 3.848 1 94.94 113 ILE B N 1
ATOM 5621 C CA . ILE B 1 113 ? -20.5 -1.797 4.734 1 94.94 113 ILE B CA 1
ATOM 5622 C C . ILE B 1 113 ? -20.656 -0.282 4.621 1 94.94 113 ILE B C 1
ATOM 5624 O O . ILE B 1 113 ? -20.688 0.422 5.637 1 94.94 113 ILE B O 1
ATOM 5628 N N . PHE B 1 114 ? -20.828 0.164 3.455 1 94.44 114 PHE B N 1
ATOM 5629 C CA . PHE B 1 114 ? -20.969 1.604 3.266 1 94.44 114 PHE B CA 1
ATOM 5630 C C . PHE B 1 114 ? -22.281 2.104 3.861 1 94.44 114 PHE B C 1
ATOM 5632 O O . PHE B 1 114 ? -22.328 3.191 4.438 1 94.44 114 PHE B O 1
ATOM 5639 N N . GLU B 1 115 ? -23.297 1.401 3.688 1 93.5 115 GLU B N 1
ATOM 5640 C CA . GLU B 1 115 ? -24.578 1.757 4.293 1 93.5 115 GLU B CA 1
ATOM 5641 C C . GLU B 1 115 ? -24.469 1.823 5.812 1 93.5 115 GLU B C 1
ATOM 5643 O O . GLU B 1 115 ? -25.047 2.713 6.445 1 93.5 115 GLU B O 1
ATOM 5648 N N . GLN B 1 116 ? -23.766 0.853 6.297 1 93.44 116 GLN B N 1
ATOM 5649 C CA . GLN B 1 116 ? -23.547 0.853 7.738 1 93.44 116 GLN B CA 1
ATOM 5650 C C . GLN B 1 116 ? -22.766 2.086 8.18 1 93.44 116 GLN B C 1
ATOM 5652 O O . GLN B 1 116 ? -23.047 2.66 9.234 1 93.44 116 GLN B O 1
ATOM 5657 N N . TYR B 1 117 ? -21.797 2.504 7.426 1 92.56 117 TYR B N 1
ATOM 5658 C CA . TYR B 1 117 ? -21.047 3.721 7.703 1 92.56 117 TYR B CA 1
ATOM 5659 C C . TYR B 1 117 ? -21.969 4.926 7.812 1 92.56 117 TYR B C 1
ATOM 5661 O O . TYR B 1 117 ? -21.812 5.762 8.703 1 92.56 117 TYR B O 1
ATOM 5669 N N . GLN B 1 118 ? -22.922 4.93 6.977 1 89.88 118 GLN B N 1
ATOM 5670 C CA . GLN B 1 118 ? -23.844 6.07 6.938 1 89.88 118 GLN B CA 1
ATOM 5671 C C . GLN B 1 118 ? -24.766 6.07 8.141 1 89.88 118 GLN B C 1
ATOM 5673 O O . GLN B 1 118 ? -25.234 7.129 8.578 1 89.88 118 GLN B O 1
ATOM 5678 N N . ASN B 1 119 ? -24.953 4.957 8.719 1 91.06 119 ASN B N 1
ATOM 5679 C CA . ASN B 1 119 ? -25.922 4.824 9.805 1 91.06 119 ASN B CA 1
ATOM 5680 C C . ASN B 1 119 ? -25.281 5.082 11.164 1 91.06 119 ASN B C 1
ATOM 5682 O O . ASN B 1 119 ? -25.984 5.375 12.133 1 91.06 119 ASN B O 1
ATOM 5686 N N . LEU B 1 120 ? -24.031 5.082 11.266 1 91.88 120 LEU B N 1
ATOM 5687 C CA . LEU B 1 120 ? -23.344 5.195 12.547 1 91.88 120 LEU B CA 1
ATOM 5688 C C . LEU B 1 120 ? -23.25 6.652 12.984 1 91.88 120 LEU B C 1
ATOM 5690 O O . LEU B 1 120 ? -23.25 7.555 12.141 1 91.88 120 LEU B O 1
ATOM 5694 N N . PRO B 1 121 ? -23.219 6.84 14.273 1 90.69 121 PRO B N 1
ATOM 5695 C CA . PRO B 1 121 ? -23.156 8.211 14.789 1 90.69 121 PRO B CA 1
ATOM 5696 C C . PRO B 1 121 ? -21.781 8.852 14.617 1 90.69 121 PRO B C 1
ATOM 5698 O O . PRO B 1 121 ? -20.797 8.148 14.359 1 90.69 121 PRO B O 1
ATOM 5701 N N . LEU B 1 122 ? -21.75 10.109 14.766 1 87.88 122 LEU B N 1
ATOM 5702 C CA . LEU B 1 122 ? -20.516 10.875 14.602 1 87.88 122 LEU B CA 1
ATOM 5703 C C . LEU B 1 122 ? -19.453 10.422 15.594 1 87.88 122 LEU B C 1
ATOM 5705 O O . LEU B 1 122 ? -18.25 10.461 15.289 1 87.88 122 LEU B O 1
ATOM 5709 N N . SER B 1 123 ? -19.875 9.992 16.766 1 87.69 123 SER B N 1
ATOM 5710 C CA . SER B 1 123 ? -18.953 9.539 17.797 1 87.69 123 SER B CA 1
ATOM 5711 C C . SER B 1 123 ? -18.078 8.391 17.297 1 87.69 123 SER B C 1
ATOM 5713 O O . SER B 1 123 ? -16.906 8.273 17.688 1 87.69 123 SER B O 1
ATOM 5715 N N . PHE B 1 124 ? -18.641 7.645 16.438 1 89.44 124 PHE B N 1
ATOM 5716 C CA . PHE B 1 124 ? -17.906 6.516 15.875 1 89.44 124 PHE B CA 1
ATOM 5717 C C . PHE B 1 124 ? -16.734 6.996 15.039 1 89.44 124 PHE B C 1
ATOM 5719 O O . PHE B 1 124 ? -15.633 6.441 15.133 1 89.44 124 PHE B O 1
ATOM 5726 N N . TYR B 1 125 ? -16.922 7.973 14.234 1 87.5 125 TYR B N 1
ATOM 5727 C CA . TYR B 1 125 ? -15.906 8.477 13.312 1 87.5 125 TYR B CA 1
ATOM 5728 C C . TYR B 1 125 ? -14.789 9.188 14.062 1 87.5 125 TYR B C 1
ATOM 5730 O O . TYR B 1 125 ? -13.648 9.234 13.594 1 87.5 125 TYR B O 1
ATOM 5738 N N . ARG B 1 126 ? -15.102 9.734 15.148 1 82.38 126 ARG B N 1
ATOM 5739 C CA . ARG B 1 126 ? -14.094 10.398 15.969 1 82.38 126 ARG B CA 1
ATOM 5740 C C . ARG B 1 126 ? -13.195 9.383 16.672 1 82.38 126 ARG B C 1
ATOM 5742 O O . ARG B 1 126 ? -12.031 9.664 16.953 1 82.38 126 ARG B O 1
ATOM 5749 N N . ARG B 1 127 ? -13.781 8.203 16.906 1 84.81 127 ARG B N 1
ATOM 5750 C CA . ARG B 1 127 ? -13.055 7.164 17.625 1 84.81 127 ARG B CA 1
ATOM 5751 C C . ARG B 1 127 ? -12.211 6.328 16.672 1 84.81 127 ARG B C 1
ATOM 5753 O O . ARG B 1 127 ? -11.297 5.617 17.094 1 84.81 127 ARG B O 1
ATOM 5760 N N . ASN B 1 128 ? -12.547 6.434 15.398 1 86.5 128 ASN B N 1
ATOM 5761 C CA . ASN B 1 128 ? -11.852 5.605 14.422 1 86.5 128 ASN B CA 1
ATOM 5762 C C . ASN B 1 128 ? -11.109 6.453 13.398 1 86.5 128 ASN B C 1
ATOM 5764 O O . ASN B 1 128 ? -11.602 7.496 12.969 1 86.5 128 ASN B O 1
ATOM 5768 N N . SER B 1 129 ? -9.945 5.996 13.023 1 84.88 129 SER B N 1
ATOM 5769 C CA . SER B 1 129 ? -9.172 6.711 12.016 1 84.88 129 SER B CA 1
ATOM 5770 C C . SER B 1 129 ? -9.711 6.449 10.617 1 84.88 129 SER B C 1
ATOM 5772 O O . SER B 1 129 ? -10.266 5.383 10.344 1 84.88 129 SER B O 1
ATOM 5774 N N . THR B 1 130 ? -9.562 7.426 9.789 1 84.5 130 THR B N 1
ATOM 5775 C CA . THR B 1 130 ? -10.016 7.316 8.406 1 84.5 130 THR B CA 1
ATOM 5776 C C . THR B 1 130 ? -9.328 6.148 7.703 1 84.5 130 THR B C 1
ATOM 5778 O O . THR B 1 130 ? -9.953 5.43 6.926 1 84.5 130 THR B O 1
ATOM 5781 N N . GLY B 1 131 ? -8.086 5.969 7.992 1 79.88 131 GLY B N 1
ATOM 5782 C CA . GLY B 1 131 ? -7.355 4.859 7.398 1 79.88 131 GLY B CA 1
ATOM 5783 C C . GLY B 1 131 ? -7.953 3.506 7.73 1 79.88 131 GLY B C 1
ATOM 5784 O O . GLY B 1 131 ? -8.062 2.641 6.859 1 79.88 131 GLY B O 1
ATOM 5785 N N . ASP B 1 132 ? -8.289 3.369 8.906 1 85.06 132 ASP B N 1
ATOM 5786 C CA . ASP B 1 132 ? -8.875 2.111 9.352 1 85.06 132 ASP B CA 1
ATOM 5787 C C . ASP B 1 132 ? -10.227 1.867 8.672 1 85.06 132 ASP B C 1
ATOM 5789 O O . ASP B 1 132 ? -10.539 0.738 8.297 1 85.06 132 ASP B O 1
ATOM 5793 N N . LEU B 1 133 ? -10.945 2.916 8.594 1 88.5 133 LEU B N 1
ATOM 5794 C CA . LEU B 1 133 ? -12.25 2.811 7.953 1 88.5 133 LEU B CA 1
ATOM 5795 C C . LEU B 1 133 ? -12.109 2.443 6.48 1 88.5 133 LEU B C 1
ATOM 5797 O O . LEU B 1 133 ? -12.844 1.595 5.973 1 88.5 133 LEU B O 1
ATOM 5801 N N . MET B 1 134 ? -11.156 3.008 5.918 1 89.75 134 MET B N 1
ATOM 5802 C CA . MET B 1 134 ? -10.891 2.73 4.508 1 89.75 134 MET B CA 1
ATOM 5803 C C . MET B 1 134 ? -10.43 1.293 4.316 1 89.75 134 MET B C 1
ATOM 5805 O O . MET B 1 134 ? -10.836 0.625 3.363 1 89.75 134 MET B O 1
ATOM 5809 N N . ALA B 1 135 ? -9.617 0.764 5.133 1 87.44 135 ALA B N 1
ATOM 5810 C CA . ALA B 1 135 ? -9.062 -0.583 5.031 1 87.44 135 ALA B CA 1
ATOM 5811 C C . ALA B 1 135 ? -10.164 -1.637 5.078 1 87.44 135 ALA B C 1
ATOM 5813 O O . ALA B 1 135 ? -10.07 -2.672 4.414 1 87.44 135 ALA B O 1
ATOM 5814 N N . ARG B 1 136 ? -11.117 -1.394 5.801 1 88.75 136 ARG B N 1
ATOM 5815 C CA . ARG B 1 136 ? -12.203 -2.357 5.961 1 88.75 136 ARG B CA 1
ATOM 5816 C C . ARG B 1 136 ? -12.945 -2.568 4.645 1 88.75 136 ARG B C 1
ATOM 5818 O O . ARG B 1 136 ? -13.188 -3.705 4.238 1 88.75 136 ARG B O 1
ATOM 5825 N N . ILE B 1 137 ? -13.195 -1.517 3.986 1 90.69 137 ILE B N 1
ATOM 5826 C CA . ILE B 1 137 ? -14.031 -1.616 2.795 1 90.69 137 ILE B CA 1
ATOM 5827 C C . ILE B 1 137 ? -13.18 -2.041 1.601 1 90.69 137 ILE B C 1
ATOM 5829 O O . ILE B 1 137 ? -13.695 -2.621 0.639 1 90.69 137 ILE B O 1
ATOM 5833 N N . THR B 1 138 ? -11.898 -1.84 1.672 1 88.38 138 THR B N 1
ATOM 5834 C CA . THR B 1 138 ? -11.055 -2.156 0.525 1 88.38 138 THR B CA 1
ATOM 5835 C C . THR B 1 138 ? -10.273 -3.447 0.765 1 88.38 138 THR B C 1
ATOM 5837 O O . THR B 1 138 ? -10.602 -4.492 0.195 1 88.38 138 THR B O 1
ATOM 5840 N N . GLU B 1 139 ? -9.477 -3.494 1.772 1 89.06 139 GLU B N 1
ATOM 5841 C CA . GLU B 1 139 ? -8.562 -4.613 1.994 1 89.06 139 GLU B CA 1
ATOM 5842 C C . GLU B 1 139 ? -9.297 -5.812 2.586 1 89.06 139 GLU B C 1
ATOM 5844 O O . GLU B 1 139 ? -9.172 -6.934 2.092 1 89.06 139 GLU B O 1
ATOM 5849 N N . ASP B 1 140 ? -10.023 -5.559 3.617 1 92.94 140 ASP B N 1
ATOM 5850 C CA . ASP B 1 140 ? -10.695 -6.652 4.309 1 92.94 140 ASP B CA 1
ATOM 5851 C C . ASP B 1 140 ? -11.711 -7.34 3.391 1 92.94 140 ASP B C 1
ATOM 5853 O O . ASP B 1 140 ? -11.781 -8.57 3.348 1 92.94 140 ASP B O 1
ATOM 5857 N N . VAL B 1 141 ? -12.445 -6.531 2.668 1 95.5 141 VAL B N 1
ATOM 5858 C CA . VAL B 1 141 ? -13.43 -7.105 1.763 1 95.5 141 VAL B CA 1
ATOM 5859 C C . VAL B 1 141 ? -12.734 -7.906 0.67 1 95.5 141 VAL B C 1
ATOM 5861 O O . VAL B 1 141 ? -13.219 -8.953 0.249 1 95.5 141 VAL B O 1
ATOM 5864 N N . SER B 1 142 ? -11.625 -7.484 0.263 1 94.31 142 SER B N 1
ATOM 5865 C CA . SER B 1 142 ? -10.867 -8.195 -0.76 1 94.31 142 SER B CA 1
ATOM 5866 C C . SER B 1 142 ? -10.375 -9.547 -0.247 1 94.31 142 SER B C 1
ATOM 5868 O O . SER B 1 142 ? -10.398 -10.539 -0.979 1 94.31 142 SER B O 1
ATOM 5870 N N . ARG B 1 143 ? -9.93 -9.609 0.952 1 94.06 143 ARG B N 1
ATOM 5871 C CA . ARG B 1 143 ? -9.5 -10.867 1.557 1 94.06 143 ARG B CA 1
ATOM 5872 C C . ARG B 1 143 ? -10.664 -11.852 1.657 1 94.06 143 ARG B C 1
ATOM 5874 O O . ARG B 1 143 ? -10.492 -13.047 1.423 1 94.06 143 ARG B O 1
ATOM 5881 N N . VAL B 1 144 ? -11.758 -11.305 2.012 1 96.19 144 VAL B N 1
ATOM 5882 C CA . VAL B 1 144 ? -12.945 -12.148 2.117 1 96.19 144 VAL B CA 1
ATOM 5883 C C . VAL B 1 144 ? -13.352 -12.648 0.732 1 96.19 144 VAL B C 1
ATOM 5885 O O . VAL B 1 144 ? -13.789 -13.789 0.58 1 96.19 144 VAL B O 1
ATOM 5888 N N . ARG B 1 145 ? -13.219 -11.773 -0.231 1 95.69 145 ARG B N 1
ATOM 5889 C CA . ARG B 1 145 ? -13.523 -12.172 -1.602 1 95.69 145 ARG B CA 1
ATOM 5890 C C . ARG B 1 145 ? -12.641 -13.336 -2.045 1 95.69 145 ARG B C 1
ATOM 5892 O O . ARG B 1 145 ? -13.102 -14.234 -2.746 1 95.69 145 ARG B O 1
ATOM 5899 N N . MET B 1 146 ? -11.453 -13.383 -1.646 1 95.56 146 MET B N 1
ATOM 5900 C CA . MET B 1 146 ? -10.539 -14.469 -1.999 1 95.56 146 MET B CA 1
ATOM 5901 C C . MET B 1 146 ? -11.031 -15.789 -1.421 1 95.56 146 MET B C 1
ATOM 5903 O O . MET B 1 146 ? -10.82 -16.844 -2.02 1 95.56 146 MET B O 1
ATOM 5907 N N . TYR B 1 147 ? -11.625 -15.734 -0.313 1 95.38 147 TYR B N 1
ATOM 5908 C CA . TYR B 1 147 ? -12.234 -16.922 0.287 1 95.38 147 TYR B CA 1
ATOM 5909 C C . TYR B 1 147 ? -13.445 -17.375 -0.516 1 95.38 147 TYR B C 1
ATOM 5911 O O . TYR B 1 147 ? -13.578 -18.562 -0.831 1 95.38 147 TYR B O 1
ATOM 5919 N N . LEU B 1 148 ? -14.234 -16.438 -0.965 1 96 148 LEU B N 1
ATOM 5920 C CA . LEU B 1 148 ? -15.5 -16.734 -1.623 1 96 148 LEU B CA 1
ATOM 5921 C C . LEU B 1 148 ? -15.281 -17.172 -3.064 1 96 148 LEU B C 1
ATOM 5923 O O . LEU B 1 148 ? -16.156 -17.797 -3.672 1 96 148 LEU B O 1
ATOM 5927 N N . GLY B 1 149 ? -14.148 -16.828 -3.521 1 95.44 149 GLY B N 1
ATOM 5928 C CA . GLY B 1 149 ? -13.867 -17.188 -4.902 1 95.44 149 GLY B CA 1
ATOM 5929 C C . GLY B 1 149 ? -12.828 -18.281 -5.027 1 95.44 149 GLY B C 1
ATOM 5930 O O . GLY B 1 149 ? -13.172 -19.469 -5.082 1 95.44 149 GLY B O 1
ATOM 5931 N N . PRO B 1 150 ? -11.586 -17.938 -4.98 1 93.81 150 PRO B N 1
ATOM 5932 C CA . PRO B 1 150 ? -10.516 -18.906 -5.203 1 93.81 150 PRO B CA 1
ATOM 5933 C C . PRO B 1 150 ? -10.5 -20.016 -4.148 1 93.81 150 PRO B C 1
ATOM 5935 O O . PRO B 1 150 ? -10.336 -21.188 -4.484 1 93.81 150 PRO B O 1
ATOM 5938 N N . ALA B 1 151 ? -10.633 -19.703 -2.928 1 94.88 151 ALA B N 1
ATOM 5939 C CA . ALA B 1 151 ? -10.578 -20.719 -1.878 1 94.88 151 ALA B CA 1
ATOM 5940 C C . ALA B 1 151 ? -11.711 -21.734 -2.033 1 94.88 151 ALA B C 1
ATOM 5942 O O . ALA B 1 151 ? -11.5 -22.938 -1.875 1 94.88 151 ALA B O 1
ATOM 5943 N N . ILE B 1 152 ? -12.836 -21.25 -2.332 1 95.25 152 ILE B N 1
ATOM 5944 C CA . ILE B 1 152 ? -13.969 -22.156 -2.543 1 95.25 152 ILE B CA 1
ATOM 5945 C C . ILE B 1 152 ? -13.734 -22.984 -3.801 1 95.25 152 ILE B C 1
ATOM 5947 O O . ILE B 1 152 ? -13.992 -24.203 -3.811 1 95.25 152 ILE B O 1
ATOM 5951 N N . MET B 1 153 ? -13.273 -22.328 -4.809 1 94.69 153 MET B N 1
ATOM 5952 C CA . MET B 1 153 ? -13.047 -23.031 -6.07 1 94.69 153 MET B CA 1
ATOM 5953 C C . MET B 1 153 ? -12.039 -24.156 -5.891 1 94.69 153 MET B C 1
ATOM 5955 O O . MET B 1 153 ? -12.312 -25.297 -6.27 1 94.69 153 MET B O 1
ATOM 5959 N N . TYR B 1 154 ? -10.891 -23.906 -5.285 1 93.25 154 TYR B N 1
ATOM 5960 C CA . TYR B 1 154 ? -9.859 -24.922 -5.102 1 93.25 154 TYR B CA 1
ATOM 5961 C C . TYR B 1 154 ? -10.266 -25.938 -4.039 1 93.25 154 TYR B C 1
ATOM 5963 O O . TYR B 1 154 ? -9.953 -27.125 -4.152 1 93.25 154 TYR B O 1
ATOM 5971 N N . GLY B 1 155 ? -10.977 -25.5 -3.074 1 92.88 155 GLY B N 1
ATOM 5972 C CA . GLY B 1 155 ? -11.492 -26.406 -2.062 1 92.88 155 GLY B CA 1
ATOM 5973 C C . GLY B 1 155 ? -12.5 -27.406 -2.613 1 92.88 155 GLY B C 1
ATOM 5974 O O . GLY B 1 155 ? -12.414 -28.609 -2.318 1 92.88 155 GLY B O 1
ATOM 5975 N N . LEU B 1 156 ? -13.383 -26.922 -3.424 1 94.31 156 LEU B N 1
ATOM 5976 C CA . LEU B 1 156 ? -14.375 -27.781 -4.059 1 94.31 156 LEU B CA 1
ATOM 5977 C C . LEU B 1 156 ? -13.695 -28.812 -4.965 1 94.31 156 LEU B C 1
ATOM 5979 O O . LEU B 1 156 ? -14.109 -29.969 -5.016 1 94.31 156 LEU B O 1
ATOM 5983 N N . ASN B 1 157 ? -12.758 -28.312 -5.629 1 93.88 157 ASN B N 1
ATOM 5984 C CA . ASN B 1 157 ? -12.031 -29.234 -6.504 1 93.88 157 ASN B CA 1
ATOM 5985 C C . ASN B 1 157 ? -11.383 -30.375 -5.715 1 93.88 157 ASN B C 1
ATOM 5987 O O . ASN B 1 157 ? -11.438 -31.531 -6.133 1 93.88 157 ASN B O 1
ATOM 5991 N N . LEU B 1 158 ? -10.805 -30.062 -4.645 1 92.5 158 LEU B N 1
ATOM 5992 C CA . LEU B 1 158 ? -10.188 -31.078 -3.787 1 92.5 158 LEU B CA 1
ATOM 5993 C C . LEU B 1 158 ? -11.234 -32.062 -3.256 1 92.5 158 LEU B C 1
ATOM 5995 O O . LEU B 1 158 ? -11.055 -33.25 -3.332 1 92.5 158 LEU B O 1
ATOM 5999 N N . LEU B 1 159 ? -12.32 -31.609 -2.836 1 93.62 159 LEU B N 1
ATOM 6000 C CA . LEU B 1 159 ? -13.359 -32.406 -2.186 1 93.62 159 LEU B CA 1
ATOM 6001 C C . LEU B 1 159 ? -14.047 -33.312 -3.188 1 93.62 159 LEU B C 1
ATOM 6003 O O . LEU B 1 159 ? -14.531 -34.406 -2.82 1 93.62 159 LEU B O 1
ATOM 6007 N N . ILE B 1 160 ? -14.078 -32.875 -4.398 1 95.31 160 ILE B N 1
ATOM 6008 C CA . ILE B 1 160 ? -14.789 -33.656 -5.414 1 95.31 160 ILE B CA 1
ATOM 6009 C C . ILE B 1 160 ? -13.812 -34.594 -6.117 1 95.31 160 ILE B C 1
ATOM 6011 O O . ILE B 1 160 ? -14.102 -35.781 -6.293 1 95.31 160 ILE B O 1
ATOM 6015 N N . LEU B 1 161 ? -12.648 -34.094 -6.449 1 94.81 161 LEU B N 1
ATOM 6016 C CA . LEU B 1 161 ? -11.672 -34.844 -7.211 1 94.81 161 LEU B CA 1
ATOM 6017 C C . LEU B 1 161 ? -11.148 -36.031 -6.391 1 94.81 161 LEU B C 1
ATOM 6019 O O . LEU B 1 161 ? -10.992 -37.125 -6.91 1 94.81 161 LEU B O 1
ATOM 6023 N N . PHE B 1 162 ? -10.914 -35.875 -5.16 1 93.81 162 PHE B N 1
ATOM 6024 C CA . PHE B 1 162 ? -10.305 -36.875 -4.309 1 93.81 162 PHE B CA 1
ATOM 6025 C C . PHE B 1 162 ? -11.188 -38.125 -4.219 1 93.81 162 PHE B C 1
ATOM 6027 O O . PHE B 1 162 ? -10.75 -39.219 -4.551 1 93.81 162 PHE B O 1
ATOM 6034 N N . PRO B 1 163 ? -12.422 -37.938 -3.787 1 94.56 163 PRO B N 1
ATOM 6035 C CA . PRO B 1 163 ? -13.258 -39.125 -3.703 1 94.56 163 PRO B CA 1
ATOM 6036 C C . PRO B 1 163 ? -13.492 -39.781 -5.062 1 94.56 163 PRO B C 1
ATOM 6038 O O . PRO B 1 163 ? -13.578 -41 -5.156 1 94.56 163 PRO B O 1
ATOM 6041 N N . MET B 1 164 ? -13.562 -39.031 -6.102 1 95.38 164 MET B N 1
ATOM 6042 C CA . MET B 1 164 ? -13.805 -39.594 -7.43 1 95.38 164 MET B CA 1
ATOM 6043 C C . MET B 1 164 ? -12.617 -40.406 -7.902 1 95.38 164 MET B C 1
ATOM 6045 O O . MET B 1 164 ? -12.781 -41.562 -8.32 1 95.38 164 MET B O 1
ATOM 6049 N N . VAL B 1 165 ? -11.422 -39.875 -7.809 1 95.12 165 VAL B N 1
ATOM 6050 C CA . VAL B 1 165 ? -10.219 -40.531 -8.289 1 95.12 165 VAL B CA 1
ATOM 6051 C C . VAL B 1 165 ? -9.898 -41.719 -7.387 1 95.12 165 VAL B C 1
ATOM 6053 O O . VAL B 1 165 ? -9.609 -42.812 -7.875 1 95.12 165 VAL B O 1
ATOM 6056 N N . ILE B 1 166 ? -9.953 -41.531 -6.105 1 95 166 ILE B N 1
ATOM 6057 C CA . ILE B 1 166 ? -9.664 -42.625 -5.172 1 95 166 ILE B CA 1
ATOM 6058 C C . ILE B 1 166 ? -10.711 -43.719 -5.316 1 95 166 ILE B C 1
ATOM 6060 O O . ILE B 1 166 ? -10.375 -44.906 -5.285 1 95 166 ILE B O 1
ATOM 6064 N N . GLY B 1 167 ? -11.977 -43.344 -5.426 1 94.88 167 GLY B N 1
ATOM 6065 C CA . GLY B 1 167 ? -13.031 -44.312 -5.648 1 94.88 167 GLY B CA 1
ATOM 6066 C C . GLY B 1 167 ? -12.789 -45.188 -6.875 1 94.88 167 GLY B C 1
ATOM 6067 O O . GLY B 1 167 ? -12.938 -46.406 -6.824 1 94.88 167 GLY B O 1
ATOM 6068 N N . TYR B 1 168 ? -12.367 -44.562 -7.934 1 93.25 168 TYR B N 1
ATOM 6069 C CA . TYR B 1 168 ? -12.078 -45.281 -9.164 1 93.25 168 TYR B CA 1
ATOM 6070 C C . TYR B 1 168 ? -10.859 -46.188 -8.992 1 93.25 168 TYR B C 1
ATOM 6072 O O . TYR B 1 168 ? -10.844 -47.312 -9.477 1 93.25 168 TYR B O 1
ATOM 6080 N N . MET B 1 169 ? -9.836 -45.688 -8.367 1 94.94 169 MET B N 1
ATOM 6081 C CA . MET B 1 169 ? -8.625 -46.469 -8.133 1 94.94 169 MET B CA 1
ATOM 6082 C C . MET B 1 169 ? -8.938 -47.719 -7.305 1 94.94 169 MET B C 1
ATOM 6084 O O . MET B 1 169 ? -8.445 -48.812 -7.605 1 94.94 169 MET B O 1
ATOM 6088 N N . LEU B 1 170 ? -9.766 -47.594 -6.328 1 95.38 170 LEU B N 1
ATOM 6089 C CA . LEU B 1 170 ? -10.141 -48.719 -5.465 1 95.38 170 LEU B CA 1
ATOM 6090 C C . LEU B 1 170 ? -10.961 -49.75 -6.234 1 95.38 170 LEU B C 1
ATOM 6092 O O . LEU B 1 170 ? -10.891 -50.938 -5.941 1 95.38 170 LEU B O 1
ATOM 6096 N N . SER B 1 171 ? -11.734 -49.312 -7.227 1 94.06 171 SER B N 1
ATOM 6097 C CA . SER B 1 171 ? -12.547 -50.25 -8.023 1 94.06 171 SER B CA 1
ATOM 6098 C C . SER B 1 171 ? -11.672 -51.062 -8.961 1 94.06 171 SER B C 1
ATOM 6100 O O . SER B 1 171 ? -12.07 -52.156 -9.375 1 94.06 171 SER B O 1
ATOM 6102 N N . VAL B 1 172 ? -10.562 -50.531 -9.32 1 92.38 172 VAL B N 1
ATOM 6103 C CA . VAL B 1 172 ? -9.664 -51.25 -10.227 1 92.38 172 VAL B CA 1
ATOM 6104 C C . VAL B 1 172 ? -8.805 -52.219 -9.438 1 92.38 172 VAL B C 1
ATOM 6106 O O . VAL B 1 172 ? -8.789 -53.406 -9.727 1 92.38 172 VAL B O 1
ATOM 6109 N N . ASN B 1 173 ? -8.039 -51.688 -8.414 1 94.94 173 ASN B N 1
ATOM 6110 C CA . ASN B 1 173 ? -7.195 -52.531 -7.57 1 94.94 173 ASN B CA 1
ATOM 6111 C C . ASN B 1 173 ? -6.938 -51.906 -6.211 1 94.94 173 ASN B C 1
ATOM 6113 O O . ASN B 1 173 ? -6.25 -50.875 -6.129 1 94.94 173 ASN B O 1
ATOM 6117 N N . VAL B 1 174 ? -7.359 -52.469 -5.168 1 95.12 174 VAL B N 1
ATOM 6118 C CA . VAL B 1 174 ? -7.305 -51.906 -3.82 1 95.12 174 VAL B CA 1
ATOM 6119 C C . VAL B 1 174 ? -5.859 -51.875 -3.328 1 95.12 174 VAL B C 1
ATOM 6121 O O . VAL B 1 174 ? -5.391 -50.875 -2.795 1 95.12 174 VAL B O 1
ATOM 6124 N N . GLU B 1 175 ? -5.094 -52.938 -3.539 1 94.56 175 GLU B N 1
ATOM 6125 C CA . GLU B 1 175 ? -3.719 -53.031 -3.061 1 94.56 175 GLU B CA 1
ATOM 6126 C C . GLU B 1 175 ? -2.82 -52 -3.73 1 94.56 175 GLU B C 1
ATOM 6128 O O . GLU B 1 175 ? -2.061 -51.312 -3.057 1 94.56 175 GLU B O 1
ATOM 6133 N N . LEU B 1 176 ? -2.982 -51.844 -5.012 1 94.31 176 LEU B N 1
ATOM 6134 C CA . LEU B 1 176 ? -2.182 -50.875 -5.75 1 94.31 176 LEU B CA 1
ATOM 6135 C C . LEU B 1 176 ? -2.533 -49.438 -5.34 1 94.31 176 LEU B C 1
ATOM 6137 O O . LEU B 1 176 ? -1.661 -48.562 -5.293 1 94.31 176 LEU B O 1
ATOM 6141 N N . THR B 1 177 ? -3.787 -49.281 -5.051 1 95.88 177 THR B N 1
ATOM 6142 C CA . THR B 1 177 ? -4.254 -47.969 -4.641 1 95.88 177 THR B CA 1
ATOM 6143 C C . THR B 1 177 ? -3.609 -47.562 -3.322 1 95.88 177 THR B C 1
ATOM 6145 O O . THR B 1 177 ? -3.113 -46.438 -3.195 1 95.88 177 THR B O 1
ATOM 6148 N N . ILE B 1 178 ? -3.551 -48.312 -2.365 1 95.38 178 ILE B N 1
ATOM 6149 C CA . ILE B 1 178 ? -3.018 -48.031 -1.041 1 95.38 178 ILE B CA 1
ATOM 6150 C C . ILE B 1 178 ? -1.531 -47.688 -1.147 1 95.38 178 ILE B C 1
ATOM 6152 O O . ILE B 1 178 ? -1.075 -46.688 -0.601 1 95.38 178 ILE B O 1
ATOM 6156 N N . TYR B 1 179 ? -0.797 -48.438 -1.927 1 92.31 179 TYR B N 1
ATOM 6157 C CA . TYR B 1 179 ? 0.642 -48.219 -2.035 1 92.31 179 TYR B CA 1
ATOM 6158 C C . TYR B 1 179 ? 0.947 -46.969 -2.842 1 92.31 179 TYR B C 1
ATOM 6160 O O . TYR B 1 179 ? 1.884 -46.219 -2.525 1 92.31 179 TYR B O 1
ATOM 6168 N N . SER B 1 180 ? 0.135 -46.75 -3.877 1 93 180 SER B N 1
ATOM 6169 C CA . SER B 1 180 ? 0.368 -45.594 -4.723 1 93 180 SER B CA 1
ATOM 6170 C C . SER B 1 180 ? 0.046 -44.312 -3.979 1 93 180 SER B C 1
ATOM 6172 O O . SER B 1 180 ? 0.653 -43.25 -4.238 1 93 180 SER B O 1
ATOM 6174 N N . LEU B 1 181 ? -0.882 -44.312 -3.039 1 94.25 181 LEU B N 1
ATOM 6175 C CA . LEU B 1 181 ? -1.354 -43.094 -2.385 1 94.25 181 LEU B CA 1
ATOM 6176 C C . LEU B 1 181 ? -0.678 -42.906 -1.03 1 94.25 181 LEU B C 1
ATOM 6178 O O . LEU B 1 181 ? -0.794 -41.844 -0.414 1 94.25 181 LEU B O 1
ATOM 6182 N N . LEU B 1 182 ? 0.108 -43.781 -0.595 1 92.31 182 LEU B N 1
ATOM 6183 C CA . LEU B 1 182 ? 0.75 -43.75 0.714 1 92.31 182 LEU B CA 1
ATOM 6184 C C . LEU B 1 182 ? 1.619 -42.531 0.878 1 92.31 182 LEU B C 1
ATOM 6186 O O . LEU B 1 182 ? 1.642 -41.906 1.949 1 92.31 182 LEU B O 1
ATOM 6190 N N . PRO B 1 183 ? 2.281 -42.031 -0.184 1 90.94 183 PRO B N 1
ATOM 6191 C CA . PRO B 1 183 ? 3.146 -40.875 -0.032 1 90.94 183 PRO B CA 1
ATOM 6192 C C . PRO B 1 183 ? 2.361 -39.562 0.065 1 90.94 183 PRO B C 1
ATOM 6194 O O . PRO B 1 183 ? 2.908 -38.531 0.483 1 90.94 183 PRO B O 1
ATOM 6197 N N . LEU B 1 184 ? 1.142 -39.625 -0.303 1 88.88 184 LEU B N 1
ATOM 6198 C CA . LEU B 1 184 ? 0.374 -38.375 -0.413 1 88.88 184 LEU B CA 1
ATOM 6199 C C . LEU B 1 184 ? 0.134 -37.75 0.961 1 88.88 184 LEU B C 1
ATOM 6201 O O . LEU B 1 184 ? 0.294 -36.562 1.141 1 88.88 184 LEU B O 1
ATOM 6205 N N . PRO B 1 185 ? -0.256 -38.531 1.965 1 87.81 185 PRO B N 1
ATOM 6206 C CA . PRO B 1 185 ? -0.39 -37.938 3.299 1 87.81 185 PRO B CA 1
ATOM 6207 C C . PRO B 1 185 ? 0.922 -37.344 3.824 1 87.81 185 PRO B C 1
ATOM 6209 O O . PRO B 1 185 ? 0.917 -36.344 4.531 1 87.81 185 PRO B O 1
ATOM 6212 N N . ILE B 1 186 ? 2.008 -37.938 3.457 1 89.12 186 ILE B N 1
ATOM 6213 C CA . ILE B 1 186 ? 3.32 -37.438 3.846 1 89.12 186 ILE B CA 1
ATOM 6214 C C . ILE B 1 186 ? 3.598 -36.094 3.139 1 89.12 186 ILE B C 1
ATOM 6216 O O . ILE B 1 186 ? 4.145 -35.156 3.738 1 89.12 186 ILE B O 1
ATOM 6220 N N . LEU B 1 187 ? 3.164 -36.125 1.961 1 86.44 187 LEU B N 1
ATOM 6221 C CA . LEU B 1 187 ? 3.314 -34.875 1.193 1 86.44 187 LEU B CA 1
ATOM 6222 C C . LEU B 1 187 ? 2.5 -33.75 1.813 1 86.44 187 LEU B C 1
ATOM 6224 O O . LEU B 1 187 ? 2.996 -32.625 1.959 1 86.44 187 LEU B O 1
ATOM 6228 N N . SER B 1 188 ? 1.307 -34.062 2.195 1 86.62 188 SER B N 1
ATOM 6229 C CA . SER B 1 188 ? 0.416 -33.062 2.777 1 86.62 188 SER B CA 1
ATOM 6230 C C . SER B 1 188 ? 0.985 -32.5 4.078 1 86.62 188 SER B C 1
ATOM 6232 O O . SER B 1 188 ? 0.964 -31.297 4.301 1 86.62 188 SER B O 1
ATOM 6234 N N . LEU B 1 189 ? 1.527 -33.312 4.844 1 86.94 189 LEU B N 1
ATOM 6235 C CA . LEU B 1 189 ? 2.109 -32.875 6.113 1 86.94 189 LEU B CA 1
ATOM 6236 C C . LEU B 1 189 ? 3.389 -32.094 5.887 1 86.94 189 LEU B C 1
ATOM 6238 O O . LEU B 1 189 ? 3.633 -31.094 6.57 1 86.94 189 LEU B O 1
ATOM 6242 N N . SER B 1 190 ? 4.184 -32.5 4.93 1 88.25 190 SER B N 1
ATOM 6243 C CA . SER B 1 190 ? 5.422 -31.812 4.609 1 88.25 190 SER B CA 1
ATOM 6244 C C . SER B 1 190 ? 5.145 -30.406 4.074 1 88.25 190 SER B C 1
ATOM 6246 O O . SER B 1 190 ? 5.812 -29.453 4.461 1 88.25 190 SER B O 1
ATOM 6248 N N . ILE B 1 191 ? 4.156 -30.359 3.279 1 85.25 191 ILE B N 1
ATOM 6249 C CA . ILE B 1 191 ? 3.799 -29.078 2.688 1 85.25 191 ILE B CA 1
ATOM 6250 C C . ILE B 1 191 ? 3.264 -28.141 3.77 1 85.25 191 ILE B C 1
ATOM 6252 O O . ILE B 1 191 ? 3.561 -26.938 3.768 1 85.25 191 ILE B O 1
ATOM 6256 N N . TYR B 1 192 ? 2.557 -28.75 4.648 1 83.69 192 TYR B N 1
ATOM 6257 C CA . TYR B 1 192 ? 2.021 -27.953 5.75 1 83.69 192 TYR B CA 1
ATOM 6258 C C . TYR B 1 192 ? 3.145 -27.375 6.598 1 83.69 192 TYR B C 1
ATOM 6260 O O . TYR B 1 192 ? 3.127 -26.188 6.938 1 83.69 192 TYR B O 1
ATOM 6268 N N . PHE B 1 193 ? 4.086 -28.109 6.844 1 87.38 193 PHE B N 1
ATOM 6269 C CA . PHE B 1 193 ? 5.207 -27.688 7.664 1 87.38 193 PHE B CA 1
ATOM 6270 C C . PHE B 1 193 ? 6.027 -26.625 6.945 1 87.38 193 PHE B C 1
ATOM 6272 O O . PHE B 1 193 ? 6.414 -25.609 7.547 1 87.38 193 PHE B O 1
ATOM 6279 N N . VAL B 1 194 ? 6.289 -26.828 5.762 1 87.81 194 VAL B N 1
ATOM 6280 C CA . VAL B 1 194 ? 7.094 -25.891 4.98 1 87.81 194 VAL B CA 1
ATOM 6281 C C . VAL B 1 194 ? 6.348 -24.562 4.82 1 87.81 194 VAL B C 1
ATOM 6283 O O . VAL B 1 194 ? 6.941 -23.5 4.918 1 87.81 194 VAL B O 1
ATOM 6286 N N . ASN B 1 195 ? 5.137 -24.672 4.586 1 86.06 195 ASN B N 1
ATOM 6287 C CA . ASN B 1 195 ? 4.332 -23.469 4.43 1 86.06 195 ASN B CA 1
ATOM 6288 C C . ASN B 1 195 ? 4.301 -22.641 5.715 1 86.06 195 ASN B C 1
ATOM 6290 O O . ASN B 1 195 ? 4.309 -21.406 5.672 1 86.06 195 ASN B O 1
ATOM 6294 N N . ASN B 1 196 ? 4.234 -23.328 6.805 1 85.25 196 ASN B N 1
ATOM 6295 C CA . ASN B 1 196 ? 4.27 -22.625 8.078 1 85.25 196 ASN B CA 1
ATOM 6296 C C . ASN B 1 196 ? 5.609 -21.922 8.305 1 85.25 196 ASN B C 1
ATOM 6298 O O . ASN B 1 196 ? 5.656 -20.812 8.836 1 85.25 196 ASN B O 1
ATOM 6302 N N . MET B 1 197 ? 6.602 -22.562 7.879 1 89.62 197 MET B N 1
ATOM 6303 C CA . MET B 1 197 ? 7.93 -21.969 7.973 1 89.62 197 MET B CA 1
ATOM 6304 C C . MET B 1 197 ? 8.055 -20.766 7.051 1 89.62 197 MET B C 1
ATOM 6306 O O . MET B 1 197 ? 8.68 -19.766 7.41 1 89.62 197 MET B O 1
ATOM 6310 N N . ILE B 1 198 ? 7.516 -20.875 5.957 1 89.56 198 ILE B N 1
ATOM 6311 C CA . ILE B 1 198 ? 7.527 -19.766 4.996 1 89.56 198 ILE B CA 1
ATOM 6312 C C . ILE B 1 198 ? 6.781 -18.578 5.57 1 89.56 198 ILE B C 1
ATOM 6314 O O . ILE B 1 198 ? 7.273 -17.438 5.523 1 89.56 198 ILE B O 1
ATOM 6318 N N . ASN B 1 199 ? 5.727 -18.844 6.195 1 85.88 199 ASN B N 1
ATOM 6319 C CA . ASN B 1 199 ? 4.914 -17.781 6.762 1 85.88 199 ASN B CA 1
ATOM 6320 C C . ASN B 1 199 ? 5.641 -17.062 7.902 1 85.88 199 ASN B C 1
ATOM 6322 O O . ASN B 1 199 ? 5.633 -15.836 7.977 1 85.88 199 ASN B O 1
ATOM 6326 N N . GLU B 1 200 ? 6.254 -17.781 8.695 1 90.25 200 GLU B N 1
ATOM 6327 C CA . GLU B 1 200 ? 6.992 -17.219 9.82 1 90.25 200 GLU B CA 1
ATOM 6328 C C . GLU B 1 200 ? 8.148 -16.359 9.344 1 90.25 200 GLU B C 1
ATOM 6330 O O . GLU B 1 200 ? 8.336 -15.242 9.836 1 90.25 200 GLU B O 1
ATOM 6335 N N . ARG B 1 201 ? 8.859 -16.875 8.422 1 91.56 201 ARG B N 1
ATOM 6336 C CA . ARG B 1 201 ? 10.008 -16.141 7.91 1 91.56 201 ARG B CA 1
ATOM 6337 C C . ARG B 1 201 ? 9.555 -14.922 7.098 1 91.56 201 ARG B C 1
ATOM 6339 O O . ARG B 1 201 ? 10.219 -13.891 7.094 1 91.56 201 ARG B O 1
ATOM 6346 N N . SER B 1 202 ? 8.453 -15.062 6.488 1 90.5 202 SER B N 1
ATOM 6347 C CA . SER B 1 202 ? 7.887 -13.945 5.742 1 90.5 202 SER B CA 1
ATOM 6348 C C . SER B 1 202 ? 7.508 -12.797 6.672 1 90.5 202 SER B C 1
ATOM 6350 O O . SER B 1 202 ? 7.723 -11.625 6.348 1 90.5 202 SER B O 1
ATOM 6352 N N . GLU B 1 203 ? 7.039 -13.125 7.789 1 89.25 203 GLU B N 1
ATOM 6353 C CA . GLU B 1 203 ? 6.676 -12.109 8.773 1 89.25 203 GLU B CA 1
ATOM 6354 C C . GLU B 1 203 ? 7.91 -11.383 9.305 1 89.25 203 GLU B C 1
ATOM 6356 O O . GLU B 1 203 ? 7.875 -10.172 9.516 1 89.25 203 GLU B O 1
ATOM 6361 N N . LYS B 1 204 ? 8.922 -12.094 9.461 1 91.88 204 LYS B N 1
ATOM 6362 C CA . LYS B 1 204 ? 10.172 -11.5 9.93 1 91.88 204 LYS B CA 1
ATOM 6363 C C . LYS B 1 204 ? 10.742 -10.523 8.906 1 91.88 204 LYS B C 1
ATOM 6365 O O . LYS B 1 204 ? 11.242 -9.461 9.266 1 91.88 204 LYS B O 1
ATOM 6370 N N . ILE B 1 205 ? 10.648 -10.828 7.695 1 91.25 205 ILE B N 1
ATOM 6371 C CA . ILE B 1 205 ? 11.125 -9.969 6.617 1 91.25 205 ILE B CA 1
ATOM 6372 C C . ILE B 1 205 ? 10.273 -8.703 6.547 1 91.25 205 ILE B C 1
ATOM 6374 O O . ILE B 1 205 ? 10.797 -7.609 6.336 1 91.25 205 ILE B O 1
ATOM 6378 N N . GLN B 1 206 ? 9.031 -8.93 6.754 1 87.94 206 GLN B N 1
ATOM 6379 C CA . GLN B 1 206 ? 8.133 -7.777 6.699 1 87.94 206 GLN B CA 1
ATOM 6380 C C . GLN B 1 206 ? 8.43 -6.801 7.836 1 87.94 206 GLN B C 1
ATOM 6382 O O . GLN B 1 206 ? 8.43 -5.586 7.633 1 87.94 206 GLN B O 1
ATOM 6387 N N . ARG B 1 207 ? 8.734 -7.277 8.961 1 89.38 207 ARG B N 1
ATOM 6388 C CA . ARG B 1 207 ? 9.109 -6.438 10.094 1 89.38 207 ARG B CA 1
ATOM 6389 C C . ARG B 1 207 ? 10.422 -5.703 9.82 1 89.38 207 ARG B C 1
ATOM 6391 O O . ARG B 1 207 ? 10.562 -4.523 10.156 1 89.38 207 ARG B O 1
ATOM 6398 N N . SER B 1 208 ? 11.273 -6.398 9.219 1 91.38 208 SER B N 1
ATOM 6399 C CA . SER B 1 208 ? 12.555 -5.789 8.883 1 91.38 208 SER B CA 1
ATOM 6400 C C . SER B 1 208 ? 12.398 -4.707 7.824 1 91.38 208 SER B C 1
ATOM 6402 O O . SER B 1 208 ? 13.07 -3.676 7.879 1 91.38 208 SER B O 1
ATOM 6404 N N . LEU B 1 209 ? 11.555 -4.961 6.938 1 89.62 209 LEU B N 1
ATOM 6405 C CA . LEU B 1 209 ? 11.289 -3.973 5.902 1 89.62 209 LEU B CA 1
ATOM 6406 C C . LEU B 1 209 ? 10.633 -2.729 6.492 1 89.62 209 LEU B C 1
ATOM 6408 O O . LEU B 1 209 ? 10.938 -1.607 6.086 1 89.62 209 LEU B O 1
ATOM 6412 N N . SER B 1 210 ? 9.812 -2.934 7.391 1 86.88 210 SER B N 1
ATOM 6413 C CA . SER B 1 210 ? 9.18 -1.819 8.086 1 86.88 210 SER B CA 1
ATOM 6414 C C . SER B 1 210 ? 10.203 -0.992 8.852 1 86.88 210 SER B C 1
ATOM 6416 O O . SER B 1 210 ? 10.148 0.239 8.852 1 86.88 210 SER B O 1
ATOM 6418 N N . GLY B 1 211 ? 11.031 -1.646 9.477 1 88.5 211 GLY B N 1
ATOM 6419 C CA . GLY B 1 211 ? 12.109 -0.953 10.164 1 88.5 211 GLY B CA 1
ATOM 6420 C C . GLY B 1 211 ? 12.992 -0.142 9.227 1 88.5 211 GLY B C 1
ATOM 6421 O O . GLY B 1 211 ? 13.344 0.998 9.539 1 88.5 211 GLY B O 1
ATOM 6422 N N . LEU B 1 212 ? 13.281 -0.707 8.148 1 89.94 212 LEU B N 1
ATOM 6423 C CA . LEU B 1 212 ? 14.086 -0.022 7.145 1 89.94 212 LEU B CA 1
ATOM 6424 C C . LEU B 1 212 ? 13.359 1.207 6.609 1 89.94 212 LEU B C 1
ATOM 6426 O O . LEU B 1 212 ? 13.961 2.266 6.434 1 89.94 212 LEU B O 1
ATOM 6430 N N . SER B 1 213 ? 12.148 1.019 6.379 1 87.94 213 SER B N 1
ATOM 6431 C CA . SER B 1 213 ? 11.328 2.121 5.887 1 87.94 213 SER B CA 1
ATOM 6432 C C . SER B 1 213 ? 11.25 3.252 6.906 1 87.94 213 SER B C 1
ATOM 6434 O O . SER B 1 213 ? 11.328 4.426 6.543 1 87.94 213 SER B O 1
ATOM 6436 N N . THR B 1 214 ? 11.148 2.912 8.078 1 87.56 214 THR B N 1
ATOM 6437 C CA . THR B 1 214 ? 11.117 3.898 9.156 1 87.56 214 THR B CA 1
ATOM 6438 C C . THR B 1 214 ? 12.445 4.641 9.25 1 87.56 214 THR B C 1
ATOM 6440 O O . THR B 1 214 ? 12.477 5.855 9.445 1 87.56 214 THR B O 1
ATOM 6443 N N . PHE B 1 215 ? 13.445 3.938 9.172 1 90.25 215 PHE B N 1
ATOM 6444 C CA . PHE B 1 215 ? 14.781 4.531 9.211 1 90.25 215 PHE B CA 1
ATOM 6445 C C . PHE B 1 215 ? 14.953 5.551 8.094 1 90.25 215 PHE B C 1
ATOM 6447 O O . PHE B 1 215 ? 15.445 6.66 8.336 1 90.25 215 PHE B O 1
ATOM 6454 N N . VAL B 1 216 ? 14.586 5.184 6.973 1 91.06 216 VAL B N 1
ATOM 6455 C CA . VAL B 1 216 ? 14.727 6.059 5.812 1 91.06 216 VAL B CA 1
ATOM 6456 C C . VAL B 1 216 ? 13.844 7.289 5.98 1 91.06 216 VAL B C 1
ATOM 6458 O O . VAL B 1 216 ? 14.266 8.414 5.684 1 91.06 216 VAL B O 1
ATOM 6461 N N . GLN B 1 217 ? 12.695 7.074 6.414 1 89.81 217 GLN B N 1
ATOM 6462 C CA . GLN B 1 217 ? 11.773 8.18 6.637 1 89.81 217 GLN B CA 1
ATOM 6463 C C . GLN B 1 217 ? 12.328 9.164 7.656 1 89.81 217 GLN B C 1
ATOM 6465 O O . GLN B 1 217 ? 12.227 10.383 7.473 1 89.81 217 GLN B O 1
ATOM 6470 N N . GLU B 1 218 ? 12.883 8.68 8.672 1 89.06 218 GLU B N 1
ATOM 6471 C CA . GLU B 1 218 ? 13.5 9.531 9.688 1 89.06 218 GLU B CA 1
ATOM 6472 C C . GLU B 1 218 ? 14.695 10.289 9.125 1 89.06 218 GLU B C 1
ATOM 6474 O O . GLU B 1 218 ? 14.891 11.469 9.438 1 89.06 218 GLU B O 1
ATOM 6479 N N . ALA B 1 219 ? 15.43 9.617 8.398 1 90.94 219 ALA B N 1
ATOM 6480 C CA . ALA B 1 219 ? 16.594 10.25 7.785 1 90.94 219 ALA B CA 1
ATOM 6481 C C . ALA B 1 219 ? 16.188 11.398 6.871 1 90.94 219 ALA B C 1
ATOM 6483 O O . ALA B 1 219 ? 16.828 12.445 6.848 1 90.94 219 ALA B O 1
ATOM 6484 N N . PHE B 1 220 ? 15.078 11.242 6.266 1 89.69 220 PHE B N 1
ATOM 6485 C CA . PHE B 1 220 ? 14.586 12.273 5.359 1 89.69 220 PHE B CA 1
ATOM 6486 C C . PHE B 1 220 ? 13.992 13.445 6.141 1 89.69 220 PHE B C 1
ATOM 6488 O O . PHE B 1 220 ? 14.227 14.602 5.797 1 89.69 220 PHE B O 1
ATOM 6495 N N . SER B 1 221 ? 13.32 13.07 7.117 1 87.38 221 SER B N 1
ATOM 6496 C CA . SER B 1 221 ? 12.742 14.117 7.957 1 87.38 221 SER B CA 1
ATOM 6497 C C . SER B 1 221 ? 13.836 14.93 8.648 1 87.38 221 SER B C 1
ATOM 6499 O O . SER B 1 221 ? 13.672 16.141 8.859 1 87.38 221 SER B O 1
ATOM 6501 N N . GLY B 1 222 ? 14.859 14.281 8.969 1 90.06 222 GLY B N 1
ATOM 6502 C CA . GLY B 1 222 ? 15.969 14.93 9.656 1 90.06 222 GLY B CA 1
ATOM 6503 C C . GLY B 1 222 ? 17.141 15.242 8.742 1 90.06 222 GLY B C 1
ATOM 6504 O O . GLY B 1 222 ? 18.281 15.359 9.195 1 90.06 222 GLY B O 1
ATOM 6505 N N . ILE B 1 223 ? 16.906 15.359 7.496 1 91 223 ILE B N 1
ATOM 6506 C CA . ILE B 1 223 ? 18 15.477 6.531 1 91 223 ILE B CA 1
ATOM 6507 C C . ILE B 1 223 ? 18.797 16.75 6.805 1 91 223 ILE B C 1
ATOM 6509 O O . ILE B 1 223 ? 20.016 16.766 6.637 1 91 223 ILE B O 1
ATOM 6513 N N . ARG B 1 224 ? 18.141 17.828 7.195 1 89.38 224 ARG B N 1
ATOM 6514 C CA . ARG B 1 224 ? 18.797 19.094 7.508 1 89.38 224 ARG B CA 1
ATOM 6515 C C . ARG B 1 224 ? 19.766 18.922 8.672 1 89.38 224 ARG B C 1
ATOM 6517 O O . ARG B 1 224 ? 20.875 19.453 8.648 1 89.38 224 ARG B O 1
ATOM 6524 N N . VAL B 1 225 ? 19.344 18.234 9.625 1 91.5 225 VAL B N 1
ATOM 6525 C CA . VAL B 1 225 ? 20.172 17.984 10.797 1 91.5 225 VAL B CA 1
ATOM 6526 C C . VAL B 1 225 ? 21.328 17.062 10.43 1 91.5 225 VAL B C 1
ATOM 6528 O O . VAL B 1 225 ? 22.469 17.297 10.844 1 91.5 225 VAL B O 1
ATOM 6531 N N . LEU B 1 226 ? 21.047 16.078 9.656 1 92.94 226 LEU B N 1
ATOM 6532 C CA . LEU B 1 226 ? 22.078 15.148 9.227 1 92.94 226 LEU B CA 1
ATOM 6533 C C . LEU B 1 226 ? 23.203 15.867 8.484 1 92.94 226 LEU B C 1
ATOM 6535 O O . LEU B 1 226 ? 24.375 15.602 8.711 1 92.94 226 LEU B O 1
ATOM 6539 N N . LYS B 1 227 ? 22.812 16.781 7.715 1 91.69 227 LYS B N 1
ATOM 6540 C CA . LYS B 1 227 ? 23.797 17.531 6.926 1 91.69 227 LYS B CA 1
ATOM 6541 C C . LYS B 1 227 ? 24.516 18.578 7.781 1 91.69 227 LYS B C 1
ATOM 6543 O O . LYS B 1 227 ? 25.719 18.781 7.637 1 91.69 227 LYS B O 1
ATOM 6548 N N . ALA B 1 228 ? 23.734 19.219 8.578 1 91.94 228 ALA B N 1
ATOM 6549 C CA . ALA B 1 228 ? 24.297 20.281 9.422 1 91.94 228 ALA B CA 1
ATOM 6550 C C . ALA B 1 228 ? 25.344 19.719 10.375 1 91.94 228 ALA B C 1
ATOM 6552 O O . ALA B 1 228 ? 26.312 20.391 10.703 1 91.94 228 ALA B O 1
ATOM 6553 N N . PHE B 1 229 ? 25.188 18.484 10.703 1 92.5 229 PHE B N 1
ATOM 6554 C CA . PHE B 1 229 ? 26.094 17.906 11.688 1 92.5 229 PHE B CA 1
ATOM 6555 C C . PHE B 1 229 ? 27.016 16.875 11.047 1 92.5 229 PHE B C 1
ATOM 6557 O O . PHE B 1 229 ? 27.719 16.156 11.742 1 92.5 229 PHE B O 1
ATOM 6564 N N . VAL B 1 230 ? 27.016 16.719 9.773 1 91.44 230 VAL B N 1
ATOM 6565 C CA . VAL B 1 230 ? 27.938 15.914 8.977 1 91.44 230 VAL B CA 1
ATOM 6566 C C . VAL B 1 230 ? 27.875 14.453 9.43 1 91.44 230 VAL B C 1
ATOM 6568 O O . VAL B 1 230 ? 28.906 13.859 9.75 1 91.44 230 VAL B O 1
ATOM 6571 N N . ARG B 1 231 ? 26.688 13.953 9.477 1 91.56 231 ARG B N 1
ATOM 6572 C CA . ARG B 1 231 ? 26.516 12.578 9.938 1 91.56 231 ARG B CA 1
ATOM 6573 C C . ARG B 1 231 ? 25.953 11.695 8.82 1 91.56 231 ARG B C 1
ATOM 6575 O O . ARG B 1 231 ? 25.344 10.664 9.086 1 91.56 231 ARG B O 1
ATOM 6582 N N . GLU B 1 232 ? 26.219 12.047 7.629 1 92.06 232 GLU B N 1
ATOM 6583 C CA . GLU B 1 232 ? 25.719 11.305 6.473 1 92.06 232 GLU B CA 1
ATOM 6584 C C . GLU B 1 232 ? 26.344 9.906 6.41 1 92.06 232 GLU B C 1
ATOM 6586 O O . GLU B 1 232 ? 25.641 8.922 6.16 1 92.06 232 GLU B O 1
ATOM 6591 N N . ASN B 1 233 ? 27.625 9.828 6.684 1 91 233 ASN B N 1
ATOM 6592 C CA . ASN B 1 233 ? 28.312 8.539 6.625 1 91 233 ASN B CA 1
ATOM 6593 C C . ASN B 1 233 ? 27.844 7.594 7.723 1 91 233 ASN B C 1
ATOM 6595 O O . ASN B 1 233 ? 27.703 6.391 7.492 1 91 233 ASN B O 1
ATOM 6599 N N . ASP B 1 234 ? 27.594 8.18 8.867 1 91.25 234 ASP B N 1
ATOM 6600 C CA . ASP B 1 234 ? 27.062 7.363 9.953 1 91.25 234 ASP B CA 1
ATOM 6601 C C . ASP B 1 234 ? 25.672 6.828 9.617 1 91.25 234 ASP B C 1
ATOM 6603 O O . ASP B 1 234 ? 25.375 5.668 9.898 1 91.25 234 ASP B O 1
ATOM 6607 N N . SER B 1 235 ? 24.953 7.691 9.102 1 92.94 235 SER B N 1
ATOM 6608 C CA . SER B 1 235 ? 23.609 7.293 8.688 1 92.94 235 SER B CA 1
ATOM 6609 C C . SER B 1 235 ? 23.656 6.211 7.617 1 92.94 235 SER B C 1
ATOM 6611 O O . SER B 1 235 ? 22.891 5.246 7.668 1 92.94 235 SER B O 1
ATOM 6613 N N . ALA B 1 236 ? 24.562 6.34 6.723 1 93.5 236 ALA B N 1
ATOM 6614 C CA . ALA B 1 236 ? 24.719 5.352 5.66 1 93.5 236 ALA B CA 1
ATOM 6615 C C . ALA B 1 236 ? 25.188 4.012 6.223 1 93.5 236 ALA B C 1
ATOM 6617 O O . ALA B 1 236 ? 24.734 2.955 5.785 1 93.5 236 ALA B O 1
ATOM 6618 N N . ASN B 1 237 ? 26.062 4.082 7.141 1 93.44 237 ASN B N 1
ATOM 6619 C CA . ASN B 1 237 ? 26.578 2.861 7.762 1 93.44 237 ASN B CA 1
ATOM 6620 C C . ASN B 1 237 ? 25.484 2.15 8.562 1 93.44 237 ASN B C 1
ATOM 6622 O O . ASN B 1 237 ? 25.391 0.921 8.547 1 93.44 237 ASN B O 1
ATOM 6626 N N . GLU B 1 238 ? 24.734 2.928 9.234 1 92.5 238 GLU B N 1
ATOM 6627 C CA . GLU B 1 238 ? 23.625 2.338 9.992 1 92.5 238 GLU B CA 1
ATOM 6628 C C . GLU B 1 238 ? 22.594 1.71 9.062 1 92.5 238 GLU B C 1
ATOM 6630 O O . GLU B 1 238 ? 22.031 0.659 9.375 1 92.5 238 GLU B O 1
ATOM 6635 N N . PHE B 1 239 ? 22.391 2.33 7.984 1 94.19 239 PHE B N 1
ATOM 6636 C CA . PHE B 1 239 ? 21.484 1.77 6.996 1 94.19 239 PHE B CA 1
ATOM 6637 C C . PHE B 1 239 ? 22.016 0.447 6.453 1 94.19 239 PHE B C 1
ATOM 6639 O O . PHE B 1 239 ? 21.25 -0.512 6.289 1 94.19 239 PHE B O 1
ATOM 6646 N N . ALA B 1 240 ? 23.25 0.451 6.18 1 94.06 240 ALA B N 1
ATOM 6647 C CA . ALA B 1 240 ? 23.875 -0.762 5.656 1 94.06 240 ALA B CA 1
ATOM 6648 C C . ALA B 1 240 ? 23.734 -1.92 6.641 1 94.06 240 ALA B C 1
ATOM 6650 O O . ALA B 1 240 ? 23.484 -3.059 6.238 1 94.06 240 ALA B O 1
ATOM 6651 N N . LYS B 1 241 ? 23.828 -1.584 7.844 1 93.5 241 LYS B N 1
ATOM 6652 C CA . LYS B 1 241 ? 23.688 -2.611 8.875 1 93.5 241 LYS B CA 1
ATOM 6653 C C . LYS B 1 241 ? 22.266 -3.129 8.945 1 93.5 241 LYS B C 1
ATOM 6655 O O . LYS B 1 241 ? 22.031 -4.336 9.016 1 93.5 241 LYS B O 1
ATOM 6660 N N . THR B 1 242 ? 21.344 -2.244 8.906 1 92.25 242 THR B N 1
ATOM 6661 C CA . THR B 1 242 ? 19.938 -2.627 8.945 1 92.25 242 THR B CA 1
ATOM 6662 C C . THR B 1 242 ? 19.547 -3.395 7.688 1 92.25 242 THR B C 1
ATOM 6664 O O . THR B 1 242 ? 18.781 -4.352 7.75 1 92.25 242 THR B O 1
ATOM 6667 N N . SER B 1 243 ? 20.094 -2.965 6.656 1 94.12 243 SER B N 1
ATOM 6668 C CA . SER B 1 243 ? 19.828 -3.627 5.383 1 94.12 243 SER B CA 1
ATOM 6669 C C . SER B 1 243 ? 20.438 -5.023 5.352 1 94.12 243 SER B C 1
ATOM 6671 O O . SER B 1 243 ? 19.922 -5.918 4.672 1 94.12 243 SER B O 1
ATOM 6673 N N . GLU B 1 244 ? 21.547 -5.219 6.055 1 94.94 244 GLU B N 1
ATOM 6674 C CA . GLU B 1 244 ? 22.172 -6.535 6.141 1 94.94 244 GLU B CA 1
ATOM 6675 C C . GLU B 1 244 ? 21.266 -7.535 6.848 1 94.94 244 GLU B C 1
ATOM 6677 O O . GLU B 1 244 ? 21.156 -8.688 6.434 1 94.94 244 GLU B O 1
ATOM 6682 N N . ASP B 1 245 ? 20.641 -7.074 7.828 1 93.5 245 ASP B N 1
ATOM 6683 C CA . ASP B 1 245 ? 19.672 -7.918 8.531 1 93.5 245 ASP B CA 1
ATOM 6684 C C . ASP B 1 245 ? 18.531 -8.336 7.613 1 93.5 245 ASP B C 1
ATOM 6686 O O . ASP B 1 245 ? 18.125 -9.492 7.609 1 93.5 245 ASP B O 1
ATOM 6690 N N . TYR B 1 246 ? 18.031 -7.441 6.883 1 93.94 246 TYR B N 1
ATOM 6691 C CA . TYR B 1 246 ? 16.984 -7.715 5.906 1 93.94 246 TYR B CA 1
ATOM 6692 C C . TYR B 1 246 ? 17.453 -8.734 4.879 1 93.94 246 TYR B C 1
ATOM 6694 O O . TYR B 1 246 ? 16.719 -9.672 4.543 1 93.94 246 TYR B O 1
ATOM 6702 N N . LYS B 1 247 ? 18.641 -8.516 4.441 1 94.62 247 LYS B N 1
ATOM 6703 C CA . LYS B 1 247 ? 19.234 -9.43 3.461 1 94.62 247 LYS B CA 1
ATOM 6704 C C . LYS B 1 247 ? 19.328 -10.844 4.016 1 94.62 247 LYS B C 1
ATOM 6706 O O . LYS B 1 247 ? 18.922 -11.805 3.355 1 94.62 247 LYS B O 1
ATOM 6711 N N . GLU B 1 248 ? 19.797 -11.023 5.172 1 95.75 248 GLU B N 1
ATOM 6712 C CA . GLU B 1 248 ? 19.969 -12.344 5.777 1 95.75 248 GLU B CA 1
ATOM 6713 C C . GLU B 1 248 ? 18.625 -13.047 5.949 1 95.75 248 GLU B C 1
ATOM 6715 O O . GLU B 1 248 ? 18.516 -14.25 5.676 1 95.75 248 GLU B O 1
ATOM 6720 N N . LYS B 1 249 ? 17.703 -12.32 6.391 1 94.88 249 LYS B N 1
ATOM 6721 C CA . LYS B 1 249 ? 16.375 -12.891 6.562 1 94.88 249 LYS B CA 1
ATOM 6722 C C . LYS B 1 249 ? 15.758 -13.266 5.215 1 94.88 249 LYS B C 1
ATOM 6724 O O . LYS B 1 249 ? 15.078 -14.281 5.102 1 94.88 249 LYS B O 1
ATOM 6729 N N . SER B 1 250 ? 15.992 -12.469 4.227 1 94.12 250 SER B N 1
ATOM 6730 C CA . SER B 1 250 ? 15.484 -12.75 2.883 1 94.12 250 SER B CA 1
ATOM 6731 C C . SER B 1 250 ? 16.125 -14.008 2.305 1 94.12 250 SER B C 1
ATOM 6733 O O . SER B 1 250 ? 15.438 -14.805 1.648 1 94.12 250 SER B O 1
ATOM 6735 N N . ILE B 1 251 ? 17.406 -14.172 2.568 1 94.19 251 ILE B N 1
ATOM 6736 C CA . ILE B 1 251 ? 18.125 -15.344 2.086 1 94.19 251 ILE B CA 1
ATOM 6737 C C . ILE B 1 251 ? 17.609 -16.594 2.805 1 94.19 251 ILE B C 1
ATOM 6739 O O . ILE B 1 251 ? 17.438 -17.641 2.186 1 94.19 251 ILE B O 1
ATOM 6743 N N . SER B 1 252 ? 17.281 -16.453 4.055 1 93.75 252 SER B N 1
ATOM 6744 C CA . SER B 1 252 ? 16.75 -17.578 4.824 1 93.75 252 SER B CA 1
ATOM 6745 C C . SER B 1 252 ? 15.391 -18.016 4.293 1 93.75 252 SER B C 1
ATOM 6747 O O . SER B 1 252 ? 15.086 -19.203 4.258 1 93.75 252 SER B O 1
ATOM 6749 N N . LEU B 1 253 ? 14.609 -17.062 3.9 1 92 253 LEU B N 1
ATOM 6750 C CA . LEU B 1 253 ? 13.305 -17.375 3.318 1 92 253 LEU B CA 1
ATOM 6751 C C . LEU B 1 253 ? 13.469 -18.125 1.996 1 92 253 LEU B C 1
ATOM 6753 O O . LEU B 1 253 ? 12.742 -19.078 1.719 1 92 253 LEU B O 1
ATOM 6757 N N . THR B 1 254 ? 14.453 -17.688 1.266 1 91.31 254 THR B N 1
ATOM 6758 C CA . THR B 1 254 ? 14.688 -18.312 -0.034 1 91.31 254 THR B CA 1
ATOM 6759 C C . THR B 1 254 ? 15.086 -19.781 0.127 1 91.31 254 THR B C 1
ATOM 6761 O O . THR B 1 254 ? 14.688 -20.625 -0.674 1 91.31 254 THR B O 1
ATOM 6764 N N . LEU B 1 255 ? 15.789 -20.094 1.116 1 92.25 255 LEU B N 1
ATOM 6765 C CA . LEU B 1 255 ? 16.203 -21.469 1.389 1 92.25 255 LEU B CA 1
ATOM 6766 C C . LEU B 1 255 ? 14.984 -22.359 1.636 1 92.25 255 LEU B C 1
ATOM 6768 O O . LEU B 1 255 ? 14.875 -23.453 1.058 1 92.25 255 LEU B O 1
ATOM 6772 N N . VAL B 1 256 ? 14.094 -21.844 2.393 1 90.88 256 VAL B N 1
ATOM 6773 C CA . VAL B 1 256 ? 12.914 -22.625 2.744 1 90.88 256 VAL B CA 1
ATOM 6774 C C . VAL B 1 256 ? 11.992 -22.75 1.529 1 90.88 256 VAL B C 1
ATOM 6776 O O . VAL B 1 256 ? 11.445 -23.828 1.27 1 90.88 256 VAL B O 1
ATOM 6779 N N . GLN B 1 257 ? 11.859 -21.734 0.76 1 90.12 257 GLN B N 1
ATOM 6780 C CA . GLN B 1 257 ? 11.008 -21.734 -0.426 1 90.12 257 GLN B CA 1
ATOM 6781 C C . GLN B 1 257 ? 11.531 -22.703 -1.48 1 90.12 257 GLN B C 1
ATOM 6783 O O . GLN B 1 257 ? 10.75 -23.297 -2.229 1 90.12 257 GLN B O 1
ATOM 6788 N N . SER B 1 258 ? 12.844 -22.828 -1.509 1 89.94 258 SER B N 1
ATOM 6789 C CA . SER B 1 258 ? 13.469 -23.656 -2.539 1 89.94 258 SER B CA 1
ATOM 6790 C C . SER B 1 258 ? 13.227 -25.141 -2.277 1 89.94 258 SER B C 1
ATOM 6792 O O . SER B 1 258 ? 13.391 -25.969 -3.176 1 89.94 258 SER B O 1
ATOM 6794 N N . LEU B 1 259 ? 12.688 -25.438 -1.131 1 87.62 259 LEU B N 1
ATOM 6795 C CA . LEU B 1 259 ? 12.477 -26.828 -0.764 1 87.62 259 LEU B CA 1
ATOM 6796 C C . LEU B 1 259 ? 11.117 -27.312 -1.252 1 87.62 259 LEU B C 1
ATOM 6798 O O . LEU B 1 259 ? 10.875 -28.516 -1.312 1 87.62 259 LEU B O 1
ATOM 6802 N N . PHE B 1 260 ? 10.281 -26.484 -1.668 1 84.5 260 PHE B N 1
ATOM 6803 C CA . PHE B 1 260 ? 8.891 -26.797 -1.975 1 84.5 260 PHE B CA 1
ATOM 6804 C C . PHE B 1 260 ? 8.805 -27.75 -3.17 1 84.5 260 PHE B C 1
ATOM 6806 O O . PHE B 1 260 ? 8.266 -28.844 -3.061 1 84.5 260 PHE B O 1
ATOM 6813 N N . PHE B 1 261 ? 9.383 -27.422 -4.25 1 82.75 261 PHE B N 1
ATOM 6814 C CA . PHE B 1 261 ? 9.234 -28.172 -5.496 1 82.75 261 PHE B CA 1
ATOM 6815 C C . PHE B 1 261 ? 9.992 -29.484 -5.43 1 82.75 261 PHE B C 1
ATOM 6817 O O . PHE B 1 261 ? 9.461 -30.531 -5.805 1 82.75 261 PHE B O 1
ATOM 6824 N N . PRO B 1 262 ? 11.227 -29.453 -4.855 1 82 262 PRO B N 1
ATOM 6825 C CA . PRO B 1 262 ? 11.93 -30.734 -4.715 1 82 262 PRO B CA 1
ATOM 6826 C C . PRO B 1 262 ? 11.164 -31.734 -3.855 1 82 262 PRO B C 1
ATOM 6828 O O . PRO B 1 262 ? 11.188 -32.938 -4.141 1 82 262 PRO B O 1
ATOM 6831 N N . LEU B 1 263 ? 10.5 -31.219 -2.9 1 84.56 263 LEU B N 1
ATOM 6832 C CA . LEU B 1 263 ? 9.734 -32.094 -2.035 1 84.56 263 LEU B CA 1
ATOM 6833 C C . LEU B 1 263 ? 8.562 -32.719 -2.791 1 84.56 263 LEU B C 1
ATOM 6835 O O . LEU B 1 263 ? 8.266 -33.906 -2.639 1 84.56 263 LEU B O 1
ATOM 6839 N N . ILE B 1 264 ? 7.938 -32 -3.617 1 86.19 264 ILE B N 1
ATOM 6840 C CA . ILE B 1 264 ? 6.816 -32.469 -4.418 1 86.19 264 ILE B CA 1
ATOM 6841 C C . ILE B 1 264 ? 7.301 -33.531 -5.414 1 86.19 264 ILE B C 1
ATOM 6843 O O . ILE B 1 264 ? 6.711 -34.594 -5.531 1 86.19 264 ILE B O 1
ATOM 6847 N N . MET B 1 265 ? 8.398 -33.281 -6.004 1 83.06 265 MET B N 1
ATOM 6848 C CA . MET B 1 265 ? 8.953 -34.188 -6.996 1 83.06 265 MET B CA 1
ATOM 6849 C C . MET B 1 265 ? 9.383 -35.5 -6.344 1 83.06 265 MET B C 1
ATOM 6851 O O . MET B 1 265 ? 9.172 -36.594 -6.906 1 83.06 265 MET B O 1
ATOM 6855 N N . ALA B 1 266 ? 9.977 -35.344 -5.164 1 83.38 266 ALA B N 1
ATOM 6856 C CA . ALA B 1 266 ? 10.438 -36.531 -4.445 1 83.38 266 ALA B CA 1
ATOM 6857 C C . ALA B 1 266 ? 9.266 -37.438 -4.074 1 83.38 266 ALA B C 1
ATOM 6859 O O . ALA B 1 266 ? 9.336 -38.656 -4.254 1 83.38 266 ALA B O 1
ATOM 6860 N N . LEU B 1 267 ? 8.25 -36.906 -3.68 1 85.12 267 LEU B N 1
ATOM 6861 C CA . LEU B 1 267 ? 7.121 -37.719 -3.211 1 85.12 267 LEU B CA 1
ATOM 6862 C C . LEU B 1 267 ? 6.348 -38.312 -4.387 1 85.12 267 LEU B C 1
ATOM 6864 O O . LEU B 1 267 ? 5.871 -39.438 -4.312 1 85.12 267 LEU B O 1
ATOM 6868 N N . ILE B 1 268 ? 6.184 -37.594 -5.48 1 84.94 268 ILE B N 1
ATOM 6869 C CA . ILE B 1 268 ? 5.586 -38.125 -6.699 1 84.94 268 ILE B CA 1
ATOM 6870 C C . ILE B 1 268 ? 6.449 -39.25 -7.238 1 84.94 268 ILE B C 1
ATOM 6872 O O . ILE B 1 268 ? 5.93 -40.281 -7.668 1 84.94 268 ILE B O 1
ATOM 6876 N N . GLY B 1 269 ? 7.77 -39.031 -7.109 1 80.19 269 GLY B N 1
ATOM 6877 C CA . GLY B 1 269 ? 8.688 -40.062 -7.527 1 80.19 269 GLY B CA 1
ATOM 6878 C C . GLY B 1 269 ? 8.547 -41.344 -6.723 1 80.19 269 GLY B C 1
ATOM 6879 O O . GLY B 1 269 ? 8.492 -42.438 -7.293 1 80.19 269 GLY B O 1
ATOM 6880 N N . ILE B 1 270 ? 8.445 -41.188 -5.469 1 84.12 270 ILE B N 1
ATOM 6881 C CA . ILE B 1 270 ? 8.289 -42.344 -4.598 1 84.12 270 ILE B CA 1
ATOM 6882 C C . ILE B 1 270 ? 6.973 -43.031 -4.914 1 84.12 270 ILE B C 1
ATOM 6884 O O . ILE B 1 270 ? 6.926 -44.281 -4.977 1 84.12 270 ILE B O 1
ATOM 6888 N N . SER B 1 271 ? 5.938 -42.312 -5.117 1 88.56 271 SER B N 1
ATOM 6889 C CA . SER B 1 271 ? 4.645 -42.906 -5.469 1 88.56 271 SER B CA 1
ATOM 6890 C C . SER B 1 271 ? 4.723 -43.656 -6.785 1 88.56 271 SER B C 1
ATOM 6892 O O . SER B 1 271 ? 4.117 -44.719 -6.926 1 88.56 271 SER B O 1
ATOM 6894 N N . THR B 1 272 ? 5.41 -43.094 -7.68 1 81.62 272 THR B N 1
ATOM 6895 C CA . THR B 1 272 ? 5.57 -43.75 -8.984 1 81.62 272 THR B CA 1
ATOM 6896 C C . THR B 1 272 ? 6.352 -45.062 -8.859 1 81.62 272 THR B C 1
ATOM 6898 O O . THR B 1 272 ? 5.973 -46.062 -9.453 1 81.62 272 THR B O 1
ATOM 6901 N N . ILE B 1 273 ? 7.395 -45.031 -8.047 1 79.94 273 ILE B N 1
ATOM 6902 C CA . ILE B 1 273 ? 8.219 -46.219 -7.852 1 79.94 273 ILE B CA 1
ATOM 6903 C C . ILE B 1 273 ? 7.387 -47.312 -7.195 1 79.94 273 ILE B C 1
ATOM 6905 O O . ILE B 1 273 ? 7.445 -48.469 -7.605 1 79.94 273 ILE B O 1
ATOM 6909 N N . LEU B 1 274 ? 6.637 -46.969 -6.27 1 85.88 274 LEU B N 1
ATOM 6910 C CA . LEU B 1 274 ? 5.793 -47.938 -5.582 1 85.88 274 LEU B CA 1
ATOM 6911 C C . LEU B 1 274 ? 4.738 -48.5 -6.523 1 85.88 274 LEU B C 1
ATOM 6913 O O . LEU B 1 274 ? 4.465 -49.719 -6.5 1 85.88 274 LEU B O 1
ATOM 6917 N N . THR B 1 275 ? 4.188 -47.688 -7.371 1 86.62 275 THR B N 1
ATOM 6918 C CA . THR B 1 275 ? 3.15 -48.094 -8.305 1 86.62 275 THR B CA 1
ATOM 6919 C C . THR B 1 275 ? 3.721 -49.062 -9.352 1 86.62 275 THR B C 1
ATOM 6921 O O . THR B 1 275 ? 3.105 -50.062 -9.664 1 86.62 275 THR B O 1
ATOM 6924 N N . VAL B 1 276 ? 4.863 -48.688 -9.805 1 78.25 276 VAL B N 1
ATOM 6925 C CA . VAL B 1 276 ? 5.48 -49.5 -10.836 1 78.25 276 VAL B CA 1
ATOM 6926 C C . VAL B 1 276 ? 5.926 -50.844 -10.242 1 78.25 276 VAL B C 1
ATOM 6928 O O . VAL B 1 276 ? 5.754 -51.906 -10.859 1 78.25 276 VAL B O 1
ATOM 6931 N N . TYR B 1 277 ? 6.508 -50.781 -9.055 1 79.06 277 TYR B N 1
ATOM 6932 C CA . TYR B 1 277 ? 7.008 -52 -8.43 1 79.06 277 TYR B CA 1
ATOM 6933 C C . TYR B 1 277 ? 5.867 -52.938 -8.078 1 79.06 277 TYR B C 1
ATOM 6935 O O . TYR B 1 277 ? 5.855 -54.094 -8.516 1 79.06 277 TYR B O 1
ATOM 6943 N N . ILE B 1 278 ? 4.949 -52.469 -7.395 1 86 278 ILE B N 1
ATOM 6944 C CA . ILE B 1 278 ? 3.834 -53.281 -6.957 1 86 278 ILE B CA 1
ATOM 6945 C C . ILE B 1 278 ? 2.953 -53.656 -8.156 1 86 278 ILE B C 1
ATOM 6947 O O . ILE B 1 278 ? 2.486 -54.781 -8.281 1 86 278 ILE B O 1
ATOM 6951 N N . GLY B 1 279 ? 2.66 -52.656 -8.969 1 83.69 279 GLY B N 1
ATOM 6952 C CA . GLY B 1 279 ? 1.902 -52.938 -10.18 1 83.69 279 GLY B CA 1
ATOM 6953 C C . GLY B 1 279 ? 2.568 -53.938 -11.086 1 83.69 279 GLY B C 1
ATOM 6954 O O . GLY B 1 279 ? 1.896 -54.812 -11.672 1 83.69 279 GLY B O 1
ATOM 6955 N N . GLY B 1 280 ? 3.879 -53.844 -11.211 1 76.88 280 GLY B N 1
ATOM 6956 C CA . GLY B 1 280 ? 4.625 -54.812 -11.992 1 76.88 280 GLY B CA 1
ATOM 6957 C C . GLY B 1 280 ? 4.488 -56.25 -11.461 1 76.88 280 GLY B C 1
ATOM 6958 O O . GLY B 1 280 ? 4.336 -57.188 -12.234 1 76.88 280 GLY B O 1
ATOM 6959 N N . MET B 1 281 ? 4.543 -56.375 -10.188 1 80.25 281 MET B N 1
ATOM 6960 C CA . MET B 1 281 ? 4.383 -57.688 -9.57 1 80.25 281 MET B CA 1
ATOM 6961 C C . MET B 1 281 ? 2.986 -58.25 -9.836 1 80.25 281 MET B C 1
ATOM 6963 O O . MET B 1 281 ? 2.83 -59.438 -10.094 1 80.25 281 MET B O 1
ATOM 6967 N N . GLN B 1 282 ? 2.059 -57.375 -9.859 1 86.69 282 GLN B N 1
ATOM 6968 C CA . GLN B 1 282 ? 0.686 -57.844 -10.078 1 86.69 282 GLN B CA 1
ATOM 6969 C C . GLN B 1 282 ? 0.439 -58.156 -11.547 1 86.69 282 GLN B C 1
ATOM 6971 O O . GLN B 1 282 ? -0.368 -59.031 -11.875 1 86.69 282 GLN B O 1
ATOM 6976 N N . VAL B 1 283 ? 1.028 -57.438 -12.391 1 77.62 283 VAL B N 1
ATOM 6977 C CA . VAL B 1 283 ? 0.94 -57.75 -13.812 1 77.62 283 VAL B CA 1
ATOM 6978 C C . VAL B 1 283 ? 1.536 -59.125 -14.078 1 77.62 283 VAL B C 1
ATOM 6980 O O . VAL B 1 283 ? 0.978 -59.906 -14.852 1 77.62 283 VAL B O 1
ATOM 6983 N N . MET B 1 284 ? 2.613 -59.469 -13.367 1 73.94 284 MET B N 1
ATOM 6984 C CA . MET B 1 284 ? 3.283 -60.75 -13.531 1 73.94 284 MET B CA 1
ATOM 6985 C C . MET B 1 284 ? 2.404 -61.875 -13.023 1 73.94 284 MET B C 1
ATOM 6987 O O . MET B 1 284 ? 2.408 -62.969 -13.594 1 73.94 284 MET B O 1
ATOM 6991 N N . ASN B 1 285 ? 1.775 -61.531 -12.016 1 79.25 285 ASN B N 1
ATOM 6992 C CA . ASN B 1 285 ? 0.884 -62.562 -11.461 1 79.25 285 ASN B CA 1
ATOM 6993 C C . ASN B 1 285 ? -0.427 -62.625 -12.234 1 79.25 285 ASN B C 1
ATOM 6995 O O . ASN B 1 285 ? -1.269 -63.469 -11.953 1 79.25 285 ASN B O 1
ATOM 6999 N N . GLY B 1 286 ? -0.654 -61.75 -13.297 1 78.06 286 GLY B N 1
ATOM 7000 C CA . GLY B 1 286 ? -1.816 -61.781 -14.172 1 78.06 286 GLY B CA 1
ATOM 7001 C C . GLY B 1 286 ? -3.039 -61.125 -13.555 1 78.06 286 GLY B C 1
ATOM 7002 O O . GLY B 1 286 ? -4.152 -61.281 -14.055 1 78.06 286 GLY B O 1
ATOM 7003 N N . THR B 1 287 ? -2.82 -60.438 -12.516 1 83.12 287 THR B N 1
ATOM 7004 C CA . THR B 1 287 ? -3.949 -59.875 -11.789 1 83.12 287 THR B CA 1
ATOM 7005 C C . THR B 1 287 ? -4.414 -58.594 -12.461 1 83.12 287 THR B C 1
ATOM 7007 O O . THR B 1 287 ? -5.605 -58.281 -12.461 1 83.12 287 THR B O 1
ATOM 7010 N N . ILE B 1 288 ? -3.467 -57.781 -12.984 1 85.5 288 ILE B N 1
ATOM 7011 C CA . ILE B 1 288 ? -3.828 -56.531 -13.641 1 85.5 288 ILE B CA 1
ATOM 7012 C C . ILE B 1 288 ? -3.096 -56.406 -14.977 1 85.5 288 ILE B C 1
ATOM 7014 O O . ILE B 1 288 ? -2.152 -57.156 -15.242 1 85.5 288 ILE B O 1
ATOM 7018 N N . GLY B 1 289 ? -3.688 -55.531 -15.773 1 77.44 289 GLY B N 1
ATOM 7019 C CA . GLY B 1 289 ? -3.037 -55.25 -17.047 1 77.44 289 GLY B CA 1
ATOM 7020 C C . GLY B 1 289 ? -1.96 -54.188 -16.938 1 77.44 289 GLY B C 1
ATOM 7021 O O . GLY B 1 289 ? -1.869 -53.5 -15.922 1 77.44 289 GLY B O 1
ATOM 7022 N N . TYR B 1 290 ? -1.112 -54.094 -17.938 1 71.19 290 TYR B N 1
ATOM 7023 C CA . TYR B 1 290 ? -0.048 -53.094 -18 1 71.19 290 TYR B CA 1
ATOM 7024 C C . TYR B 1 290 ? -0.621 -51.688 -17.969 1 71.19 290 TYR B C 1
ATOM 7026 O O . TYR B 1 290 ? -0.028 -50.781 -17.391 1 71.19 290 TYR B O 1
ATOM 7034 N N . GLY B 1 291 ? -1.725 -51.531 -18.516 1 77.94 291 GLY B N 1
ATOM 7035 C CA . GLY B 1 291 ? -2.35 -50.219 -18.609 1 77.94 291 GLY B CA 1
ATOM 7036 C C . GLY B 1 291 ? -2.768 -49.656 -17.266 1 77.94 291 GLY B C 1
ATOM 7037 O O . GLY B 1 291 ? -2.826 -48.438 -17.094 1 77.94 291 GLY B O 1
ATOM 7038 N N . VAL B 1 292 ? -2.912 -50.562 -16.328 1 87.56 292 VAL B N 1
ATOM 7039 C CA . VAL B 1 292 ? -3.342 -50.156 -15.008 1 87.56 292 VAL B CA 1
ATOM 7040 C C . VAL B 1 292 ? -2.223 -49.375 -14.32 1 87.56 292 VAL B C 1
ATOM 7042 O O . VAL B 1 292 ? -2.482 -48.406 -13.578 1 87.56 292 VAL B O 1
ATOM 7045 N N . ILE B 1 293 ? -1.02 -49.688 -14.562 1 82.12 293 ILE B N 1
ATOM 7046 C CA . ILE B 1 293 ? 0.122 -49 -13.977 1 82.12 293 ILE B CA 1
ATOM 7047 C C . ILE B 1 293 ? 0.164 -47.562 -14.469 1 82.12 293 ILE B C 1
ATOM 7049 O O . ILE B 1 293 ? 0.29 -46.625 -13.672 1 82.12 293 ILE B O 1
ATOM 7053 N N . ALA B 1 294 ? -0.009 -47.406 -15.789 1 77.56 294 ALA B N 1
ATOM 7054 C CA . ALA B 1 294 ? -0.01 -46.062 -16.375 1 77.56 294 ALA B CA 1
ATOM 7055 C C . ALA B 1 294 ? -1.174 -45.219 -15.844 1 77.56 294 ALA B C 1
ATOM 7057 O O . ALA B 1 294 ? -1.011 -44.031 -15.539 1 77.56 294 ALA B O 1
ATOM 7058 N N . GLU B 1 295 ? -2.207 -45.875 -15.742 1 86.75 295 GLU B N 1
ATOM 7059 C CA . GLU B 1 295 ? -3.408 -45.219 -15.242 1 86.75 295 GLU B CA 1
ATOM 7060 C C . GLU B 1 295 ? -3.209 -44.719 -13.812 1 86.75 295 GLU B C 1
ATOM 7062 O O . GLU B 1 295 ? -3.588 -43.594 -13.492 1 86.75 295 GLU B O 1
ATOM 7067 N N . PHE B 1 296 ? -2.619 -45.469 -12.984 1 89.31 296 PHE B N 1
ATOM 7068 C CA . PHE B 1 296 ? -2.418 -45.125 -11.578 1 89.31 296 PHE B CA 1
ATOM 7069 C C . PHE B 1 296 ? -1.393 -44 -11.445 1 89.31 296 PHE B C 1
ATOM 7071 O O . PHE B 1 296 ? -1.521 -43.125 -10.57 1 89.31 296 PHE B O 1
ATOM 7078 N N . ILE B 1 297 ? -0.405 -43.969 -12.266 1 83.81 297 ILE B N 1
ATOM 7079 C CA . ILE B 1 297 ? 0.589 -42.906 -12.25 1 83.81 297 ILE B CA 1
ATOM 7080 C C . ILE B 1 297 ? -0.076 -41.562 -12.586 1 83.81 297 ILE B C 1
ATOM 7082 O O . ILE B 1 297 ? 0.192 -40.562 -11.945 1 83.81 297 ILE B O 1
ATOM 7086 N N . LEU B 1 298 ? -0.92 -41.562 -13.578 1 86.31 298 LEU B N 1
ATOM 7087 C CA . LEU B 1 298 ? -1.635 -40.375 -13.977 1 86.31 298 LEU B CA 1
ATOM 7088 C C . LEU B 1 298 ? -2.547 -39.875 -12.859 1 86.31 298 LEU B C 1
ATOM 7090 O O . LEU B 1 298 ? -2.648 -38.656 -12.617 1 86.31 298 LEU B O 1
ATOM 7094 N N . TYR B 1 299 ? -3.158 -40.875 -12.18 1 90.75 299 TYR B N 1
ATOM 7095 C CA . TYR B 1 299 ? -4.047 -40.5 -11.078 1 90.75 299 TYR B CA 1
ATOM 7096 C C . TYR B 1 299 ? -3.268 -39.844 -9.945 1 90.75 299 TYR B C 1
ATOM 7098 O O . TYR B 1 299 ? -3.721 -38.875 -9.359 1 90.75 299 TYR B O 1
ATOM 7106 N N . VAL B 1 300 ? -2.152 -40.375 -9.648 1 88.5 300 VAL B N 1
ATOM 7107 C CA . VAL B 1 300 ? -1.325 -39.812 -8.586 1 88.5 300 VAL B CA 1
ATOM 7108 C C . VAL B 1 300 ? -0.938 -38.375 -8.938 1 88.5 300 VAL B C 1
ATOM 7110 O O . VAL B 1 300 ? -0.974 -37.469 -8.078 1 88.5 300 VAL B O 1
ATOM 7113 N N . ASN B 1 301 ? -0.588 -38.094 -10.172 1 85.25 301 ASN B N 1
ATOM 7114 C CA . ASN B 1 301 ? -0.227 -36.75 -10.625 1 85.25 301 ASN B CA 1
ATOM 7115 C C . ASN B 1 301 ? -1.403 -35.781 -10.516 1 85.25 301 ASN B C 1
ATOM 7117 O O . ASN B 1 301 ? -1.223 -34.625 -10.156 1 85.25 301 ASN B O 1
ATOM 7121 N N . MET B 1 302 ? -2.518 -36.312 -10.812 1 89.19 302 MET B N 1
ATOM 7122 C CA . MET B 1 302 ? -3.727 -35.469 -10.758 1 89.19 302 MET B CA 1
ATOM 7123 C C . MET B 1 302 ? -4.031 -35.062 -9.328 1 89.19 302 MET B C 1
ATOM 7125 O O . MET B 1 302 ? -4.602 -34 -9.102 1 89.19 302 MET B O 1
ATOM 7129 N N . LEU B 1 303 ? -3.65 -35.844 -8.359 1 90.38 303 LEU B N 1
ATOM 7130 C CA . LEU B 1 303 ? -3.998 -35.594 -6.969 1 90.38 303 LEU B CA 1
ATOM 7131 C C . LEU B 1 303 ? -2.943 -34.75 -6.285 1 90.38 303 LEU B C 1
ATOM 7133 O O . LEU B 1 303 ? -3.18 -34.188 -5.203 1 90.38 303 LEU B O 1
ATOM 7137 N N . THR B 1 304 ? -1.852 -34.531 -6.906 1 86.19 304 THR B N 1
ATOM 7138 C CA . THR B 1 304 ? -0.727 -33.844 -6.285 1 86.19 304 THR B CA 1
ATOM 7139 C C . THR B 1 304 ? -1.05 -32.375 -6.078 1 86.19 304 THR B C 1
ATOM 7141 O O . THR B 1 304 ? -0.836 -31.828 -4.988 1 86.19 304 THR B O 1
ATOM 7144 N N . TRP B 1 305 ? -1.607 -31.719 -7.086 1 84.06 305 TRP B N 1
ATOM 7145 C CA . TRP B 1 305 ? -1.854 -30.281 -6.996 1 84.06 305 TRP B CA 1
ATOM 7146 C C . TRP B 1 305 ? -2.938 -29.969 -5.965 1 84.06 305 TRP B C 1
ATOM 7148 O O . TRP B 1 305 ? -2.766 -29.094 -5.109 1 84.06 305 TRP B O 1
ATOM 7158 N N . PRO B 1 306 ? -4.008 -30.703 -5.977 1 86.69 306 PRO B N 1
ATOM 7159 C CA . PRO B 1 306 ? -5.02 -30.438 -4.949 1 86.69 306 PRO B CA 1
ATOM 7160 C C . PRO B 1 306 ? -4.469 -30.562 -3.531 1 86.69 306 PRO B C 1
ATOM 7162 O O . PRO B 1 306 ? -4.852 -29.797 -2.643 1 86.69 306 PRO B O 1
ATOM 7165 N N . VAL B 1 307 ? -3.562 -31.438 -3.373 1 84.25 307 VAL B N 1
ATOM 7166 C CA . VAL B 1 307 ? -2.984 -31.625 -2.047 1 84.25 307 VAL B CA 1
ATOM 7167 C C . VAL B 1 307 ? -2.039 -30.469 -1.724 1 84.25 307 VAL B C 1
ATOM 7169 O O . VAL B 1 307 ? -2.035 -29.953 -0.601 1 84.25 307 VAL B O 1
ATOM 7172 N N . THR B 1 308 ? -1.312 -30.031 -2.68 1 84.06 308 THR B N 1
ATOM 7173 C CA . THR B 1 308 ? -0.341 -28.969 -2.477 1 84.06 308 THR B CA 1
ATOM 7174 C C . THR B 1 308 ? -1.044 -27.625 -2.26 1 84.06 308 THR B C 1
ATOM 7176 O O . THR B 1 308 ? -0.557 -26.781 -1.512 1 84.06 308 THR B O 1
ATOM 7179 N N . SER B 1 309 ? -2.174 -27.453 -2.871 1 86.5 309 SER B N 1
ATOM 7180 C CA . SER B 1 309 ? -2.895 -26.188 -2.785 1 86.5 309 SER B CA 1
ATOM 7181 C C . SER B 1 309 ? -3.562 -26.016 -1.424 1 86.5 309 SER B C 1
ATOM 7183 O O . SER B 1 309 ? -3.98 -24.922 -1.06 1 86.5 309 SER B O 1
ATOM 7185 N N . LEU B 1 310 ? -3.617 -27.078 -0.714 1 83.56 310 LEU B N 1
ATOM 7186 C CA . LEU B 1 310 ? -4.289 -27.062 0.582 1 83.56 310 LEU B CA 1
ATOM 7187 C C . LEU B 1 310 ? -3.627 -26.047 1.517 1 83.56 310 LEU B C 1
ATOM 7189 O O . LEU B 1 310 ? -4.312 -25.359 2.275 1 83.56 310 LEU B O 1
ATOM 7193 N N . GLY B 1 311 ? -2.365 -26 1.488 1 77.75 311 GLY B N 1
ATOM 7194 C CA . GLY B 1 311 ? -1.669 -25.031 2.318 1 77.75 311 GLY B CA 1
ATOM 7195 C C . GLY B 1 311 ? -2.039 -23.594 1.999 1 77.75 311 GLY B C 1
ATOM 7196 O O . GLY B 1 311 ? -2.287 -22.797 2.904 1 77.75 311 GLY B O 1
ATOM 7197 N N . TRP B 1 312 ? -2.117 -23.312 0.789 1 82.69 312 TRP B N 1
ATOM 7198 C CA . TRP B 1 312 ? -2.453 -21.969 0.328 1 82.69 312 TRP B CA 1
ATOM 7199 C C . TRP B 1 312 ? -3.908 -21.641 0.634 1 82.69 312 TRP B C 1
ATOM 7201 O O . TRP B 1 312 ? -4.219 -20.531 1.073 1 82.69 312 TRP B O 1
ATOM 7211 N N . VAL B 1 313 ? -4.77 -22.594 0.443 1 89 313 VAL B N 1
ATOM 7212 C CA . VAL B 1 313 ? -6.191 -22.406 0.711 1 89 313 VAL B CA 1
ATOM 7213 C C . VAL B 1 313 ? -6.406 -22.125 2.197 1 89 313 VAL B C 1
ATOM 7215 O O . VAL B 1 313 ? -7.191 -21.25 2.564 1 89 313 VAL B O 1
ATOM 7218 N N . THR B 1 314 ? -5.695 -22.812 3.018 1 86.06 314 THR B N 1
ATOM 7219 C CA . THR B 1 314 ? -5.812 -22.609 4.457 1 86.06 314 THR B CA 1
ATOM 7220 C C . THR B 1 314 ? -5.391 -21.203 4.844 1 86.06 314 THR B C 1
ATOM 7222 O O . THR B 1 314 ? -6.023 -20.562 5.691 1 86.06 314 THR B O 1
ATOM 7225 N N . SER B 1 315 ? -4.391 -20.734 4.203 1 83.81 315 SER B N 1
ATOM 7226 C CA . SER B 1 315 ? -3.922 -19.391 4.484 1 83.81 315 SER B CA 1
ATOM 7227 C C . SER B 1 315 ? -4.953 -18.344 4.066 1 83.81 315 SER B C 1
ATOM 7229 O O . SER B 1 315 ? -5.18 -17.359 4.777 1 83.81 315 SER B O 1
ATOM 7231 N N . ILE B 1 316 ? -5.57 -18.562 2.955 1 90.88 316 ILE B N 1
ATOM 7232 C CA . ILE B 1 316 ? -6.598 -17.656 2.469 1 90.88 316 ILE B CA 1
ATOM 7233 C C . ILE B 1 316 ? -7.773 -17.625 3.443 1 90.88 316 ILE B C 1
ATOM 7235 O O . ILE B 1 316 ? -8.273 -16.562 3.803 1 90.88 316 ILE B O 1
ATOM 7239 N N . VAL B 1 317 ? -8.094 -18.781 3.938 1 92.5 317 VAL B N 1
ATOM 7240 C CA . VAL B 1 317 ? -9.242 -18.906 4.832 1 92.5 317 VAL B CA 1
ATOM 7241 C C . VAL B 1 317 ? -8.938 -18.219 6.164 1 92.5 317 VAL B C 1
ATOM 7243 O O . VAL B 1 317 ? -9.789 -17.516 6.715 1 92.5 317 VAL B O 1
ATOM 7246 N N . GLN B 1 318 ? -7.809 -18.406 6.602 1 88.44 318 GLN B N 1
ATOM 7247 C CA . GLN B 1 318 ? -7.426 -17.797 7.875 1 88.44 318 GLN B CA 1
ATOM 7248 C C . GLN B 1 318 ? -7.406 -16.281 7.777 1 88.44 318 GLN B C 1
ATOM 7250 O O . GLN B 1 318 ? -7.906 -15.594 8.672 1 88.44 318 GLN B O 1
ATOM 7255 N N . ARG B 1 319 ? -6.914 -15.82 6.73 1 88.62 319 ARG B N 1
ATOM 7256 C CA . ARG B 1 319 ? -6.863 -14.367 6.539 1 88.62 319 ARG B CA 1
ATOM 7257 C C . ARG B 1 319 ? -8.266 -13.797 6.367 1 88.62 319 ARG B C 1
ATOM 7259 O O . ARG B 1 319 ? -8.57 -12.727 6.898 1 88.62 319 ARG B O 1
ATOM 7266 N N . ALA B 1 320 ? -9.031 -14.484 5.641 1 94.56 320 ALA B N 1
ATOM 7267 C CA . ALA B 1 320 ? -10.414 -14.062 5.445 1 94.56 320 ALA B CA 1
ATOM 7268 C C . ALA B 1 320 ? -11.18 -14.078 6.762 1 94.56 320 ALA B C 1
ATOM 7270 O O . ALA B 1 320 ? -12.008 -13.188 7.02 1 94.56 320 ALA B O 1
ATOM 7271 N N . ALA B 1 321 ? -10.891 -15.07 7.574 1 94.56 321 ALA B N 1
ATOM 7272 C CA . ALA B 1 321 ? -11.547 -15.164 8.875 1 94.56 321 ALA B CA 1
ATOM 7273 C C . ALA B 1 321 ? -11.172 -13.992 9.773 1 94.56 321 ALA B C 1
ATOM 7275 O O . ALA B 1 321 ? -12.023 -13.422 10.453 1 94.56 321 ALA B O 1
ATOM 7276 N N . ALA B 1 322 ? -10.008 -13.68 9.766 1 91.88 322 ALA B N 1
ATOM 7277 C CA . ALA B 1 322 ? -9.539 -12.539 10.555 1 91.88 322 ALA B CA 1
ATOM 7278 C C . ALA B 1 322 ? -10.188 -11.242 10.086 1 91.88 322 ALA B C 1
ATOM 7280 O O . ALA B 1 322 ? -10.625 -10.43 10.906 1 91.88 322 ALA B O 1
ATOM 7281 N N . SER B 1 323 ? -10.227 -11.055 8.805 1 94.38 323 SER B N 1
ATOM 7282 C CA . SER B 1 323 ? -10.844 -9.859 8.242 1 94.38 323 SER B CA 1
ATOM 7283 C C . SER B 1 323 ? -12.344 -9.836 8.516 1 94.38 323 SER B C 1
ATOM 7285 O O . SER B 1 323 ? -12.906 -8.773 8.797 1 94.38 323 SER B O 1
ATOM 7287 N N . GLN B 1 324 ? -12.906 -10.953 8.461 1 95.19 324 GLN B N 1
ATOM 7288 C CA . GLN B 1 324 ? -14.352 -11.031 8.672 1 95.19 324 GLN B CA 1
ATOM 7289 C C . GLN B 1 324 ? -14.711 -10.727 10.117 1 95.19 324 GLN B C 1
ATOM 7291 O O . GLN B 1 324 ? -15.773 -10.164 10.398 1 95.19 324 GLN B O 1
ATOM 7296 N N . VAL B 1 325 ? -13.883 -11.062 11.008 1 94.81 325 VAL B N 1
ATOM 7297 C CA . VAL B 1 325 ? -14.102 -10.719 12.406 1 94.81 325 VAL B CA 1
ATOM 7298 C C . VAL B 1 325 ? -14.195 -9.203 12.562 1 94.81 325 VAL B C 1
ATOM 7300 O O . VAL B 1 325 ? -15.102 -8.695 13.227 1 94.81 325 VAL B O 1
ATOM 7303 N N . ARG B 1 326 ? -13.344 -8.516 11.898 1 92.62 326 ARG B N 1
ATOM 7304 C CA . ARG B 1 326 ? -13.336 -7.059 11.961 1 92.62 326 ARG B CA 1
ATOM 7305 C C . ARG B 1 326 ? -14.594 -6.484 11.305 1 92.62 326 ARG B C 1
ATOM 7307 O O . ARG B 1 326 ? -15.203 -5.559 11.836 1 92.62 326 ARG B O 1
ATOM 7314 N N . ILE B 1 327 ? -14.938 -7.027 10.273 1 94.69 327 ILE B N 1
ATOM 7315 C CA . ILE B 1 327 ? -16.125 -6.566 9.555 1 94.69 327 ILE B CA 1
ATOM 7316 C C . ILE B 1 327 ? -17.375 -6.832 10.391 1 94.69 327 ILE B C 1
ATOM 7318 O O . ILE B 1 327 ? -18.25 -5.977 10.492 1 94.69 327 ILE B O 1
ATOM 7322 N N . ASN B 1 328 ? -17.375 -8.031 11.031 1 94.88 328 ASN B N 1
ATOM 7323 C CA . ASN B 1 328 ? -18.531 -8.383 11.867 1 94.88 328 ASN B CA 1
ATOM 7324 C C . ASN B 1 328 ? -18.672 -7.438 13.055 1 94.88 328 ASN B C 1
ATOM 7326 O O . ASN B 1 328 ? -19.766 -6.98 13.367 1 94.88 328 ASN B O 1
ATOM 7330 N N . GLU B 1 329 ? -17.578 -7.152 13.648 1 92.5 329 GLU B N 1
ATOM 7331 C CA . GLU B 1 329 ? -17.594 -6.215 14.773 1 92.5 329 GLU B CA 1
ATOM 7332 C C . GLU B 1 329 ? -18.094 -4.84 14.336 1 92.5 329 GLU B C 1
ATOM 7334 O O . GLU B 1 329 ? -18.875 -4.207 15.047 1 92.5 329 GLU B O 1
ATOM 7339 N N . PHE B 1 330 ? -17.703 -4.555 13.227 1 92.88 330 PHE B N 1
ATOM 7340 C CA . PHE B 1 330 ? -18.109 -3.27 12.672 1 92.88 330 PHE B CA 1
ATOM 7341 C C . PHE B 1 330 ? -19.609 -3.273 12.336 1 92.88 330 PHE B C 1
ATOM 7343 O O . PHE B 1 330 ? -20.312 -2.322 12.656 1 92.88 330 PHE B O 1
ATOM 7350 N N . LEU B 1 331 ? -20.094 -4.273 11.727 1 93.5 331 LEU B N 1
ATOM 7351 C CA . LEU B 1 331 ? -21.484 -4.359 11.312 1 93.5 331 LEU B CA 1
ATOM 7352 C C . LEU B 1 331 ? -22.406 -4.484 12.516 1 93.5 331 LEU B C 1
ATOM 7354 O O . LEU B 1 331 ? -23.594 -4.141 12.438 1 93.5 331 LEU B O 1
ATOM 7358 N N . ASP B 1 332 ? -21.828 -4.914 13.602 1 93.19 332 ASP B N 1
ATOM 7359 C CA . ASP B 1 332 ? -22.641 -5.102 14.805 1 93.19 332 ASP B CA 1
ATOM 7360 C C . ASP B 1 332 ? -22.703 -3.82 15.633 1 93.19 332 ASP B C 1
ATOM 7362 O O . ASP B 1 332 ? -23.453 -3.732 16.594 1 93.19 332 ASP B O 1
ATOM 7366 N N . GLU B 1 333 ? -21.906 -2.863 15.195 1 91.81 333 GLU B N 1
ATOM 7367 C CA . GLU B 1 333 ? -21.984 -1.573 15.867 1 91.81 333 GLU B CA 1
ATOM 7368 C C . GLU B 1 333 ? -23.375 -0.963 15.727 1 91.81 333 GLU B C 1
ATOM 7370 O O . GLU B 1 333 ? -23.984 -1.019 14.656 1 91.81 333 GLU B O 1
ATOM 7375 N N . LYS B 1 334 ? -23.875 -0.462 16.859 1 90.62 334 LYS B N 1
ATOM 7376 C CA . LYS B 1 334 ? -25.219 0.102 16.844 1 90.62 334 LYS B CA 1
ATOM 7377 C C . LYS B 1 334 ? -25.188 1.62 16.984 1 90.62 334 LYS B C 1
ATOM 7379 O O . LYS B 1 334 ? -24.219 2.176 17.516 1 90.62 334 LYS B O 1
ATOM 7384 N N . ASN B 1 335 ? -26.141 2.213 16.375 1 90.94 335 ASN B N 1
ATOM 7385 C CA . ASN B 1 335 ? -26.375 3.645 16.531 1 90.94 335 ASN B CA 1
ATOM 7386 C C . ASN B 1 335 ? -27.219 3.938 17.766 1 90.94 335 ASN B C 1
ATOM 7388 O O . ASN B 1 335 ? -28.375 3.535 17.844 1 90.94 335 ASN B O 1
ATOM 7392 N N . ASP B 1 336 ? -26.656 4.676 18.703 1 87.81 336 ASP B N 1
ATOM 7393 C CA . ASP B 1 336 ? -27.312 4.953 19.969 1 87.81 336 ASP B CA 1
ATOM 7394 C C . ASP B 1 336 ? -28.234 6.164 19.859 1 87.81 336 ASP B C 1
ATOM 7396 O O . ASP B 1 336 ? -29.016 6.449 20.766 1 87.81 336 ASP B O 1
ATOM 7400 N N . ILE B 1 337 ? -28.203 6.855 18.797 1 92.44 337 ILE B N 1
ATOM 7401 C CA . ILE B 1 337 ? -29.062 8.016 18.594 1 92.44 337 ILE B CA 1
ATOM 7402 C C . ILE B 1 337 ? -30.359 7.594 17.906 1 92.44 337 ILE B C 1
ATOM 7404 O O . ILE B 1 337 ? -30.422 7.539 16.672 1 92.44 337 ILE B O 1
ATOM 7408 N N . VAL B 1 338 ? -31.391 7.344 18.719 1 92.25 338 VAL B N 1
ATOM 7409 C CA . VAL B 1 338 ? -32.688 6.875 18.203 1 92.25 338 VAL B CA 1
ATOM 7410 C C . VAL B 1 338 ? -33.781 7.82 18.641 1 92.25 338 VAL B C 1
ATOM 7412 O O . VAL B 1 338 ? -33.781 8.32 19.766 1 92.25 338 VAL B O 1
ATOM 7415 N N . SER B 1 339 ? -34.688 8.016 17.656 1 93.31 339 SER B N 1
ATOM 7416 C CA . SER B 1 339 ? -35.812 8.859 17.969 1 93.31 339 SER B CA 1
ATOM 7417 C C . SER B 1 339 ? -36.844 8.117 18.812 1 93.31 339 SER B C 1
ATOM 7419 O O . SER B 1 339 ? -37.125 6.941 18.578 1 93.31 339 SER B O 1
ATOM 7421 N N . THR B 1 340 ? -37.406 8.742 19.781 1 91.06 340 THR B N 1
ATOM 7422 C CA . THR B 1 340 ? -38.406 8.117 20.672 1 91.06 340 THR B CA 1
ATOM 7423 C C . THR B 1 340 ? -39.781 8.086 20.031 1 91.06 340 THR B C 1
ATOM 7425 O O . THR B 1 340 ? -40.5 7.082 20.125 1 91.06 340 THR B O 1
ATOM 7428 N N . GLU B 1 341 ? -40.125 9.188 19.391 1 93.5 341 GLU B N 1
ATOM 7429 C CA . GLU B 1 341 ? -41.469 9.273 18.797 1 93.5 341 GLU B CA 1
ATOM 7430 C C . GLU B 1 341 ? -41.406 9.5 17.297 1 93.5 341 GLU B C 1
ATOM 7432 O O . GLU B 1 341 ? -42.406 9.32 16.594 1 93.5 341 GLU B O 1
ATOM 7437 N N . SER B 1 342 ? -40.406 9.82 16.781 1 93.19 342 SER B N 1
ATOM 7438 C CA . SER B 1 342 ? -40.188 10.078 15.352 1 93.19 342 SER B CA 1
ATOM 7439 C C . SER B 1 342 ? -41.188 11.125 14.828 1 93.19 342 SER B C 1
ATOM 7441 O O . SER B 1 342 ? -41.844 10.906 13.812 1 93.19 342 SER B O 1
ATOM 7443 N N . LEU B 1 343 ? -41.219 12.188 15.469 1 94.31 343 LEU B N 1
ATOM 7444 C CA . LEU B 1 343 ? -42.125 13.258 15.109 1 94.31 343 LEU B CA 1
ATOM 7445 C C . LEU B 1 343 ? -41.625 14.031 13.898 1 94.31 343 LEU B C 1
ATOM 7447 O O . LEU B 1 343 ? -40.469 14.445 13.859 1 94.31 343 LEU B O 1
ATOM 7451 N N . GLU B 1 344 ? -42.531 14.18 12.922 1 95.31 344 GLU B N 1
ATOM 7452 C CA . GLU B 1 344 ? -42.25 15.008 11.75 1 95.31 344 GLU B CA 1
ATOM 7453 C C . GLU B 1 344 ? -43.156 16.25 11.727 1 95.31 344 GLU B C 1
ATOM 7455 O O . GLU B 1 344 ? -44.156 16.281 11.016 1 95.31 344 GLU B O 1
ATOM 7460 N N . VAL B 1 345 ? -42.781 17.219 12.531 1 94.38 345 VAL B N 1
ATOM 7461 C CA . VAL B 1 345 ? -43.562 18.438 12.641 1 94.38 345 VAL B CA 1
ATOM 7462 C C . VAL B 1 345 ? -42.688 19.656 12.328 1 94.38 345 VAL B C 1
ATOM 7464 O O . VAL B 1 345 ? -41.469 19.625 12.57 1 94.38 345 VAL B O 1
ATOM 7467 N N . PRO B 1 346 ? -43.312 20.672 11.719 1 94.81 346 PRO B N 1
ATOM 7468 C CA . PRO B 1 346 ? -42.531 21.906 11.492 1 94.81 346 PRO B CA 1
ATOM 7469 C C . PRO B 1 346 ? -42.094 22.562 12.789 1 94.81 346 PRO B C 1
ATOM 7471 O O . PRO B 1 346 ? -42.844 22.609 13.766 1 94.81 346 PRO B O 1
ATOM 7474 N N . ILE B 1 347 ? -40.938 23.047 12.773 1 94.94 347 ILE B N 1
ATOM 7475 C CA . ILE B 1 347 ? -40.344 23.688 13.945 1 94.94 347 ILE B CA 1
ATOM 7476 C C . ILE B 1 347 ? -40.5 25.203 13.852 1 94.94 347 ILE B C 1
ATOM 7478 O O . ILE B 1 347 ? -40.219 25.797 12.812 1 94.94 347 ILE B O 1
ATOM 7482 N N . GLN B 1 348 ? -40.906 25.781 14.922 1 94.19 348 GLN B N 1
ATOM 7483 C CA . GLN B 1 348 ? -41.062 27.234 14.977 1 94.19 348 GLN B CA 1
ATOM 7484 C C . GLN B 1 348 ? -39.719 27.906 15.312 1 94.19 348 GLN B C 1
ATOM 7486 O O . GLN B 1 348 ? -39.438 28.984 14.812 1 94.19 348 GLN B O 1
ATOM 7491 N N . GLY B 1 349 ? -38.938 27.234 16.156 1 95.12 349 GLY B N 1
ATOM 7492 C CA . GLY B 1 349 ? -37.594 27.766 16.375 1 95.12 349 GLY B CA 1
ATOM 7493 C C . GLY B 1 349 ? -37.312 28.094 17.828 1 95.12 349 GLY B C 1
ATOM 7494 O O . GLY B 1 349 ? -36.281 28.688 18.156 1 95.12 349 GLY B O 1
ATOM 7495 N N . ASN B 1 350 ? -38.25 27.781 18.797 1 96.75 350 ASN B N 1
ATOM 7496 C CA . ASN B 1 350 ? -37.969 27.938 20.219 1 96.75 350 ASN B CA 1
ATOM 7497 C C . ASN B 1 350 ? -36.969 26.875 20.703 1 96.75 350 ASN B C 1
ATOM 7499 O O . ASN B 1 350 ? -37.156 25.688 20.469 1 96.75 350 ASN B O 1
ATOM 7503 N N . VAL B 1 351 ? -35.906 27.281 21.344 1 97.56 351 VAL B N 1
ATOM 7504 C CA . VAL B 1 351 ? -34.906 26.344 21.859 1 97.56 351 VAL B CA 1
ATOM 7505 C C . VAL B 1 351 ? -34.688 26.578 23.359 1 97.56 351 VAL B C 1
ATOM 7507 O O . VAL B 1 351 ? -34.562 27.734 23.797 1 97.56 351 VAL B O 1
ATOM 7510 N N . GLU B 1 352 ? -34.656 25.531 24.094 1 97.88 352 GLU B N 1
ATOM 7511 C CA . GLU B 1 352 ? -34.438 25.641 25.531 1 97.88 352 GLU B CA 1
ATOM 7512 C C . GLU B 1 352 ? -33.5 24.547 26.031 1 97.88 352 GLU B C 1
ATOM 7514 O O . GLU B 1 352 ? -33.719 23.359 25.766 1 97.88 352 GLU B O 1
ATOM 7519 N N . PHE B 1 353 ? -32.438 24.969 26.641 1 97.94 353 PHE B N 1
ATOM 7520 C CA . PHE B 1 353 ? -31.547 24.078 27.375 1 97.94 353 PHE B CA 1
ATOM 7521 C C . PHE B 1 353 ? -31.891 24.062 28.859 1 97.94 353 PHE B C 1
ATOM 7523 O O . PHE B 1 353 ? -31.953 25.125 29.484 1 97.94 353 PHE B O 1
ATOM 7530 N N . ARG B 1 354 ? -32.125 22.875 29.375 1 97.75 354 ARG B N 1
ATOM 7531 C CA . ARG B 1 354 ? -32.469 22.75 30.781 1 97.75 354 ARG B CA 1
ATOM 7532 C C . ARG B 1 354 ? -31.406 21.906 31.516 1 97.75 354 ARG B C 1
ATOM 7534 O O . ARG B 1 354 ? -31.469 20.688 31.5 1 97.75 354 ARG B O 1
ATOM 7541 N N . LYS B 1 355 ? -30.5 22.578 32.25 1 97.38 355 LYS B N 1
ATOM 7542 C CA . LYS B 1 355 ? -29.469 21.953 33.062 1 97.38 355 LYS B CA 1
ATOM 7543 C C . LYS B 1 355 ? -28.719 20.859 32.281 1 97.38 355 LYS B C 1
ATOM 7545 O O . LYS B 1 355 ? -28.594 19.734 32.75 1 97.38 355 LYS B O 1
ATOM 7550 N N . VAL B 1 356 ? -28.312 21.234 31.172 1 97.81 356 VAL B N 1
ATOM 7551 C CA . VAL B 1 356 ? -27.719 20.266 30.25 1 97.81 356 VAL B CA 1
ATOM 7552 C C . VAL B 1 356 ? -26.25 20.062 30.578 1 97.81 356 VAL B C 1
ATOM 7554 O O . VAL B 1 356 ? -25.5 21.047 30.719 1 97.81 356 VAL B O 1
ATOM 7557 N N . SER B 1 357 ? -25.844 18.828 30.781 1 97.75 357 SER B N 1
ATOM 7558 C CA . SER B 1 357 ? -24.453 18.406 30.922 1 97.75 357 SER B CA 1
ATOM 7559 C C . SER B 1 357 ? -24.078 17.375 29.875 1 97.75 357 SER B C 1
ATOM 7561 O O . SER B 1 357 ? -24.922 16.594 29.406 1 97.75 357 SER B O 1
ATOM 7563 N N . PHE B 1 358 ? -22.859 17.438 29.438 1 96.5 358 PHE B N 1
ATOM 7564 C CA . PHE B 1 358 ? -22.438 16.516 28.391 1 96.5 358 PHE B CA 1
ATOM 7565 C C . PHE B 1 358 ? -20.984 16.094 28.578 1 96.5 358 PHE B C 1
ATOM 7567 O O . PHE B 1 358 ? -20.109 16.953 28.734 1 96.5 358 PHE B O 1
ATOM 7574 N N . VAL B 1 359 ? -20.828 14.82 28.516 1 95 359 VAL B N 1
ATOM 7575 C CA . VAL B 1 359 ? -19.5 14.227 28.562 1 95 359 VAL B CA 1
ATOM 7576 C C . VAL B 1 359 ? -19.234 13.469 27.266 1 95 359 VAL B C 1
ATOM 7578 O O . VAL B 1 359 ? -20.016 12.602 26.875 1 95 359 VAL B O 1
ATOM 7581 N N . TYR B 1 360 ? -18.234 13.875 26.562 1 90.5 360 TYR B N 1
ATOM 7582 C CA . TYR B 1 360 ? -17.859 13.141 25.344 1 90.5 360 TYR B CA 1
ATOM 7583 C C . TYR B 1 360 ? -17.484 11.695 25.688 1 90.5 360 TYR B C 1
ATOM 7585 O O . TYR B 1 360 ? -16.594 11.453 26.5 1 90.5 360 TYR B O 1
ATOM 7593 N N . PRO B 1 361 ? -18.094 10.836 25.094 1 84.75 361 PRO B N 1
ATOM 7594 C CA . PRO B 1 361 ? -17.844 9.438 25.438 1 84.75 361 PRO B CA 1
ATOM 7595 C C . PRO B 1 361 ? -16.453 8.961 25.047 1 84.75 361 PRO B C 1
ATOM 7597 O O . PRO B 1 361 ? -15.906 8.047 25.656 1 84.75 361 PRO B O 1
ATOM 7600 N N . ASP B 1 362 ? -15.875 9.5 24.078 1 77 362 ASP B N 1
ATOM 7601 C CA . ASP B 1 362 ? -14.586 9.062 23.562 1 77 362 ASP B CA 1
ATOM 7602 C C . ASP B 1 362 ? -13.438 9.602 24.406 1 77 362 ASP B C 1
ATOM 7604 O O . ASP B 1 362 ? -12.5 8.875 24.719 1 77 362 ASP B O 1
ATOM 7608 N N . SER B 1 363 ? -13.578 10.875 24.828 1 78.19 363 SER B N 1
ATOM 7609 C CA . SER B 1 363 ? -12.484 11.508 25.562 1 78.19 363 SER B CA 1
ATOM 7610 C C . SER B 1 363 ? -12.758 11.547 27.062 1 78.19 363 SER B C 1
ATOM 7612 O O . SER B 1 363 ? -11.836 11.641 27.859 1 78.19 363 SER B O 1
ATOM 7614 N N . GLY B 1 364 ? -13.945 11.469 27.438 1 85.81 364 GLY B N 1
ATOM 7615 C CA . GLY B 1 364 ? -14.32 11.578 28.828 1 85.81 364 GLY B CA 1
ATOM 7616 C C . GLY B 1 364 ? -14.359 13.008 29.328 1 85.81 364 GLY B C 1
ATOM 7617 O O . GLY B 1 364 ? -14.703 13.258 30.484 1 85.81 364 GLY B O 1
ATOM 7618 N N . ILE B 1 365 ? -14.086 13.938 28.484 1 88.75 365 ILE B N 1
ATOM 7619 C CA . ILE B 1 365 ? -14.062 15.352 28.844 1 88.75 365 ILE B CA 1
ATOM 7620 C C . ILE B 1 365 ? -15.492 15.859 29.031 1 88.75 365 ILE B C 1
ATOM 7622 O O . ILE B 1 365 ? -16.344 15.656 28.172 1 88.75 365 ILE B O 1
ATOM 7626 N N . GLN B 1 366 ? -15.688 16.406 30.188 1 93.06 366 GLN B N 1
ATOM 7627 C CA . GLN B 1 366 ? -16.969 17.078 30.406 1 93.06 366 GLN B CA 1
ATOM 7628 C C . GLN B 1 366 ? -17 18.453 29.734 1 93.06 366 GLN B C 1
ATOM 7630 O O . GLN B 1 366 ? -16.469 19.422 30.281 1 93.06 366 GLN B O 1
ATOM 7635 N N . ALA B 1 367 ? -17.672 18.531 28.656 1 93.5 367 ALA B N 1
ATOM 7636 C CA . ALA B 1 367 ? -17.641 19.734 27.828 1 93.5 367 ALA B CA 1
ATOM 7637 C C . ALA B 1 367 ? -18.672 20.75 28.312 1 93.5 367 ALA B C 1
ATOM 7639 O O . ALA B 1 367 ? -18.484 21.969 28.141 1 93.5 367 ALA B O 1
ATOM 7640 N N . LEU B 1 368 ? -19.844 20.312 28.812 1 96.38 368 LEU B N 1
ATOM 7641 C CA . LEU B 1 368 ? -20.875 21.188 29.344 1 96.38 368 LEU B CA 1
ATOM 7642 C C . LEU B 1 368 ? -21.281 20.75 30.75 1 96.38 368 LEU B C 1
ATOM 7644 O O . LEU B 1 368 ? -21.375 19.562 31.047 1 96.38 368 LEU B O 1
ATOM 7648 N N . LYS B 1 369 ? -21.438 21.766 31.594 1 96.88 369 LYS B N 1
ATOM 7649 C CA . LYS B 1 369 ? -21.812 21.531 33 1 96.88 369 LYS B CA 1
ATOM 7650 C C . LYS B 1 369 ? -23.062 22.328 33.375 1 96.88 369 LYS B C 1
ATOM 7652 O O . LYS B 1 369 ? -22.984 23.5 33.719 1 96.88 369 LYS B O 1
ATOM 7657 N N . ASN B 1 370 ? -24.125 21.688 33.438 1 96.31 370 ASN B N 1
ATOM 7658 C CA . ASN B 1 370 ? -25.391 22.234 33.906 1 96.31 370 ASN B CA 1
ATOM 7659 C C . ASN B 1 370 ? -25.734 23.531 33.188 1 96.31 370 ASN B C 1
ATOM 7661 O O . ASN B 1 370 ? -26 24.562 33.844 1 96.31 370 ASN B O 1
ATOM 7665 N N . VAL B 1 371 ? -25.734 23.547 31.922 1 96.81 371 VAL B N 1
ATOM 7666 C CA . VAL B 1 371 ? -25.969 24.734 31.094 1 96.81 371 VAL B CA 1
ATOM 7667 C C . VAL B 1 371 ? -27.469 24.906 30.859 1 96.81 371 VAL B C 1
ATOM 7669 O O . VAL B 1 371 ? -28.156 23.984 30.438 1 96.81 371 VAL B O 1
ATOM 7672 N N . SER B 1 372 ? -27.969 26.109 31.188 1 97.44 372 SER B N 1
ATOM 7673 C CA . SER B 1 372 ? -29.375 26.422 30.969 1 97.44 372 SER B CA 1
ATOM 7674 C C . SER B 1 372 ? -29.547 27.766 30.281 1 97.44 372 SER B C 1
ATOM 7676 O O . SER B 1 372 ? -28.922 28.75 30.656 1 97.44 372 SER B O 1
ATOM 7678 N N . PHE B 1 373 ? -30.328 27.812 29.172 1 96.44 373 PHE B N 1
ATOM 7679 C CA . PHE B 1 373 ? -30.688 29.047 28.5 1 96.44 373 PHE B CA 1
ATOM 7680 C C . PHE B 1 373 ? -31.906 28.859 27.594 1 96.44 373 PHE B C 1
ATOM 7682 O O . PHE B 1 373 ? -32.312 27.719 27.344 1 96.44 373 PHE B O 1
ATOM 7689 N N . LYS B 1 374 ? -32.5 29.906 27.203 1 96 374 LYS B N 1
ATOM 7690 C CA . LYS B 1 374 ? -33.688 29.875 26.344 1 96 374 LYS B CA 1
ATOM 7691 C C . LYS B 1 374 ? -33.594 30.938 25.234 1 96 374 LYS B C 1
ATOM 7693 O O . LYS B 1 374 ? -33.125 32.062 25.484 1 96 374 LYS B O 1
ATOM 7698 N N . ILE B 1 375 ? -34 30.516 24.094 1 95.06 375 ILE B N 1
ATOM 7699 C CA . ILE B 1 375 ? -34.094 31.422 22.953 1 95.06 375 ILE B CA 1
ATOM 7700 C C . ILE B 1 375 ? -35.469 31.297 22.312 1 95.06 375 ILE B C 1
ATOM 7702 O O . ILE B 1 375 ? -35.938 30.172 22.078 1 95.06 375 ILE B O 1
ATOM 7706 N N . ASN B 1 376 ? -36.062 32.469 22.078 1 94.88 376 ASN B N 1
ATOM 7707 C CA . ASN B 1 376 ? -37.375 32.438 21.453 1 94.88 376 ASN B CA 1
ATOM 7708 C C . ASN B 1 376 ? -37.281 32.438 19.938 1 94.88 376 ASN B C 1
ATOM 7710 O O . ASN B 1 376 ? -36.25 32.844 19.375 1 94.88 376 ASN B O 1
ATOM 7714 N N . ALA B 1 377 ? -38.438 31.969 19.328 1 95.44 377 ALA B N 1
ATOM 7715 C CA . ALA B 1 377 ? -38.469 31.922 17.859 1 95.44 377 ALA B CA 1
ATOM 7716 C C . ALA B 1 377 ? -38.219 33.281 17.25 1 95.44 377 ALA B C 1
ATOM 7718 O O . ALA B 1 377 ? -38.812 34.281 17.688 1 95.44 377 ALA B O 1
ATOM 7719 N N . GLY B 1 378 ? -37.25 33.312 16.359 1 92.31 378 GLY B N 1
ATOM 7720 C CA . GLY B 1 378 ? -36.969 34.562 15.641 1 92.31 378 GLY B CA 1
ATOM 7721 C C . GLY B 1 378 ? -35.844 35.375 16.281 1 92.31 378 GLY B C 1
ATOM 7722 O O . GLY B 1 378 ? -35.375 36.375 15.703 1 92.31 378 GLY B O 1
ATOM 7723 N N . GLN B 1 379 ? -35.406 34.969 17.453 1 93.44 379 GLN B N 1
ATOM 7724 C CA . GLN B 1 379 ? -34.344 35.688 18.172 1 93.44 379 GLN B CA 1
ATOM 7725 C C . GLN B 1 379 ? -32.969 35.125 17.812 1 93.44 379 GLN B C 1
ATOM 7727 O O . GLN B 1 379 ? -32.875 34 17.344 1 93.44 379 GLN B O 1
ATOM 7732 N N . SER B 1 380 ? -32 35.969 17.969 1 93.5 380 SER B N 1
ATOM 7733 C CA . SER B 1 380 ? -30.625 35.562 17.75 1 93.5 380 SER B CA 1
ATOM 7734 C C . SER B 1 380 ? -29.844 35.5 19.062 1 93.5 380 SER B C 1
ATOM 7736 O O . SER B 1 380 ? -30.016 36.344 19.938 1 93.5 380 SER B O 1
ATOM 7738 N N . LEU B 1 381 ? -29.078 34.406 19.203 1 94.19 381 LEU B N 1
ATOM 7739 C CA . LEU B 1 381 ? -28.25 34.188 20.375 1 94.19 381 LEU B CA 1
ATOM 7740 C C . LEU B 1 381 ? -26.781 34.031 20 1 94.19 381 LEU B C 1
ATOM 7742 O O . LEU B 1 381 ? -26.453 33.281 19.078 1 94.19 381 LEU B O 1
ATOM 7746 N N . ALA B 1 382 ? -25.922 34.812 20.609 1 93.56 382 ALA B N 1
ATOM 7747 C CA . ALA B 1 382 ? -24.469 34.656 20.438 1 93.56 382 ALA B CA 1
ATOM 7748 C C . ALA B 1 382 ? -23.859 33.938 21.641 1 93.56 382 ALA B C 1
ATOM 7750 O O . ALA B 1 382 ? -24.141 34.281 22.781 1 93.56 382 ALA B O 1
ATOM 7751 N N . ILE B 1 383 ? -23.156 32.969 21.312 1 94.06 383 ILE B N 1
ATOM 7752 C CA . ILE B 1 383 ? -22.406 32.219 22.328 1 94.06 383 ILE B CA 1
ATOM 7753 C C . ILE B 1 383 ? -20.906 32.5 22.156 1 94.06 383 ILE B C 1
ATOM 7755 O O . ILE B 1 383 ? -20.312 32.125 21.156 1 94.06 383 ILE B O 1
ATOM 7759 N N . ILE B 1 384 ? -20.312 33.156 23.172 1 91.12 384 ILE B N 1
ATOM 7760 C CA . ILE B 1 384 ? -18.906 33.531 23.109 1 91.12 384 ILE B CA 1
ATOM 7761 C C . ILE B 1 384 ? -18.141 32.844 24.219 1 91.12 384 ILE B C 1
ATOM 7763 O O . ILE B 1 384 ? -18.688 32.5 25.266 1 91.12 384 ILE B O 1
ATOM 7767 N N . GLY B 1 385 ? -16.922 32.562 23.938 1 86.12 385 GLY B N 1
ATOM 7768 C CA . GLY B 1 385 ? -16.031 31.906 24.891 1 86.12 385 GLY B CA 1
ATOM 7769 C C . GLY B 1 385 ? -14.688 31.531 24.297 1 86.12 385 GLY B C 1
ATOM 7770 O O . GLY B 1 385 ? -14.469 31.656 23.094 1 86.12 385 GLY B O 1
ATOM 7771 N N . THR B 1 386 ? -13.852 31.125 25.156 1 78.62 386 THR B N 1
ATOM 7772 C CA . THR B 1 386 ? -12.516 30.719 24.703 1 78.62 386 THR B CA 1
ATOM 7773 C C . THR B 1 386 ? -12.562 29.344 24.047 1 78.62 386 THR B C 1
ATOM 7775 O O . THR B 1 386 ? -13.586 28.656 24.094 1 78.62 386 THR B O 1
ATOM 7778 N N . THR B 1 387 ? -11.539 29.047 23.344 1 75.19 387 THR B N 1
ATOM 7779 C CA . THR B 1 387 ? -11.445 27.734 22.719 1 75.19 387 THR B CA 1
ATOM 7780 C C . THR B 1 387 ? -11.5 26.641 23.766 1 75.19 387 THR B C 1
ATOM 7782 O O . THR B 1 387 ? -10.859 26.734 24.812 1 75.19 387 THR B O 1
ATOM 7785 N N . GLY B 1 388 ? -12.305 25.672 23.516 1 78.88 388 GLY B N 1
ATOM 7786 C CA . GLY B 1 388 ? -12.43 24.562 24.453 1 78.88 388 GLY B CA 1
ATOM 7787 C C . GLY B 1 388 ? -13.477 24.812 25.516 1 78.88 388 GLY B C 1
ATOM 7788 O O . GLY B 1 388 ? -13.664 23.969 26.406 1 78.88 388 GLY B O 1
ATOM 7789 N N . SER B 1 389 ? -14.164 25.906 25.391 1 85 389 SER B N 1
ATOM 7790 C CA . SER B 1 389 ? -15.125 26.25 26.438 1 85 389 SER B CA 1
ATOM 7791 C C . SER B 1 389 ? -16.422 25.484 26.266 1 85 389 SER B C 1
ATOM 7793 O O . SER B 1 389 ? -17.312 25.531 27.125 1 85 389 SER B O 1
ATOM 7795 N N . GLY B 1 390 ? -16.609 24.734 25.188 1 88.69 390 GLY B N 1
ATOM 7796 C CA . GLY B 1 390 ? -17.797 23.906 24.984 1 88.69 390 GLY B CA 1
ATOM 7797 C C . GLY B 1 390 ? -18.766 24.469 23.969 1 88.69 390 GLY B C 1
ATOM 7798 O O . GLY B 1 390 ? -19.844 23.938 23.766 1 88.69 390 GLY B O 1
ATOM 7799 N N . LYS B 1 391 ? -18.422 25.484 23.312 1 89.88 391 LYS B N 1
ATOM 7800 C CA . LYS B 1 391 ? -19.297 26.188 22.375 1 89.88 391 LYS B CA 1
ATOM 7801 C C . LYS B 1 391 ? -19.75 25.25 21.25 1 89.88 391 LYS B C 1
ATOM 7803 O O . LYS B 1 391 ? -20.953 25.125 20.984 1 89.88 391 LYS B O 1
ATOM 7808 N N . SER B 1 392 ? -18.828 24.516 20.672 1 90.62 392 SER B N 1
ATOM 7809 C CA . SER B 1 392 ? -19.156 23.641 19.547 1 90.62 392 SER B CA 1
ATOM 7810 C C . SER B 1 392 ? -20 22.453 20 1 90.62 392 SER B C 1
ATOM 7812 O O . SER B 1 392 ? -20.734 21.875 19.203 1 90.62 392 SER B O 1
ATOM 7814 N N . THR B 1 393 ? -19.906 22.125 21.25 1 94 393 THR B N 1
ATOM 7815 C CA . THR B 1 393 ? -20.703 21.031 21.812 1 94 393 THR B CA 1
ATOM 7816 C C . THR B 1 393 ? -22.188 21.359 21.75 1 94 393 THR B C 1
ATOM 7818 O O . THR B 1 393 ? -23.016 20.484 21.516 1 94 393 THR B O 1
ATOM 7821 N N . ILE B 1 394 ? -22.453 22.625 21.953 1 95.31 394 ILE B N 1
ATOM 7822 C CA . ILE B 1 394 ? -23.859 23.047 21.891 1 95.31 394 ILE B CA 1
ATOM 7823 C C . ILE B 1 394 ? -24.406 22.812 20.484 1 95.31 394 ILE B C 1
ATOM 7825 O O . ILE B 1 394 ? -25.531 22.312 20.328 1 95.31 394 ILE B O 1
ATOM 7829 N N . ALA B 1 395 ? -23.625 23.125 19.516 1 94.06 395 ALA B N 1
ATOM 7830 C CA . ALA B 1 395 ? -24.031 22.891 18.141 1 94.06 395 ALA B CA 1
ATOM 7831 C C . ALA B 1 395 ? -24.234 21.406 17.875 1 94.06 395 ALA B C 1
ATOM 7833 O O . ALA B 1 395 ? -25.203 21.016 17.219 1 94.06 395 ALA B O 1
ATOM 7834 N N . ASN B 1 396 ? -23.422 20.578 18.375 1 94.06 396 ASN B N 1
ATOM 7835 C CA . ASN B 1 396 ? -23.5 19.141 18.188 1 94.06 396 ASN B CA 1
ATOM 7836 C C . ASN B 1 396 ? -24.75 18.547 18.828 1 94.06 396 ASN B C 1
ATOM 7838 O O . ASN B 1 396 ? -25.359 17.625 18.281 1 94.06 396 ASN B O 1
ATOM 7842 N N . LEU B 1 397 ? -25.047 19.094 19.953 1 96.06 397 LEU B N 1
ATOM 7843 C CA . LEU B 1 397 ? -26.219 18.594 20.672 1 96.06 397 LEU B CA 1
ATOM 7844 C C . LEU B 1 397 ? -27.5 19.031 19.969 1 96.06 397 LEU B C 1
ATOM 7846 O O . LEU B 1 397 ? -28.469 18.25 19.891 1 96.06 397 LEU B O 1
ATOM 7850 N N . LEU B 1 398 ? -27.469 20.234 19.453 1 96.31 398 LEU B N 1
ATOM 7851 C CA . LEU B 1 398 ? -28.641 20.75 18.781 1 96.31 398 LEU B CA 1
ATOM 7852 C C . LEU B 1 398 ? -28.891 19.984 17.484 1 96.31 398 LEU B C 1
ATOM 7854 O O . LEU B 1 398 ? -30.047 19.781 17.078 1 96.31 398 LEU B O 1
ATOM 7858 N N . MET B 1 399 ? -27.828 19.516 16.875 1 95.06 399 MET B N 1
ATOM 7859 C CA . MET B 1 399 ? -27.922 18.719 15.656 1 95.06 399 MET B CA 1
ATOM 7860 C C . MET B 1 399 ? -28.125 17.25 15.977 1 95.06 399 MET B C 1
ATOM 7862 O O . MET B 1 399 ? -28.234 16.422 15.07 1 95.06 399 MET B O 1
ATOM 7866 N N . ARG B 1 400 ? -28.125 16.969 17.219 1 95.19 400 ARG B N 1
ATOM 7867 C CA . ARG B 1 400 ? -28.281 15.625 17.75 1 95.19 400 ARG B CA 1
ATOM 7868 C C . ARG B 1 400 ? -27.25 14.68 17.156 1 95.19 400 ARG B C 1
ATOM 7870 O O . ARG B 1 400 ? -27.578 13.57 16.734 1 95.19 400 ARG B O 1
ATOM 7877 N N . MET B 1 401 ? -26.125 15.273 17 1 93.12 401 MET B N 1
ATOM 7878 C CA . MET B 1 401 ? -24.984 14.406 16.734 1 93.12 401 MET B CA 1
ATOM 7879 C C . MET B 1 401 ? -24.641 13.57 17.969 1 93.12 401 MET B C 1
ATOM 7881 O O . MET B 1 401 ? -24.047 12.492 17.844 1 93.12 401 MET B O 1
ATOM 7885 N N . TYR B 1 402 ? -24.953 14.188 19.078 1 93.62 402 TYR B N 1
ATOM 7886 C CA . TYR B 1 402 ? -24.875 13.562 20.406 1 93.62 402 TYR B CA 1
ATOM 7887 C C . TYR B 1 402 ? -26.141 13.828 21.203 1 93.62 402 TYR B C 1
ATOM 7889 O O . TYR B 1 402 ? -26.875 14.789 20.922 1 93.62 402 TYR B O 1
ATOM 7897 N N . ASP B 1 403 ? -26.312 12.945 22.109 1 95.12 403 ASP B N 1
ATOM 7898 C CA . ASP B 1 403 ? -27.344 13.211 23.109 1 95.12 403 ASP B CA 1
ATOM 7899 C C . ASP B 1 403 ? -26.734 13.68 24.422 1 95.12 403 ASP B C 1
ATOM 7901 O O . ASP B 1 403 ? -25.641 13.242 24.797 1 95.12 403 ASP B O 1
ATOM 7905 N N . ALA B 1 404 ? -27.438 14.555 25 1 96.44 404 ALA B N 1
ATOM 7906 C CA . ALA B 1 404 ? -26.969 15.086 26.266 1 96.44 404 ALA B CA 1
ATOM 7907 C C . ALA B 1 404 ? -26.828 13.984 27.312 1 96.44 404 ALA B C 1
ATOM 7909 O O . ALA B 1 404 ? -27.625 13.039 27.344 1 96.44 404 ALA B O 1
ATOM 7910 N N . SER B 1 405 ? -25.859 14.117 28.219 1 95.75 405 SER B N 1
ATOM 7911 C CA . SER B 1 405 ? -25.641 13.156 29.281 1 95.75 405 SER B CA 1
ATOM 7912 C C . SER B 1 405 ? -26.656 13.352 30.422 1 95.75 405 SER B C 1
ATOM 7914 O O . SER B 1 405 ? -27.156 12.375 30.984 1 95.75 405 SER B O 1
ATOM 7916 N N . GLU B 1 406 ? -26.797 14.555 30.797 1 96.5 406 GLU B N 1
ATOM 7917 C CA . GLU B 1 406 ? -27.781 14.961 31.797 1 96.5 406 GLU B CA 1
ATOM 7918 C C . GLU B 1 406 ? -28.562 16.188 31.344 1 96.5 406 GLU B C 1
ATOM 7920 O O . GLU B 1 406 ? -28.094 16.938 30.484 1 96.5 406 GLU B O 1
ATOM 7925 N N . GLY B 1 407 ? -29.75 16.281 31.828 1 96.81 407 GLY B N 1
ATOM 7926 C CA . GLY B 1 407 ? -30.594 17.391 31.438 1 96.81 407 GLY B CA 1
ATOM 7927 C C . GLY B 1 407 ? -31.375 17.141 30.156 1 96.81 407 GLY B C 1
ATOM 7928 O O . GLY B 1 407 ? -31.5 15.992 29.719 1 96.81 407 GLY B O 1
ATOM 7929 N N . GLU B 1 408 ? -32 18.234 29.703 1 96.56 408 GLU B N 1
ATOM 7930 C CA . GLU B 1 408 ? -32.812 18.047 28.5 1 96.56 408 GLU B CA 1
ATOM 7931 C C . GLU B 1 408 ? -32.781 19.266 27.609 1 96.56 408 GLU B C 1
ATOM 7933 O O . GLU B 1 408 ? -32.625 20.391 28.078 1 96.56 408 GLU B O 1
ATOM 7938 N N . ILE B 1 409 ? -32.906 19.016 26.359 1 97.81 409 ILE B N 1
ATOM 7939 C CA . ILE B 1 409 ? -33.031 20.062 25.344 1 97.81 409 ILE B CA 1
ATOM 7940 C C . ILE B 1 409 ? -34.406 20.016 24.719 1 97.81 409 ILE B C 1
ATOM 7942 O O . ILE B 1 409 ? -34.875 18.969 24.281 1 97.81 409 ILE B O 1
ATOM 7946 N N . LEU B 1 410 ? -35 21.188 24.75 1 97.88 410 LEU B N 1
ATOM 7947 C CA . LEU B 1 410 ? -36.344 21.281 24.203 1 97.88 410 LEU B CA 1
ATOM 7948 C C . LEU B 1 410 ? -36.344 22.188 22.969 1 97.88 410 LEU B C 1
ATOM 7950 O O . LEU B 1 410 ? -35.688 23.219 22.938 1 97.88 410 LEU B O 1
ATOM 7954 N N . ILE B 1 411 ? -37.094 21.766 21.969 1 97.19 411 ILE B N 1
ATOM 7955 C CA . ILE B 1 411 ? -37.406 22.578 20.797 1 97.19 411 ILE B CA 1
ATOM 7956 C C . ILE B 1 411 ? -38.938 22.75 20.672 1 97.19 411 ILE B C 1
ATOM 7958 O O . ILE B 1 411 ? -39.656 21.766 20.547 1 97.19 411 ILE B O 1
ATOM 7962 N N . ASP B 1 412 ? -39.344 23.906 20.719 1 96.88 412 ASP B N 1
ATOM 7963 C CA . ASP B 1 412 ? -40.781 24.234 20.688 1 96.88 412 ASP B CA 1
ATOM 7964 C C . ASP B 1 412 ? -41.531 23.469 21.766 1 96.88 412 ASP B C 1
ATOM 7966 O O . ASP B 1 412 ? -42.594 22.922 21.516 1 96.88 412 ASP B O 1
ATOM 7970 N N . GLY B 1 413 ? -40.844 23.281 22.828 1 95.19 413 GLY B N 1
ATOM 7971 C CA . GLY B 1 413 ? -41.5 22.719 24 1 95.19 413 GLY B CA 1
ATOM 7972 C C . GLY B 1 413 ? -41.438 21.219 24.062 1 95.19 413 GLY B C 1
ATOM 7973 O O . GLY B 1 413 ? -41.844 20.609 25.062 1 95.19 413 GLY B O 1
ATOM 7974 N N . ARG B 1 414 ? -40.906 20.594 23.141 1 96.12 414 ARG B N 1
ATOM 7975 C CA . ARG B 1 414 ? -40.781 19.141 23.125 1 96.12 414 ARG B CA 1
ATOM 7976 C C . ARG B 1 414 ? -39.312 18.719 23.188 1 96.12 414 ARG B C 1
ATOM 7978 O O . ARG B 1 414 ? -38.438 19.422 22.672 1 96.12 414 ARG B O 1
ATOM 7985 N N . SER B 1 415 ? -39.219 17.547 23.781 1 96.75 415 SER B N 1
ATOM 7986 C CA . SER B 1 415 ? -37.875 17.031 23.859 1 96.75 415 SER B CA 1
ATOM 7987 C C . SER B 1 415 ? -37.281 16.812 22.469 1 96.75 415 SER B C 1
ATOM 7989 O O . SER B 1 415 ? -37.969 16.344 21.562 1 96.75 415 SER B O 1
ATOM 7991 N N . ILE B 1 416 ? -36.031 17.141 22.312 1 97.06 416 ILE B N 1
ATOM 7992 C CA . ILE B 1 416 ? -35.375 17.016 21.016 1 97.06 416 ILE B CA 1
ATOM 7993 C C . ILE B 1 416 ? -35.312 15.555 20.594 1 97.06 416 ILE B C 1
ATOM 7995 O O . ILE B 1 416 ? -35.25 15.242 19.406 1 97.06 416 ILE B O 1
ATOM 7999 N N . LYS B 1 417 ? -35.406 14.594 21.531 1 96.38 417 LYS B N 1
ATOM 8000 C CA . LYS B 1 417 ? -35.344 13.156 21.281 1 96.38 417 LYS B CA 1
ATOM 8001 C C . LYS B 1 417 ? -36.656 12.656 20.641 1 96.38 417 LYS B C 1
ATOM 8003 O O . LYS B 1 417 ? -36.688 11.578 20.047 1 96.38 417 LYS B O 1
ATOM 8008 N N . ALA B 1 418 ? -37.656 13.469 20.734 1 96.12 418 ALA B N 1
ATOM 8009 C CA . ALA B 1 418 ? -38.969 13.07 20.203 1 96.12 418 ALA B CA 1
ATOM 8010 C C . ALA B 1 418 ? -39.031 13.25 18.688 1 96.12 418 ALA B C 1
ATOM 8012 O O . ALA B 1 418 ? -39.781 12.555 18.016 1 96.12 418 ALA B O 1
ATOM 8013 N N . TYR B 1 419 ? -38.25 14.094 18.141 1 96.44 419 TYR B N 1
ATOM 8014 C CA . TYR B 1 419 ? -38.281 14.414 16.719 1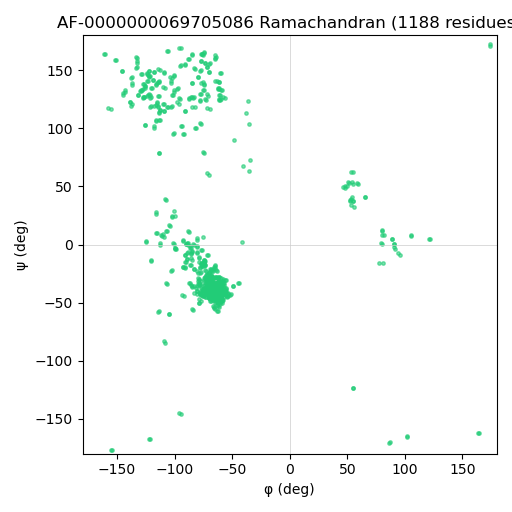 96.44 419 TYR B CA 1
ATOM 8015 C C . TYR B 1 419 ? -37.562 13.344 15.906 1 96.44 419 TYR B C 1
ATOM 8017 O O . TYR B 1 419 ? -36.594 12.719 16.391 1 96.44 419 TYR B O 1
ATOM 8025 N N . ASP B 1 420 ? -38.156 13.164 14.773 1 96.06 420 ASP B N 1
ATOM 8026 C CA . ASP B 1 420 ? -37.375 12.383 13.812 1 96.06 420 ASP B CA 1
ATOM 8027 C C . ASP B 1 420 ? -36.062 13.078 13.461 1 96.06 420 ASP B C 1
ATOM 8029 O O . ASP B 1 420 ? -36.062 14.273 13.133 1 96.06 420 ASP B O 1
ATOM 8033 N N . ILE B 1 421 ? -35.031 12.375 13.461 1 94.38 421 ILE B N 1
ATOM 8034 C CA . ILE B 1 421 ? -33.688 12.969 13.344 1 94.38 421 ILE B CA 1
ATOM 8035 C C . ILE B 1 421 ? -33.562 13.656 11.992 1 94.38 421 ILE B C 1
ATOM 8037 O O . ILE B 1 421 ? -33.031 14.773 11.914 1 94.38 421 ILE B O 1
ATOM 8041 N N . ALA B 1 422 ? -33.938 13.023 10.961 1 92.88 422 ALA B N 1
ATOM 8042 C CA . ALA B 1 422 ? -33.844 13.594 9.625 1 92.88 422 ALA B CA 1
ATOM 8043 C C . ALA B 1 422 ? -34.688 14.852 9.492 1 92.88 422 ALA B C 1
ATOM 8045 O O . ALA B 1 422 ? -34.25 15.852 8.922 1 92.88 422 ALA B O 1
ATOM 8046 N N . SER B 1 423 ? -35.844 14.75 10.039 1 94.19 423 SER B N 1
ATOM 8047 C CA . SER B 1 423 ? -36.75 15.891 9.984 1 94.19 423 SER B CA 1
ATOM 8048 C C . SER B 1 423 ? -36.219 17.078 10.773 1 94.19 423 SER B C 1
ATOM 8050 O O . SER B 1 423 ? -36.281 18.219 10.328 1 94.19 423 SER B O 1
ATOM 8052 N N . LEU B 1 424 ? -35.688 16.766 11.867 1 95.69 424 LEU B N 1
ATOM 8053 C CA . LEU B 1 424 ? -35.094 17.797 12.703 1 95.69 424 LEU B CA 1
ATOM 8054 C C . LEU B 1 424 ? -33.938 18.484 11.977 1 95.69 424 LEU B C 1
ATOM 8056 O O . LEU B 1 424 ? -33.906 19.719 11.875 1 95.69 424 LEU B O 1
ATOM 8060 N N . ARG B 1 425 ? -33.062 17.734 11.43 1 94.81 425 ARG B N 1
ATOM 8061 C CA . ARG B 1 425 ? -31.859 18.25 10.797 1 94.81 425 ARG B CA 1
ATOM 8062 C C . ARG B 1 425 ? -32.219 19 9.508 1 94.81 425 ARG B C 1
ATOM 8064 O O . ARG B 1 425 ? -31.531 19.969 9.156 1 94.81 425 ARG B O 1
ATOM 8071 N N . LYS B 1 426 ? -33.25 18.641 8.883 1 92.94 426 LYS B N 1
ATOM 8072 C CA . LYS B 1 426 ? -33.688 19.328 7.66 1 92.94 426 LYS B CA 1
ATOM 8073 C C . LYS B 1 426 ? -34.125 20.75 7.957 1 92.94 426 LYS B C 1
ATOM 8075 O O . LYS B 1 426 ? -34.062 21.625 7.086 1 92.94 426 LYS B O 1
ATOM 8080 N N . GLN B 1 427 ? -34.469 20.938 9.125 1 94.25 427 GLN B N 1
ATOM 8081 C CA . GLN B 1 427 ? -35.031 22.25 9.484 1 94.25 427 GLN B CA 1
ATOM 8082 C C . GLN B 1 427 ? -33.969 23.109 10.18 1 94.25 427 GLN B C 1
ATOM 8084 O O . GLN B 1 427 ? -34.281 24.234 10.586 1 94.25 427 GLN B O 1
ATOM 8089 N N . ILE B 1 428 ? -32.844 22.562 10.297 1 95.31 428 ILE B N 1
ATOM 8090 C CA . ILE B 1 428 ? -31.766 23.312 10.906 1 95.31 428 ILE B CA 1
ATOM 8091 C C . ILE B 1 428 ? -30.656 23.547 9.883 1 95.31 428 ILE B C 1
ATOM 8093 O O . ILE B 1 428 ? -30.203 22.609 9.219 1 95.31 428 ILE B O 1
ATOM 8097 N N . GLY B 1 429 ? -30.297 24.766 9.602 1 93.81 429 GLY B N 1
ATOM 8098 C CA . GLY B 1 429 ? -29.125 25.109 8.812 1 93.81 429 GLY B CA 1
ATOM 8099 C C . GLY B 1 429 ? -27.859 25.172 9.648 1 93.81 429 GLY B C 1
ATOM 8100 O O . GLY B 1 429 ? -27.828 25.828 10.688 1 93.81 429 GLY B O 1
ATOM 8101 N N . TYR B 1 430 ? -26.859 24.438 9.203 1 93.81 430 TYR B N 1
ATOM 8102 C CA . TYR B 1 430 ? -25.656 24.297 10.023 1 93.81 430 TYR B CA 1
ATOM 8103 C C . TYR B 1 430 ? -24.406 24.672 9.234 1 93.81 430 TYR B C 1
ATOM 8105 O O . TYR B 1 430 ? -24.219 24.188 8.117 1 93.81 430 TYR B O 1
ATOM 8113 N N . VAL B 1 431 ? -23.609 25.562 9.758 1 92.25 431 VAL B N 1
ATOM 8114 C CA . VAL B 1 431 ? -22.297 25.906 9.234 1 92.25 431 VAL B CA 1
ATOM 8115 C C . VAL B 1 431 ? -21.219 25.547 10.258 1 92.25 431 VAL B C 1
ATOM 8117 O O . VAL B 1 431 ? -21.016 26.266 11.234 1 92.25 431 VAL B O 1
ATOM 8120 N N . PRO B 1 432 ? -20.484 24.516 9.977 1 90.62 432 PRO B N 1
ATOM 8121 C CA . PRO B 1 432 ? -19.484 24.047 10.938 1 90.62 432 PRO B CA 1
ATOM 8122 C C . PRO B 1 432 ? -18.234 24.922 10.961 1 90.62 432 PRO B C 1
ATOM 8124 O O . PRO B 1 432 ? -18 25.703 10.031 1 90.62 432 PRO B O 1
ATOM 8127 N N . GLN B 1 433 ? -17.5 24.688 12.07 1 84.5 433 GLN B N 1
ATOM 8128 C CA . GLN B 1 433 ? -16.234 25.391 12.227 1 84.5 433 GLN B CA 1
ATOM 8129 C C . GLN B 1 433 ? -15.25 24.984 11.133 1 84.5 433 GLN B C 1
ATOM 8131 O O . GLN B 1 433 ? -14.648 25.844 10.484 1 84.5 433 GLN B O 1
ATOM 8136 N N . ASP B 1 434 ? -15.18 23.672 10.938 1 83.31 434 ASP B N 1
ATOM 8137 C CA . ASP B 1 434 ? -14.359 23.141 9.852 1 83.31 434 ASP B CA 1
ATOM 8138 C C . ASP B 1 434 ? -15.195 22.922 8.594 1 83.31 434 ASP B C 1
ATOM 8140 O O . ASP B 1 434 ? -15.836 21.875 8.453 1 83.31 434 ASP B O 1
ATOM 8144 N N . VAL B 1 435 ? -14.984 23.922 7.707 1 87.12 435 VAL B N 1
ATOM 8145 C CA . VAL B 1 435 ? -15.82 23.891 6.516 1 87.12 435 VAL B CA 1
ATOM 8146 C C . VAL B 1 435 ? -15.336 22.797 5.566 1 87.12 435 VAL B C 1
ATOM 8148 O O . VAL B 1 435 ? -14.133 22.656 5.34 1 87.12 435 VAL B O 1
ATOM 8151 N N . PHE B 1 436 ? -16.281 22.062 5.117 1 90 436 PHE B N 1
ATOM 8152 C CA . PHE B 1 436 ? -15.992 21 4.152 1 90 436 PHE B CA 1
ATOM 8153 C C . PHE B 1 436 ? -16.891 21.141 2.928 1 90 436 PHE B C 1
ATOM 8155 O O . PHE B 1 436 ? -18.109 21.25 3.053 1 90 436 PHE B O 1
ATOM 8162 N N . LEU B 1 437 ? -16.234 21.172 1.785 1 91.44 437 LEU B N 1
ATOM 8163 C CA . LEU B 1 437 ? -16.969 21.156 0.52 1 91.44 437 LEU B CA 1
ATOM 8164 C C . LEU B 1 437 ? -16.641 19.891 -0.278 1 91.44 437 LEU B C 1
ATOM 8166 O O . LEU B 1 437 ? -15.492 19.469 -0.329 1 91.44 437 LEU B O 1
ATOM 8170 N N . PHE B 1 438 ? -17.625 19.328 -0.833 1 91.25 438 PHE B N 1
ATOM 8171 C CA . PHE B 1 438 ? -17.453 18.094 -1.598 1 91.25 438 PHE B CA 1
ATOM 8172 C C . PHE B 1 438 ? -16.859 18.391 -2.965 1 91.25 438 PHE B C 1
ATOM 8174 O O . PHE B 1 438 ? -16.953 19.516 -3.465 1 91.25 438 PHE B O 1
ATOM 8181 N N . SER B 1 439 ? -16.219 17.328 -3.559 1 89 439 SER B N 1
ATOM 8182 C CA . SER B 1 439 ? -15.664 17.438 -4.906 1 89 439 SER B CA 1
ATOM 8183 C C . SER B 1 439 ? -16.766 17.406 -5.957 1 89 439 SER B C 1
ATOM 8185 O O . SER B 1 439 ? -16.969 16.391 -6.625 1 89 439 SER B O 1
ATOM 8187 N N . ASP B 1 440 ? -17.359 18.484 -6.082 1 90.12 440 ASP B N 1
ATOM 8188 C CA . ASP B 1 440 ? -18.484 18.672 -6.98 1 90.12 440 ASP B CA 1
ATOM 8189 C C . ASP B 1 440 ? -18.609 20.141 -7.402 1 90.12 440 ASP B C 1
ATOM 8191 O O . ASP B 1 440 ? -17.766 20.969 -7.062 1 90.12 440 ASP B O 1
ATOM 8195 N N . SER B 1 441 ? -19.625 20.438 -8.148 1 92.25 441 SER B N 1
ATOM 8196 C CA . SER B 1 441 ? -19.844 21.828 -8.578 1 92.25 441 SER B CA 1
ATOM 8197 C C . SER B 1 441 ? -20.25 22.703 -7.406 1 92.25 441 SER B C 1
ATOM 8199 O O . SER B 1 441 ? -20.75 22.219 -6.391 1 92.25 441 SER B O 1
ATOM 8201 N N . ILE B 1 442 ? -20 24 -7.551 1 94.25 442 ILE B N 1
ATOM 8202 C CA . ILE B 1 442 ? -20.422 24.953 -6.531 1 94.25 442 ILE B CA 1
ATOM 8203 C C . ILE B 1 442 ? -21.938 24.906 -6.363 1 94.25 442 ILE B C 1
ATOM 8205 O O . ILE B 1 442 ? -22.438 24.953 -5.242 1 94.25 442 ILE B O 1
ATOM 8209 N N . ALA B 1 443 ? -22.562 24.734 -7.461 1 94.25 443 ALA B N 1
ATOM 8210 C CA . ALA B 1 443 ? -24.016 24.656 -7.434 1 94.25 443 ALA B CA 1
ATOM 8211 C C . ALA B 1 443 ? -24.484 23.469 -6.582 1 94.25 443 ALA B C 1
ATOM 8213 O O . ALA B 1 443 ? -25.375 23.625 -5.742 1 94.25 443 ALA B O 1
ATOM 8214 N N . ASN B 1 444 ? -23.906 22.359 -6.777 1 92.12 444 ASN B N 1
ATOM 8215 C CA . ASN B 1 444 ? -24.297 21.156 -6.051 1 92.12 444 ASN B CA 1
ATOM 8216 C C . ASN B 1 444 ? -23.938 21.266 -4.57 1 92.12 444 ASN B C 1
ATOM 8218 O O . ASN B 1 444 ? -24.641 20.703 -3.717 1 92.12 444 ASN B O 1
ATOM 8222 N N . ASN B 1 445 ? -22.859 21.938 -4.312 1 94.19 445 ASN B N 1
ATOM 8223 C CA . ASN B 1 445 ? -22.469 22.141 -2.92 1 94.19 445 ASN B CA 1
ATOM 8224 C C . ASN B 1 445 ? -23.469 23.031 -2.191 1 94.19 445 ASN B C 1
ATOM 8226 O O . ASN B 1 445 ? -23.812 22.781 -1.036 1 94.19 445 ASN B O 1
ATOM 8230 N N . ILE B 1 446 ? -23.938 24.016 -2.92 1 94.75 446 ILE B N 1
ATOM 8231 C CA . ILE B 1 446 ? -24.906 24.922 -2.324 1 94.75 446 ILE B CA 1
ATOM 8232 C C . ILE B 1 446 ? -26.266 24.219 -2.193 1 94.75 446 ILE B C 1
ATOM 8234 O O . ILE B 1 446 ? -26.953 24.359 -1.18 1 94.75 446 ILE B O 1
ATOM 8238 N N . ALA B 1 447 ? -26.547 23.438 -3.178 1 93.25 447 ALA B N 1
ATOM 8239 C CA . ALA B 1 447 ? -27.844 22.766 -3.213 1 93.25 447 ALA B CA 1
ATOM 8240 C C . ALA B 1 447 ? -27.781 21.438 -2.459 1 93.25 447 ALA B C 1
ATOM 8242 O O . ALA B 1 447 ? -28.703 20.609 -2.576 1 93.25 447 ALA B O 1
ATOM 8243 N N . PHE B 1 448 ? -26.797 21.188 -1.774 1 89.88 448 PHE B N 1
ATOM 8244 C CA . PHE B 1 448 ? -26.516 19.891 -1.175 1 89.88 448 PHE B CA 1
ATOM 8245 C C . PHE B 1 448 ? -27.656 19.438 -0.288 1 89.88 448 PHE B C 1
ATOM 8247 O O . PHE B 1 448 ? -27.969 18.234 -0.228 1 89.88 448 PHE B O 1
ATOM 8254 N N . GLY B 1 449 ? -28.312 20.328 0.388 1 86.06 449 GLY B N 1
ATOM 8255 C CA . GLY B 1 449 ? -29.391 20 1.312 1 86.06 449 GLY B CA 1
ATOM 8256 C C . GLY B 1 449 ? -30.75 19.984 0.661 1 86.06 449 GLY B C 1
ATOM 8257 O O . GLY B 1 449 ? -31.766 19.703 1.32 1 86.06 449 GLY B O 1
ATOM 8258 N N . LEU B 1 450 ? -30.766 20.25 -0.585 1 88.12 450 LEU B N 1
ATOM 8259 C CA . LEU B 1 450 ? -32.031 20.359 -1.294 1 88.12 450 LEU B CA 1
ATOM 8260 C C . LEU B 1 450 ? -32.312 19.078 -2.066 1 88.12 450 LEU B C 1
ATOM 8262 O O . LEU B 1 450 ? -31.406 18.406 -2.545 1 88.12 450 LEU B O 1
ATOM 8266 N N . ASP B 1 451 ? -33.562 18.75 -2.133 1 81.81 451 ASP B N 1
ATOM 8267 C CA . ASP B 1 451 ? -33.969 17.578 -2.9 1 81.81 451 ASP B CA 1
ATOM 8268 C C . ASP B 1 451 ? -33.906 17.859 -4.398 1 81.81 451 ASP B C 1
ATOM 8270 O O . ASP B 1 451 ? -33.656 16.953 -5.195 1 81.81 451 ASP B O 1
ATOM 8274 N N . SER B 1 452 ? -34.25 19.188 -4.715 1 81.5 452 SER B N 1
ATOM 8275 C CA . SER B 1 452 ? -34.188 19.578 -6.117 1 81.5 452 SER B CA 1
ATOM 8276 C C . SER B 1 452 ? -33.312 20.812 -6.301 1 81.5 452 SER B C 1
ATOM 8278 O O . SER B 1 452 ? -33.375 21.75 -5.492 1 81.5 452 SER B O 1
ATOM 8280 N N . VAL B 1 453 ? -32.562 20.703 -7.277 1 77.56 453 VAL B N 1
ATOM 8281 C CA . VAL B 1 453 ? -31.656 21.812 -7.574 1 77.56 453 VAL B CA 1
ATOM 8282 C C . VAL B 1 453 ? -32.406 22.875 -8.359 1 77.56 453 VAL B C 1
ATOM 8284 O O . VAL B 1 453 ? -32.781 22.656 -9.508 1 77.56 453 VAL B O 1
ATOM 8287 N N . ARG B 1 454 ? -32.844 23.906 -7.785 1 81.56 454 ARG B N 1
ATOM 8288 C CA . ARG B 1 454 ? -33.438 25.047 -8.469 1 81.56 454 ARG B CA 1
ATOM 8289 C C . ARG B 1 454 ? -32.469 26.203 -8.562 1 81.56 454 ARG B C 1
ATOM 8291 O O . ARG B 1 454 ? -32.031 26.75 -7.535 1 81.56 454 ARG B O 1
ATOM 8298 N N . LYS B 1 455 ? -32.156 26.578 -9.617 1 90.44 455 LYS B N 1
ATOM 8299 C CA . LYS B 1 455 ? -31.141 27.609 -9.898 1 90.44 455 LYS B CA 1
ATOM 8300 C C . LYS B 1 455 ? -31.469 28.906 -9.164 1 90.44 455 LYS B C 1
ATOM 8302 O O . LYS B 1 455 ? -30.562 29.562 -8.633 1 90.44 455 LYS B O 1
ATOM 8307 N N . THR B 1 456 ? -32.656 29.203 -9.102 1 91.81 456 THR B N 1
ATOM 8308 C CA . THR B 1 456 ? -33.094 30.453 -8.484 1 91.81 456 THR B CA 1
ATOM 8309 C C . THR B 1 456 ? -32.75 30.453 -6.996 1 91.81 456 THR B C 1
ATOM 8311 O O . THR B 1 456 ? -32.312 31.469 -6.453 1 91.81 456 THR B O 1
ATOM 8314 N N . VAL B 1 457 ? -32.969 29.359 -6.375 1 92 457 VAL B N 1
ATOM 8315 C CA . VAL B 1 457 ? -32.719 29.25 -4.945 1 92 457 VAL B CA 1
ATOM 8316 C C . VAL B 1 457 ? -31.219 29.297 -4.68 1 92 457 VAL B C 1
ATOM 8318 O O . VAL B 1 457 ? -30.781 29.938 -3.723 1 92 457 VAL B O 1
ATOM 8321 N N . ILE B 1 458 ? -30.469 28.703 -5.551 1 94.31 458 ILE B N 1
ATOM 8322 C CA . ILE B 1 458 ? -29.016 28.672 -5.426 1 94.31 458 ILE B CA 1
ATOM 8323 C C . ILE B 1 458 ? -28.438 30.078 -5.59 1 94.31 458 ILE B C 1
ATOM 8325 O O . ILE B 1 458 ? -27.594 30.5 -4.805 1 94.31 458 ILE B O 1
ATOM 8329 N N . GLU B 1 459 ? -28.938 30.75 -6.57 1 94.5 459 GLU B N 1
ATOM 8330 C CA . GLU B 1 459 ? -28.453 32.094 -6.828 1 94.5 459 GLU B CA 1
ATOM 8331 C C . GLU B 1 459 ? -28.812 33.062 -5.691 1 94.5 459 GLU B C 1
ATOM 8333 O O . GLU B 1 459 ? -28.016 33.906 -5.293 1 94.5 459 GLU B O 1
ATOM 8338 N N . LYS B 1 460 ? -30.016 32.875 -5.215 1 91.38 460 LYS B N 1
ATOM 8339 C CA . LYS B 1 460 ? -30.438 33.719 -4.098 1 91.38 460 LYS B CA 1
ATOM 8340 C C . LYS B 1 460 ? -29.578 33.469 -2.863 1 91.38 460 LYS B C 1
ATOM 8342 O O . LYS B 1 460 ? -29.141 34.406 -2.207 1 91.38 460 LYS B O 1
ATOM 8347 N N . ALA B 1 461 ? -29.375 32.188 -2.58 1 92.44 461 ALA B N 1
ATOM 8348 C CA . ALA B 1 461 ? -28.562 31.859 -1.426 1 92.44 461 ALA B CA 1
ATOM 8349 C C . ALA B 1 461 ? -27.141 32.406 -1.584 1 92.44 461 ALA B C 1
ATOM 8351 O O . ALA B 1 461 ? -26.531 32.875 -0.62 1 92.44 461 ALA B O 1
ATOM 8352 N N . ALA B 1 462 ? -26.625 32.375 -2.785 1 93.81 462 ALA B N 1
ATOM 8353 C CA . ALA B 1 462 ? -25.281 32.875 -3.066 1 93.81 462 ALA B CA 1
ATOM 8354 C C . ALA B 1 462 ? -25.219 34.375 -2.887 1 93.81 462 ALA B C 1
ATOM 8356 O O . ALA B 1 462 ? -24.219 34.906 -2.395 1 93.81 462 ALA B O 1
ATOM 8357 N N . LYS B 1 463 ? -26.234 35 -3.326 1 90.56 463 LYS B N 1
ATOM 8358 C CA . LYS B 1 463 ? -26.297 36.469 -3.162 1 90.56 463 LYS B CA 1
ATOM 8359 C C . LYS B 1 463 ? -26.406 36.844 -1.688 1 90.56 463 LYS B C 1
ATOM 8361 O O . LYS B 1 463 ? -25.703 37.75 -1.229 1 90.56 463 LYS B O 1
ATOM 8366 N N . ASP B 1 464 ? -27.203 36.094 -1.008 1 86.62 464 ASP B N 1
ATOM 8367 C CA . ASP B 1 464 ? -27.406 36.344 0.414 1 86.62 464 ASP B CA 1
ATOM 8368 C C . ASP B 1 464 ? -26.109 36.125 1.195 1 86.62 464 ASP B C 1
ATOM 8370 O O . ASP B 1 464 ? -25.828 36.844 2.16 1 86.62 464 ASP B O 1
ATOM 8374 N N . ALA B 1 465 ? -25.391 35.188 0.78 1 88.31 465 ALA B N 1
ATOM 8375 C CA . ALA B 1 465 ? -24.141 34.844 1.47 1 88.31 465 ALA B CA 1
ATOM 8376 C C . ALA B 1 465 ? -22.969 35.656 0.912 1 88.31 465 ALA B C 1
ATOM 8378 O O . ALA B 1 465 ? -21.812 35.438 1.271 1 88.31 465 ALA B O 1
ATOM 8379 N N . ASP B 1 466 ? -23.188 36.5 -0.056 1 86.5 466 ASP B N 1
ATOM 8380 C CA . ASP B 1 466 ? -22.219 37.438 -0.643 1 86.5 466 ASP B CA 1
ATOM 8381 C C . ASP B 1 466 ? -21.109 36.656 -1.35 1 86.5 466 ASP B C 1
ATOM 8383 O O . ASP B 1 466 ? -19.922 36.969 -1.158 1 86.5 466 ASP B O 1
ATOM 8387 N N . VAL B 1 467 ? -21.438 35.625 -2.045 1 89.5 467 VAL B N 1
ATOM 8388 C CA . VAL B 1 467 ? -20.406 34.875 -2.758 1 89.5 467 VAL B CA 1
ATOM 8389 C C . VAL B 1 467 ? -20.781 34.781 -4.238 1 89.5 467 VAL B C 1
ATOM 8391 O O . VAL B 1 467 ? -19.984 34.281 -5.047 1 89.5 467 VAL B O 1
ATOM 8394 N N . TYR B 1 468 ? -21.859 35.406 -4.625 1 92.06 468 TYR B N 1
ATOM 8395 C CA . TYR B 1 468 ? -22.375 35.312 -5.984 1 92.06 468 TYR B CA 1
ATOM 8396 C C . TYR B 1 468 ? -21.375 35.875 -6.988 1 92.06 468 TYR B C 1
ATOM 8398 O O . TYR B 1 468 ? -21.062 35.219 -7.984 1 92.06 468 TYR B O 1
ATOM 8406 N N . GLN B 1 469 ? -20.891 37 -6.719 1 90.88 469 GLN B N 1
ATOM 8407 C CA . GLN B 1 469 ? -19.969 37.656 -7.664 1 90.88 469 GLN B CA 1
ATOM 8408 C C . GLN B 1 469 ? -18.688 36.844 -7.824 1 90.88 469 GLN B C 1
ATOM 8410 O O . GLN B 1 469 ? -18.172 36.719 -8.93 1 90.88 469 GLN B O 1
ATOM 8415 N N . ASN B 1 470 ? -18.203 36.312 -6.707 1 89.75 470 ASN B N 1
ATOM 8416 C CA . ASN B 1 470 ? -17.016 35.438 -6.785 1 89.75 470 ASN B CA 1
ATOM 8417 C C . ASN B 1 470 ? -17.266 34.25 -7.699 1 89.75 470 ASN B C 1
ATOM 8419 O O . ASN B 1 470 ? -16.359 33.812 -8.406 1 89.75 470 ASN B O 1
ATOM 8423 N N . ILE B 1 471 ? -18.438 33.719 -7.645 1 93.5 471 ILE B N 1
ATOM 8424 C CA . ILE B 1 471 ? -18.781 32.5 -8.383 1 93.5 471 ILE B CA 1
ATOM 8425 C C . ILE B 1 471 ? -18.891 32.812 -9.875 1 93.5 471 ILE B C 1
ATOM 8427 O O . ILE B 1 471 ? -18.391 32.062 -10.719 1 93.5 471 ILE B O 1
ATOM 8431 N N . ILE B 1 472 ? -19.484 33.938 -10.133 1 92.88 472 ILE B N 1
ATOM 8432 C CA . ILE B 1 472 ? -19.719 34.344 -11.523 1 92.88 472 ILE B CA 1
ATOM 8433 C C . ILE B 1 472 ? -18.375 34.656 -12.188 1 92.88 472 ILE B C 1
ATOM 8435 O O . ILE B 1 472 ? -18.234 34.469 -13.398 1 92.88 472 ILE B O 1
ATOM 8439 N N . ASP B 1 473 ? -17.422 35.031 -11.43 1 91.44 473 ASP B N 1
ATOM 8440 C CA . ASP B 1 473 ? -16.109 35.406 -11.945 1 91.44 473 ASP B CA 1
ATOM 8441 C C . ASP B 1 473 ? -15.305 34.156 -12.328 1 91.44 473 ASP B C 1
ATOM 8443 O O . ASP B 1 473 ? -14.32 34.25 -13.062 1 91.44 473 ASP B O 1
ATOM 8447 N N . PHE B 1 474 ? -15.703 33.062 -11.836 1 91.88 474 PHE B N 1
ATOM 8448 C CA . PHE B 1 474 ? -15.039 31.859 -12.266 1 91.88 474 PHE B CA 1
ATOM 8449 C C . PHE B 1 474 ? -15.406 31.516 -13.703 1 91.88 474 PHE B C 1
ATOM 8451 O O . PHE B 1 474 ? -16.531 31.781 -14.148 1 91.88 474 PHE B O 1
ATOM 8458 N N . PRO B 1 475 ? -14.578 30.859 -14.398 1 89.38 475 PRO B N 1
ATOM 8459 C CA . PRO B 1 475 ? -14.828 30.531 -15.805 1 89.38 475 PRO B CA 1
ATOM 8460 C C . PRO B 1 475 ? -16.094 29.703 -16 1 89.38 475 PRO B C 1
ATOM 8462 O O . PRO B 1 475 ? -16.828 29.906 -16.984 1 89.38 475 PRO B O 1
ATOM 8465 N N . ASN B 1 476 ? -16.438 28.844 -15.117 1 92.5 476 ASN B N 1
ATOM 8466 C CA . ASN B 1 476 ? -17.609 27.984 -15.266 1 92.5 476 ASN B CA 1
ATOM 8467 C C . ASN B 1 476 ? -18.719 28.375 -14.297 1 92.5 476 ASN B C 1
ATOM 8469 O O . ASN B 1 476 ? -19.656 27.594 -14.078 1 92.5 476 ASN B O 1
ATOM 8473 N N . GLY B 1 477 ? -18.5 29.484 -13.664 1 93.31 477 GLY B N 1
ATOM 8474 C CA . GLY B 1 477 ? -19.531 29.969 -12.766 1 93.31 477 GLY B CA 1
ATOM 8475 C C . GLY B 1 477 ? -19.938 28.953 -11.711 1 93.31 477 GLY B C 1
ATOM 8476 O O . GLY B 1 477 ? -19.078 28.391 -11.031 1 93.31 477 GLY B O 1
ATOM 8477 N N . PHE B 1 478 ? -21.25 28.672 -11.719 1 93.44 478 PHE B N 1
ATOM 8478 C CA . PHE B 1 478 ? -21.797 27.766 -10.719 1 93.44 478 PHE B CA 1
ATOM 8479 C C . PHE B 1 478 ? -21.438 26.328 -11.023 1 93.44 478 PHE B C 1
ATOM 8481 O O . PHE B 1 478 ? -21.5 25.469 -10.141 1 93.44 478 PHE B O 1
ATOM 8488 N N . GLU B 1 479 ? -20.984 26.094 -12.164 1 92.12 479 GLU B N 1
ATOM 8489 C CA . GLU B 1 479 ? -20.641 24.734 -12.562 1 92.12 479 GLU B CA 1
ATOM 8490 C C . GLU B 1 479 ? -19.172 24.438 -12.297 1 92.12 479 GLU B C 1
ATOM 8492 O O . GLU B 1 479 ? -18.703 23.328 -12.523 1 92.12 479 GLU B O 1
ATOM 8497 N N . THR B 1 480 ? -18.562 25.406 -11.711 1 91.5 480 THR B N 1
ATOM 8498 C CA . THR B 1 480 ? -17.156 25.219 -11.383 1 91.5 480 THR B CA 1
ATOM 8499 C C . THR B 1 480 ? -16.984 24.047 -10.414 1 91.5 480 THR B C 1
ATOM 8501 O O . THR B 1 480 ? -17.672 23.969 -9.391 1 91.5 480 THR B O 1
ATOM 8504 N N . LYS B 1 481 ? -16.125 23.125 -10.719 1 90.75 481 LYS B N 1
ATOM 8505 C CA . LYS B 1 481 ? -15.875 21.953 -9.875 1 90.75 481 LYS B CA 1
ATOM 8506 C C . LYS B 1 481 ? -14.852 22.266 -8.789 1 90.75 481 LYS B C 1
ATOM 8508 O O . LYS B 1 481 ? -13.867 22.969 -9.031 1 90.75 481 LYS B O 1
ATOM 8513 N N . LEU B 1 482 ? -15.133 21.734 -7.547 1 87.75 482 LEU B N 1
ATOM 8514 C CA . LEU B 1 482 ? -14.242 21.891 -6.406 1 87.75 482 LEU B CA 1
ATOM 8515 C C . LEU B 1 482 ? -13.508 20.594 -6.094 1 87.75 482 LEU B C 1
ATOM 8517 O O . LEU B 1 482 ? -13.875 19.531 -6.602 1 87.75 482 LEU B O 1
ATOM 8521 N N . GLY B 1 483 ? -12.414 20.656 -5.23 1 73.75 483 GLY B N 1
ATOM 8522 C CA . GLY B 1 483 ? -11.734 19.469 -4.723 1 73.75 483 GLY B CA 1
ATOM 8523 C C . GLY B 1 483 ? -10.43 19.172 -5.438 1 73.75 483 GLY B C 1
ATOM 8524 O O . GLY B 1 483 ? -9.773 20.094 -5.945 1 73.75 483 GLY B O 1
ATOM 8525 N N . GLU B 1 484 ? -9.891 17.953 -5.242 1 59.84 484 GLU B N 1
ATOM 8526 C CA . GLU B 1 484 ? -8.547 17.578 -5.691 1 59.84 484 GLU B CA 1
ATOM 8527 C C . GLU B 1 484 ? -8.328 17.953 -7.152 1 59.84 484 GLU B C 1
ATOM 8529 O O . GLU B 1 484 ? -7.238 18.375 -7.531 1 59.84 484 GLU B O 1
ATOM 8534 N N . ARG B 1 485 ? -9.398 17.828 -7.984 1 54.5 485 ARG B N 1
ATOM 8535 C CA . ARG B 1 485 ? -9.195 18.109 -9.398 1 54.5 485 ARG B CA 1
ATOM 8536 C C . ARG B 1 485 ? -9.859 19.438 -9.789 1 54.5 485 ARG B C 1
ATOM 8538 O O . ARG B 1 485 ? -10.023 19.719 -10.977 1 54.5 485 ARG B O 1
ATOM 8545 N N . GLY B 1 486 ? -10.281 20.203 -8.75 1 61.56 486 GLY B N 1
ATOM 8546 C CA . GLY B 1 486 ? -10.93 21.469 -9.086 1 61.56 486 GLY B CA 1
ATOM 8547 C C . GLY B 1 486 ? -10.234 22.672 -8.484 1 61.56 486 GLY B C 1
ATOM 8548 O O . GLY B 1 486 ? -9.031 22.625 -8.203 1 61.56 486 GLY B O 1
ATOM 8549 N N . ILE B 1 487 ? -10.93 23.719 -8.555 1 66 487 ILE B N 1
ATOM 8550 C CA . ILE B 1 487 ? -10.414 24.969 -8.016 1 66 487 ILE B CA 1
ATOM 8551 C C . ILE B 1 487 ? -10.477 24.938 -6.488 1 66 487 ILE B C 1
ATOM 8553 O O . ILE B 1 487 ? -11.367 24.297 -5.914 1 66 487 ILE B O 1
ATOM 8557 N N . THR B 1 488 ? -9.43 25.422 -5.957 1 76.62 488 THR B N 1
ATOM 8558 C CA . THR B 1 488 ? -9.438 25.594 -4.508 1 76.62 488 THR B CA 1
ATOM 8559 C C . THR B 1 488 ? -9.938 26.984 -4.121 1 76.62 488 THR B C 1
ATOM 8561 O O . THR B 1 488 ? -9.422 27.984 -4.613 1 76.62 488 THR B O 1
ATOM 8564 N N . LEU B 1 489 ? -11.078 27.031 -3.449 1 83.44 489 LEU B N 1
ATOM 8565 C CA . LEU B 1 489 ? -11.617 28.281 -2.943 1 83.44 489 LEU B CA 1
ATOM 8566 C C . LEU B 1 489 ? -10.773 28.812 -1.789 1 83.44 489 LEU B C 1
ATOM 8568 O O . LEU B 1 489 ? -10.125 28.047 -1.081 1 83.44 489 LEU B O 1
ATOM 8572 N N . SER B 1 490 ? -10.758 30.125 -1.737 1 78.88 490 SER B N 1
ATOM 8573 C CA . SER B 1 490 ? -10.133 30.719 -0.56 1 78.88 490 SER B CA 1
ATOM 8574 C C . SER B 1 490 ? -10.906 30.375 0.709 1 78.88 490 SER B C 1
ATOM 8576 O O . SER B 1 490 ? -12.039 29.891 0.642 1 78.88 490 SER B O 1
ATOM 8578 N N . GLY B 1 491 ? -10.258 30.5 1.855 1 77.81 491 GLY B N 1
ATOM 8579 C CA . GLY B 1 491 ? -10.914 30.219 3.125 1 77.81 491 GLY B CA 1
ATOM 8580 C C . GLY B 1 491 ? -12.227 30.969 3.285 1 77.81 491 GLY B C 1
ATOM 8581 O O . GLY B 1 491 ? -13.234 30.375 3.682 1 77.81 491 GLY B O 1
ATOM 8582 N N . GLY B 1 492 ? -12.219 32.219 2.918 1 80.25 492 GLY B N 1
ATOM 8583 C CA . GLY B 1 492 ? -13.422 33.031 3.018 1 80.25 492 GLY B CA 1
ATOM 8584 C C . GLY B 1 492 ? -14.508 32.594 2.047 1 80.25 492 GLY B C 1
ATOM 8585 O O . GLY B 1 492 ? -15.695 32.594 2.393 1 80.25 492 GLY B O 1
ATOM 8586 N N . GLN B 1 493 ? -14.102 32.312 0.829 1 85.25 493 GLN B N 1
ATOM 8587 C CA . GLN B 1 493 ? -15.055 31.844 -0.167 1 85.25 493 GLN B CA 1
ATOM 8588 C C . GLN B 1 493 ? -15.695 30.516 0.265 1 85.25 493 GLN B C 1
ATOM 8590 O O . GLN B 1 493 ? -16.906 30.328 0.099 1 85.25 493 GLN B O 1
ATOM 8595 N N . LYS B 1 494 ? -14.922 29.625 0.827 1 89.06 494 LYS B N 1
ATOM 8596 C CA . LYS B 1 494 ? -15.414 28.344 1.312 1 89.06 494 LYS B CA 1
ATOM 8597 C C . LYS B 1 494 ? -16.469 28.531 2.396 1 89.06 494 LYS B C 1
ATOM 8599 O O . LYS B 1 494 ? -17.484 27.844 2.406 1 89.06 494 LYS B O 1
ATOM 8604 N N . GLN B 1 495 ? -16.188 29.453 3.227 1 87.5 495 GLN B N 1
ATOM 8605 C CA . GLN B 1 495 ? -17.109 29.734 4.32 1 87.5 495 GLN B CA 1
ATOM 8606 C C . GLN B 1 495 ? -18.422 30.297 3.789 1 87.5 495 GLN B C 1
ATOM 8608 O O . GLN B 1 495 ? -19.5 29.906 4.25 1 87.5 495 GLN B O 1
ATOM 8613 N N . ARG B 1 496 ? -18.312 31.203 2.895 1 88.88 496 ARG B N 1
ATOM 8614 C CA . ARG B 1 496 ? -19.516 31.844 2.352 1 88.88 496 ARG B CA 1
ATOM 8615 C C . ARG B 1 496 ? -20.344 30.844 1.556 1 88.88 496 ARG B C 1
ATOM 8617 O O . ARG B 1 496 ? -21.578 30.891 1.574 1 88.88 496 ARG B O 1
ATOM 8624 N N . VAL B 1 497 ? -19.672 29.953 0.875 1 92 497 VAL B N 1
ATOM 8625 C CA . VAL B 1 497 ? -20.391 28.906 0.166 1 92 497 VAL B CA 1
ATOM 8626 C C . VAL B 1 497 ? -21.094 27.984 1.169 1 92 497 VAL B C 1
ATOM 8628 O O . VAL B 1 497 ? -22.219 27.531 0.926 1 92 497 VAL B O 1
ATOM 8631 N N . SER B 1 498 ? -20.438 27.719 2.258 1 92.81 498 SER B N 1
ATOM 8632 C CA . SER B 1 498 ? -21.031 26.906 3.312 1 92.81 498 SER B CA 1
ATOM 8633 C C . SER B 1 498 ? -22.25 27.594 3.918 1 92.81 498 SER B C 1
ATOM 8635 O O . SER B 1 498 ? -23.234 26.922 4.25 1 92.81 498 SER B O 1
ATOM 8637 N N . ILE B 1 499 ? -22.125 28.875 4.062 1 90.94 499 ILE B N 1
ATOM 8638 C CA . ILE B 1 499 ? -23.266 29.641 4.562 1 90.94 499 ILE B CA 1
ATOM 8639 C C . ILE B 1 499 ? -24.422 29.562 3.559 1 90.94 499 ILE B C 1
ATOM 8641 O O . ILE B 1 499 ? -25.578 29.359 3.939 1 90.94 499 ILE B O 1
ATOM 8645 N N . ALA B 1 500 ? -24.047 29.766 2.295 1 92.75 500 ALA B N 1
ATOM 8646 C CA . ALA B 1 500 ? -25.047 29.656 1.246 1 92.75 500 ALA B CA 1
ATOM 8647 C C . ALA B 1 500 ? -25.75 28.297 1.298 1 92.75 500 ALA B C 1
ATOM 8649 O O . ALA B 1 500 ? -26.969 28.219 1.125 1 92.75 500 ALA B O 1
ATOM 8650 N N . ARG B 1 501 ? -25.016 27.266 1.516 1 94.56 501 ARG B N 1
ATOM 8651 C CA . ARG B 1 501 ? -25.562 25.922 1.633 1 94.56 501 ARG B CA 1
ATOM 8652 C C . ARG B 1 501 ? -26.547 25.828 2.785 1 94.56 501 ARG B C 1
ATOM 8654 O O . ARG B 1 501 ? -27.625 25.234 2.643 1 94.56 501 ARG B O 1
ATOM 8661 N N . ALA B 1 502 ? -26.234 26.391 3.875 1 93.06 502 ALA B N 1
ATOM 8662 C CA . ALA B 1 502 ? -27.047 26.328 5.082 1 93.06 502 ALA B CA 1
ATOM 8663 C C . ALA B 1 502 ? -28.359 27.078 4.895 1 93.06 502 ALA B C 1
ATOM 8665 O O . ALA B 1 502 ? -29.406 26.656 5.387 1 93.06 502 ALA B O 1
ATOM 8666 N N . ILE B 1 503 ? -28.375 28.172 4.164 1 91.69 503 ILE B N 1
ATOM 8667 C CA . ILE B 1 503 ? -29.547 29.016 4.094 1 91.69 503 ILE B CA 1
ATOM 8668 C C . ILE B 1 503 ? -30.422 28.609 2.916 1 91.69 503 ILE B C 1
ATOM 8670 O O . ILE B 1 503 ? -31.609 28.953 2.854 1 91.69 503 ILE B O 1
ATOM 8674 N N . ALA B 1 504 ? -29.797 27.906 1.989 1 92.56 504 ALA B N 1
ATOM 8675 C CA . ALA B 1 504 ? -30.531 27.484 0.796 1 92.56 504 ALA B CA 1
ATOM 8676 C C . ALA B 1 504 ? -31.766 26.688 1.168 1 92.56 504 ALA B C 1
ATOM 8678 O O . ALA B 1 504 ? -32.781 26.75 0.476 1 92.56 504 ALA B O 1
ATOM 8679 N N . LYS B 1 505 ? -31.781 25.984 2.205 1 89.69 505 LYS B N 1
ATOM 8680 C CA . LYS B 1 505 ? -32.938 25.156 2.576 1 89.69 505 LYS B CA 1
ATOM 8681 C C . LYS B 1 505 ? -33.938 25.938 3.412 1 89.69 505 LYS B C 1
ATOM 8683 O O . LYS B 1 505 ? -34.938 25.391 3.848 1 89.69 505 LYS B O 1
ATOM 8688 N N . GLU B 1 506 ? -33.656 27.219 3.668 1 88.25 506 GLU B N 1
ATOM 8689 C CA . GLU B 1 506 ? -34.562 28.094 4.422 1 88.25 506 GLU B CA 1
ATOM 8690 C C . GLU B 1 506 ? -34.906 27.484 5.773 1 88.25 506 GLU B C 1
ATOM 8692 O O . GLU B 1 506 ? -36.062 27.266 6.078 1 88.25 506 GLU B O 1
ATOM 8697 N N . PRO B 1 507 ? -33.938 27.297 6.621 1 93.38 507 PRO B N 1
ATOM 8698 C CA . PRO B 1 507 ? -34.125 26.641 7.918 1 93.38 507 PRO B CA 1
ATOM 8699 C C . PRO B 1 507 ? -34.844 27.531 8.922 1 93.38 507 PRO B C 1
ATOM 8701 O O . PRO B 1 507 ? -34.812 28.75 8.812 1 93.38 507 PRO B O 1
ATOM 8704 N N . SER B 1 508 ? -35.469 26.891 9.883 1 94.44 508 SER B N 1
ATOM 8705 C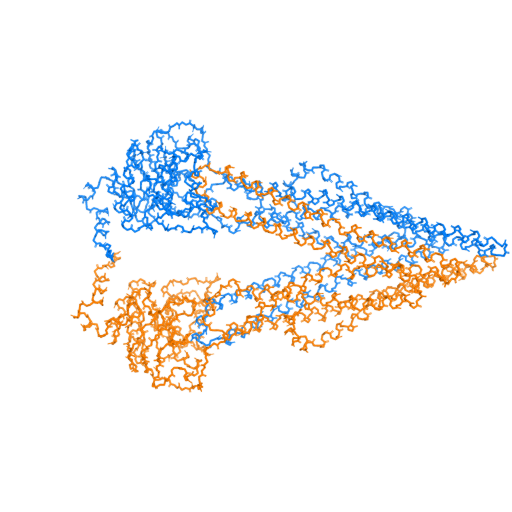 CA . SER B 1 508 ? -36.094 27.594 10.992 1 94.44 508 SER B CA 1
ATOM 8706 C C . SER B 1 508 ? -35.094 28.016 12.039 1 94.44 508 SER B C 1
ATOM 8708 O O . SER B 1 508 ? -35.25 29.047 12.703 1 94.44 508 SER B O 1
ATOM 8710 N N . ILE B 1 509 ? -34.094 27.188 12.117 1 95.75 509 ILE B N 1
ATOM 8711 C CA . ILE B 1 509 ? -33 27.484 13.047 1 95.75 509 ILE B CA 1
ATOM 8712 C C . ILE B 1 509 ? -31.688 27.516 12.289 1 95.75 509 ILE B C 1
ATOM 8714 O O . ILE B 1 509 ? -31.391 26.625 11.484 1 95.75 509 ILE B O 1
ATOM 8718 N N . LEU B 1 510 ? -30.953 28.547 12.445 1 94.69 510 LEU B N 1
ATOM 8719 C CA . LEU B 1 510 ? -29.641 28.703 11.82 1 94.69 510 LEU B CA 1
ATOM 8720 C C . LEU B 1 510 ? -28.531 28.609 12.859 1 94.69 510 LEU B C 1
ATOM 8722 O O . LEU B 1 510 ? -28.531 29.344 13.852 1 94.69 510 LEU B O 1
ATOM 8726 N N . LEU B 1 511 ? -27.672 27.656 12.648 1 94.81 511 LEU B N 1
ATOM 8727 C CA . LEU B 1 511 ? -26.562 27.422 13.555 1 94.81 511 LEU B CA 1
ATOM 8728 C C . LEU B 1 511 ? -25.234 27.75 12.867 1 94.81 511 LEU B C 1
ATOM 8730 O O . LEU B 1 511 ? -24.844 27.078 11.906 1 94.81 511 LEU B O 1
ATOM 8734 N N . LEU B 1 512 ? -24.516 28.766 13.367 1 92.25 512 LEU B N 1
ATOM 8735 C CA . LEU B 1 512 ? -23.219 29.188 12.836 1 92.25 512 LEU B CA 1
ATOM 8736 C C . LEU B 1 512 ? -22.109 28.922 13.844 1 92.25 512 LEU B C 1
ATOM 8738 O O . LEU B 1 512 ? -21.953 29.656 14.82 1 92.25 512 LEU B O 1
ATOM 8742 N N . ASP B 1 513 ? -21.328 27.953 13.578 1 91.31 513 ASP B N 1
ATOM 8743 C CA . ASP B 1 513 ? -20.281 27.531 14.508 1 91.31 513 ASP B CA 1
ATOM 8744 C C . ASP B 1 513 ? -18.922 28.078 14.094 1 91.31 513 ASP B C 1
ATOM 8746 O O . ASP B 1 513 ? -18.188 27.422 13.352 1 91.31 513 ASP B O 1
ATOM 8750 N N . ASP B 1 514 ? -18.5 29.172 14.633 1 84.94 514 ASP B N 1
ATOM 8751 C CA . ASP B 1 514 ? -17.234 29.859 14.406 1 84.94 514 ASP B CA 1
ATOM 8752 C C . ASP B 1 514 ? -16.922 29.969 12.914 1 84.94 514 ASP B C 1
ATOM 8754 O O . ASP B 1 514 ? -15.828 29.625 12.477 1 84.94 514 ASP B O 1
ATOM 8758 N N . CYS B 1 515 ? -17.875 30.422 12.211 1 76.75 515 CYS B N 1
ATOM 8759 C CA . CYS B 1 515 ? -17.781 30.359 10.758 1 76.75 515 CYS B CA 1
ATOM 8760 C C . CYS B 1 515 ? -17 31.531 10.195 1 76.75 515 CYS B C 1
ATOM 8762 O O . CYS B 1 515 ? -16.781 31.609 8.984 1 76.75 515 CYS B O 1
ATOM 8764 N N . LEU B 1 516 ? -16.531 32.406 11.047 1 73.62 516 LEU B N 1
ATOM 8765 C CA . LEU B 1 516 ? -15.789 33.562 10.547 1 73.62 516 LEU B CA 1
ATOM 8766 C C . LEU B 1 516 ? -14.344 33.531 11.023 1 73.62 516 LEU B C 1
ATOM 8768 O O . LEU B 1 516 ? -13.617 34.531 10.891 1 73.62 516 LEU B O 1
ATOM 8772 N N . SER B 1 517 ? -13.984 32.438 11.586 1 66.56 517 SER B N 1
ATOM 8773 C CA . SER B 1 517 ? -12.664 32.344 12.195 1 66.56 517 SER B CA 1
ATOM 8774 C C . SER B 1 517 ? -11.562 32.469 11.156 1 66.56 517 SER B C 1
ATOM 8776 O O . SER B 1 517 ? -10.484 33 11.445 1 66.56 517 SER B O 1
ATOM 8778 N N . ALA B 1 518 ? -11.82 32.094 9.945 1 62.5 518 ALA B N 1
ATOM 8779 C CA . ALA B 1 518 ? -10.758 32.062 8.945 1 62.5 518 ALA B CA 1
ATOM 8780 C C . ALA B 1 518 ? -10.867 33.219 7.969 1 62.5 518 ALA B C 1
ATOM 8782 O O . ALA B 1 518 ? -10.234 33.219 6.91 1 62.5 518 ALA B O 1
ATOM 8783 N N . VAL B 1 519 ? -11.633 34.219 8.359 1 66.62 519 VAL B N 1
ATOM 8784 C CA . VAL B 1 519 ? -11.883 35.312 7.414 1 66.62 519 VAL B CA 1
ATOM 8785 C C . VAL B 1 519 ? -11.234 36.594 7.922 1 66.62 519 VAL B C 1
ATOM 8787 O O . VAL B 1 519 ? -11.156 36.812 9.133 1 66.62 519 VAL B O 1
ATOM 8790 N N . ASP B 1 520 ? -10.703 37.25 7.031 1 61.72 520 ASP B N 1
ATOM 8791 C CA . ASP B 1 520 ? -10.125 38.562 7.375 1 61.72 520 ASP B CA 1
ATOM 8792 C C . ASP B 1 520 ? -11.203 39.531 7.828 1 61.72 520 ASP B C 1
ATOM 8794 O O . ASP B 1 520 ? -12.391 39.312 7.566 1 61.72 520 ASP B O 1
ATOM 8798 N N . THR B 1 521 ? -10.797 40.594 8.508 1 61.66 521 THR B N 1
ATOM 8799 C CA . THR B 1 521 ? -11.688 41.562 9.156 1 61.66 521 THR B CA 1
ATOM 8800 C C . THR B 1 521 ? -12.602 42.219 8.141 1 61.66 521 THR B C 1
ATOM 8802 O O . THR B 1 521 ? -13.789 42.406 8.398 1 61.66 521 THR B O 1
ATOM 8805 N N . LYS B 1 522 ? -12.039 42.531 7.02 1 63.12 522 LYS B N 1
ATOM 8806 C CA . LYS B 1 522 ? -12.859 43.188 6.004 1 63.12 522 LYS B CA 1
ATOM 8807 C C . LYS B 1 522 ? -13.969 42.281 5.512 1 63.12 522 LYS B C 1
ATOM 8809 O O . LYS B 1 522 ? -15.133 42.656 5.441 1 63.12 522 LYS B O 1
ATOM 8814 N N . THR B 1 523 ? -13.594 41.156 5.172 1 70.25 523 THR B N 1
ATOM 8815 C CA . THR B 1 523 ? -14.555 40.188 4.695 1 70.25 523 THR B CA 1
ATOM 8816 C C . THR B 1 523 ? -15.539 39.812 5.801 1 70.25 523 THR B C 1
ATOM 8818 O O . THR B 1 523 ? -16.719 39.562 5.531 1 70.25 523 THR B O 1
ATOM 8821 N N . GLU B 1 524 ? -14.984 39.812 6.965 1 74.44 524 GLU B N 1
ATOM 8822 C CA . GLU B 1 524 ? -15.836 39.531 8.109 1 74.44 524 GLU B CA 1
ATOM 8823 C C . GLU B 1 524 ? -17 40.5 8.203 1 74.44 524 GLU B C 1
ATOM 8825 O O . GLU B 1 524 ? -18.141 40.094 8.453 1 74.44 524 GLU B O 1
ATOM 8830 N N . ASN B 1 525 ? -16.703 41.75 8.031 1 71.75 525 ASN B N 1
ATOM 8831 C CA . ASN B 1 525 ? -17.734 42.75 8.125 1 71.75 525 ASN B CA 1
ATOM 8832 C C . ASN B 1 525 ? -18.797 42.594 7.043 1 71.75 525 ASN B C 1
ATOM 8834 O O . ASN B 1 525 ? -19.984 42.781 7.297 1 71.75 525 ASN B O 1
ATOM 8838 N N . ALA B 1 526 ? -18.344 42.219 5.902 1 71.56 526 ALA B N 1
ATOM 8839 C CA . ALA B 1 526 ? -19.281 41.969 4.805 1 71.56 526 ALA B CA 1
ATOM 8840 C C . ALA B 1 526 ? -20.188 40.812 5.109 1 71.56 526 ALA B C 1
ATOM 8842 O O . ALA B 1 526 ? -21.391 40.875 4.867 1 71.56 526 ALA B O 1
ATOM 8843 N N . ILE B 1 527 ? -19.625 39.812 5.652 1 76.75 527 ILE B N 1
ATOM 8844 C CA . ILE B 1 527 ? -20.391 38.594 5.973 1 76.75 527 ILE B CA 1
ATOM 8845 C C . ILE B 1 527 ? -21.359 38.875 7.113 1 76.75 527 ILE B C 1
ATOM 8847 O O . ILE B 1 527 ? -22.5 38.438 7.094 1 76.75 527 ILE B O 1
ATOM 8851 N N . LEU B 1 528 ? -20.844 39.656 8.031 1 78.25 528 LEU B N 1
ATOM 8852 C CA . LEU B 1 528 ? -21.672 40 9.188 1 78.25 528 LEU B CA 1
ATOM 8853 C C . LEU B 1 528 ? -22.906 40.781 8.766 1 78.25 528 LEU B C 1
ATOM 8855 O O . LEU B 1 528 ? -24 40.562 9.281 1 78.25 528 LEU B O 1
ATOM 8859 N N . THR B 1 529 ? -22.688 41.688 7.855 1 76.88 529 THR B N 1
ATOM 8860 C CA . THR B 1 529 ? -23.797 42.469 7.344 1 76.88 529 THR B CA 1
ATOM 8861 C C . THR B 1 529 ? -24.812 41.594 6.637 1 76.88 529 THR B C 1
ATOM 8863 O O . THR B 1 529 ? -26.016 41.75 6.824 1 76.88 529 THR B O 1
ATOM 8866 N N . ALA B 1 530 ? -24.328 40.719 5.852 1 77 530 ALA B N 1
ATOM 8867 C CA . ALA B 1 530 ? -25.203 39.781 5.148 1 77 530 ALA B CA 1
ATOM 8868 C C . ALA B 1 530 ? -25.938 38.875 6.133 1 77 530 ALA B C 1
ATOM 8870 O O . ALA B 1 530 ? -27.109 38.531 5.93 1 77 530 ALA B O 1
ATOM 8871 N N . LEU B 1 531 ? -25.266 38.5 7.148 1 81.88 531 LEU B N 1
ATOM 8872 C CA . LEU B 1 531 ? -25.812 37.594 8.156 1 81.88 531 LEU B CA 1
ATOM 8873 C C . LEU B 1 531 ? -26.984 38.281 8.898 1 81.88 531 LEU B C 1
ATOM 8875 O O . LEU B 1 531 ? -27.938 37.594 9.289 1 81.88 531 LEU B O 1
ATOM 8879 N N . LYS B 1 532 ? -26.812 39.562 9.109 1 82.19 532 LYS B N 1
ATOM 8880 C CA . LYS B 1 532 ? -27.875 40.281 9.797 1 82.19 532 LYS B CA 1
ATOM 8881 C C . LYS B 1 532 ? -29.203 40.125 9.086 1 82.19 532 LYS B C 1
ATOM 8883 O O . LYS B 1 532 ? -30.234 39.906 9.727 1 82.19 532 LYS B O 1
ATOM 8888 N N . ASP B 1 533 ? -29.109 40.188 7.793 1 82.56 533 ASP B N 1
ATOM 8889 C CA . ASP B 1 533 ? -30.328 40.031 6.98 1 82.56 533 ASP B CA 1
ATOM 8890 C C . ASP B 1 533 ? -30.828 38.594 6.969 1 82.56 533 ASP B C 1
ATOM 8892 O O . ASP B 1 533 ? -32.031 38.344 6.996 1 82.56 533 ASP B O 1
ATOM 8896 N N . ILE B 1 534 ? -29.938 37.688 6.918 1 84.06 534 ILE B N 1
ATOM 8897 C CA . ILE B 1 534 ? -30.25 36.25 6.84 1 84.06 534 ILE B CA 1
ATOM 8898 C C . ILE B 1 534 ? -30.891 35.781 8.148 1 84.06 534 ILE B C 1
ATOM 8900 O O . ILE B 1 534 ? -31.781 34.938 8.148 1 84.06 534 ILE B O 1
ATOM 8904 N N . MET B 1 535 ? -30.422 36.344 9.188 1 85.31 535 MET B N 1
ATOM 8905 C CA . MET B 1 535 ? -30.859 35.938 10.516 1 85.31 535 MET B CA 1
ATOM 8906 C C . MET B 1 535 ? -32.25 36.5 10.836 1 85.31 535 MET B C 1
ATOM 8908 O O . MET B 1 535 ? -32.906 36.031 11.75 1 85.31 535 MET B O 1
ATOM 8912 N N . ALA B 1 536 ? -32.594 37.531 10.031 1 80.5 536 ALA B N 1
ATOM 8913 C CA . ALA B 1 536 ? -33.875 38.156 10.32 1 80.5 536 ALA B CA 1
ATOM 8914 C C . ALA B 1 536 ? -35.031 37.156 10.203 1 80.5 536 ALA B C 1
ATOM 8916 O O . ALA B 1 536 ? -35.094 36.438 9.227 1 80.5 536 ALA B O 1
ATOM 8917 N N . LYS B 1 537 ? -35.844 36.969 11.156 1 81.94 537 LYS B N 1
ATOM 8918 C CA . LYS B 1 537 ? -37.062 36.156 11.211 1 81.94 537 LYS B CA 1
ATOM 8919 C C . LYS B 1 537 ? -36.75 34.688 11.422 1 81.94 537 LYS B C 1
ATOM 8921 O O . LYS B 1 537 ? -37.562 33.812 11.117 1 81.94 537 LYS B O 1
ATOM 8926 N N . ARG B 1 538 ? -35.5 34.344 11.695 1 90.38 538 ARG B N 1
ATOM 8927 C CA . ARG B 1 538 ? -35.094 33 12.016 1 90.38 538 ARG B CA 1
ATOM 8928 C C . ARG B 1 538 ? -34.406 32.938 13.383 1 90.38 538 ARG B C 1
ATOM 8930 O O . ARG B 1 538 ? -33.812 33.938 13.812 1 90.38 538 ARG B O 1
ATOM 8937 N N . THR B 1 539 ? -34.656 31.859 14.039 1 95.19 539 THR B N 1
ATOM 8938 C CA . THR B 1 539 ? -33.875 31.656 15.25 1 95.19 539 THR B CA 1
ATOM 8939 C C . THR B 1 539 ? -32.406 31.359 14.914 1 95.19 539 THR B C 1
ATOM 8941 O O . THR B 1 539 ? -32.125 30.406 14.188 1 95.19 539 THR B O 1
ATOM 8944 N N . SER B 1 540 ? -31.5 32.188 15.305 1 94.56 540 SER B N 1
ATOM 8945 C CA . SER B 1 540 ? -30.109 32.062 14.914 1 94.56 540 SER B CA 1
ATOM 8946 C C . SER B 1 540 ? -29.203 31.938 16.125 1 94.56 540 SER B C 1
ATOM 8948 O O . SER B 1 540 ? -29.344 32.688 17.094 1 94.56 540 SER B O 1
ATOM 8950 N N . ILE B 1 541 ? -28.375 30.938 16.109 1 94.5 541 ILE B N 1
ATOM 8951 C CA . ILE B 1 541 ? -27.359 30.734 17.141 1 94.5 541 ILE B CA 1
ATOM 8952 C C . ILE B 1 541 ? -25.969 30.891 16.547 1 94.5 541 ILE B C 1
ATOM 8954 O O . ILE B 1 541 ? -25.578 30.125 15.664 1 94.5 541 ILE B O 1
ATOM 8958 N N . ILE B 1 542 ? -25.234 31.859 17.047 1 92.31 542 ILE B N 1
ATOM 8959 C CA . ILE B 1 542 ? -23.891 32.156 16.531 1 92.31 542 ILE B CA 1
ATOM 8960 C C . ILE B 1 542 ? -22.859 31.844 17.594 1 92.31 542 ILE B C 1
ATOM 8962 O O . ILE B 1 542 ? -22.859 32.438 18.672 1 92.31 542 ILE B O 1
ATOM 8966 N N . ILE B 1 543 ? -22.109 30.875 17.266 1 92 543 ILE B N 1
ATOM 8967 C CA . ILE B 1 543 ? -20.984 30.531 18.141 1 92 543 ILE B CA 1
ATOM 8968 C C . ILE B 1 543 ? -19.703 31.172 17.594 1 92 543 ILE B C 1
ATOM 8970 O O . ILE B 1 543 ? -19.359 31 16.438 1 92 543 ILE B O 1
ATOM 8974 N N . SER B 1 544 ? -19.062 31.969 18.391 1 85.62 544 SER B N 1
ATOM 8975 C CA . SER B 1 544 ? -17.859 32.656 17.922 1 85.62 544 SER B CA 1
ATOM 8976 C C . SER B 1 544 ? -16.906 32.938 19.094 1 85.62 544 SER B C 1
ATOM 8978 O O . SER B 1 544 ? -17.328 32.969 20.25 1 85.62 544 SER B O 1
ATOM 8980 N N . HIS B 1 545 ? -15.734 33.125 18.797 1 79.75 545 HIS B N 1
ATOM 8981 C CA . HIS B 1 545 ? -14.773 33.594 19.766 1 79.75 545 HIS B CA 1
ATOM 8982 C C . HIS B 1 545 ? -14.547 35.094 19.609 1 79.75 545 HIS B C 1
ATOM 8984 O O . HIS B 1 545 ? -13.875 35.719 20.422 1 79.75 545 HIS B O 1
ATOM 8990 N N . ARG B 1 546 ? -15.203 35.656 18.609 1 76.5 546 ARG B N 1
ATOM 8991 C CA . ARG B 1 546 ? -15.023 37.062 18.328 1 76.5 546 ARG B CA 1
ATOM 8992 C C . ARG B 1 546 ? -16.219 37.875 18.828 1 76.5 546 ARG B C 1
ATOM 8994 O O . ARG B 1 546 ? -17.359 37.5 18.609 1 76.5 546 ARG B O 1
ATOM 9001 N N . VAL B 1 547 ? -15.93 39 19.391 1 79.25 547 VAL B N 1
ATOM 9002 C CA . VAL B 1 547 ? -16.953 39.844 19.984 1 79.25 547 VAL B CA 1
ATOM 9003 C C . VAL B 1 547 ? -17.719 40.594 18.906 1 79.25 547 VAL B C 1
ATOM 9005 O O . VAL B 1 547 ? -18.891 40.969 19.094 1 79.25 547 VAL B O 1
ATOM 9008 N N . SER B 1 548 ? -17.109 40.781 17.734 1 77.19 548 SER B N 1
ATOM 9009 C CA . SER B 1 548 ? -17.734 41.5 16.625 1 77.19 548 SER B CA 1
ATOM 9010 C C . SER B 1 548 ? -19.016 40.781 16.172 1 77.19 548 SER B C 1
ATOM 9012 O O . SER B 1 548 ? -20 41.438 15.828 1 77.19 548 SER B O 1
ATOM 9014 N N . SER B 1 549 ? -19.094 39.5 16.25 1 80.5 549 SER B N 1
ATOM 9015 C CA . SER B 1 549 ? -20.25 38.688 15.867 1 80.5 549 SER B CA 1
ATOM 9016 C C . SER B 1 549 ? -21.328 38.719 16.953 1 80.5 549 SER B C 1
ATOM 9018 O O . SER B 1 549 ? -22.516 38.594 16.656 1 80.5 549 SER B O 1
ATOM 9020 N N . ALA B 1 550 ? -20.859 38.875 18.109 1 81.69 550 ALA B N 1
ATOM 9021 C CA . ALA B 1 550 ? -21.781 38.875 19.25 1 81.69 550 ALA B CA 1
ATOM 9022 C C . ALA B 1 550 ? -22.656 40.094 19.266 1 81.69 550 ALA B C 1
ATOM 9024 O O . ALA B 1 550 ? -23.797 40.062 19.75 1 81.69 550 ALA B O 1
ATOM 9025 N N . LYS B 1 551 ? -22.125 41.156 18.703 1 80.56 551 LYS B N 1
ATOM 9026 C CA . LYS B 1 551 ? -22.844 42.438 18.703 1 80.56 551 LYS B CA 1
ATOM 9027 C C . LYS B 1 551 ? -24.125 42.344 17.875 1 80.56 551 LYS B C 1
ATOM 9029 O O . LYS B 1 551 ? -25.062 43.125 18.094 1 80.56 551 LYS B O 1
ATOM 9034 N N . LEU B 1 552 ? -24.234 41.406 17.016 1 80.44 552 LEU B N 1
ATOM 9035 C CA . LEU B 1 552 ? -25.359 41.281 16.094 1 80.44 552 LEU B CA 1
ATOM 9036 C C . LEU B 1 552 ? -26.516 40.531 16.766 1 80.44 552 LEU B C 1
ATOM 9038 O O . LEU B 1 552 ? -27.656 40.594 16.281 1 80.44 552 LEU B O 1
ATOM 9042 N N . ALA B 1 553 ? -26.328 39.938 17.859 1 89.44 553 ALA B N 1
ATOM 9043 C CA . ALA B 1 553 ? -27.328 39.031 18.453 1 89.44 553 ALA B CA 1
ATOM 9044 C C . ALA B 1 553 ? -28.188 39.781 19.469 1 89.44 553 ALA B C 1
ATOM 9046 O O . ALA B 1 553 ? -27.75 40.781 20.062 1 89.44 553 ALA B O 1
ATOM 9047 N N . ASP B 1 554 ? -29.375 39.281 19.641 1 90.88 554 ASP B N 1
ATOM 9048 C CA . ASP B 1 554 ? -30.297 39.844 20.641 1 90.88 554 ASP B CA 1
ATOM 9049 C C . ASP B 1 554 ? -29.844 39.5 22.047 1 90.88 554 ASP B C 1
ATOM 9051 O O . ASP B 1 554 ? -30.031 40.281 22.984 1 90.88 554 ASP B O 1
ATOM 9055 N N . LYS B 1 555 ? -29.359 38.344 22.156 1 93.25 555 LYS B N 1
ATOM 9056 C CA . LYS B 1 555 ? -28.875 37.812 23.438 1 93.25 555 LYS B CA 1
ATOM 9057 C C . LYS B 1 555 ? -27.469 37.25 23.312 1 93.25 555 LYS B C 1
ATOM 9059 O O . LYS B 1 555 ? -27.078 36.75 22.266 1 93.25 555 LYS B O 1
ATOM 9064 N N . ILE B 1 556 ? -26.703 37.406 24.422 1 95.12 556 ILE B N 1
ATOM 9065 C CA . ILE B 1 556 ? -25.328 36.938 24.422 1 95.12 556 ILE B CA 1
ATOM 9066 C C . ILE B 1 556 ? -25.094 36.094 25.672 1 95.12 556 ILE B C 1
ATOM 9068 O O . ILE B 1 556 ? -25.5 36.469 26.781 1 95.12 556 ILE B O 1
ATOM 9072 N N . ILE B 1 557 ? -24.5 34.969 25.422 1 94.88 557 ILE B N 1
ATOM 9073 C CA . ILE B 1 557 ? -24.062 34.094 26.531 1 94.88 557 ILE B CA 1
ATOM 9074 C C . ILE B 1 557 ? -22.547 33.906 26.453 1 94.88 557 ILE B C 1
ATOM 9076 O O . ILE B 1 557 ? -21.984 33.688 25.375 1 94.88 557 ILE B O 1
ATOM 9080 N N . VAL B 1 558 ? -21.891 34.031 27.609 1 94.5 558 VAL B N 1
ATOM 9081 C CA . VAL B 1 558 ? -20.453 33.781 27.703 1 94.5 558 VAL B CA 1
ATOM 9082 C C . VAL B 1 558 ? -20.203 32.469 28.391 1 94.5 558 VAL B C 1
ATOM 9084 O O . VAL B 1 558 ? -20.625 32.25 29.531 1 94.5 558 VAL B O 1
ATOM 9087 N N . LEU B 1 559 ? -19.562 31.609 27.609 1 93.81 559 LEU B N 1
ATOM 9088 C CA . LEU B 1 559 ? -19.234 30.281 28.125 1 93.81 559 LEU B CA 1
ATOM 9089 C C . LEU B 1 559 ? -17.781 30.219 28.547 1 93.81 559 LEU B C 1
ATOM 9091 O O . LEU B 1 559 ? -16.891 30.688 27.828 1 93.81 559 LEU B O 1
ATOM 9095 N N . ASP B 1 560 ? -17.547 29.688 29.719 1 91.5 560 ASP B N 1
ATOM 9096 C CA . ASP B 1 560 ? -16.203 29.453 30.25 1 91.5 560 ASP B CA 1
ATOM 9097 C C . ASP B 1 560 ? -16.109 28.094 30.938 1 91.5 560 ASP B C 1
ATOM 9099 O O . ASP B 1 560 ? -16.844 27.828 31.891 1 91.5 560 ASP B O 1
ATOM 9103 N N . ASP B 1 561 ? -15.258 27.266 30.438 1 91.75 561 ASP B N 1
ATOM 9104 C CA . ASP B 1 561 ? -15 25.938 30.969 1 91.75 561 ASP B CA 1
ATOM 9105 C C . ASP B 1 561 ? -16.297 25.141 31.125 1 91.75 561 ASP B C 1
ATOM 9107 O O . ASP B 1 561 ? -16.547 24.547 32.156 1 91.75 561 ASP B O 1
ATOM 9111 N N . GLY B 1 562 ? -17.188 25.297 30.219 1 93.44 562 GLY B N 1
ATOM 9112 C CA . GLY B 1 562 ? -18.391 24.484 30.156 1 93.44 562 GLY B CA 1
ATOM 9113 C C . GLY B 1 562 ? -19.562 25.062 30.922 1 93.44 562 GLY B C 1
ATOM 9114 O O . GLY B 1 562 ? -20.625 24.453 30.969 1 93.44 562 GLY B O 1
ATOM 9115 N N . GLU B 1 563 ? -19.359 26.219 31.531 1 95.12 563 GLU B N 1
ATOM 9116 C CA . GLU B 1 563 ? -20.422 26.859 32.312 1 95.12 563 GLU B CA 1
ATOM 9117 C C . GLU B 1 563 ? -20.719 28.25 31.781 1 95.12 563 GLU B C 1
ATOM 9119 O O . GLU B 1 563 ? -19.844 28.922 31.234 1 95.12 563 GLU B O 1
ATOM 9124 N N . ILE B 1 564 ? -21.969 28.656 31.922 1 95.06 564 ILE B N 1
ATOM 9125 C CA . ILE B 1 564 ? -22.344 30.016 31.562 1 95.06 564 ILE B CA 1
ATOM 9126 C C . ILE B 1 564 ? -21.906 30.969 32.688 1 95.06 564 ILE B C 1
ATOM 9128 O O . ILE B 1 564 ? -22.375 30.859 33.812 1 95.06 564 ILE B O 1
ATOM 9132 N N . VAL B 1 565 ? -21.141 31.953 32.375 1 93.81 565 VAL B N 1
ATOM 9133 C CA . VAL B 1 565 ? -20.609 32.844 33.375 1 93.81 565 VAL B CA 1
ATOM 9134 C C . VAL B 1 565 ? -21.328 34.219 33.281 1 93.81 565 VAL B C 1
ATOM 9136 O O . VAL B 1 565 ? -21.391 34.938 34.281 1 93.81 565 VAL B O 1
ATOM 9139 N N . GLU B 1 566 ? -21.672 34.531 32.062 1 94.12 566 GLU B N 1
ATOM 9140 C CA . GLU B 1 566 ? -22.391 35.812 31.828 1 94.12 566 GLU B CA 1
ATOM 9141 C C . GLU B 1 566 ? -23.516 35.625 30.828 1 94.12 566 GLU B C 1
ATOM 9143 O O . GLU B 1 566 ? -23.438 34.75 29.938 1 94.12 566 GLU B O 1
ATOM 9148 N N . ASN B 1 567 ? -24.656 36.312 31 1 93.75 567 ASN B N 1
ATOM 9149 C CA . ASN B 1 567 ? -25.797 36.344 30.094 1 93.75 567 ASN B CA 1
ATOM 9150 C C . ASN B 1 567 ? -26.438 37.719 30.047 1 93.75 567 ASN B C 1
ATOM 9152 O O . ASN B 1 567 ? -26.625 38.375 31.078 1 93.75 567 ASN B O 1
ATOM 9156 N N . GLY B 1 568 ? -26.656 38.188 28.859 1 92.81 568 GLY B N 1
ATOM 9157 C CA . GLY B 1 568 ? -27.281 39.5 28.703 1 92.81 568 GLY B CA 1
ATOM 9158 C C . GLY B 1 568 ? -27.125 40.062 27.312 1 92.81 568 GLY B C 1
ATOM 9159 O O . GLY B 1 568 ? -27.016 39.312 26.344 1 92.81 568 GLY B O 1
ATOM 9160 N N . THR B 1 569 ? -27.312 41.344 27.109 1 92.38 569 THR B N 1
ATOM 9161 C CA . THR B 1 569 ? -27.109 42.062 25.859 1 92.38 569 THR B CA 1
ATOM 9162 C C . THR B 1 569 ? -25.719 42.688 25.812 1 92.38 569 THR B C 1
ATOM 9164 O O . THR B 1 569 ? -25.031 42.75 26.828 1 92.38 569 THR B O 1
ATOM 9167 N N . HIS B 1 570 ? -25.375 43.156 24.656 1 90.38 570 HIS B N 1
ATOM 9168 C CA . HIS B 1 570 ? -24.078 43.812 24.5 1 90.38 570 HIS B CA 1
ATOM 9169 C C . HIS B 1 570 ? -23.922 44.938 25.5 1 90.38 570 HIS B C 1
ATOM 9171 O O . HIS B 1 570 ? -22.906 45.031 26.188 1 90.38 570 HIS B O 1
ATOM 9177 N N . GLU B 1 571 ? -25 45.75 25.625 1 89.56 571 GLU B N 1
ATOM 9178 C CA . GLU B 1 571 ? -24.938 46.906 26.469 1 89.56 571 GLU B CA 1
ATOM 9179 C C . GLU B 1 571 ? -24.844 46.531 27.953 1 89.56 571 GLU B C 1
ATOM 9181 O O . GLU B 1 571 ? -24 47.062 28.672 1 89.56 571 GLU B O 1
ATOM 9186 N N . THR B 1 572 ? -25.609 45.562 28.281 1 92.62 572 THR B N 1
ATOM 9187 C CA . THR B 1 572 ? -25.656 45.156 29.688 1 92.62 572 THR B CA 1
ATOM 9188 C C . THR B 1 572 ? -24.359 44.469 30.094 1 92.62 572 THR B C 1
ATOM 9190 O O . THR B 1 572 ? -23.891 44.625 31.234 1 92.62 572 THR B O 1
ATOM 9193 N N . LEU B 1 573 ? -23.797 43.75 29.203 1 91.81 573 LEU B N 1
ATOM 9194 C CA . LEU B 1 573 ? -22.594 43 29.531 1 91.81 573 LEU B CA 1
ATOM 9195 C C . LEU B 1 573 ? -21.375 43.906 29.562 1 91.81 573 LEU B C 1
ATOM 9197 O O . LEU B 1 573 ? -20.438 43.656 30.328 1 91.81 573 LEU B O 1
ATOM 9201 N N . MET B 1 574 ? -21.391 44.938 28.75 1 90.44 574 MET B N 1
ATOM 9202 C CA . MET B 1 574 ? -20.312 45.906 28.797 1 90.44 574 MET B CA 1
ATOM 9203 C C . MET B 1 574 ? -20.328 46.688 30.109 1 90.44 574 MET B C 1
ATOM 9205 O O . MET B 1 574 ? -19.266 47 30.641 1 90.44 574 MET B O 1
ATOM 9209 N N . GLU B 1 575 ? -21.5 46.906 30.578 1 90.5 575 GLU B N 1
ATOM 9210 C CA . GLU B 1 575 ? -21.656 47.656 31.812 1 90.5 575 GLU B CA 1
ATOM 9211 C C . GLU B 1 575 ? -21.219 46.844 33.031 1 90.5 575 GLU B C 1
ATOM 9213 O O . GLU B 1 575 ? -20.719 47.406 34 1 90.5 575 GLU B O 1
ATOM 9218 N N . LYS B 1 576 ? -21.391 45.625 32.906 1 90.81 576 LYS B N 1
ATOM 9219 C CA . LYS B 1 576 ? -21.062 44.719 34.031 1 90.81 576 LYS B CA 1
ATOM 9220 C C . LYS B 1 576 ? -19.547 44.562 34.156 1 90.81 576 LYS B C 1
ATOM 9222 O O . LYS B 1 576 ? -19.062 44.125 35.188 1 90.81 576 LYS B O 1
ATOM 9227 N N . LYS B 1 577 ? -18.719 44.875 33.156 1 86.44 577 LYS B N 1
ATOM 9228 C CA . LYS B 1 577 ? -17.266 44.844 33.125 1 86.44 577 LYS B CA 1
ATOM 9229 C C . LYS B 1 577 ? -16.75 43.469 33.531 1 86.44 577 LYS B C 1
ATOM 9231 O O . LYS B 1 577 ? -15.844 43.344 34.344 1 86.44 577 LYS B O 1
ATOM 9236 N N . GLY B 1 578 ? -17.406 42.469 33.062 1 89.12 578 GLY B N 1
ATOM 9237 C CA . GLY B 1 578 ? -16.984 41.125 33.344 1 89.12 578 GLY B CA 1
ATOM 9238 C C . GLY B 1 578 ? -16.125 40.5 32.25 1 89.12 578 GLY B C 1
ATOM 9239 O O . GLY B 1 578 ? -15.289 41.188 31.672 1 89.12 578 GLY B O 1
ATOM 9240 N N . VAL B 1 579 ? -16.312 39.188 32.062 1 87.19 579 VAL B N 1
ATOM 9241 C CA . VAL B 1 579 ? -15.5 38.438 31.109 1 87.19 579 VAL B CA 1
ATOM 9242 C C . VAL B 1 579 ? -15.727 38.938 29.688 1 87.19 579 VAL B C 1
ATOM 9244 O O . VAL B 1 579 ? -14.781 39.094 28.906 1 87.19 579 VAL B O 1
ATOM 9247 N N . TYR B 1 580 ? -16.891 39.281 29.391 1 90 580 TYR B N 1
ATOM 9248 C CA . TYR B 1 580 ? -17.25 39.781 28.062 1 90 580 TYR B CA 1
ATOM 9249 C C . TYR B 1 580 ? -16.547 41.094 27.766 1 90 580 TYR B C 1
ATOM 9251 O O . TYR B 1 580 ? -15.984 41.281 26.688 1 90 580 TYR B O 1
ATOM 9259 N N . ALA B 1 581 ? -16.641 41.969 28.672 1 88.38 581 ALA B N 1
ATOM 9260 C CA . ALA B 1 581 ? -16.016 43.281 28.516 1 88.38 581 ALA B CA 1
ATOM 9261 C C . ALA B 1 581 ? -14.5 43.125 28.359 1 88.38 581 ALA B C 1
ATOM 9263 O O . ALA B 1 581 ? -13.883 43.875 27.578 1 88.38 581 ALA B O 1
ATOM 9264 N N . GLU B 1 582 ? -14 42.25 29.094 1 84.62 582 GLU B N 1
ATOM 9265 C CA . GLU B 1 582 ? -12.562 42 28.984 1 84.62 582 GLU B CA 1
ATOM 9266 C C . GLU B 1 582 ? -12.188 41.5 27.594 1 84.62 582 GLU B C 1
ATOM 9268 O O . GLU B 1 582 ? -11.18 41.938 27.031 1 84.62 582 GLU B O 1
ATOM 9273 N N . LEU B 1 583 ? -12.984 40.594 27.172 1 82.12 583 LEU B N 1
ATOM 9274 C CA . LEU B 1 583 ? -12.75 40.062 25.844 1 82.12 583 LEU B CA 1
ATOM 9275 C C . LEU B 1 583 ? -12.891 41.125 24.766 1 82.12 583 LEU B C 1
ATOM 9277 O O . LEU B 1 583 ? -12.117 41.188 23.812 1 82.12 583 LEU B O 1
ATOM 9281 N N . TYR B 1 584 ? -13.883 41.938 24.938 1 82.19 584 TYR B N 1
ATOM 9282 C CA . TYR B 1 584 ? -14.148 43.031 24.016 1 82.19 584 TYR B CA 1
ATOM 9283 C C . TYR B 1 584 ? -12.977 44 23.969 1 82.19 584 TYR B C 1
ATOM 9285 O O . TYR B 1 584 ? -12.547 44.406 22.875 1 82.19 584 TYR B O 1
ATOM 9293 N N . GLU B 1 585 ? -12.516 44.406 25.062 1 78 585 GLU B N 1
ATOM 9294 C CA . GLU B 1 585 ? -11.398 45.344 25.141 1 78 585 GLU B CA 1
ATOM 9295 C C . GLU B 1 585 ? -10.125 44.75 24.547 1 78 585 GLU B C 1
ATOM 9297 O O . GLU B 1 585 ? -9.383 45.438 23.844 1 78 585 GLU B O 1
ATOM 9302 N N . LYS B 1 586 ? -10 43.562 24.828 1 71.31 586 LYS B N 1
ATOM 9303 C CA . LYS B 1 586 ? -8.82 42.875 24.312 1 71.31 586 LYS B CA 1
ATOM 9304 C C . LYS B 1 586 ? -8.844 42.812 22.781 1 71.31 586 LYS B C 1
ATOM 9306 O O . LYS B 1 586 ? -7.812 42.969 22.141 1 71.31 586 LYS B O 1
ATOM 9311 N N . GLN B 1 587 ? -9.953 42.531 22.25 1 72.31 587 GLN B N 1
ATOM 9312 C CA . GLN B 1 587 ? -10.078 42.344 20.812 1 72.31 587 GLN B CA 1
ATOM 9313 C C . GLN B 1 587 ? -10.117 43.688 20.078 1 72.31 587 GLN B C 1
ATOM 9315 O O . GLN B 1 587 ? -9.719 43.781 18.922 1 72.31 587 GLN B O 1
ATOM 9320 N N . THR B 1 588 ? -10.719 44.781 20.625 1 62.84 588 THR B N 1
ATOM 9321 C CA . THR B 1 588 ? -10.789 46.094 20 1 62.84 588 THR B CA 1
ATOM 9322 C C . THR B 1 588 ? -9.453 46.812 20.109 1 62.84 588 THR B C 1
ATOM 9324 O O . THR B 1 588 ? -9.109 47.625 19.25 1 62.84 588 THR B O 1
ATOM 9327 N N . GLN B 1 589 ? -8.852 46.75 21.234 1 52.47 589 GLN B N 1
ATOM 9328 C CA . GLN B 1 589 ? -7.551 47.406 21.391 1 52.47 589 GLN B CA 1
ATOM 9329 C C . GLN B 1 589 ? -6.516 46.781 20.453 1 52.47 589 GLN B C 1
ATOM 9331 O O . GLN B 1 589 ? -5.504 47.406 20.125 1 52.47 589 GLN B O 1
ATOM 9336 N N . SER B 1 590 ? -6.574 45.656 20.219 1 46.19 590 SER B N 1
ATOM 9337 C CA . SER B 1 590 ? -5.625 45.094 19.25 1 46.19 590 SER B CA 1
ATOM 9338 C C . SER B 1 590 ? -5.961 45.531 17.828 1 46.19 590 SER B C 1
ATOM 9340 O O . SER B 1 590 ? -6.844 44.969 17.188 1 46.19 590 SER B O 1
ATOM 9342 N N . PRO B 1 591 ? -5.941 46.844 17.516 1 40.12 591 PRO B N 1
ATOM 9343 C CA . PRO B 1 591 ? -6.242 47.344 16.172 1 40.12 591 PRO B CA 1
ATOM 9344 C C . PRO B 1 591 ? -5.688 46.438 15.062 1 40.12 591 PRO B C 1
ATOM 9346 O O . PRO B 1 591 ? -4.594 45.875 15.211 1 40.12 591 PRO B O 1
ATOM 9349 N N . GLU B 1 592 ? -6.523 45.812 14.312 1 38.69 592 GLU B N 1
ATOM 9350 C CA . GLU B 1 592 ? -6.094 45.281 13.016 1 38.69 592 GLU B CA 1
ATOM 9351 C C . GLU B 1 592 ? -5.176 46.281 12.305 1 38.69 592 GLU B C 1
ATOM 9353 O O . GLU B 1 592 ? -5.605 47.375 11.945 1 38.69 592 GLU B O 1
ATOM 9358 N N . THR B 1 593 ? -4.016 46.562 12.75 1 33.66 593 THR B N 1
ATOM 9359 C CA . THR B 1 593 ? -3.07 47.344 11.977 1 33.66 593 THR B CA 1
ATOM 9360 C C . THR B 1 593 ? -3.08 46.938 10.508 1 33.66 593 THR B C 1
ATOM 9362 O O . THR B 1 593 ? -2.148 47.25 9.766 1 33.66 593 THR B O 1
ATOM 9365 N N . ILE B 1 594 ? -3.883 46.031 10.047 1 33.41 594 ILE B N 1
ATOM 9366 C CA . ILE B 1 594 ? -3.605 45.906 8.617 1 33.41 594 ILE B CA 1
ATOM 9367 C C . ILE B 1 594 ? -4.188 47.094 7.867 1 33.41 594 ILE B C 1
ATOM 9369 O O . ILE B 1 594 ? -4.254 47.094 6.637 1 33.41 594 ILE B O 1
ATOM 9373 N N . GLU B 1 595 ? -4.734 48.156 8.328 1 27.94 595 GLU B N 1
ATOM 9374 C CA . GLU B 1 595 ? -5.48 48.875 7.289 1 27.94 595 GLU B CA 1
ATOM 9375 C C . GLU B 1 595 ? -4.559 49.344 6.172 1 27.94 595 GLU B C 1
ATOM 9377 O O . GLU B 1 595 ? -4.98 49.469 5.02 1 27.94 595 GLU B O 1
ATOM 9382 N N . GLU B 1 596 ? -3.365 49.969 6.348 1 23.22 596 GLU B N 1
ATOM 9383 C CA . GLU B 1 596 ? -3.012 50.625 5.094 1 23.22 596 GLU B CA 1
ATOM 9384 C C . GLU B 1 596 ? -2.594 49.625 4.035 1 23.22 596 GLU B C 1
ATOM 9386 O O . GLU B 1 596 ? -1.924 48.625 4.348 1 23.22 596 GLU B O 1
#

Radius of gyration: 40.64 Å; Cα contacts (8 Å, |Δi|>4): 1864; chains: 2; bounding box: 85×130×81 Å

Nearest PDB structures (foldseek):
  6quz-assembly1_B  TM=7.977E-01  e=1.612E-38  Thermotoga maritima MSB8
  4q4a-assembly1_B  TM=8.826E-01  e=1.311E-36  Thermotoga maritima MSB8
  4q4j-assembly1_B  TM=8.675E-01  e=7.682E-36  Thermotoga maritima MSB8
  6qv1-assembly1_B  TM=7.674E-01  e=4.072E-36  Thermotoga maritima MSB8
  7sel-assembly1_A  TM=8.929E-01  e=1.427E-32  Escherichia coli

Foldseek 3Di:
DVLCVVLVVLCVVQVVLVVLLLVLLLLLLVLLQVLLVLLLVLVLVVVVLVVVLVVCVVPPCNVVSVVVNVVSVVVSVVSNVVSVVSSVVSVVSSCVRQLVSLVVSLVVLLVLLVVLVVQAFPLVPVLDDPVVSVCLNPVLSVLLSCLSHVLVSLVSNLVNNVCVLLVVLCVAPVVLSCLLCVLLVVLLVVLLVLLVVLVVLVVVLVVLVVVLVVLVVVCVVCVVVCVVVVPVVVSVVVSVVSVVVSVVSVVVSVVSVVVNVVSLVVSLVSSLVRLCVVVVVCVVVVNDPPSSSSSSSSSSVVNSVSSNCVNVSVVSVVSSSVSSVVSVVSSPDDHPQAAPAADQDAFQAKKWWAQFWAASPSPRATQAGGETDIDDQQFEEEEAEDPSLNLVVVVCCQLPSDDTPDTFMDTPRDTPSNHRNLSSNLQEQEQAPDFDADFFFLQCRLCVSPPDRDPVLLLVLLVLLVLQVVQCPDPVRRRFTDDPPGDDDDLLNSLSSSSSSRPSSPHQEYEAAQSCVRPDPVSVVVRLVSVLVSSGRHYYYHYHNDVVNRQSGQKYFYGGNNYTDDIDHPVVVCVVCPPSVVSNCVRVVVPPPDDD/DVLCVVLVVLCVVQVVLVVLLLVLLLLLLVLLQVLLVLLLVLVQVVVVLVVVLVVCVVPPCNVVSVVVNVVSVVVSVVSNVVSVVSSVVSVVSSCVRQLVSLVVSLVVLLVLLVVLVVQAFPLVPVQDDPVVSVCLNPVLSVLLSCLSHVLVSLVSNLVNNVCVLLVVLCVAPVVLSCLLCVLLVVLLVVLLVLLVVLVVLVVVLVVLVVVLVVLVVVCVVCVVVCVVVVCVVVSVVVSVVSVVVSVVSVVVSVVSVVVNVVSLVVSLVSSLVRLCVVVVVCVVVVNDPPSSSSSSSSSSVVNSVSSNCVNVSVVSVVSSSVSSVVSVVSSPDDHPQAAPAADQDAFQAKKWWAQFWAASPSPRATQAGGETDIDDQQFEEEEAEDPSLNLVVVVCCQLPSDPTPDTFMDTPRDTPSNHRNLSSNLQEQEQAPDFDADQFFLQCRLCVSPPDRDPVLLLVLLVLLPLQVVQCPDPVRRRFTDDPPGDDDDLLNSLSSSSSSRPSSPHQEYEAAQSCVRPDPVSVVVRLVSVLVSSGRHYYYHYHNAVVNLQSGQKYFYGGNNYTDDIDHPVVVCVVCDPSVVSVCVRVVVPPVPPD

Sequence (1192 aa):
MKPLWRLNKYLFKYKGYLLLGILFTIISNIFVIIPAQLVRIAIDYVVESFSFYQAFSGLGLAGVARSQFLQYILVFGVLILVMALLRGFFLFLIRQTIIIMSRLIEYDMKNEIFEQYQNLPLSFYRRNSTGDLMARITEDVSRVRMYLGPAIMYGLNLLILFPMVIGYMLSVNVELTIYSLLPLPILSLSIYFVNNMINERSEKIQRSLSGLSTFVQEAFSGIRVLKAFVRENDSANEFAKTSEDYKEKSISLTLVQSLFFPLIMALIGISTILTVYIGGMQVMNGTIGYGVIAEFILYVNMLTWPVTSLGWVTSIVQRAAASQVRINEFLDEKNDIVSTESLEVPIQGNVEFRKVSFVYPDSGIQALKNVSFKINAGQSLAIIGTTGSGKSTIANLLMRMYDASEGEILIDGRSIKAYDIASLRKQIGYVPQDVFLFSDSIANNIAFGLDSVRKTVIEKAAKDADVYQNIIDFPNGFETKLGERGITLSGGQKQRVSIARAIAKEPSILLLDDCLSAVDTKTENAILTALKDIMAKRTSIIISHRVSSAKLADKIIVLDDGEIVENGTHETLMEKKGVYAELYEKQTQSPETIEEMKPLWRLNKYLFKYKGYLLLGILFTIISNIFVIIPAQLVRIAIDYVVESFSFYQAFSGLGLAGVARSQFLQYILVFGVLILVMALLRGFFLFLIRQTIIIMSRLIEYDMKNEIFEQYQNLPLSFYRRNSTGDLMARITEDVSRVRMYLGPAIMYGLNLLILFPMVIGYMLSVNVELTIYSLLPLPILSLSIYFVNNMINERSEKIQRSLSGLSTFVQEAFSGIRVLKAFVRENDSANEFAKTSEDYKEKSISLTLVQSLFFPLIMALIGISTILTVYIGGMQVMNGTIGYGVIAEFILYVNMLTWPVTSLGWVTSIVQRAAASQVRINEFLDEKNDIVSTESLEVPIQGNVEFRKVSFVYPDSGIQALKNVSFKINAGQSLAIIGTTGSGKSTIANLLMRMYDASEGEILIDGRSIKAYDIASLRKQIGYVPQDVFLFSDSIANNIAFGLDSVRKTVIEKAAKDADVYQNIIDFPNGFETKLGERGITLSGGQKQRVSIARAIAKEPSILLLDDCLSAVDTKTENAILTALKDIMAKRTSIIISHRVSSAKLADKIIVLDDGEIVENGTHETLMEKKGVYAELYEKQTQSPETIEE

pLDDT: mean 87.07, std 11.47, range [21.73, 97.94]

Secondary structure (DSSP, 8-state):
-GGGGGGHHHHHHTHHHHHHHHHHHHHHHHHHHHHHHHHHHHHHHHHHHHHHHHHHGGGTTHHHHHHHHHHHHHHHHHHHHHHHHHHHHHHHHHIIIIIHHHHHHHHHHHHHHHHHHHHS-HHHHHHS-HHHHHHIIIIIHHHHHHIIIIIHHHHHHHHHHHHHHHHHHHHH-HHHHHHHHTHHHHHHHHHHHHHHHHHHHHHHHHHHHHHHHHHHHHHHHTHHHHHHTT-HHHHHHHHHHHHHHHHHHHHHHHHHHTTHHHHHHHHHHHHHHHHHHHHHHHHHTTSS-HHHHHHHHHHHHHHHHHHHHHHHHHHHHHHHHHHHHHHHHHHT-------SS-B-------EEEEEEEEE-TTT--EEEEEEEEEE-TT-EEEEEE-TTSSHHHHHHHHTTSS--SEEEEEETTEEGGGB-HHHHHHTEEEE-SS----SSBHHHHHGGG-SS--HHHHHHHHHHTT-HHHHHTSTTGGG-BBSTTSB---HHHHHHHHHHHHHHT--SEEEEESTTTTS-HHHHHHHHHHHHHHHTTSEEEEEES-HHHHTTSSEEEEEETTEEEEEE-HHHHHHHTSHHHHHHHHHHHS------/-GGGGGGHHHHHHTHHHHHHHHHHHHHHHHHHHHHHHHHHHHHHHHHHHHHHHHHHGGGTTHHHHHHHHHHHHHHHHHHHHHHHHHHHHHHHHHIIIIIHHHHHHHHHHHHHHHHHHHHS-HHHHHHS-HHHHHHIIIIIHHHHHHIIIIIHHHHHHHHHHHHHHHHHHHHH-HHHHHHHHTHHHHHHHHHHHHHHHHHHHHHHHHHHHHHHHHHHHHHHHTHHHHHHTT-HHHHHHHHHHHHHHHHHHHHHHHHHHTTHHHHHHHHHHHHHHHHHHHHHHHHHTTSS-HHHHHHHHHHHHHHHHHHHHHHHHHHHHHHHHHHHHHHHHHHT-------SS-B-------EEEEEEEEE-TTT--EEEEEEEEEE-TT-EEEEEE-TTSSHHHHHHHHTTSS--SEEEEEETTEEGGGB-HHHHHHTEEEE-SS----SSBHHHHHGGG-SS--HHHHHHHHHHTT-HHHHHTSTTGGG-BBSTTSB---HHHHHHHHHHHHHHT--SEEEEESTTTTS-HHHHHHHHHHHHHHHTTSEEEEEES-HHHHTTSSEEEEEETTEEEEEE-HHHHHHHTSHHHHHHHHHHHS--TT--

Organism: NCBI:txid1187080

Solvent-accessible surface area (backbone atoms only — not comparable to full-atom values): 59961 Å² total; per-residue (Å²): 118,69,53,51,56,73,50,48,64,54,51,59,73,45,38,67,33,49,54,49,20,52,50,32,49,53,52,23,47,50,33,64,50,48,44,36,54,50,50,17,51,51,46,42,46,52,56,50,48,45,41,50,38,66,72,38,46,85,72,70,52,39,62,60,53,49,52,53,48,46,51,49,52,43,50,52,42,50,50,40,29,53,29,38,42,49,23,23,52,26,51,28,48,25,43,66,18,31,43,41,45,18,46,54,46,42,46,51,48,44,47,52,53,49,46,50,59,58,60,45,47,58,66,55,57,75,74,42,56,69,66,60,59,49,40,48,64,51,53,32,43,49,38,37,28,43,31,54,15,59,34,44,53,54,49,49,46,38,66,50,45,48,57,53,53,51,54,50,39,46,72,74,40,53,72,54,38,55,52,33,50,56,42,51,64,55,45,44,53,51,48,43,51,51,49,52,52,48,50,54,42,50,51,53,38,50,53,41,48,50,50,50,51,50,51,52,51,49,48,60,72,34,40,67,57,33,57,47,39,61,36,46,66,59,52,43,50,51,45,46,52,54,46,47,53,39,42,53,44,48,49,54,41,49,58,57,60,37,47,53,62,30,52,52,41,42,39,53,30,50,19,43,40,43,29,48,50,53,38,43,53,32,35,73,71,63,75,45,59,73,12,53,42,58,25,50,47,49,51,51,58,65,50,46,56,52,48,60,45,46,53,57,37,52,51,41,44,51,51,16,34,56,32,33,42,55,50,49,55,55,71,65,58,75,55,85,86,64,54,75,64,51,40,81,69,90,68,70,29,27,39,33,37,44,46,26,21,31,54,43,83,87,78,62,49,67,38,33,49,58,31,63,53,74,44,53,57,40,39,31,36,14,41,33,37,57,90,83,14,30,65,66,54,53,55,35,43,75,63,55,56,43,75,67,69,37,59,47,48,27,46,68,84,34,57,59,52,34,30,19,63,59,56,52,27,60,36,36,16,61,28,52,58,77,73,75,78,65,74,36,27,50,47,53,53,26,35,55,58,42,94,65,85,48,67,67,52,49,51,49,22,24,48,52,37,70,37,39,69,67,35,60,69,37,96,52,26,52,64,33,43,28,42,96,91,33,54,79,68,52,65,50,55,47,38,26,45,40,45,13,22,24,50,49,59,64,33,30,28,38,39,35,32,36,58,59,74,73,36,55,71,70,59,40,52,55,48,49,56,34,44,56,62,66,38,56,80,18,14,25,39,39,32,31,74,51,61,78,66,37,66,76,27,67,32,34,36,33,31,52,79,13,27,74,78,46,76,41,35,66,69,58,36,49,72,63,60,44,72,62,30,50,52,41,48,54,58,61,67,49,58,75,80,65,78,128,119,71,52,52,56,72,51,49,63,56,52,58,74,45,37,67,32,50,53,49,21,52,51,31,47,53,53,25,48,49,33,63,53,48,43,34,54,51,52,17,51,49,46,42,46,52,56,50,47,45,39,50,38,66,72,38,46,84,72,70,50,38,62,59,54,48,53,52,50,45,50,50,52,45,50,52,42,49,50,40,30,51,28,39,42,50,22,24,52,27,51,28,47,25,43,66,18,31,43,42,45,18,46,54,46,42,47,51,49,44,45,51,52,49,47,49,59,58,61,45,46,58,66,55,58,76,73,42,55,69,66,59,57,50,39,48,62,50,53,32,44,48,38,36,28,43,30,54,14,59,34,43,53,55,48,50,48,38,66,50,44,49,57,53,54,50,52,50,39,46,71,74,38,52,72,54,37,54,53,33,48,56,41,51,65,54,46,43,53,51,46,44,52,51,51,52,50,48,50,54,41,49,51,52,37,51,53,39,49,49,51,50,51,48,52,52,51,49,48,60,73,32,39,67,55,33,57,47,39,60,36,45,66,58,52,43,52,51,47,47,53,55,45,47,54,38,41,54,44,50,50,54,40,49,57,58,60,35,47,53,61,29,52,53,41,41,39,53,30,52,20,44,41,41,28,48,49,54,38,42,54,34,35,72,70,64,74,46,59,73,13,52,41,58,25,49,48,50,51,50,58,65,50,46,55,51,49,61,46,46,52,57,39,51,51,40,44,52,51,16,34,57,32,34,44,55,49,49,57,56,70,64,59,75,55,87,83,65,54,77,63,50,39,84,69,89,68,70,31,27,39,33,39,43,46,26,20,31,54,44,82,86,78,61,50,66,37,33,51,57,32,64,52,76,44,53,56,39,38,31,38,14,41,33,38,58,90,82,13,30,65,68,53,53,55,35,43,76,64,56,56,43,76,67,68,36,59,46,46,27,46,68,84,34,56,58,53,34,30,20,64,60,55,51,25,59,36,36,16,62,29,54,58,77,73,74,77,64,73,37,28,50,47,53,53,25,34,55,57,42,95,66,84,48,66,68,51,49,51,48,21,23,50,52,34,69,36,39,69,65,35,59,69,37,95,52,27,52,62,33,43,28,42,97,92,34,54,80,70,52,64,50,54,46,38,26,44,39,45,12,22,23,49,48,58,64,32,30,29,39,39,35,32,35,56,59,74,73,36,54,70,70,57,40,53,54,47,50,56,33,43,56,61,65,38,56,81,18,13,25,40,38,32,32,75,51,60,79,65,38,65,76,28,67,32,34,36,32,32,52,79,14,28,73,78,45,76,42,34,67,69,57,37,48,70,64,60,44,71,63,29,51,51,40,49,55,60,61,66,52,61,75,74,65,75,124